Protein AF-0000000078280629 (afdb_homodimer)

Radius of gyration: 34.42 Å; Cα contacts (8 Å, |Δi|>4): 2165; chains: 2; bounding box: 101×92×92 Å

Organism: NCBI:txid1796616

InterPro domains:
  IPR018674 Protein of unknown function DUF2142, membrane [PF09913] (201-588)

Structure (mmCIF, N/CA/C/O backbone):
data_AF-0000000078280629-model_v1
#
loop_
_entity.id
_entity.type
_entity.pdbx_description
1 polymer 'Membrane protein DUF2142'
#
loop_
_atom_site.group_PDB
_atom_site.id
_atom_site.type_symbol
_atom_site.label_atom_id
_atom_site.label_alt_id
_atom_site.label_comp_id
_atom_site.label_asym_id
_atom_site.label_entity_id
_atom_site.label_seq_id
_atom_site.pdbx_PDB_ins_code
_atom_site.Cartn_x
_atom_site.Cartn_y
_atom_site.Cartn_z
_atom_site.occupancy
_atom_site.B_iso_or_equiv
_atom_site.auth_seq_id
_atom_site.auth_comp_id
_atom_site.auth_asym_id
_atom_site.auth_atom_id
_atom_site.pdbx_PDB_model_num
ATOM 1 N N . MET A 1 1 ? -42.312 -8.812 44.875 1 31.69 1 MET A N 1
ATOM 2 C CA . MET A 1 1 ? -41.406 -7.871 45.562 1 31.69 1 MET A CA 1
ATOM 3 C C . MET A 1 1 ? -40.031 -7.844 44.906 1 31.69 1 MET A C 1
ATOM 5 O O . MET A 1 1 ? -39.344 -6.82 44.938 1 31.69 1 MET A O 1
ATOM 9 N N . TYR A 1 2 ? -39.5 -9.055 44.5 1 37.06 2 TYR A N 1
ATOM 10 C CA . TYR A 1 2 ? -38.188 -9.188 43.938 1 37.06 2 TYR A CA 1
ATOM 11 C C . TYR A 1 2 ? -38.094 -8.539 42.562 1 37.06 2 TYR A C 1
ATOM 13 O O . TYR A 1 2 ? -37 -8.328 42.031 1 37.06 2 TYR A O 1
ATOM 21 N N . GLN A 1 3 ? -39.188 -8.539 41.75 1 39.69 3 GLN A N 1
ATOM 22 C CA . GLN A 1 3 ? -39.188 -7.914 40.438 1 39.69 3 GLN A CA 1
ATOM 23 C C . GLN A 1 3 ? -38.875 -6.422 40.531 1 39.69 3 GLN A C 1
ATOM 25 O O . GLN A 1 3 ? -38.375 -5.82 39.594 1 39.69 3 GLN A O 1
ATOM 30 N N . THR A 1 4 ? -39.438 -5.805 41.688 1 42.22 4 THR A N 1
ATOM 31 C CA . THR A 1 4 ? -39.344 -4.359 41.812 1 42.22 4 THR A CA 1
ATOM 32 C C . THR A 1 4 ? -37.875 -3.945 42.062 1 42.22 4 THR A C 1
ATOM 34 O O . THR A 1 4 ? -37.5 -2.791 41.844 1 42.22 4 THR A O 1
ATOM 37 N N . MET A 1 5 ? -37.062 -4.809 42.719 1 36.72 5 MET A N 1
ATOM 38 C CA . MET A 1 5 ? -35.781 -4.32 43.219 1 36.72 5 MET A CA 1
ATOM 39 C C . MET A 1 5 ? -34.781 -4.121 42.094 1 36.72 5 MET A C 1
ATOM 41 O O . MET A 1 5 ? -33.781 -3.414 42.25 1 36.72 5 MET A O 1
ATOM 45 N N . THR A 1 6 ? -34.812 -5.012 41.125 1 34.78 6 THR A N 1
ATOM 46 C CA . THR A 1 6 ? -33.75 -4.863 40.156 1 34.78 6 THR A CA 1
ATOM 47 C C . THR A 1 6 ? -33.969 -3.635 39.281 1 34.78 6 THR A C 1
ATOM 49 O O . THR A 1 6 ? -33.344 -3.469 38.25 1 34.78 6 THR A O 1
ATOM 52 N N . GLU A 1 7 ? -35.062 -2.896 39.438 1 38.34 7 GLU A N 1
ATOM 53 C CA . GLU A 1 7 ? -35 -1.627 38.719 1 38.34 7 GLU A CA 1
ATOM 54 C C . GLU A 1 7 ? -33.781 -0.816 39.156 1 38.34 7 GLU A C 1
ATOM 56 O O . GLU A 1 7 ? -33.812 -0.12 40.156 1 38.34 7 GLU A O 1
ATOM 61 N N . ARG A 1 8 ? -32.5 -1.34 39.281 1 34.78 8 ARG A N 1
ATOM 62 C CA . ARG A 1 8 ? -31.312 -0.553 39.531 1 34.78 8 ARG A CA 1
ATOM 63 C C . ARG A 1 8 ? -31.375 0.785 38.812 1 34.78 8 ARG A C 1
ATOM 65 O O . ARG A 1 8 ? -31.719 0.84 37.625 1 34.78 8 ARG A O 1
ATOM 72 N N . VAL A 1 9 ? -31.578 1.84 39.469 1 34.16 9 VAL A N 1
ATOM 73 C CA . VAL A 1 9 ? -31.297 3.24 39.188 1 34.16 9 VAL A CA 1
ATOM 74 C C . VAL A 1 9 ? -30.016 3.348 38.344 1 34.16 9 VAL A C 1
ATOM 76 O O . VAL A 1 9 ? -28.922 3.115 38.844 1 34.16 9 VAL A O 1
ATOM 79 N N . ARG A 1 10 ? -29.828 2.797 37.25 1 40.38 10 ARG A N 1
ATOM 80 C CA . ARG A 1 10 ? -28.734 3.332 36.438 1 40.38 10 ARG A CA 1
ATOM 81 C C . ARG A 1 10 ? -28.594 4.836 36.656 1 40.38 10 ARG A C 1
ATOM 83 O O . ARG A 1 10 ? -29.391 5.617 36.125 1 40.38 10 ARG A O 1
ATOM 90 N N . ALA A 1 11 ? -28.312 5.352 37.75 1 40.88 11 ALA A N 1
ATOM 91 C CA . ALA A 1 11 ? -27.938 6.734 38.031 1 40.88 11 ALA A CA 1
ATOM 92 C C . ALA A 1 11 ? -27.156 7.336 36.875 1 40.88 11 ALA A C 1
ATOM 94 O O . ALA A 1 11 ? -26.094 6.836 36.531 1 40.88 11 ALA A O 1
ATOM 95 N N . LYS A 1 12 ? -27.703 7.941 35.906 1 58.41 12 LYS A N 1
ATOM 96 C CA . LYS A 1 12 ? -27.109 8.758 34.844 1 58.41 12 LYS A CA 1
ATOM 97 C C . LYS A 1 12 ? -26.016 9.672 35.406 1 58.41 12 LYS A C 1
ATOM 99 O O . LYS A 1 12 ? -26.297 10.57 36.219 1 58.41 12 LYS A O 1
ATOM 104 N N . ILE A 1 13 ? -24.781 9.266 35.5 1 75.12 13 ILE A N 1
ATOM 105 C CA . ILE A 1 13 ? -23.656 10.109 35.906 1 75.12 13 ILE A CA 1
ATOM 106 C C . ILE A 1 13 ? -23.703 11.43 35.156 1 75.12 13 ILE A C 1
ATOM 108 O O . ILE A 1 13 ? -23.844 11.438 33.906 1 75.12 13 ILE A O 1
ATOM 112 N N . CYS A 1 14 ? -23.859 12.562 35.875 1 87 14 CYS A N 1
ATOM 113 C CA . CYS A 1 14 ? -23.828 13.891 35.281 1 87 14 CYS A CA 1
ATOM 114 C C . CYS A 1 14 ? -22.562 14.086 34.438 1 87 14 CYS A C 1
ATOM 116 O O . CYS A 1 14 ? -21.547 13.445 34.688 1 87 14 CYS A O 1
ATOM 118 N N . TRP A 1 15 ? -22.703 14.805 33.406 1 88.19 15 TRP A N 1
ATOM 119 C CA . TRP A 1 15 ? -21.625 14.992 32.438 1 88.19 15 TRP A CA 1
ATOM 120 C C . TRP A 1 15 ? -20.359 15.492 33.125 1 88.19 15 TRP A C 1
ATOM 122 O O . TRP A 1 15 ? -19.25 15.078 32.781 1 88.19 15 TRP A O 1
ATOM 132 N N . TRP A 1 16 ? -20.453 16.328 34.156 1 90.88 16 TRP A N 1
ATOM 133 C CA . TRP A 1 16 ? -19.281 16.891 34.812 1 90.88 16 TRP A CA 1
ATOM 134 C C . TRP A 1 16 ? -18.578 15.859 35.656 1 90.88 16 TRP A C 1
ATOM 136 O O . TRP A 1 16 ? -17.344 15.898 35.812 1 90.88 16 TRP A O 1
ATOM 146 N N . LYS A 1 17 ? -19.234 14.961 36.312 1 92.81 17 LYS A N 1
ATOM 147 C CA . LYS A 1 17 ? -18.609 13.875 37.062 1 92.81 17 LYS A CA 1
ATOM 148 C C . LYS A 1 17 ? -17.828 12.938 36.125 1 92.81 17 LYS A C 1
ATOM 150 O O . LYS A 1 17 ? -16.75 12.461 36.5 1 92.81 17 LYS A O 1
ATOM 155 N N . LYS A 1 18 ? -18.438 12.742 34.969 1 93.88 18 LYS A N 1
ATOM 156 C CA . LYS A 1 18 ? -17.734 11.93 34 1 93.88 18 LYS A CA 1
ATOM 157 C C . LYS A 1 18 ? -16.422 12.578 33.594 1 93.88 18 LYS A C 1
ATOM 159 O O . LYS A 1 18 ? -15.391 11.906 33.5 1 93.88 18 LYS A O 1
ATOM 164 N N . LEU A 1 19 ? -16.516 13.812 33.375 1 93.94 19 LEU A N 1
ATOM 165 C CA . LEU A 1 19 ? -15.336 14.562 32.969 1 93.94 19 LEU A CA 1
ATOM 166 C C . LEU A 1 19 ? -14.266 14.523 34.062 1 93.94 19 LEU A C 1
ATOM 168 O O . LEU A 1 19 ? -13.078 14.391 33.75 1 93.94 19 LEU A O 1
ATOM 172 N N . LEU A 1 20 ? -14.695 14.625 35.281 1 94.44 20 LEU A N 1
ATOM 173 C CA . LEU A 1 20 ? -13.766 14.578 36.406 1 94.44 20 LEU A CA 1
ATOM 174 C C . LEU A 1 20 ? -13.109 13.203 36.531 1 94.44 20 LEU A C 1
ATOM 176 O O . LEU A 1 20 ? -11.914 13.102 36.812 1 94.44 20 LEU A O 1
ATOM 180 N N . ILE A 1 21 ? -13.898 12.219 36.344 1 94.81 21 ILE A N 1
ATOM 181 C CA . ILE A 1 21 ? -13.375 10.859 36.375 1 94.81 21 ILE A CA 1
ATOM 182 C C . ILE A 1 21 ? -12.32 10.68 35.281 1 94.81 21 ILE A C 1
ATOM 184 O O . ILE A 1 21 ? -11.258 10.094 35.531 1 94.81 21 ILE A O 1
ATOM 188 N N . VAL A 1 22 ? -12.625 11.164 34.094 1 96 22 VAL A N 1
ATOM 189 C CA . VAL A 1 22 ? -11.695 11.055 32.969 1 96 22 VAL A CA 1
ATOM 190 C C . VAL A 1 22 ? -10.398 11.797 33.312 1 96 22 VAL A C 1
ATOM 192 O O . VAL A 1 22 ? -9.312 11.242 33.125 1 96 22 VAL A O 1
ATOM 195 N N . LEU A 1 23 ? -10.508 12.977 33.812 1 96.06 23 LEU A N 1
ATOM 196 C CA . LEU A 1 23 ? -9.344 13.812 34.062 1 96.06 23 LEU A CA 1
ATOM 197 C C . LEU A 1 23 ? -8.477 13.211 35.188 1 96.06 23 LEU A C 1
ATOM 199 O O . LEU A 1 23 ? -7.258 13.102 35.031 1 96.06 23 LEU A O 1
ATOM 203 N N . ILE A 1 24 ? -9.078 12.758 36.25 1 96.44 24 ILE A N 1
ATOM 204 C CA . ILE A 1 24 ? -8.344 12.195 37.375 1 96.44 24 ILE A CA 1
ATOM 205 C C . ILE A 1 24 ? -7.691 10.883 36.969 1 96.44 24 ILE A C 1
ATOM 207 O O . ILE A 1 24 ? -6.512 10.648 37.25 1 96.44 24 ILE A O 1
ATOM 211 N N . SER A 1 25 ? -8.438 10.07 36.312 1 96.69 25 SER A N 1
ATOM 212 C CA . SER A 1 25 ? -7.902 8.781 35.906 1 96.69 25 SER A CA 1
ATOM 213 C C . SER A 1 25 ? -6.766 8.961 34.906 1 96.69 25 SER A C 1
ATOM 215 O O . SER A 1 25 ? -5.785 8.211 34.938 1 96.69 25 SER A O 1
ATOM 217 N N . ALA A 1 26 ? -6.918 9.867 34 1 97.12 26 ALA A N 1
ATOM 218 C CA . ALA A 1 26 ? -5.883 10.141 33 1 97.12 26 ALA A CA 1
ATOM 219 C C . ALA A 1 26 ? -4.594 10.617 33.688 1 97.12 26 ALA A C 1
ATOM 221 O O . ALA A 1 26 ? -3.506 10.141 33.344 1 97.12 26 ALA A O 1
ATOM 222 N N . ILE A 1 27 ? -4.75 11.5 34.594 1 96.56 27 ILE A N 1
ATOM 223 C CA . ILE A 1 27 ? -3.59 12.039 35.281 1 96.56 27 ILE A CA 1
ATOM 224 C C . ILE A 1 27 ? -2.934 10.938 36.125 1 96.56 27 ILE A C 1
ATOM 226 O O . ILE A 1 27 ? -1.711 10.781 36.094 1 96.56 27 ILE A O 1
ATOM 230 N N . LEU A 1 28 ? -3.709 10.18 36.812 1 96.69 28 LEU A N 1
ATOM 231 C CA . LEU A 1 28 ? -3.184 9.078 37.594 1 96.69 28 LEU A CA 1
ATOM 232 C C . LEU A 1 28 ? -2.467 8.062 36.719 1 96.69 28 LEU A C 1
ATOM 234 O O . LEU A 1 28 ? -1.401 7.559 37.062 1 96.69 28 LEU A O 1
ATOM 238 N N . ALA A 1 29 ? -3.068 7.785 35.625 1 96.44 29 ALA A N 1
ATOM 239 C CA . ALA A 1 29 ? -2.447 6.836 34.719 1 96.44 29 ALA A CA 1
ATOM 240 C C . ALA A 1 29 ? -1.09 7.344 34.219 1 96.44 29 ALA A C 1
ATOM 242 O O . ALA A 1 29 ? -0.135 6.57 34.125 1 96.44 29 ALA A O 1
ATOM 243 N N . GLY A 1 30 ? -1.034 8.594 33.906 1 95.25 30 GLY A N 1
ATOM 244 C CA . GLY A 1 30 ? 0.226 9.18 33.469 1 95.25 30 GLY A CA 1
ATOM 245 C C . GLY A 1 30 ? 1.339 9.016 34.469 1 95.25 30 GLY A C 1
ATOM 246 O O . GLY A 1 30 ? 2.436 8.562 34.156 1 95.25 30 GLY A O 1
ATOM 247 N N . PHE A 1 31 ? 1.007 9.188 35.656 1 94.62 31 PHE A N 1
ATOM 248 C CA . PHE A 1 31 ? 2.014 9.125 36.719 1 94.62 31 PHE A CA 1
ATOM 249 C C . PHE A 1 31 ? 2.307 7.676 37.094 1 94.62 31 PHE A C 1
ATOM 251 O O . PHE A 1 31 ? 3.455 7.32 37.375 1 94.62 31 PHE A O 1
ATOM 258 N N . ILE A 1 32 ? 1.346 6.875 37.125 1 94.69 32 ILE A N 1
ATOM 259 C CA . ILE A 1 32 ? 1.527 5.477 37.5 1 94.69 32 ILE A CA 1
ATOM 260 C C . ILE A 1 32 ? 2.387 4.77 36.469 1 94.69 32 ILE A C 1
ATOM 262 O O . ILE A 1 32 ? 3.346 4.074 36.812 1 94.69 32 ILE A O 1
ATOM 266 N N . VAL A 1 33 ? 2.049 4.961 35.25 1 93.12 33 VAL A N 1
ATOM 267 C CA . VAL A 1 33 ? 2.787 4.281 34.188 1 93.12 33 VAL A CA 1
ATOM 268 C C . VAL A 1 33 ? 4.227 4.789 34.156 1 93.12 33 VAL A C 1
ATOM 270 O O . VAL A 1 33 ? 5.164 4.008 33.969 1 93.12 33 VAL A O 1
ATOM 273 N N . GLU A 1 34 ? 4.387 6.074 34.25 1 91 34 GLU A N 1
ATOM 274 C CA . GLU A 1 34 ? 5.738 6.625 34.312 1 91 34 GLU A CA 1
ATOM 275 C C . GLU A 1 34 ? 6.496 6.078 35.531 1 91 34 GLU A C 1
ATOM 277 O O . GLU A 1 34 ? 7.684 5.77 35.438 1 91 34 GLU A O 1
ATOM 282 N N . GLY A 1 35 ? 5.809 5.953 36.656 1 89.25 35 GLY A N 1
ATOM 283 C CA . GLY A 1 35 ? 6.41 5.363 37.844 1 89.25 35 GLY A CA 1
ATOM 284 C C . GLY A 1 35 ? 6.852 3.928 37.625 1 89.25 35 GLY A C 1
ATOM 285 O O . GLY A 1 35 ? 7.941 3.539 38.062 1 89.25 35 GLY A O 1
ATOM 286 N N . ILE A 1 36 ? 6.062 3.221 36.938 1 90.12 36 ILE A N 1
ATOM 287 C CA . ILE A 1 36 ? 6.375 1.825 36.656 1 90.12 36 ILE A CA 1
ATOM 288 C C . ILE A 1 36 ? 7.582 1.749 35.719 1 90.12 36 ILE A C 1
ATOM 290 O O . ILE A 1 36 ? 8.477 0.918 35.906 1 90.12 36 ILE A O 1
ATOM 294 N N . LEU A 1 37 ? 7.605 2.555 34.688 1 85.56 37 LEU A N 1
ATOM 295 C CA . LEU A 1 37 ? 8.719 2.57 33.75 1 85.56 37 LEU A CA 1
ATOM 296 C C . LEU A 1 37 ? 10.023 2.934 34.438 1 85.56 37 LEU A C 1
ATOM 298 O O . LEU A 1 37 ? 11.062 2.336 34.156 1 85.56 37 LEU A O 1
ATOM 302 N N . GLN A 1 38 ? 9.953 3.85 35.344 1 83.38 38 GLN A N 1
ATOM 303 C CA . GLN A 1 38 ? 11.133 4.25 36.125 1 83.38 38 GLN A CA 1
ATOM 304 C C . GLN A 1 38 ? 11.602 3.125 37.031 1 83.38 38 GLN A C 1
ATOM 306 O O . GLN A 1 38 ? 12.805 2.93 37.219 1 83.38 38 GLN A O 1
ATOM 311 N N . PHE A 1 39 ? 10.633 2.443 37.531 1 82.31 39 PHE A N 1
ATOM 312 C CA . PHE A 1 39 ? 10.961 1.322 38.406 1 82.31 39 PHE A CA 1
ATOM 313 C C . PHE A 1 39 ? 11.664 0.217 37.625 1 82.31 39 PHE A C 1
ATOM 315 O O . PHE A 1 39 ? 12.617 -0.384 38.125 1 82.31 39 PHE A O 1
ATOM 322 N N . CYS A 1 40 ? 11.234 -0.003 36.406 1 78.19 40 CYS A N 1
ATOM 323 C CA . CYS A 1 40 ? 11.836 -1.037 35.594 1 78.19 40 CYS A CA 1
ATOM 324 C C . CYS A 1 40 ? 13.234 -0.625 35.125 1 78.19 40 CYS A C 1
ATOM 326 O O . CYS A 1 40 ? 14.117 -1.471 34.969 1 78.19 40 CYS A O 1
ATOM 328 N N . GLU A 1 41 ? 13.5 0.586 34.875 1 73.88 41 GLU A N 1
ATOM 329 C CA . GLU A 1 41 ? 14.797 1.094 34.438 1 73.88 41 GLU A CA 1
ATOM 330 C C . GLU A 1 41 ? 15.797 1.158 35.594 1 73.88 41 GLU A C 1
ATOM 332 O O . GLU A 1 41 ? 17 1.098 35.375 1 73.88 41 GLU A O 1
ATOM 337 N N . ALA A 1 42 ? 15.344 1.411 36.812 1 64.69 42 ALA A N 1
ATOM 338 C CA . ALA A 1 42 ? 16.203 1.503 38 1 64.69 42 ALA A CA 1
ATOM 339 C C . ALA A 1 42 ? 17.016 0.231 38.156 1 64.69 42 ALA A C 1
ATOM 341 O O . ALA A 1 42 ? 18.156 0.281 38.656 1 64.69 42 ALA A O 1
ATOM 342 N N . GLY A 1 43 ? 16.484 -0.859 37.781 1 61.69 43 GLY A N 1
ATOM 343 C 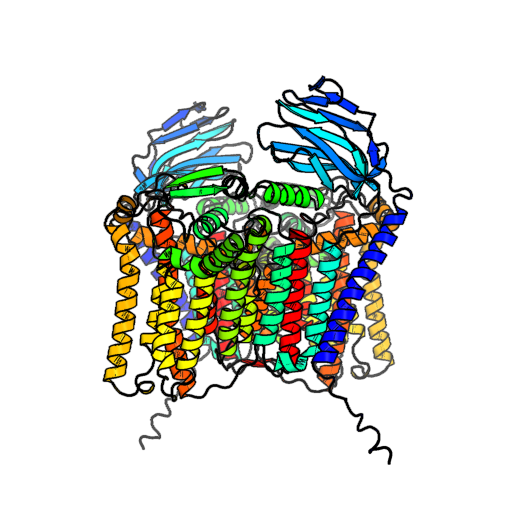CA . GLY A 1 43 ? 17.25 -2.088 37.938 1 61.69 43 GLY A CA 1
ATOM 344 C C . GLY A 1 43 ? 18.484 -2.131 37.062 1 61.69 43 GLY A C 1
ATOM 345 O O . GLY A 1 43 ? 19.359 -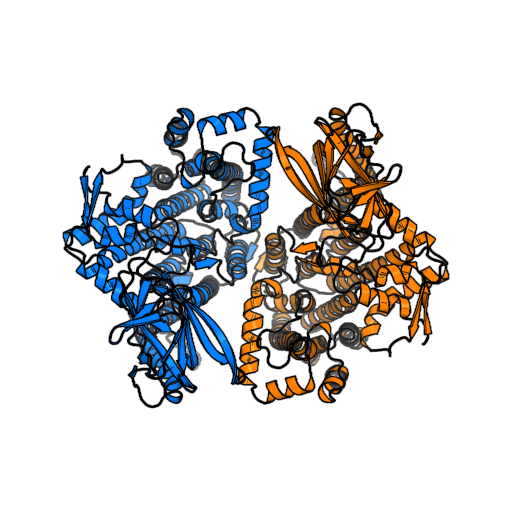2.975 37.281 1 61.69 43 GLY A O 1
ATOM 346 N N . LYS A 1 44 ? 18.578 -1.194 36.125 1 61.84 44 LYS A N 1
ATOM 347 C CA . LYS A 1 44 ? 19.719 -1.275 35.219 1 61.84 44 LYS A CA 1
ATOM 348 C C . LYS A 1 44 ? 20.906 -0.484 35.719 1 61.84 44 LYS A C 1
ATOM 350 O O . LYS A 1 44 ? 22.062 -0.827 35.438 1 61.84 44 LYS A O 1
ATOM 355 N N . SER A 1 45 ? 20.766 0.777 36.312 1 59.72 45 SER A N 1
ATOM 356 C CA . SER A 1 45 ? 21.891 1.47 36.906 1 59.72 45 SER A CA 1
ATOM 357 C C . SER A 1 45 ? 21.516 2.057 38.281 1 59.72 45 SER A C 1
ATOM 359 O O . SER A 1 45 ? 20.406 2.59 38.438 1 59.72 45 SER A O 1
ATOM 361 N N . HIS A 1 46 ? 21.953 1.522 39.344 1 54.38 46 HIS A N 1
ATOM 362 C CA . HIS A 1 46 ? 21.688 1.911 40.719 1 54.38 46 HIS A CA 1
ATOM 363 C C . HIS A 1 46 ? 21.891 3.408 40.938 1 54.38 46 HIS A C 1
ATOM 365 O O . HIS A 1 46 ? 21.266 4.02 41.781 1 54.38 46 HIS A O 1
ATOM 371 N N . VAL A 1 47 ? 23.078 4 40.5 1 54.38 47 VAL A N 1
ATOM 372 C CA . VAL A 1 47 ? 23.453 5.332 40.969 1 54.38 47 VAL A CA 1
ATOM 373 C C . VAL A 1 47 ? 23.344 6.332 39.812 1 54.38 47 VAL A C 1
ATOM 375 O O . VAL A 1 47 ? 23.875 6.098 38.719 1 54.38 47 VAL A O 1
ATOM 378 N N . SER A 1 48 ? 22.406 7.215 39.844 1 57.09 48 SER A N 1
ATOM 379 C CA . SER A 1 48 ? 22.328 8.359 38.938 1 57.09 48 SER A CA 1
ATOM 380 C C . SER A 1 48 ? 23.641 9.133 38.906 1 57.09 48 SER A C 1
ATOM 382 O O . SER A 1 48 ? 24.047 9.711 39.906 1 57.09 48 SER A O 1
ATOM 384 N N . GLN A 1 49 ? 24.578 8.812 37.969 1 69.12 49 GLN A N 1
ATOM 385 C CA . GLN A 1 49 ? 25.844 9.539 38 1 69.12 49 GLN A CA 1
ATOM 386 C C . GLN A 1 49 ? 26.219 10.055 36.625 1 69.12 49 GLN A C 1
ATOM 388 O O . GLN A 1 49 ? 25.922 9.398 35.594 1 69.12 49 GLN A O 1
ATOM 393 N N . VAL A 1 50 ? 26.297 11.398 36.469 1 75.12 50 VAL A N 1
ATOM 394 C CA . VAL A 1 50 ? 27 11.953 35.312 1 75.12 50 VAL A CA 1
ATOM 395 C C . VAL A 1 50 ? 28.5 11.641 35.438 1 75.12 50 VAL A C 1
ATOM 397 O O . VAL A 1 50 ? 29.141 11.992 36.438 1 75.12 50 VAL A O 1
ATOM 400 N N . VAL A 1 51 ? 28.906 10.883 34.406 1 75.06 51 VAL A N 1
ATOM 401 C CA . VAL A 1 51 ? 30.312 10.453 34.438 1 75.06 51 VAL A CA 1
ATOM 402 C C . VAL A 1 51 ? 31.062 11.055 33.281 1 75.06 51 VAL A C 1
ATOM 404 O O . VAL A 1 51 ? 30.594 10.977 32.125 1 75.06 51 VAL A O 1
ATOM 407 N N . SER A 1 52 ? 32.125 11.727 33.625 1 80.75 52 SER A N 1
ATOM 408 C CA . SER A 1 52 ? 33 12.188 32.562 1 80.75 52 SER A CA 1
ATOM 409 C C . SER A 1 52 ? 33.844 11.039 32 1 80.75 52 SER A C 1
ATOM 411 O O . SER A 1 52 ? 34.406 10.25 32.75 1 80.75 52 SER A O 1
ATOM 413 N N . LEU A 1 53 ? 33.812 10.953 30.703 1 80.88 53 LEU A N 1
ATOM 414 C CA . LEU A 1 53 ? 34.562 9.875 30.078 1 80.88 53 LEU A CA 1
ATOM 415 C C . LEU A 1 53 ? 36.031 10.258 29.922 1 80.88 53 LEU A C 1
ATOM 417 O O . LEU A 1 53 ? 36.344 11.359 29.453 1 80.88 53 LEU A O 1
ATOM 421 N N . GLN A 1 54 ? 36.875 9.344 30.375 1 79.38 54 GLN A N 1
ATOM 422 C CA . GLN A 1 54 ? 38.281 9.695 30.438 1 79.38 54 GLN A CA 1
ATOM 423 C C . GLN A 1 54 ? 39.094 8.875 29.438 1 79.38 54 GLN A C 1
ATOM 425 O O . GLN A 1 54 ? 40.188 9.281 29.047 1 79.38 54 GLN A O 1
ATOM 430 N N . ASP A 1 55 ? 38.719 7.727 29.047 1 85 55 ASP A N 1
ATOM 431 C CA . ASP A 1 55 ? 39.469 6.875 28.141 1 85 55 ASP A CA 1
ATOM 432 C C . ASP A 1 55 ? 39.156 7.199 26.688 1 85 55 ASP A C 1
ATOM 434 O O . ASP A 1 55 ? 38.375 6.477 26.047 1 85 55 ASP A O 1
ATOM 438 N N . ILE A 1 56 ? 39.844 8.242 26.219 1 91.75 56 ILE A N 1
ATOM 439 C CA . ILE A 1 56 ? 39.5 8.781 24.906 1 91.75 56 ILE A CA 1
ATOM 440 C C . ILE A 1 56 ? 40.719 8.594 23.969 1 91.75 56 ILE A C 1
ATOM 442 O O . ILE A 1 56 ? 41.844 8.898 24.328 1 91.75 56 ILE A O 1
ATOM 446 N N . GLN A 1 57 ? 40.469 8 22.891 1 92.88 57 GLN A N 1
ATOM 447 C CA . GLN A 1 57 ? 41.438 7.898 21.812 1 92.88 57 GLN A CA 1
ATOM 448 C C . GLN A 1 57 ? 41.031 8.758 20.625 1 92.88 57 GLN A C 1
ATOM 450 O O . GLN A 1 57 ? 39.906 8.656 20.125 1 92.88 57 GLN A O 1
ATOM 455 N N . VAL A 1 58 ? 41.938 9.641 20.172 1 94.38 58 VAL A N 1
ATOM 456 C CA . VAL A 1 58 ? 41.594 10.57 19.094 1 94.38 58 VAL A CA 1
ATOM 457 C C . VAL A 1 58 ? 42.438 10.258 17.859 1 94.38 58 VAL A C 1
ATOM 459 O O . VAL A 1 58 ? 43.656 10.078 17.969 1 94.38 58 VAL A O 1
ATOM 462 N N . LYS A 1 59 ? 41.75 10.078 16.859 1 94.25 59 LYS A N 1
ATOM 463 C CA . LYS A 1 59 ? 42.406 9.938 15.555 1 94.25 59 LYS A CA 1
ATOM 464 C C . LYS A 1 59 ? 42.156 11.164 14.68 1 94.25 59 LYS A C 1
ATOM 466 O O . LYS A 1 59 ? 41.031 11.594 14.516 1 94.25 59 LYS A O 1
ATOM 471 N N . ASN A 1 60 ? 43.188 11.836 14.117 1 94.31 60 ASN A N 1
ATOM 472 C CA . ASN A 1 60 ? 43.125 12.984 13.227 1 94.31 60 ASN A CA 1
ATOM 473 C C . ASN A 1 60 ? 42.469 14.18 13.891 1 94.31 60 ASN A C 1
ATOM 475 O O . ASN A 1 60 ? 41.531 14.766 13.336 1 94.31 60 ASN A O 1
ATOM 479 N N . GLY A 1 61 ? 42.875 14.484 15.117 1 94 61 GLY A N 1
ATOM 480 C CA . GLY A 1 61 ? 42.406 15.641 15.875 1 94 61 GLY A CA 1
ATOM 481 C C . GLY A 1 61 ? 43.469 16.234 16.766 1 94 61 GLY A C 1
ATOM 482 O O . GLY A 1 61 ? 44.281 15.5 17.344 1 94 61 GLY A O 1
ATOM 483 N N . ASP A 1 62 ? 43.5 17.531 16.906 1 93.69 62 ASP A N 1
ATOM 484 C CA . ASP A 1 62 ? 44.469 18.234 17.75 1 93.69 62 ASP A CA 1
ATOM 485 C C . ASP A 1 62 ? 43.875 18.594 19.109 1 93.69 62 ASP A C 1
ATOM 487 O O . ASP A 1 62 ? 42.75 19.094 19.188 1 93.69 62 ASP A O 1
ATOM 491 N N . LYS A 1 63 ? 44.531 18.234 20.031 1 91.19 63 LYS A N 1
ATOM 492 C CA . LYS A 1 63 ? 44.094 18.562 21.375 1 91.19 63 LYS A CA 1
ATOM 493 C C . LYS A 1 63 ? 44.375 20.016 21.719 1 91.19 63 LYS A C 1
ATOM 495 O O . LYS A 1 63 ? 45.469 20.5 21.516 1 91.19 63 LYS A O 1
ATOM 500 N N . MET A 1 64 ? 43.375 20.672 22 1 89.75 64 MET A N 1
ATOM 501 C CA . MET A 1 64 ? 43.469 22.031 22.5 1 89.75 64 MET A CA 1
ATOM 502 C C . MET A 1 64 ? 42.844 22.156 23.891 1 89.75 64 MET A C 1
ATOM 504 O O . MET A 1 64 ? 41.656 22.406 24.031 1 89.75 64 MET A O 1
ATOM 508 N N . GLU A 1 65 ? 43.594 22.125 24.922 1 85.12 65 GLU A N 1
ATOM 509 C CA . GLU A 1 65 ? 43.156 22.125 26.312 1 85.12 65 GLU A CA 1
ATOM 510 C C . GLU A 1 65 ? 42.281 20.906 26.609 1 85.12 65 GLU A C 1
ATOM 512 O O . GLU A 1 65 ? 42.75 19.766 26.438 1 85.12 65 GLU A O 1
ATOM 517 N N . ASN A 1 66 ? 41.031 21.141 26.844 1 85.06 66 ASN A N 1
ATOM 518 C CA . ASN A 1 66 ? 40.156 20.031 27.172 1 85.06 66 ASN A CA 1
ATOM 519 C C . ASN A 1 66 ? 39.25 19.688 26 1 85.06 66 ASN A C 1
ATOM 521 O O . ASN A 1 66 ? 38.312 18.906 26.156 1 85.06 66 ASN A O 1
ATOM 525 N N . LEU A 1 67 ? 39.625 20.297 24.844 1 94.31 67 LEU A N 1
ATOM 526 C CA . LEU A 1 67 ? 38.812 20.062 23.656 1 94.31 67 LEU A CA 1
ATOM 527 C C . LEU A 1 67 ? 39.688 19.547 22.516 1 94.31 67 LEU A C 1
ATOM 529 O O . LEU A 1 67 ? 40.906 19.5 22.625 1 94.31 67 LEU A O 1
ATOM 533 N N . TYR A 1 68 ? 39.062 19.094 21.5 1 95.31 68 TYR A N 1
ATOM 534 C CA . TYR A 1 68 ? 39.75 18.562 20.328 1 95.31 68 TYR A CA 1
ATOM 535 C C . TYR A 1 68 ? 39.219 19.234 19.062 1 95.31 68 TYR A C 1
ATOM 537 O O . TYR A 1 68 ? 38.031 19.312 18.828 1 95.31 68 TYR A O 1
ATOM 545 N N . VAL A 1 69 ? 40.125 19.703 18.25 1 96.25 69 VAL A N 1
ATOM 546 C CA . VAL A 1 69 ? 39.781 20.234 16.922 1 96.25 69 VAL A CA 1
ATOM 547 C C . VAL A 1 69 ? 39.969 19.141 15.875 1 96.25 69 VAL A C 1
ATOM 549 O O . VAL A 1 69 ? 41.094 18.688 15.648 1 96.25 69 VAL A O 1
ATOM 552 N N . MET A 1 70 ? 38.969 18.844 15.234 1 95.56 70 MET A N 1
ATOM 553 C CA . MET A 1 70 ? 38.969 17.672 14.359 1 95.56 70 MET A CA 1
ATOM 554 C C . MET A 1 70 ? 39.5 18.031 12.969 1 95.56 70 MET A C 1
ATOM 556 O O . MET A 1 70 ? 39.219 19.109 12.461 1 95.56 70 MET A O 1
ATOM 560 N N . LYS A 1 71 ? 40.188 17.078 12.32 1 95.44 71 LYS A N 1
ATOM 561 C CA . LYS A 1 71 ? 40.719 17.172 10.953 1 95.44 71 LYS A CA 1
ATOM 562 C C . LYS A 1 71 ? 39.906 16.266 10.008 1 95.44 71 LYS A C 1
ATOM 564 O O . LYS A 1 71 ? 38.875 15.711 10.391 1 95.44 71 LYS A O 1
ATOM 569 N N . GLU A 1 72 ? 40.406 16.172 8.797 1 93.75 72 GLU A N 1
ATOM 570 C CA . GLU A 1 72 ? 39.719 15.312 7.824 1 93.75 72 GLU A CA 1
ATOM 571 C C . GLU A 1 72 ? 39.688 13.867 8.289 1 93.75 72 GLU A C 1
ATOM 573 O O . GLU A 1 72 ? 40.719 13.32 8.719 1 93.75 72 GLU A O 1
ATOM 578 N N . HIS A 1 73 ? 38.562 13.242 8.336 1 91.56 73 HIS A N 1
ATOM 579 C CA . HIS A 1 73 ? 38.312 11.867 8.781 1 91.56 73 HIS A CA 1
ATOM 580 C C . HIS A 1 73 ? 38.656 11.711 10.266 1 91.56 73 HIS A C 1
ATOM 582 O O . HIS A 1 73 ? 39.188 10.688 10.68 1 91.56 73 HIS A O 1
ATOM 588 N N . GLY A 1 74 ? 38.344 12.781 10.969 1 93.56 74 GLY A N 1
ATOM 589 C CA . GLY A 1 74 ? 38.562 12.719 12.398 1 93.56 74 GLY A CA 1
ATOM 590 C C . GLY A 1 74 ? 37.656 11.758 13.109 1 93.56 74 GLY A C 1
ATOM 591 O O . GLY A 1 74 ? 36.469 11.656 12.758 1 93.56 74 GLY A O 1
ATOM 592 N N . GLU A 1 75 ? 38.219 11.008 14.055 1 95.38 75 GLU A N 1
ATOM 593 C CA . GLU A 1 75 ? 37.469 10.008 14.805 1 95.38 75 GLU A CA 1
ATOM 594 C C . GLU A 1 75 ? 37.844 10 16.281 1 95.38 75 GLU A C 1
ATOM 596 O O . GLU A 1 75 ? 39.031 10.141 16.609 1 95.38 75 GLU A O 1
ATOM 601 N N . ILE A 1 76 ? 36.938 9.945 17.109 1 95.25 76 ILE A N 1
ATOM 602 C CA . ILE A 1 76 ? 37.156 9.82 18.531 1 95.25 76 ILE A CA 1
ATOM 603 C C . ILE A 1 76 ? 36.562 8.508 19.047 1 95.25 76 ILE A C 1
ATOM 605 O O . ILE A 1 76 ? 35.375 8.234 18.828 1 95.25 76 ILE A O 1
ATOM 609 N N . LYS A 1 77 ? 37.312 7.762 19.625 1 95.25 77 LYS A N 1
ATOM 610 C CA . LYS A 1 77 ? 36.875 6.5 20.219 1 95.25 77 LYS A CA 1
ATOM 611 C C . LYS A 1 77 ? 36.938 6.555 21.75 1 95.25 77 LYS A C 1
ATOM 613 O O . LYS A 1 77 ? 37.938 6.949 22.312 1 95.25 77 LYS A O 1
ATOM 618 N N . ILE A 1 78 ? 35.875 6.195 22.359 1 94.62 78 ILE A N 1
ATOM 619 C CA . ILE A 1 78 ? 35.75 6.207 23.812 1 94.62 78 ILE A CA 1
ATOM 620 C C . ILE A 1 78 ? 35.406 4.809 24.312 1 94.62 78 ILE A C 1
ATOM 622 O O . ILE A 1 78 ? 34.406 4.227 23.891 1 94.62 78 ILE A O 1
ATOM 626 N N . ASP A 1 79 ? 36.156 4.289 25.156 1 92.5 79 ASP A N 1
ATOM 627 C CA . ASP A 1 79 ? 35.875 3.01 25.781 1 92.5 79 ASP A CA 1
ATOM 628 C C . ASP A 1 79 ? 35.031 3.209 27.047 1 92.5 79 ASP A C 1
ATOM 630 O O . ASP A 1 79 ? 35.438 3.918 27.969 1 92.5 79 ASP A O 1
ATOM 634 N N . VAL A 1 80 ? 33.875 2.615 27.094 1 90.44 80 VAL A N 1
ATOM 635 C CA . VAL A 1 80 ? 32.938 2.84 28.188 1 90.44 80 VAL A CA 1
ATOM 636 C C . VAL A 1 80 ? 32.844 1.586 29.062 1 90.44 80 VAL A C 1
ATOM 638 O O . VAL A 1 80 ? 32.25 1.619 30.141 1 90.44 80 VAL A O 1
ATOM 641 N N . SER A 1 81 ? 33.375 0.466 28.75 1 87.62 81 SER A N 1
ATOM 642 C CA . SER A 1 81 ? 33.562 -0.76 29.516 1 87.62 81 SER A CA 1
ATOM 643 C C . SER A 1 81 ? 32.219 -1.394 29.875 1 87.62 81 SER A C 1
ATOM 645 O O . SER A 1 81 ? 32 -1.804 31.016 1 87.62 81 SER A O 1
ATOM 647 N N . GLY A 1 82 ? 31.203 -1.229 29.062 1 87.81 82 GLY A N 1
ATOM 648 C CA . GLY A 1 82 ? 29.953 -1.966 29.234 1 87.81 82 GLY A CA 1
ATOM 649 C C . GLY A 1 82 ? 28.969 -1.264 30.141 1 87.81 82 GLY A C 1
ATOM 650 O O . GLY A 1 82 ? 27.953 -1.843 30.516 1 87.81 82 GLY A O 1
ATOM 651 N N . MET A 1 83 ? 29.203 -0.033 30.484 1 87.31 83 MET A N 1
ATOM 652 C CA . MET A 1 83 ? 28.312 0.736 31.359 1 87.31 83 MET A CA 1
ATOM 653 C C . MET A 1 83 ? 27 1.062 30.656 1 87.31 83 MET A C 1
ATOM 655 O O . MET A 1 83 ? 26.984 1.241 29.438 1 87.31 83 MET A O 1
ATOM 659 N N . TYR A 1 84 ? 25.938 1.091 31.5 1 88.75 84 TYR A N 1
ATOM 660 C CA . TYR A 1 84 ? 24.656 1.52 30.953 1 88.75 84 TYR A CA 1
ATOM 661 C C . TYR A 1 84 ? 24.641 3.021 30.703 1 88.75 84 TYR A C 1
ATOM 663 O O . TYR A 1 84 ? 25.031 3.807 31.562 1 88.75 84 TYR A O 1
ATOM 671 N N . ILE A 1 85 ? 24.328 3.365 29.5 1 89.88 85 ILE A N 1
ATOM 672 C CA . ILE A 1 85 ? 24.234 4.77 29.125 1 89.88 85 ILE A CA 1
ATOM 673 C C . ILE A 1 85 ? 22.812 5.102 28.703 1 89.88 85 ILE A C 1
ATOM 675 O O . ILE A 1 85 ? 22.297 4.52 27.734 1 89.88 85 ILE A O 1
ATOM 679 N N . ASN A 1 86 ? 22.219 5.996 29.438 1 89.25 86 ASN A N 1
ATOM 680 C CA . ASN A 1 86 ? 20.938 6.523 29.016 1 89.25 86 ASN A CA 1
ATOM 681 C C . ASN A 1 86 ? 21.094 7.602 27.953 1 89.25 86 ASN A C 1
ATOM 683 O O . ASN A 1 86 ? 20.5 7.504 26.875 1 89.25 86 ASN A O 1
ATOM 687 N N . LYS A 1 87 ? 21.969 8.523 28.281 1 91.69 87 LYS A N 1
ATOM 688 C CA . LYS A 1 87 ? 22.219 9.625 27.359 1 91.69 87 LYS A CA 1
ATOM 689 C C . LYS A 1 87 ? 23.719 9.922 27.266 1 91.69 87 LYS A C 1
ATOM 691 O O . LYS A 1 87 ? 24.422 9.898 28.266 1 91.69 87 LYS A O 1
ATOM 696 N N . PHE A 1 88 ? 24.109 10.102 26.062 1 93.69 88 PHE A N 1
ATOM 697 C CA . PHE A 1 88 ? 25.469 10.531 25.781 1 93.69 88 PHE A CA 1
ATOM 698 C C . PHE A 1 88 ? 25.5 12.008 25.391 1 93.69 88 PHE A C 1
ATOM 700 O O . PHE A 1 88 ? 24.766 12.422 24.484 1 93.69 88 PHE A O 1
ATOM 707 N N . GLN A 1 89 ? 26.234 12.805 26.125 1 94.38 89 GLN A N 1
ATOM 708 C CA . GLN A 1 89 ? 26.328 14.242 25.875 1 94.38 89 GLN A CA 1
ATOM 709 C C . GLN A 1 89 ? 27.75 14.656 25.516 1 94.38 89 GLN A C 1
ATOM 711 O O . GLN A 1 89 ? 28.703 14.148 26.094 1 94.38 89 GLN A O 1
ATOM 716 N N . TYR A 1 90 ? 27.875 15.516 24.547 1 95 90 TYR A N 1
ATOM 717 C CA . TYR A 1 90 ? 29.188 16.094 24.234 1 95 90 TYR A CA 1
ATOM 718 C C . TYR A 1 90 ? 29.047 17.547 23.797 1 95 90 TYR A C 1
ATOM 720 O O . TYR A 1 90 ? 28.031 17.938 23.234 1 95 90 TYR A O 1
ATOM 728 N N . TYR A 1 91 ? 30.062 18.25 24.109 1 95.81 91 TYR A N 1
ATOM 729 C CA . TYR A 1 91 ? 30.156 19.656 23.719 1 95.81 91 TYR A CA 1
ATOM 730 C C . TYR A 1 91 ? 30.766 19.797 22.328 1 95.81 91 TYR A C 1
ATOM 732 O O . TYR A 1 91 ? 31.641 19.031 21.953 1 95.81 91 TYR A O 1
ATOM 740 N N . TYR A 1 92 ? 30.219 20.75 21.562 1 96.19 92 TYR A N 1
ATOM 741 C CA . TYR A 1 92 ? 30.828 21.016 20.266 1 96.19 92 TYR A CA 1
ATOM 742 C C . TYR A 1 92 ? 30.688 22.5 19.906 1 96.19 92 TYR A C 1
ATOM 744 O O . TYR A 1 92 ? 29.828 23.188 20.422 1 96.19 92 TYR A O 1
ATOM 752 N N . THR A 1 93 ? 31.547 22.984 19.078 1 95.88 93 THR A N 1
ATOM 753 C CA . THR A 1 93 ? 31.453 24.281 18.406 1 95.88 93 THR A CA 1
ATOM 754 C C . THR A 1 93 ? 31.781 24.156 16.922 1 95.88 93 THR A C 1
ATOM 756 O O . THR A 1 93 ? 32.75 23.484 16.547 1 95.88 93 THR A O 1
ATOM 759 N N . ALA A 1 94 ? 30.891 24.688 16.203 1 94.62 94 ALA A N 1
ATOM 760 C CA . ALA A 1 94 ? 31.062 24.625 14.75 1 94.62 94 ALA A CA 1
ATOM 761 C C . ALA A 1 94 ? 30.5 25.875 14.078 1 94.62 94 ALA A C 1
ATOM 763 O O . ALA A 1 94 ? 29.547 26.484 14.594 1 94.62 94 ALA A O 1
ATOM 764 N N . GLU A 1 95 ? 31.016 26.188 12.922 1 92.88 95 GLU A N 1
ATOM 765 C CA . GLU A 1 95 ? 30.531 27.344 12.172 1 92.88 95 GLU A CA 1
ATOM 766 C C . GLU A 1 95 ? 29.234 27.031 11.43 1 92.88 95 GLU A C 1
ATOM 768 O O . GLU A 1 95 ? 28.359 27.891 11.289 1 92.88 95 GLU A O 1
ATOM 773 N N . LYS A 1 96 ? 29.172 25.812 10.984 1 92.25 96 LYS A N 1
ATOM 774 C CA . LYS A 1 96 ? 28 25.375 10.227 1 92.25 96 LYS A CA 1
ATOM 775 C C . LYS A 1 96 ? 27.359 24.141 10.852 1 92.25 96 LYS A C 1
ATOM 777 O O . LYS A 1 96 ? 28 23.438 11.641 1 92.25 96 LYS A O 1
ATOM 782 N N . ASN A 1 97 ? 26.094 24.016 10.539 1 91.19 97 ASN A N 1
ATOM 783 C CA . ASN A 1 97 ? 25.422 22.781 10.953 1 91.19 97 ASN A CA 1
ATOM 784 C C . ASN A 1 97 ? 26.125 21.547 10.383 1 91.19 97 ASN A C 1
ATOM 786 O O . ASN A 1 97 ? 26.703 21.609 9.289 1 91.19 97 ASN A O 1
ATOM 790 N N . PHE A 1 98 ? 26.172 20.484 11.117 1 91.56 98 PHE A N 1
ATOM 791 C CA . PHE A 1 98 ? 26.812 19.281 10.633 1 91.56 98 PHE A CA 1
ATOM 792 C C . PHE A 1 98 ? 26.125 18.031 11.188 1 91.56 98 PHE A C 1
ATOM 794 O O . PHE A 1 98 ? 25.188 18.141 11.992 1 91.56 98 PHE A O 1
ATOM 801 N N . GLN A 1 99 ? 26.469 16.906 10.656 1 92.38 99 GLN A N 1
ATOM 802 C CA . GLN A 1 99 ? 25.969 15.617 11.109 1 92.38 99 GLN A CA 1
ATOM 803 C C . GLN A 1 99 ? 27.125 14.734 11.594 1 92.38 99 GLN A C 1
ATOM 805 O O . GLN A 1 99 ? 28.078 14.484 10.844 1 92.38 99 GLN A O 1
ATOM 810 N N . ALA A 1 100 ? 27.016 14.359 12.805 1 93.81 100 ALA A N 1
ATOM 811 C CA . ALA A 1 100 ? 28.016 13.438 13.352 1 93.81 100 ALA A CA 1
ATOM 812 C C . ALA A 1 100 ? 27.562 11.984 13.203 1 93.81 100 ALA A C 1
ATOM 814 O O . ALA A 1 100 ? 26.375 11.688 13.328 1 93.81 100 ALA A O 1
ATOM 815 N N . GLU A 1 101 ? 28.453 11.156 12.852 1 96.06 101 GLU A N 1
ATOM 816 C CA . GLU A 1 101 ? 28.188 9.719 12.844 1 96.06 101 GLU A CA 1
ATOM 817 C C . GLU A 1 101 ? 28.688 9.055 14.125 1 96.06 101 GLU A C 1
ATOM 819 O O . GLU A 1 101 ? 29.875 9.086 14.414 1 96.06 101 GLU A O 1
ATOM 824 N N . ILE A 1 102 ? 27.812 8.523 14.836 1 96.19 102 ILE A N 1
ATOM 825 C CA . ILE A 1 102 ? 28.141 7.883 16.094 1 96.19 102 ILE A CA 1
ATOM 826 C C . ILE A 1 102 ? 27.938 6.371 15.984 1 96.19 102 ILE A C 1
ATOM 828 O O . ILE A 1 102 ? 26.844 5.91 15.648 1 96.19 102 ILE A O 1
ATOM 832 N N . ILE A 1 103 ? 28.953 5.684 16.188 1 97 103 ILE A N 1
ATOM 833 C CA . ILE A 1 103 ? 28.891 4.227 16.188 1 97 103 ILE A CA 1
ATOM 834 C C . ILE A 1 103 ? 28.969 3.711 17.625 1 97 103 ILE A C 1
ATOM 836 O O . ILE A 1 103 ? 29.953 3.961 18.328 1 97 103 ILE A O 1
ATOM 840 N N . VAL A 1 104 ? 27.969 3.055 18.047 1 96.5 104 VAL A N 1
ATOM 841 C CA . VAL A 1 104 ? 27.922 2.512 19.406 1 96.5 104 VAL A CA 1
ATOM 842 C C . VAL A 1 104 ? 27.875 0.985 19.344 1 96.5 104 VAL A C 1
ATOM 844 O O . VAL A 1 104 ? 27.188 0.406 18.516 1 96.5 104 VAL A O 1
ATOM 847 N N . GLU A 1 105 ? 28.641 0.402 20.109 1 96.31 105 GLU A N 1
ATOM 848 C CA . GLU A 1 105 ? 28.625 -1.052 20.234 1 96.31 105 GLU A CA 1
ATOM 849 C C . GLU A 1 105 ? 27.75 -1.483 21.406 1 96.31 105 GLU A C 1
ATOM 851 O O . GLU A 1 105 ? 28.125 -1.314 22.578 1 96.31 105 GLU A O 1
ATOM 856 N N . THR A 1 106 ? 26.609 -2.002 21.094 1 94.5 106 THR A N 1
ATOM 857 C CA . THR A 1 106 ? 25.625 -2.402 22.094 1 94.5 106 THR A CA 1
ATOM 858 C C . THR A 1 106 ? 25.234 -3.865 21.922 1 94.5 106 THR A C 1
ATOM 860 O O . THR A 1 106 ? 25.359 -4.418 20.828 1 94.5 106 THR A O 1
ATOM 863 N N . PRO A 1 107 ? 24.875 -4.465 23.047 1 92.25 107 PRO A N 1
ATOM 864 C CA . PRO A 1 107 ? 24.406 -5.844 22.906 1 92.25 107 PRO A CA 1
ATOM 865 C C . PRO A 1 107 ? 23.016 -5.93 22.281 1 92.25 107 PRO A C 1
ATOM 867 O O . PRO A 1 107 ? 22.141 -5.113 22.594 1 92.25 107 PRO A O 1
ATOM 870 N N . ASN A 1 108 ? 22.844 -6.859 21.406 1 89.38 108 ASN A N 1
ATOM 871 C CA . ASN A 1 108 ? 21.516 -7.102 20.859 1 89.38 108 ASN A CA 1
ATOM 872 C C . ASN A 1 108 ? 20.641 -7.891 21.828 1 89.38 108 ASN A C 1
ATOM 874 O O . ASN A 1 108 ? 21 -8.062 23 1 89.38 108 ASN A O 1
ATOM 878 N N . LEU A 1 109 ? 19.516 -8.312 21.453 1 89.56 109 LEU A N 1
ATOM 879 C CA . LEU A 1 109 ? 18.531 -8.945 22.328 1 89.56 109 LEU A CA 1
ATOM 880 C C . LEU A 1 109 ? 19.062 -10.258 22.891 1 89.56 109 LEU A C 1
ATOM 882 O O . LEU A 1 109 ? 18.641 -10.711 23.953 1 89.56 109 LEU A O 1
ATOM 886 N N . TYR A 1 110 ? 20.078 -10.867 22.203 1 90.56 110 TYR A N 1
ATOM 887 C CA . TYR A 1 110 ? 20.656 -12.133 22.656 1 90.56 110 TYR A CA 1
ATOM 888 C C . TYR A 1 110 ? 21.938 -11.898 23.453 1 90.56 110 TYR A C 1
ATOM 890 O O . TYR A 1 110 ? 22.578 -12.852 23.906 1 90.56 110 TYR A O 1
ATOM 898 N N . GLY A 1 111 ? 22.375 -10.625 23.531 1 87.56 111 GLY A N 1
ATOM 899 C CA . GLY A 1 111 ? 23.547 -10.305 24.328 1 87.56 111 GLY A CA 1
ATOM 900 C C . GLY A 1 111 ? 24.812 -10.172 23.5 1 87.56 111 GLY A C 1
ATOM 901 O O . GLY A 1 111 ? 25.891 -9.891 24.047 1 87.56 111 GLY A O 1
ATOM 902 N N . ASN A 1 112 ? 24.641 -10.367 22.156 1 88.62 112 ASN A N 1
ATOM 903 C CA . ASN A 1 112 ? 25.812 -10.203 21.297 1 88.62 112 ASN A CA 1
ATOM 904 C C . ASN A 1 112 ? 26.078 -8.734 21 1 88.62 112 ASN A C 1
ATOM 906 O O . ASN A 1 112 ? 25.156 -7.973 20.719 1 88.62 112 ASN A O 1
ATOM 910 N N . TRP A 1 113 ? 27.359 -8.375 21.109 1 92.44 113 TRP A N 1
ATOM 911 C CA . TRP A 1 113 ? 27.75 -6.996 20.844 1 92.44 113 TRP A CA 1
ATOM 912 C C . TRP A 1 113 ? 27.688 -6.691 19.344 1 92.44 113 TRP A C 1
ATOM 914 O O . TRP A 1 113 ? 28.25 -7.438 18.531 1 92.44 113 TRP A O 1
ATOM 924 N N . GLU A 1 114 ? 26.953 -5.699 19 1 92.81 114 GLU A N 1
ATOM 925 C CA . GLU A 1 114 ? 26.828 -5.27 17.609 1 92.81 114 GLU A CA 1
ATOM 926 C C . GLU A 1 114 ? 27.016 -3.758 17.484 1 92.81 114 GLU A C 1
ATOM 928 O O . GLU A 1 114 ? 26.703 -3.01 18.406 1 92.81 114 GLU A O 1
ATOM 933 N N . LYS A 1 115 ? 27.547 -3.377 16.359 1 94.69 115 LYS A N 1
ATOM 934 C CA . LYS A 1 115 ? 27.734 -1.954 16.094 1 94.69 115 LYS A CA 1
ATOM 935 C C . LYS A 1 115 ? 26.469 -1.332 15.508 1 94.69 115 LYS A C 1
ATOM 937 O O . LYS A 1 115 ? 25.875 -1.892 14.586 1 94.69 115 LYS A O 1
ATOM 942 N N . GLN A 1 116 ? 26.094 -0.333 16.141 1 94.31 116 GLN A N 1
ATOM 943 C CA . GLN A 1 116 ? 24.953 0.438 15.641 1 94.31 116 GLN A CA 1
ATOM 944 C C . GLN A 1 116 ? 25.375 1.854 15.258 1 94.31 116 GLN A C 1
ATOM 946 O O . GLN A 1 116 ? 26.109 2.51 16 1 94.31 116 GLN A O 1
ATOM 951 N N . LYS A 1 117 ? 24.953 2.238 14.125 1 95.19 117 LYS A N 1
ATOM 952 C CA . LYS A 1 117 ? 25.281 3.576 13.641 1 95.19 117 LYS A CA 1
ATOM 953 C C . LYS A 1 117 ? 24.141 4.555 13.93 1 95.19 117 LYS A C 1
ATOM 955 O O . LYS A 1 117 ? 22.984 4.262 13.672 1 95.19 117 LYS A O 1
ATOM 960 N N . ILE A 1 118 ? 24.406 5.699 14.539 1 93.38 118 ILE A N 1
ATOM 961 C CA . ILE A 1 118 ? 23.453 6.773 14.82 1 93.38 118 ILE A CA 1
ATOM 962 C C . ILE A 1 118 ? 23.906 8.047 14.109 1 93.38 118 ILE A C 1
ATOM 964 O O . ILE A 1 118 ? 25.047 8.477 14.242 1 93.38 118 ILE A O 1
ATOM 968 N N . GLN A 1 119 ? 23.047 8.602 13.336 1 92 119 GLN A N 1
ATOM 969 C CA . GLN A 1 119 ? 23.312 9.914 12.742 1 92 119 GLN A CA 1
ATOM 970 C C . GLN A 1 119 ? 22.812 11.031 13.648 1 92 119 GLN A C 1
ATOM 972 O O . GLN A 1 119 ? 21.625 11.117 13.953 1 92 119 GLN A O 1
ATOM 977 N N . ASP A 1 120 ? 23.688 11.805 14.086 1 93 120 ASP A N 1
ATOM 978 C CA . ASP A 1 120 ? 23.359 12.867 15.023 1 93 120 ASP A CA 1
ATOM 979 C C . ASP A 1 120 ? 23.438 14.234 14.359 1 93 120 ASP A C 1
ATOM 981 O O . ASP A 1 120 ? 24.531 14.773 14.148 1 93 120 ASP A O 1
ATOM 985 N N . PRO A 1 121 ? 22.312 14.797 14.07 1 91.75 121 PRO A N 1
ATOM 986 C CA . PRO A 1 121 ? 22.328 16.156 13.531 1 91.75 121 PRO A CA 1
ATOM 987 C C . PRO A 1 121 ? 22.656 17.203 14.586 1 91.75 121 PRO A C 1
ATOM 989 O O . PRO A 1 121 ? 22.078 17.203 15.68 1 91.75 121 PRO A O 1
ATOM 992 N N . CYS A 1 122 ? 23.609 18.109 14.297 1 92.81 122 CYS A N 1
ATOM 993 C CA . CYS A 1 122 ? 24.062 19.156 15.219 1 92.81 122 CYS A CA 1
ATOM 994 C C . CYS A 1 122 ? 23.891 20.531 14.594 1 92.81 122 CYS A C 1
ATOM 996 O O . CYS A 1 122 ? 24.359 20.781 13.484 1 92.81 122 CYS A O 1
ATOM 998 N N . ARG A 1 123 ? 23.219 21.375 15.367 1 92.25 123 ARG A N 1
ATOM 999 C CA . ARG A 1 123 ? 23.047 22.766 14.938 1 92.25 123 ARG A CA 1
ATOM 1000 C C . ARG A 1 123 ? 24.125 23.672 15.547 1 92.25 123 ARG A C 1
ATOM 1002 O O . ARG A 1 123 ? 24.453 23.531 16.719 1 92.25 123 ARG A O 1
ATOM 1009 N N . SER A 1 124 ? 24.578 24.562 14.75 1 92.56 124 SER A N 1
ATOM 1010 C CA . SER A 1 124 ? 25.719 25.391 15.156 1 92.56 124 SER A CA 1
ATOM 1011 C C . SER A 1 124 ? 25.344 26.312 16.312 1 92.56 124 SER A C 1
ATOM 1013 O O . SER A 1 124 ? 26.219 26.75 17.078 1 92.56 124 SER A O 1
ATOM 1015 N N . ASN A 1 125 ? 24.047 26.547 16.328 1 92.31 125 ASN A N 1
ATOM 1016 C CA . ASN A 1 125 ? 23.641 27.484 17.391 1 92.31 125 ASN A CA 1
ATOM 1017 C C . ASN A 1 125 ? 23.578 26.781 18.75 1 92.31 125 ASN A C 1
ATOM 1019 O O . ASN A 1 125 ? 23.5 27.453 19.781 1 92.31 125 ASN A O 1
ATOM 1023 N N . LEU A 1 126 ? 23.609 25.438 18.469 1 91.12 126 LEU A N 1
ATOM 1024 C CA . LEU A 1 126 ? 23.594 24.688 19.719 1 91.12 126 LEU A CA 1
ATOM 1025 C C . LEU A 1 126 ? 25.016 24.297 20.125 1 91.12 126 LEU A C 1
ATOM 1027 O O . LEU A 1 126 ? 25.891 24.188 19.281 1 91.12 126 LEU A O 1
ATOM 1031 N N . ASN A 1 127 ? 25.469 24.25 21.312 1 92.56 127 ASN A N 1
ATOM 1032 C CA . ASN A 1 127 ? 26.797 23.938 21.812 1 92.56 127 ASN A CA 1
ATOM 1033 C C . ASN A 1 127 ? 26.828 22.594 22.531 1 92.56 127 ASN A C 1
ATOM 1035 O O . ASN A 1 127 ? 27.859 22.188 23.078 1 92.56 127 ASN A O 1
ATOM 1039 N N . ASN A 1 128 ? 25.766 21.938 22.438 1 94.25 128 ASN A N 1
ATOM 1040 C CA . ASN A 1 128 ? 25.688 20.641 23.109 1 94.25 128 ASN A CA 1
ATOM 1041 C C . ASN A 1 128 ? 24.812 19.656 22.328 1 94.25 128 ASN A C 1
ATOM 1043 O O . ASN A 1 128 ? 23.781 20.062 21.781 1 94.25 128 ASN A O 1
ATOM 1047 N N . SER A 1 129 ? 25.219 18.422 22.312 1 94.62 129 SER A N 1
ATOM 1048 C CA . SER A 1 129 ? 24.422 17.344 21.734 1 94.62 129 SER A CA 1
ATOM 1049 C C . SER A 1 129 ? 24.062 16.297 22.781 1 94.62 129 SER A C 1
ATOM 1051 O O . SER A 1 129 ? 24.875 16.016 23.688 1 94.62 129 SER A O 1
ATOM 1053 N N . PHE A 1 130 ? 22.891 15.875 22.781 1 94.25 130 PHE A N 1
ATOM 1054 C CA . PHE A 1 130 ? 22.391 14.82 23.656 1 94.25 130 PHE A CA 1
ATOM 1055 C C . PHE A 1 130 ? 21.891 13.625 22.844 1 94.25 130 PHE A C 1
ATOM 1057 O O . PHE A 1 130 ? 20.891 13.734 22.125 1 94.25 130 PHE A O 1
ATOM 1064 N N . VAL A 1 131 ? 22.5 12.523 22.922 1 93.44 131 VAL A N 1
ATOM 1065 C CA . VAL A 1 131 ? 22.156 11.344 22.125 1 93.44 131 VAL A CA 1
ATOM 1066 C C . VAL A 1 131 ? 21.547 10.266 23.031 1 93.44 131 VAL A C 1
ATOM 1068 O O . VAL A 1 131 ? 22.172 9.852 24 1 93.44 131 VAL A O 1
ATOM 1071 N N . ASN A 1 132 ? 20.344 9.852 22.688 1 91.5 132 ASN A N 1
ATOM 1072 C CA . ASN A 1 132 ? 19.688 8.766 23.406 1 91.5 132 ASN A CA 1
ATOM 1073 C C . ASN A 1 132 ? 20.266 7.41 23.016 1 91.5 132 ASN A C 1
ATOM 1075 O O . ASN A 1 132 ? 20.203 7.02 21.859 1 91.5 132 ASN A O 1
ATOM 1079 N N . ILE A 1 133 ? 20.797 6.652 23.891 1 90.06 133 ILE A N 1
ATOM 1080 C CA . ILE A 1 133 ? 21.328 5.32 23.609 1 90.06 133 ILE A CA 1
ATOM 1081 C C . ILE A 1 133 ? 20.5 4.27 24.359 1 90.06 133 ILE A C 1
ATOM 1083 O O . ILE A 1 133 ? 20.047 3.297 23.766 1 90.06 133 ILE A O 1
ATOM 1087 N N . LYS A 1 134 ? 20.234 4.438 25.656 1 87.81 134 LYS A N 1
ATOM 1088 C CA . LYS A 1 134 ? 19.391 3.607 26.516 1 87.81 134 LYS A CA 1
ATOM 1089 C C . LYS A 1 134 ? 19.781 2.137 26.422 1 87.81 134 LYS A C 1
ATOM 1091 O O . LYS A 1 134 ? 18.938 1.271 26.203 1 87.81 134 LYS A O 1
ATOM 1096 N N . ASN A 1 135 ? 21.031 1.841 26.562 1 90.25 135 ASN A N 1
ATOM 1097 C CA . ASN A 1 135 ? 21.578 0.493 26.516 1 90.25 135 ASN A CA 1
ATOM 1098 C C . ASN A 1 135 ? 22.969 0.431 27.141 1 90.25 135 ASN A C 1
ATOM 1100 O O . ASN A 1 13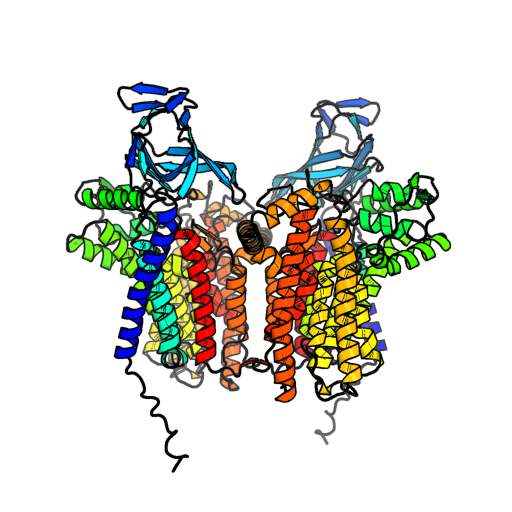5 ? 23.562 1.466 27.469 1 90.25 135 ASN A O 1
ATOM 1104 N N . ASN A 1 136 ? 23.406 -0.778 27.406 1 91.62 136 ASN A N 1
ATOM 1105 C CA . ASN A 1 136 ? 24.812 -0.958 27.75 1 91.62 136 ASN A CA 1
ATOM 1106 C C . ASN A 1 136 ? 25.703 -0.724 26.547 1 91.62 136 ASN A C 1
ATOM 1108 O O . ASN A 1 136 ? 25.359 -1.082 25.422 1 91.62 136 ASN A O 1
ATOM 1112 N N . VAL A 1 137 ? 26.828 -0.09 26.828 1 94 137 VAL A N 1
ATOM 1113 C CA . VAL A 1 137 ? 27.703 0.302 25.719 1 94 137 VAL A CA 1
ATOM 1114 C C . VAL A 1 137 ? 29.125 -0.133 26 1 94 137 VAL A C 1
ATOM 1116 O O . VAL A 1 137 ? 29.656 0.102 27.094 1 94 137 VAL A O 1
ATOM 1119 N N . LYS A 1 138 ? 29.688 -0.759 25.062 1 94 138 LYS A N 1
ATOM 1120 C CA . LYS A 1 138 ? 31.078 -1.151 25.156 1 94 138 LYS A CA 1
ATOM 1121 C C . LYS A 1 138 ? 32 -0.019 24.719 1 94 138 LYS A C 1
ATOM 1123 O O . LYS A 1 138 ? 32.969 0.326 25.422 1 94 138 LYS A O 1
ATOM 1128 N N . SER A 1 139 ? 31.703 0.537 23.641 1 94.75 139 SER A N 1
ATOM 1129 C CA . SER A 1 139 ? 32.5 1.625 23.094 1 94.75 139 SER A CA 1
ATOM 1130 C C . SER A 1 139 ? 31.656 2.584 22.266 1 94.75 139 SER A C 1
ATOM 1132 O O . SER A 1 139 ? 30.594 2.209 21.766 1 94.75 139 SER A O 1
ATOM 1134 N N . ILE A 1 140 ? 32.062 3.824 22.203 1 96 140 ILE A N 1
ATOM 1135 C CA . ILE A 1 140 ? 31.453 4.859 21.391 1 96 140 ILE A CA 1
ATOM 1136 C C . ILE A 1 140 ? 32.5 5.441 20.422 1 96 140 ILE A C 1
ATOM 1138 O O . ILE A 1 140 ? 33.594 5.836 20.859 1 96 140 ILE A O 1
ATOM 1142 N N . THR A 1 141 ? 32.219 5.41 19.203 1 96.56 141 THR A N 1
ATOM 1143 C CA . THR A 1 141 ? 33.062 6.047 18.188 1 96.56 141 THR A CA 1
ATOM 1144 C C . THR A 1 141 ? 32.312 7.188 17.5 1 96.56 141 THR A C 1
ATOM 1146 O O . THR A 1 141 ? 31.203 6.992 16.984 1 96.56 141 THR A O 1
ATOM 1149 N N . ILE A 1 142 ? 32.875 8.352 17.5 1 96.31 142 ILE A N 1
ATOM 1150 C CA . ILE A 1 142 ? 32.25 9.523 16.906 1 96.31 142 ILE A CA 1
ATOM 1151 C C . ILE A 1 142 ? 33.094 10 15.719 1 96.31 142 ILE A C 1
ATOM 1153 O O . ILE A 1 142 ? 34.312 10.195 15.852 1 96.31 142 ILE A O 1
ATOM 1157 N N . ARG A 1 143 ? 32.5 10.109 14.602 1 96.62 143 ARG A N 1
ATOM 1158 C CA . ARG A 1 143 ? 33.156 10.68 13.422 1 96.62 143 ARG A CA 1
ATOM 1159 C C . ARG A 1 143 ? 32.594 12.062 13.109 1 96.62 143 ARG A C 1
ATOM 1161 O O . ARG A 1 143 ? 31.375 12.242 12.992 1 96.62 143 ARG A O 1
ATOM 1168 N N . LEU A 1 144 ? 33.438 13.008 13 1 95.44 144 LEU A N 1
ATOM 1169 C CA . LEU A 1 144 ? 33.031 14.398 12.82 1 95.44 144 LEU A CA 1
ATOM 1170 C C . LEU A 1 144 ? 33.719 15.016 11.609 1 95.44 144 LEU A C 1
ATOM 1172 O O . LEU A 1 144 ? 34.781 14.547 11.188 1 95.44 144 LEU A O 1
ATOM 1176 N N . PRO A 1 145 ? 33.125 16.031 11.055 1 94.69 145 PRO A N 1
ATOM 1177 C CA . PRO A 1 145 ? 33.75 16.719 9.93 1 94.69 145 PRO A CA 1
ATOM 1178 C C . PRO A 1 145 ? 34.938 17.594 10.352 1 94.69 145 PRO A C 1
ATOM 1180 O O . PRO A 1 145 ? 35.125 17.859 11.539 1 94.69 145 PRO A O 1
ATOM 1183 N N . GLU A 1 146 ? 35.656 18.109 9.367 1 95.12 146 GLU A N 1
ATOM 1184 C CA . GLU A 1 146 ? 36.812 18.969 9.594 1 95.12 146 GLU A CA 1
ATOM 1185 C C . GLU A 1 146 ? 36.406 20.328 10.156 1 95.12 146 GLU A C 1
ATOM 1187 O O . GLU A 1 146 ? 35.406 20.906 9.711 1 95.12 146 GLU A O 1
ATOM 1192 N N . GLY A 1 147 ? 37.125 20.734 11.125 1 94.19 147 GLY A N 1
ATOM 1193 C CA . GLY A 1 147 ? 36.938 22.078 11.648 1 94.19 147 GLY A CA 1
ATOM 1194 C C . GLY A 1 147 ? 36.062 22.109 12.891 1 94.19 147 GLY A C 1
ATOM 1195 O O . GLY A 1 147 ? 35.969 23.125 13.578 1 94.19 147 GLY A O 1
ATOM 1196 N N . VAL A 1 148 ? 35.406 21.016 13.266 1 96.19 148 VAL A N 1
ATOM 1197 C CA . VAL A 1 148 ? 34.562 20.953 14.438 1 96.19 148 VAL A CA 1
ATOM 1198 C C . VAL A 1 148 ? 35.406 20.766 15.695 1 96.19 148 VAL A C 1
ATOM 1200 O O . VAL A 1 148 ? 36.344 19.969 15.703 1 96.19 148 VAL A O 1
ATOM 1203 N N . THR A 1 149 ? 35.125 21.562 16.719 1 96.06 149 THR A N 1
ATOM 1204 C CA . THR A 1 149 ? 35.75 21.406 18.031 1 96.06 149 THR A CA 1
ATOM 1205 C C . THR A 1 149 ? 34.812 20.641 18.969 1 96.06 149 THR A C 1
ATOM 1207 O O . THR A 1 149 ? 33.625 21 19.125 1 96.06 149 THR A O 1
ATOM 1210 N N . VAL A 1 150 ? 35.312 19.594 19.547 1 95.62 150 VAL A N 1
ATOM 1211 C CA . VAL A 1 150 ? 34.469 18.75 20.375 1 95.62 150 VAL A CA 1
ATOM 1212 C C . VAL A 1 150 ? 35.156 18.406 21.672 1 95.62 150 VAL A C 1
ATOM 1214 O O . VAL A 1 150 ? 36.406 18.469 21.766 1 95.62 150 VAL A O 1
ATOM 1217 N N . GLY A 1 151 ? 34.375 18.094 22.703 1 94.12 151 GLY A N 1
ATOM 1218 C CA . GLY A 1 151 ? 34.906 17.656 23.984 1 94.12 151 GLY A CA 1
ATOM 1219 C C . GLY A 1 151 ? 33.844 17.578 25.078 1 94.12 151 GLY A C 1
ATOM 1220 O O . GLY A 1 151 ? 32.656 17.484 24.781 1 94.12 151 GLY A O 1
ATOM 1221 N N . ASP A 1 152 ? 34.312 17.328 26.344 1 92.12 152 ASP A N 1
ATOM 1222 C CA . ASP A 1 152 ? 33.438 17.25 27.516 1 92.12 152 ASP A CA 1
ATOM 1223 C C . ASP A 1 152 ? 32.406 16.141 27.359 1 92.12 152 ASP A C 1
ATOM 1225 O O . ASP A 1 152 ? 31.203 16.391 27.484 1 92.12 152 ASP A O 1
ATOM 1229 N N . PHE A 1 153 ? 32.969 15.039 27.062 1 93.62 153 PHE A N 1
ATOM 1230 C CA . PHE A 1 153 ? 32.125 13.867 26.875 1 93.62 153 PHE A CA 1
ATOM 1231 C C . PHE A 1 153 ? 31.578 13.383 28.219 1 93.62 153 PHE A C 1
ATOM 1233 O O . PHE A 1 153 ? 32.344 13.094 29.141 1 93.62 153 PHE A O 1
ATOM 1240 N N . THR A 1 154 ? 30.266 13.391 28.312 1 92.44 154 THR A N 1
ATOM 1241 C CA . THR A 1 154 ? 29.625 12.953 29.547 1 92.44 154 THR A CA 1
ATOM 1242 C C . THR A 1 154 ? 28.516 11.945 29.266 1 92.44 154 THR A C 1
ATOM 1244 O O . THR A 1 154 ? 27.969 11.922 28.172 1 92.44 154 THR A O 1
ATOM 1247 N N . VAL A 1 155 ? 28.328 11.062 30.203 1 91.06 155 VAL A N 1
ATOM 1248 C CA . VAL A 1 155 ? 27.234 10.086 30.094 1 91.06 155 VAL A CA 1
ATOM 1249 C C . VAL A 1 155 ? 26.328 10.188 31.312 1 91.06 155 VAL A C 1
ATOM 1251 O O . VAL A 1 155 ? 26.797 10.453 32.438 1 91.06 155 VAL A O 1
ATOM 1254 N N . ASN A 1 156 ? 25.109 10.172 31.031 1 87.5 156 ASN A N 1
ATOM 1255 C CA . ASN A 1 156 ? 24.094 10.102 32.062 1 87.5 156 ASN A CA 1
ATOM 1256 C C . ASN A 1 156 ? 23.484 8.711 32.188 1 87.5 156 ASN A C 1
ATOM 1258 O O . ASN A 1 156 ? 22.906 8.203 31.203 1 87.5 156 ASN A O 1
ATOM 1262 N N . ASN A 1 157 ? 23.672 8.141 33.375 1 83.38 157 ASN A N 1
ATOM 1263 C CA . ASN A 1 157 ? 23.156 6.793 33.594 1 83.38 157 ASN A CA 1
ATOM 1264 C C . ASN A 1 157 ? 21.891 6.805 34.438 1 83.38 157 ASN A C 1
ATOM 1266 O O . ASN A 1 157 ? 21.453 5.758 34.906 1 83.38 157 ASN A O 1
ATOM 1270 N N . ALA A 1 158 ? 21.359 8.062 34.688 1 74.94 158 ALA A N 1
ATOM 1271 C CA . ALA A 1 158 ? 20.25 8.195 35.625 1 74.94 158 ALA A CA 1
ATOM 1272 C C . ALA A 1 158 ? 18.922 7.82 34.969 1 74.94 158 ALA A C 1
ATOM 1274 O O . ALA A 1 158 ? 18.875 7.637 33.75 1 74.94 158 ALA A O 1
ATOM 1275 N N . LYS A 1 159 ? 17.969 7.676 35.938 1 74.5 159 LYS A N 1
ATOM 1276 C CA . LYS A 1 159 ? 16.578 7.488 35.562 1 74.5 159 LYS A CA 1
ATOM 1277 C C . LYS A 1 159 ? 16.047 8.688 34.781 1 74.5 159 LYS A C 1
ATOM 1279 O O . LYS A 1 159 ? 16.422 9.828 35.062 1 74.5 159 LYS A O 1
ATOM 1284 N N . ASP A 1 160 ? 15.383 8.422 33.656 1 75.81 160 ASP A N 1
ATOM 1285 C CA . ASP A 1 160 ? 14.914 9.477 32.781 1 75.81 160 ASP A CA 1
ATOM 1286 C C . ASP A 1 160 ? 13.43 9.75 32.969 1 75.81 160 ASP A C 1
ATOM 1288 O O . ASP A 1 160 ? 12.578 9.125 32.344 1 75.81 160 ASP A O 1
ATOM 1292 N N . SER A 1 161 ? 13.094 10.617 34.094 1 80.75 161 SER A N 1
ATOM 1293 C CA . SER A 1 161 ? 11.711 11.078 34.188 1 80.75 161 SER A CA 1
ATOM 1294 C C . SER A 1 161 ? 11.359 11.969 33 1 80.75 161 SER A C 1
ATOM 1296 O O . SER A 1 161 ? 12.086 12.914 32.656 1 80.75 161 SER A O 1
ATOM 1298 N N . ASN A 1 162 ? 10.312 11.641 32.312 1 90.44 162 ASN A N 1
ATOM 1299 C CA . ASN A 1 162 ? 9.961 12.305 31.047 1 90.44 162 ASN A CA 1
ATOM 1300 C C . ASN A 1 162 ? 8.547 12.891 31.109 1 90.44 162 ASN A C 1
ATOM 1302 O O . ASN A 1 162 ? 7.562 12.156 31.031 1 90.44 162 ASN A O 1
ATOM 1306 N N . GLY A 1 163 ? 8.445 14.203 31.25 1 93.31 163 GLY A N 1
ATOM 1307 C CA . GLY A 1 163 ? 7.16 14.883 31.297 1 93.31 163 GLY A CA 1
ATOM 1308 C C . GLY A 1 163 ? 6.34 14.703 30.031 1 93.31 163 GLY A C 1
ATOM 1309 O O . GLY A 1 163 ? 5.109 14.672 30.094 1 93.31 163 GLY A O 1
ATOM 1310 N N . TYR A 1 164 ? 6.973 14.602 28.875 1 95.69 164 TYR A N 1
ATOM 1311 C CA . TYR A 1 164 ? 6.266 14.375 27.609 1 95.69 164 TYR A CA 1
ATOM 1312 C C . TYR A 1 164 ? 5.578 13.016 27.609 1 95.69 164 TYR A C 1
ATOM 1314 O O . TYR A 1 164 ? 4.473 12.875 27.078 1 95.69 164 TYR A O 1
ATOM 1322 N N . ARG A 1 165 ? 6.238 12.039 28.156 1 95.12 165 ARG A N 1
ATOM 1323 C CA . ARG A 1 165 ? 5.645 10.711 28.234 1 95.12 165 ARG A CA 1
ATOM 1324 C C . ARG A 1 165 ? 4.418 10.711 29.141 1 95.12 165 ARG A C 1
ATOM 1326 O O . ARG A 1 165 ? 3.416 10.055 28.844 1 95.12 165 ARG A O 1
ATOM 1333 N N . ILE A 1 166 ? 4.52 11.406 30.281 1 96.44 166 ILE A N 1
ATOM 1334 C CA . ILE A 1 166 ? 3.387 11.523 31.188 1 96.44 166 ILE A CA 1
ATOM 1335 C C . ILE A 1 166 ? 2.213 12.188 30.469 1 96.44 166 ILE A C 1
ATOM 1337 O O . ILE A 1 166 ? 1.087 11.688 30.516 1 96.44 166 ILE A O 1
ATOM 1341 N N . LEU A 1 167 ? 2.484 13.289 29.828 1 97.25 167 LEU A N 1
ATOM 1342 C CA . LEU A 1 167 ? 1.45 13.984 29.062 1 97.25 167 LEU A CA 1
ATOM 1343 C C . LEU A 1 167 ? 0.843 13.078 28 1 97.25 167 LEU A C 1
ATOM 1345 O O . LEU A 1 167 ? -0.375 13.062 27.812 1 97.25 167 LEU A O 1
ATOM 1349 N N . TYR A 1 168 ? 1.693 12.367 27.297 1 97.81 168 TYR A N 1
ATOM 1350 C CA . TYR A 1 168 ? 1.271 11.445 26.25 1 97.81 168 TYR A CA 1
ATOM 1351 C C . TYR A 1 168 ? 0.29 10.414 26.781 1 97.81 168 TYR A C 1
ATOM 1353 O O . TYR A 1 168 ? -0.787 10.219 26.219 1 97.81 168 TYR A O 1
ATOM 1361 N N . ILE A 1 169 ? 0.623 9.797 27.938 1 97.44 169 ILE A N 1
ATOM 1362 C CA . ILE A 1 169 ? -0.217 8.766 28.531 1 97.44 169 ILE A CA 1
ATOM 1363 C C . ILE A 1 169 ? -1.511 9.391 29.047 1 97.44 169 ILE A C 1
ATOM 1365 O O . ILE A 1 169 ? -2.594 8.828 28.859 1 97.44 169 ILE A O 1
ATOM 1369 N N . CYS A 1 170 ? -1.382 10.555 29.625 1 97.81 170 CYS A N 1
ATOM 1370 C CA . CYS A 1 170 ? -2.559 11.258 30.125 1 97.81 170 CYS A CA 1
ATOM 1371 C C . CYS A 1 170 ? -3.559 11.516 29.016 1 97.81 170 CYS A C 1
ATOM 1373 O O . CYS A 1 170 ? -4.75 11.234 29.156 1 97.81 170 CYS A O 1
ATOM 1375 N N . VAL A 1 171 ? -3.121 11.969 27.891 1 98.25 171 VAL A N 1
ATOM 1376 C CA . VAL A 1 171 ? -3.998 12.359 26.797 1 98.25 171 VAL A CA 1
ATOM 1377 C C . VAL A 1 171 ? -4.617 11.117 26.156 1 98.25 171 VAL A C 1
ATOM 1379 O O . VAL A 1 171 ? -5.832 11.062 25.953 1 98.25 171 VAL A O 1
ATOM 1382 N N . PHE A 1 172 ? -3.879 10.062 25.891 1 98.19 172 PHE A N 1
ATOM 1383 C CA . PHE A 1 172 ? -4.398 8.867 25.234 1 98.19 172 PHE A CA 1
ATOM 1384 C C . PHE A 1 172 ? -5.367 8.125 26.141 1 98.19 172 PHE A C 1
ATOM 1386 O O . PHE A 1 172 ? -6.422 7.672 25.688 1 98.19 172 PHE A O 1
ATOM 1393 N N . VAL A 1 173 ? -4.98 8.008 27.422 1 97.81 173 VAL A N 1
ATOM 1394 C CA . VAL A 1 173 ? -5.887 7.367 28.375 1 97.81 173 VAL A CA 1
ATOM 1395 C C . VAL A 1 173 ? -7.141 8.219 28.547 1 97.81 173 VAL A C 1
ATOM 1397 O O . VAL A 1 173 ? -8.25 7.691 28.625 1 97.81 173 VAL A O 1
ATOM 1400 N N . GLY A 1 174 ? -6.941 9.539 28.656 1 98 174 GLY A N 1
ATOM 1401 C CA . GLY A 1 174 ? -8.086 10.438 28.75 1 98 174 GLY A CA 1
ATOM 1402 C C . GLY A 1 174 ? -9.047 10.305 27.594 1 98 174 GLY A C 1
ATOM 1403 O O . GLY A 1 174 ? -10.258 10.219 27.781 1 98 174 GLY A O 1
ATOM 1404 N N . VAL A 1 175 ? -8.562 10.32 26.344 1 98.31 175 VAL A N 1
ATOM 1405 C CA . VAL A 1 175 ? -9.391 10.195 25.156 1 98.31 175 VAL A CA 1
ATOM 1406 C C . VAL A 1 175 ? -10.062 8.828 25.141 1 98.31 175 VAL A C 1
ATOM 1408 O O . VAL A 1 175 ? -11.25 8.719 24.828 1 98.31 175 VAL A O 1
ATOM 1411 N N . PHE A 1 176 ? -9.312 7.734 25.453 1 98.06 176 PHE A N 1
ATOM 1412 C CA . PHE A 1 176 ? -9.836 6.379 25.516 1 98.06 176 PHE A CA 1
ATOM 1413 C C . PHE A 1 176 ? -11.023 6.301 26.469 1 98.06 176 PHE A C 1
ATOM 1415 O O . PHE A 1 176 ? -12.094 5.812 26.109 1 98.06 176 PHE A O 1
ATOM 1422 N N . LEU A 1 177 ? -10.82 6.863 27.672 1 97.5 177 LEU A N 1
ATOM 1423 C CA . LEU A 1 177 ? -11.867 6.828 28.703 1 97.5 177 LEU A CA 1
ATOM 1424 C C . LEU A 1 177 ? -13.039 7.719 28.297 1 97.5 177 LEU A C 1
ATOM 1426 O O . LEU A 1 177 ? -14.195 7.406 28.609 1 97.5 177 LEU A O 1
ATOM 1430 N N . SER A 1 178 ? -12.75 8.836 27.641 1 97.62 178 SER A N 1
ATOM 1431 C CA . SER A 1 178 ? -13.82 9.719 27.188 1 97.62 178 SER A CA 1
ATOM 1432 C C . SER A 1 178 ? -14.742 9 26.203 1 97.62 178 SER A C 1
ATOM 1434 O O . SER A 1 178 ? -15.961 9.156 26.266 1 97.62 178 SER A O 1
ATOM 1436 N N . PHE A 1 179 ? -14.203 8.219 25.297 1 97.12 179 PHE A N 1
ATOM 1437 C CA . PHE A 1 179 ? -15.016 7.512 24.328 1 97.12 179 PHE A CA 1
ATOM 1438 C C . PHE A 1 179 ? -15.852 6.426 25 1 97.12 179 PHE A C 1
ATOM 1440 O O . PHE A 1 179 ? -16.969 6.145 24.578 1 97.12 179 PHE A O 1
ATOM 1447 N N . LEU A 1 180 ? -15.352 5.832 26.109 1 96.44 180 LEU A N 1
ATOM 1448 C CA . LEU A 1 180 ? -16.094 4.805 26.828 1 96.44 180 LEU A CA 1
ATOM 1449 C C . LEU A 1 180 ? -17.219 5.422 27.656 1 96.44 180 LEU A C 1
ATOM 1451 O O . LEU A 1 180 ? -18.344 4.934 27.641 1 96.44 180 LEU A O 1
ATOM 1455 N N . LEU A 1 181 ? -16.875 6.555 28.312 1 95.75 181 LEU A N 1
ATOM 1456 C CA . LEU A 1 181 ? -17.828 7.121 29.281 1 95.75 181 LEU A CA 1
ATOM 1457 C C . LEU A 1 181 ? -18.859 7.992 28.562 1 95.75 181 LEU A C 1
ATOM 1459 O O . LEU A 1 181 ? -20 8.109 29.031 1 95.75 181 LEU A O 1
ATOM 1463 N N . PHE A 1 182 ? -18.5 8.625 27.484 1 96.25 182 PHE A N 1
ATOM 1464 C CA . PHE A 1 182 ? -19.422 9.477 26.75 1 96.25 182 PHE A CA 1
ATOM 1465 C C . PHE A 1 182 ? -19.922 8.773 25.5 1 96.25 182 PHE A C 1
ATOM 1467 O O . PHE A 1 182 ? -20.172 9.422 24.484 1 96.25 182 PHE A O 1
ATOM 1474 N N . LYS A 1 183 ? -19.984 7.516 25.469 1 95.12 183 LYS A N 1
ATOM 1475 C CA . LYS A 1 183 ? -20.375 6.676 24.344 1 95.12 183 LYS A CA 1
ATOM 1476 C C . LYS A 1 183 ? -21.766 7.059 23.812 1 95.12 183 LYS A C 1
ATOM 1478 O O . LYS A 1 183 ? -21.969 7.133 22.609 1 95.12 183 LYS A O 1
ATOM 1483 N N . LYS A 1 184 ? -22.719 7.371 24.656 1 93.88 184 LYS A N 1
ATOM 1484 C CA . LYS A 1 184 ? -24.094 7.699 24.266 1 93.88 184 LYS A CA 1
ATOM 1485 C C . LYS A 1 184 ? -24.156 9.078 23.609 1 93.88 184 LYS A C 1
ATOM 1487 O O . LYS A 1 184 ? -24.828 9.258 22.594 1 93.88 184 LYS A O 1
ATOM 1492 N N . GLU A 1 185 ? -23.422 10.039 24.219 1 93.56 185 GLU A N 1
ATOM 1493 C CA . GLU A 1 185 ? -23.406 11.398 23.672 1 93.56 185 GLU A CA 1
ATOM 1494 C C . GLU A 1 185 ? -22.734 11.43 22.297 1 93.56 185 GLU A C 1
ATOM 1496 O O . GLU A 1 185 ? -23.219 12.102 21.391 1 93.56 185 GLU A O 1
ATOM 1501 N N . ILE A 1 186 ? -21.719 10.688 22.125 1 93.81 186 ILE A N 1
ATOM 1502 C CA . ILE A 1 186 ? -20.953 10.648 20.891 1 93.81 186 ILE A CA 1
ATOM 1503 C C . ILE A 1 186 ? -21.703 9.82 19.844 1 93.81 186 ILE A C 1
ATOM 1505 O O . ILE A 1 186 ? -21.625 10.102 18.656 1 93.81 186 ILE A O 1
ATOM 1509 N N . GLY A 1 187 ? -22.375 8.844 20.297 1 91.69 187 GLY A N 1
ATOM 1510 C CA . GLY A 1 187 ? -23.188 8.031 19.391 1 91.69 187 GLY A CA 1
ATOM 1511 C C . GLY A 1 187 ? -24.281 8.812 18.703 1 91.69 187 GLY A C 1
ATOM 1512 O O . GLY A 1 187 ? -24.609 8.547 17.547 1 91.69 187 GLY A O 1
ATOM 1513 N N . LYS A 1 188 ? -24.766 9.82 19.391 1 91.38 188 LYS A N 1
ATOM 1514 C CA . LYS A 1 188 ? -25.828 10.641 18.828 1 91.38 188 LYS A CA 1
ATOM 1515 C C . LYS A 1 188 ? -25.266 11.781 17.984 1 91.38 188 LYS A C 1
ATOM 1517 O O . LYS A 1 188 ? -25.953 12.289 17.094 1 91.38 188 LYS A O 1
ATOM 1522 N N . ARG A 1 189 ? -24.016 12.141 18.359 1 96.25 189 ARG A N 1
ATOM 1523 C CA . ARG A 1 189 ? -23.375 13.273 17.703 1 96.25 189 ARG A CA 1
ATOM 1524 C C . ARG A 1 189 ? -21.922 12.969 17.391 1 96.25 189 ARG A C 1
ATOM 1526 O O . ARG A 1 189 ? -21.016 13.344 18.156 1 96.25 189 ARG A O 1
ATOM 1533 N N . VAL A 1 190 ? -21.719 12.445 16.234 1 96.62 190 VAL A N 1
ATOM 1534 C CA . VAL A 1 190 ? -20.391 12 15.836 1 96.62 190 VAL A CA 1
ATOM 1535 C C . VAL A 1 190 ? -19.438 13.195 15.797 1 96.62 190 VAL A C 1
ATOM 1537 O O . VAL A 1 190 ? -18.25 13.055 16.062 1 96.62 190 VAL A O 1
ATOM 1540 N N . GLU A 1 191 ? -19.938 14.477 15.477 1 98.25 191 GLU A N 1
ATOM 1541 C CA . GLU A 1 191 ? -19.141 15.695 15.398 1 98.25 191 GLU A CA 1
ATOM 1542 C C . GLU A 1 191 ? -18.469 16 16.734 1 98.25 191 GLU A C 1
ATOM 1544 O O . GLU A 1 191 ? -17.406 16.609 16.781 1 98.25 191 GLU A O 1
ATOM 1549 N N . LEU A 1 192 ? -19.078 15.555 17.859 1 97.62 192 LEU A N 1
ATOM 1550 C CA . LEU A 1 192 ? -18.5 15.773 19.188 1 97.62 192 LEU A CA 1
ATOM 1551 C C . LEU A 1 192 ? -17.281 14.891 19.391 1 97.62 192 LEU A C 1
ATOM 1553 O O . LEU A 1 192 ? -16.297 15.312 20.031 1 97.62 192 LEU A O 1
ATOM 1557 N N . GLY A 1 193 ? -17.453 13.633 18.953 1 97.94 193 GLY A N 1
ATOM 1558 C CA . GLY A 1 193 ? -16.297 12.758 19.016 1 97.94 193 GLY A CA 1
ATOM 1559 C C . GLY A 1 193 ? -15.117 13.273 18.219 1 97.94 193 GLY A C 1
ATOM 1560 O O . GLY A 1 193 ? -13.977 13.211 18.672 1 97.94 193 GLY A O 1
ATOM 1561 N N . PHE A 1 194 ? -15.492 13.773 17.031 1 98.38 194 PHE A N 1
ATOM 1562 C CA . PHE A 1 194 ? -14.461 14.383 16.203 1 98.38 194 PHE A CA 1
ATOM 1563 C C . PHE A 1 194 ? -13.789 15.539 16.938 1 98.38 194 PHE A C 1
ATOM 1565 O O . PHE A 1 194 ? -12.555 15.625 16.969 1 98.38 194 PHE A O 1
ATOM 1572 N N . LEU A 1 195 ? -14.539 16.406 17.469 1 98.44 195 LEU A N 1
ATOM 1573 C CA . LEU A 1 195 ? -14.031 17.609 18.125 1 98.44 195 LEU A CA 1
ATOM 1574 C C . LEU A 1 195 ? -13.133 17.219 19.297 1 98.44 195 LEU A C 1
ATOM 1576 O O . LEU A 1 195 ? -12.039 17.766 19.453 1 98.44 195 LEU A O 1
ATOM 1580 N N . LEU A 1 196 ? -13.578 16.328 20.078 1 97.75 196 LEU A N 1
ATOM 1581 C CA . LEU A 1 196 ? -12.812 15.859 21.234 1 97.75 196 LEU A CA 1
ATOM 1582 C C . LEU A 1 196 ? -11.469 15.297 20.797 1 97.75 196 LEU A C 1
ATOM 1584 O O . LEU A 1 196 ? -10.422 15.664 21.344 1 97.75 196 LEU A O 1
ATOM 1588 N N . PHE A 1 197 ? -11.555 14.445 19.828 1 98.56 197 PHE A N 1
ATOM 1589 C CA . PHE A 1 197 ? -10.352 13.766 19.359 1 98.56 197 PHE A CA 1
ATOM 1590 C C . PHE A 1 197 ? -9.375 14.75 18.719 1 98.56 197 PHE A C 1
ATOM 1592 O O . PHE A 1 197 ? -8.203 14.789 19.078 1 98.56 197 PHE A O 1
ATOM 1599 N N . SER A 1 198 ? -9.82 15.57 17.766 1 98.62 198 SER A N 1
ATOM 1600 C CA . SER A 1 198 ? -8.961 16.469 17 1 98.62 198 SER A CA 1
ATOM 1601 C C . SER A 1 198 ? -8.32 17.531 17.891 1 98.62 198 SER A C 1
ATOM 1603 O O . SER A 1 198 ? -7.137 17.828 17.734 1 98.62 198 SER A O 1
ATOM 1605 N N . MET A 1 199 ? -9.047 18.031 18.844 1 98.19 199 MET A N 1
ATOM 1606 C CA . MET A 1 199 ? -8.516 19.078 19.719 1 98.19 199 MET A CA 1
ATOM 1607 C C . MET A 1 199 ? -7.492 18.5 20.688 1 98.19 199 MET A C 1
ATOM 1609 O O . MET A 1 199 ? -6.438 19.109 20.906 1 98.19 199 MET A O 1
ATOM 1613 N N . THR A 1 200 ? -7.746 17.344 21.25 1 98.06 200 THR A N 1
ATOM 1614 C CA . THR A 1 200 ? -6.863 16.766 22.25 1 98.06 200 THR A CA 1
ATOM 1615 C C . THR A 1 200 ? -5.609 16.188 21.609 1 98.06 200 THR A C 1
ATOM 1617 O O . THR A 1 200 ? -4.492 16.609 21.922 1 98.06 200 THR A O 1
ATOM 1620 N N . ILE A 1 201 ? -5.836 15.336 20.672 1 98.5 201 ILE A N 1
ATOM 1621 C CA . ILE A 1 201 ? -4.699 14.703 20.016 1 98.5 201 ILE A CA 1
ATOM 1622 C C . ILE A 1 201 ? -3.953 15.734 19.172 1 98.5 201 ILE A C 1
ATOM 1624 O O . ILE A 1 201 ? -2.727 15.688 19.062 1 98.5 201 ILE A O 1
ATOM 1628 N N . GLY A 1 202 ? -4.684 16.688 18.547 1 98.62 202 GLY A N 1
ATOM 1629 C CA . GLY A 1 202 ? -4.035 17.766 17.812 1 98.62 202 GLY A CA 1
ATOM 1630 C C . GLY A 1 202 ? -3.119 18.609 18.672 1 98.62 202 GLY A C 1
ATOM 1631 O O . GLY A 1 202 ? -1.988 18.906 18.281 1 98.62 202 GLY A O 1
ATOM 1632 N N . MET A 1 203 ? -3.557 18.938 19.844 1 98.5 203 MET A N 1
ATOM 1633 C CA . MET A 1 203 ? -2.744 19.734 20.75 1 98.5 203 MET A CA 1
ATOM 1634 C C . MET A 1 203 ? -1.543 18.938 21.25 1 98.5 203 MET A C 1
ATOM 1636 O O . MET A 1 203 ? -0.448 19.484 21.391 1 98.5 203 MET A O 1
ATOM 1640 N N . LEU A 1 204 ? -1.784 17.703 21.531 1 98.5 204 LEU A N 1
ATOM 1641 C CA . LEU A 1 204 ? -0.669 16.844 21.906 1 98.5 204 LEU A CA 1
ATOM 1642 C C . LEU A 1 204 ? 0.363 16.781 20.781 1 98.5 204 LEU A C 1
ATOM 1644 O O . LEU A 1 204 ? 1.568 16.828 21.031 1 98.5 204 LEU A O 1
ATOM 1648 N N . PHE A 1 205 ? -0.143 16.641 19.594 1 98.12 205 PHE A N 1
ATOM 1649 C CA . PHE A 1 205 ? 0.735 16.562 18.422 1 98.12 205 PHE A CA 1
ATOM 1650 C C . PHE A 1 205 ? 1.595 17.812 18.312 1 98.12 205 PHE A C 1
ATOM 1652 O O . PHE A 1 205 ? 2.799 17.734 18.062 1 98.12 205 PHE A O 1
ATOM 1659 N N . ILE A 1 206 ? 1.056 18.953 18.484 1 98.12 206 ILE A N 1
ATOM 1660 C CA . ILE A 1 206 ? 1.793 20.219 18.453 1 98.12 206 ILE A CA 1
ATOM 1661 C C . ILE A 1 206 ? 2.867 20.219 19.531 1 98.12 206 ILE A C 1
ATOM 1663 O O . ILE A 1 206 ? 4.008 20.609 19.297 1 98.12 206 ILE A O 1
ATOM 1667 N N . ALA A 1 207 ? 2.523 19.688 20.719 1 97.06 207 ALA A N 1
ATOM 1668 C CA . ALA A 1 207 ? 3.445 19.688 21.844 1 97.06 207 ALA A CA 1
ATOM 1669 C C . ALA A 1 207 ? 4.621 18.75 21.594 1 97.06 207 ALA A C 1
ATOM 1671 O O . ALA A 1 207 ? 5.73 18.984 22.078 1 97.06 207 ALA A O 1
ATOM 1672 N N . LEU A 1 208 ? 4.398 17.734 20.844 1 96.56 208 LEU A N 1
ATOM 1673 C CA . LEU A 1 208 ? 5.426 16.719 20.625 1 96.56 208 LEU A CA 1
ATOM 1674 C C . LEU A 1 208 ? 6.355 17.109 19.484 1 96.56 208 LEU A C 1
ATOM 1676 O O . LEU A 1 208 ? 7.441 16.547 19.344 1 96.56 208 LEU A O 1
ATOM 1680 N N . GLN A 1 209 ? 6 17.984 18.641 1 94.88 209 GLN A N 1
ATOM 1681 C CA . GLN A 1 209 ? 6.82 18.406 17.5 1 94.88 209 GLN A CA 1
ATOM 1682 C C . GLN A 1 209 ? 8.102 19.094 17.969 1 94.88 209 GLN A C 1
ATOM 1684 O O . GLN A 1 209 ? 8.109 19.75 19.016 1 94.88 209 GLN A O 1
ATOM 1689 N N . PRO A 1 210 ? 9.211 18.891 17.281 1 93.69 210 PRO A N 1
ATOM 1690 C CA . PRO A 1 210 ? 10.414 19.672 17.578 1 93.69 210 PRO A CA 1
ATOM 1691 C C . PRO A 1 210 ? 10.258 21.156 17.219 1 93.69 210 PRO A C 1
ATOM 1693 O O . PRO A 1 210 ? 9.352 21.531 16.469 1 93.69 210 PRO A O 1
ATOM 1696 N N . PRO A 1 211 ? 11.031 21.938 17.875 1 93.62 211 PRO A N 1
ATOM 1697 C CA . PRO A 1 211 ? 10.977 23.359 17.562 1 93.62 211 PRO A CA 1
ATOM 1698 C C . PRO A 1 211 ? 11.555 23.688 16.188 1 93.62 211 PRO A C 1
ATOM 1700 O O . PRO A 1 211 ? 12.484 24.5 16.078 1 93.62 211 PRO A O 1
ATOM 1703 N N . GLN A 1 212 ? 11.062 23.062 15.219 1 92.81 212 GLN A N 1
ATOM 1704 C CA . GLN A 1 212 ? 11.359 23.188 13.797 1 92.81 212 GLN A CA 1
ATOM 1705 C C . GLN A 1 212 ? 10.148 22.797 12.945 1 92.81 212 GLN A C 1
ATOM 1707 O O . GLN A 1 212 ? 9.234 22.125 13.43 1 92.81 212 GLN A O 1
ATOM 1712 N N . PHE A 1 213 ? 10.156 23.281 11.75 1 93.75 213 PHE A N 1
ATOM 1713 C CA . PHE A 1 213 ? 9.047 22.984 10.852 1 93.75 213 PHE A CA 1
ATOM 1714 C C . PHE A 1 213 ? 9.031 21.516 10.461 1 93.75 213 PHE A C 1
ATOM 1716 O O . PHE A 1 213 ? 10.078 20.938 10.172 1 93.75 213 PHE A O 1
ATOM 1723 N N . THR A 1 214 ? 7.828 20.875 10.516 1 91.25 214 THR A N 1
ATOM 1724 C CA . THR A 1 214 ? 7.723 19.438 10.289 1 91.25 214 THR A CA 1
ATOM 1725 C C . THR A 1 214 ? 6.762 19.141 9.141 1 91.25 214 THR A C 1
ATOM 1727 O O . THR A 1 214 ? 6.543 17.984 8.797 1 91.25 214 THR A O 1
ATOM 1730 N N . SER A 1 215 ? 6.156 20.094 8.531 1 93.75 215 SER A N 1
ATOM 1731 C CA . SER A 1 215 ? 5.164 19.891 7.48 1 93.75 215 SER A CA 1
ATOM 1732 C C . SER A 1 215 ? 5.66 20.453 6.148 1 93.75 215 SER A C 1
ATOM 1734 O O . SER A 1 215 ? 6.777 20.969 6.062 1 93.75 215 SER A O 1
ATOM 1736 N N . TRP A 1 216 ? 4.848 20.391 5.133 1 93.12 216 TRP A N 1
ATOM 1737 C CA . TRP A 1 216 ? 5.223 20.781 3.777 1 93.12 216 TRP A CA 1
ATOM 1738 C C . TRP A 1 216 ? 5.328 22.297 3.656 1 93.12 216 TRP A C 1
ATOM 1740 O O . TRP A 1 216 ? 4.355 23.016 3.908 1 93.12 216 TRP A O 1
ATOM 1750 N N . ASP A 1 217 ? 6.5 22.781 3.273 1 90.38 217 ASP A N 1
ATOM 1751 C CA . ASP A 1 217 ? 6.758 24.188 3.016 1 90.38 217 ASP A CA 1
ATOM 1752 C C . ASP A 1 217 ? 6.32 25.047 4.199 1 90.38 217 ASP A C 1
ATOM 1754 O O . ASP A 1 217 ? 5.777 26.141 4.012 1 90.38 217 ASP A O 1
ATOM 1758 N N . GLU A 1 218 ? 6.477 24.562 5.305 1 94.88 218 GLU A N 1
ATOM 1759 C CA . GLU A 1 218 ? 5.965 25.25 6.484 1 94.88 218 GLU A CA 1
ATOM 1760 C C . GLU A 1 218 ? 6.703 26.562 6.719 1 94.88 218 GLU A C 1
ATOM 1762 O O . GLU A 1 218 ? 6.117 27.531 7.223 1 94.88 218 GLU A O 1
ATOM 1767 N N . HIS A 1 219 ? 8 26.672 6.352 1 93.44 219 HIS A N 1
ATOM 1768 C CA . HIS A 1 219 ? 8.773 27.891 6.547 1 93.44 219 HIS A CA 1
ATOM 1769 C C . HIS A 1 219 ? 8.258 29.031 5.664 1 93.44 219 HIS A C 1
ATOM 1771 O O . HIS A 1 219 ? 8.281 30.188 6.062 1 93.44 219 HIS A O 1
ATOM 1777 N N . ILE A 1 220 ? 7.715 28.609 4.516 1 92.5 220 ILE A N 1
ATOM 1778 C CA . ILE A 1 220 ? 7.156 29.609 3.619 1 92.5 220 ILE A CA 1
ATOM 1779 C C . ILE A 1 220 ? 5.836 30.125 4.184 1 92.5 220 ILE A C 1
ATOM 1781 O O . ILE A 1 220 ? 5.578 31.344 4.176 1 92.5 220 ILE A O 1
ATOM 1785 N N . HIS A 1 221 ? 5.043 29.203 4.652 1 95.69 221 HIS A N 1
ATOM 1786 C CA . HIS A 1 221 ? 3.777 29.594 5.262 1 95.69 221 HIS A CA 1
ATOM 1787 C C . HIS A 1 221 ? 4.004 30.438 6.504 1 95.69 221 HIS A C 1
ATOM 1789 O O . HIS A 1 221 ? 3.297 31.422 6.727 1 95.69 221 HIS A O 1
ATOM 1795 N N . PHE A 1 222 ? 5.012 30.031 7.238 1 96.19 222 PHE A N 1
ATOM 1796 C CA . PHE A 1 222 ? 5.41 30.797 8.422 1 96.19 222 PHE A CA 1
ATOM 1797 C C . PHE A 1 222 ? 5.781 32.219 8.055 1 96.19 222 PHE A C 1
ATOM 1799 O O . PHE A 1 222 ? 5.336 33.188 8.703 1 96.19 222 PHE A O 1
ATOM 1806 N N . TYR A 1 223 ? 6.496 32.344 7.047 1 93.25 223 TYR A N 1
ATOM 1807 C CA . TYR A 1 223 ? 6.93 33.625 6.52 1 93.25 223 TYR A CA 1
ATOM 1808 C C . TYR A 1 223 ? 5.738 34.531 6.219 1 93.25 223 TYR A C 1
ATOM 1810 O O . TYR A 1 223 ? 5.676 35.688 6.688 1 93.25 223 TYR A O 1
ATOM 1818 N N . HIS A 1 224 ? 4.727 34.031 5.613 1 94.62 224 HIS A N 1
ATOM 1819 C CA . HIS A 1 224 ? 3.561 34.781 5.203 1 94.62 224 HIS A CA 1
ATOM 1820 C C . HIS A 1 224 ? 2.666 35.125 6.395 1 94.62 224 HIS A C 1
ATOM 1822 O O . HIS A 1 224 ? 1.997 36.156 6.414 1 94.62 224 HIS A O 1
ATOM 1828 N N . VAL A 1 225 ? 2.682 34.281 7.352 1 96.94 225 VAL A N 1
ATOM 1829 C CA . VAL A 1 225 ? 1.871 34.531 8.539 1 96.94 225 VAL A CA 1
ATOM 1830 C C . VAL A 1 225 ? 2.484 35.656 9.375 1 96.94 225 VAL A C 1
ATOM 1832 O O . VAL A 1 225 ? 1.776 36.531 9.836 1 96.94 225 VAL A O 1
ATOM 1835 N N . PHE A 1 226 ? 3.791 35.688 9.492 1 95.19 226 PHE A N 1
ATOM 1836 C CA . PHE A 1 226 ? 4.477 36.594 10.398 1 95.19 226 PHE A CA 1
ATOM 1837 C C . PHE A 1 226 ? 4.637 37.969 9.758 1 95.19 226 PHE A C 1
ATOM 1839 O O . PHE A 1 226 ? 4.809 38.969 10.453 1 95.19 226 PHE A O 1
ATOM 1846 N N . ASP A 1 227 ? 4.578 38.031 8.469 1 93.62 227 ASP A N 1
ATOM 1847 C CA . ASP A 1 227 ? 4.715 39.344 7.844 1 93.62 227 ASP A CA 1
ATOM 1848 C C . ASP A 1 227 ? 3.365 39.844 7.348 1 93.62 227 ASP A C 1
ATOM 1850 O O . ASP A 1 227 ? 3.301 40.875 6.652 1 93.62 227 ASP A O 1
ATOM 1854 N N . PHE A 1 228 ? 2.291 39.188 7.656 1 94.88 228 PHE A N 1
ATOM 1855 C CA . PHE A 1 228 ? 0.97 39.438 7.094 1 94.88 228 PHE A CA 1
ATOM 1856 C C . PHE A 1 228 ? 0.548 40.875 7.355 1 94.88 228 PHE A C 1
ATOM 1858 O O . PHE A 1 228 ? 0.107 41.594 6.438 1 94.88 228 PHE A O 1
ATOM 1865 N N . PHE A 1 229 ? 0.664 41.438 8.539 1 93.69 229 PHE A N 1
ATOM 1866 C CA . PHE A 1 229 ? 0.176 42.75 8.922 1 93.69 229 PHE A CA 1
ATOM 1867 C C . PHE A 1 229 ? 1.306 43.781 8.898 1 93.69 229 PHE A C 1
ATOM 1869 O O . PHE A 1 229 ? 1.118 44.906 9.305 1 93.69 229 PHE A O 1
ATOM 1876 N N . GLU A 1 230 ? 2.434 43.344 8.406 1 90.94 230 GLU A N 1
ATOM 1877 C CA . GLU A 1 230 ? 3.562 44.281 8.344 1 90.94 230 GLU A CA 1
ATOM 1878 C C . GLU A 1 230 ? 3.465 45.188 7.121 1 90.94 230 GLU A C 1
ATOM 1880 O O . GLU A 1 230 ? 2.744 44.875 6.168 1 90.94 230 GLU A O 1
ATOM 1885 N N . GLY A 1 231 ? 4.125 46.312 7.184 1 88.25 231 GLY A N 1
ATOM 1886 C CA . GLY A 1 231 ? 4.164 47.219 6.059 1 88.25 231 GLY A CA 1
ATOM 1887 C C . GLY A 1 231 ? 5.117 46.781 4.961 1 88.25 231 GLY A C 1
ATOM 1888 O O . GLY A 1 231 ? 5.422 45.594 4.84 1 88.25 231 GLY A O 1
ATOM 1889 N N . LYS A 1 232 ? 5.52 47.625 4.168 1 90.06 232 LYS A N 1
ATOM 1890 C CA . LYS A 1 232 ? 6.402 47.344 3.039 1 90.06 232 LYS A CA 1
ATOM 1891 C C . LYS A 1 232 ? 7.773 46.875 3.52 1 90.06 232 LYS A C 1
ATOM 1893 O O . LYS A 1 232 ? 8.375 45.969 2.916 1 90.06 232 LYS A O 1
ATOM 1898 N N . HIS A 1 233 ? 8.133 47.469 4.594 1 91.44 233 HIS A N 1
ATOM 1899 C CA . HIS A 1 233 ? 9.414 47.062 5.184 1 91.44 233 HIS A CA 1
ATOM 1900 C C . HIS A 1 233 ? 9.211 46.219 6.422 1 91.44 233 HIS A C 1
ATOM 1902 O O . HIS A 1 233 ? 8.633 46.656 7.414 1 91.44 233 HIS A O 1
ATOM 1908 N N . VAL A 1 234 ? 9.695 44.969 6.27 1 92.69 234 VAL A N 1
ATOM 1909 C CA . VAL A 1 234 ? 9.5 44.031 7.352 1 92.69 234 VAL A CA 1
ATOM 1910 C C . VAL A 1 234 ? 10.82 43.812 8.094 1 92.69 234 VAL A C 1
ATOM 1912 O O . VAL A 1 234 ? 11.875 43.688 7.469 1 92.69 234 VAL A O 1
ATOM 1915 N N . GLU A 1 235 ? 10.75 43.875 9.422 1 91.5 235 GLU A N 1
ATOM 1916 C CA . GLU A 1 235 ? 11.906 43.594 10.266 1 91.5 235 GLU A CA 1
ATOM 1917 C C . GLU A 1 235 ? 11.688 42.344 11.102 1 91.5 235 GLU A C 1
ATOM 1919 O O . GLU A 1 235 ? 10.914 42.344 12.062 1 91.5 235 GLU A O 1
ATOM 1924 N N . TRP A 1 236 ? 12.445 41.312 10.844 1 92.19 236 TRP A N 1
ATOM 1925 C CA . TRP A 1 236 ? 12.414 40.094 11.625 1 92.19 236 TRP A CA 1
ATOM 1926 C C . TRP A 1 236 ? 13.367 40.156 12.812 1 92.19 236 TRP A C 1
ATOM 1928 O O . TRP A 1 236 ? 14.461 40.719 12.703 1 92.19 236 TRP A O 1
ATOM 1938 N N . ASN A 1 237 ? 12.883 39.656 13.859 1 93.69 237 ASN A N 1
ATOM 1939 C CA . ASN A 1 237 ? 13.844 39.438 14.938 1 93.69 237 ASN A CA 1
ATOM 1940 C C . ASN A 1 237 ? 14.727 38.219 14.656 1 93.69 237 ASN A C 1
ATOM 1942 O O . ASN A 1 237 ? 14.531 37.531 13.656 1 93.69 237 ASN A O 1
ATOM 1946 N N . GLN A 1 238 ? 15.656 38 15.5 1 95.69 238 GLN A N 1
ATOM 1947 C CA . GLN A 1 238 ? 16.641 36.969 15.266 1 95.69 238 GLN A CA 1
ATOM 1948 C C . GLN A 1 238 ? 16.016 35.594 15.352 1 95.69 238 GLN A C 1
ATOM 1950 O O . GLN A 1 238 ? 16.406 34.656 14.641 1 95.69 238 GLN A O 1
ATOM 1955 N N . ALA A 1 239 ? 15.086 35.406 16.25 1 95.88 239 ALA A N 1
ATOM 1956 C CA . ALA A 1 239 ? 14.406 34.125 16.375 1 95.88 239 ALA A CA 1
ATOM 1957 C C . ALA A 1 239 ? 13.602 33.781 15.125 1 95.88 239 ALA A C 1
ATOM 1959 O O . ALA A 1 239 ? 13.672 32.656 14.617 1 95.88 239 ALA A O 1
ATOM 1960 N N . GLU A 1 240 ? 12.875 34.719 14.625 1 95.12 240 GLU A N 1
ATOM 1961 C CA . GLU A 1 240 ? 12.094 34.531 13.398 1 95.12 240 GLU A CA 1
ATOM 1962 C C . GLU A 1 240 ? 13 34.219 12.211 1 95.12 240 GLU A C 1
ATOM 1964 O O . GLU A 1 240 ? 12.719 33.312 11.438 1 95.12 240 GLU A O 1
ATOM 1969 N N . TYR A 1 241 ? 14.039 34.969 12.156 1 95.25 241 TYR A N 1
ATOM 1970 C CA . TYR A 1 241 ? 14.984 34.812 11.055 1 95.25 241 TYR A CA 1
ATOM 1971 C C . TYR A 1 241 ? 15.625 33.438 11.102 1 95.25 241 TYR A C 1
ATOM 1973 O O . TYR A 1 241 ? 15.711 32.75 10.078 1 95.25 241 TYR A O 1
ATOM 1981 N N . TYR A 1 242 ? 16.031 33.031 12.234 1 94 242 TYR A N 1
ATOM 1982 C CA . TYR A 1 242 ? 16.656 31.734 12.398 1 94 242 TYR A CA 1
ATOM 1983 C C . TYR A 1 242 ? 15.703 30.625 11.961 1 94 242 TYR A C 1
ATOM 1985 O O . TYR A 1 242 ? 16.109 29.703 11.258 1 94 242 TYR A O 1
ATOM 1993 N N . ALA A 1 243 ? 14.484 30.672 12.414 1 93.31 243 ALA A N 1
ATOM 1994 C CA . ALA A 1 243 ? 13.484 29.656 12.07 1 93.31 243 ALA A CA 1
ATOM 1995 C C . ALA A 1 243 ? 13.281 29.578 10.562 1 93.31 243 ALA A C 1
ATOM 1997 O O . ALA A 1 243 ? 13.172 28.484 10 1 93.31 243 ALA A O 1
ATOM 1998 N N . TYR A 1 244 ? 13.289 30.672 9.93 1 93.12 244 TYR A N 1
ATOM 1999 C CA . TYR A 1 244 ? 13.039 30.75 8.5 1 93.12 244 TYR A CA 1
ATOM 2000 C C . TYR A 1 244 ? 14.195 30.141 7.711 1 93.12 244 TYR A C 1
ATOM 2002 O O . TYR A 1 244 ? 13.977 29.406 6.746 1 93.12 244 TYR A O 1
ATOM 2010 N N . ILE A 1 245 ? 15.445 30.391 8.094 1 90.75 245 ILE A N 1
ATOM 2011 C CA . ILE A 1 245 ? 16.609 30.016 7.285 1 90.75 245 ILE A CA 1
ATOM 2012 C C . ILE A 1 245 ? 17.016 28.578 7.605 1 90.75 245 ILE A C 1
ATOM 2014 O O . ILE A 1 245 ? 17.906 28.016 6.965 1 90.75 245 ILE A O 1
ATOM 2018 N N . ASN A 1 246 ? 16.391 27.953 8.617 1 87.38 246 ASN A N 1
ATOM 2019 C CA . ASN A 1 246 ? 16.625 26.562 8.945 1 87.38 246 ASN A CA 1
ATOM 2020 C C . ASN A 1 246 ? 15.359 25.719 8.805 1 87.38 246 ASN A C 1
ATOM 2022 O O . ASN A 1 246 ? 14.852 25.188 9.789 1 87.38 246 ASN A O 1
ATOM 2026 N N . PRO A 1 247 ? 15.008 25.609 7.578 1 81.44 247 PRO A N 1
ATOM 2027 C CA . PRO A 1 247 ? 13.719 24.969 7.324 1 81.44 247 PRO A CA 1
ATOM 2028 C C . PRO A 1 247 ? 13.766 23.453 7.523 1 81.44 247 PRO A C 1
ATOM 2030 O O . PRO A 1 247 ? 14.781 22.922 7.973 1 81.44 247 PRO A O 1
ATOM 2033 N N . GLU A 1 248 ? 12.609 22.891 7.109 1 72.12 248 GLU A N 1
ATOM 2034 C CA . GLU A 1 248 ? 12.391 21.453 7.207 1 72.12 248 GLU A CA 1
ATOM 2035 C C . GLU A 1 248 ? 13.352 20.688 6.309 1 72.12 248 GLU A C 1
ATOM 2037 O O . GLU A 1 248 ? 13.781 21.188 5.27 1 72.12 248 GLU A O 1
ATOM 2042 N N . SER A 1 249 ? 13.961 19.641 6.789 1 66.62 249 SER A N 1
ATOM 2043 C CA . SER A 1 249 ? 14.852 18.828 5.965 1 66.62 249 SER A CA 1
ATOM 2044 C C . SER A 1 249 ? 14.336 17.406 5.832 1 66.62 249 SER A C 1
ATOM 2046 O O . SER A 1 249 ? 13.695 16.891 6.75 1 66.62 249 SER A O 1
ATOM 2048 N N . LYS A 1 250 ? 14.375 17.062 4.473 1 59.47 250 LYS A N 1
ATOM 2049 C CA . LYS A 1 250 ? 14.109 15.648 4.199 1 59.47 250 LYS A CA 1
ATOM 2050 C C . LYS A 1 250 ? 14.992 14.75 5.062 1 59.47 250 LYS A C 1
ATOM 2052 O O . LYS A 1 250 ? 14.617 13.617 5.371 1 59.47 250 LYS A O 1
ATOM 2057 N N . LYS A 1 251 ? 16.062 15.492 5.512 1 64.31 251 LYS A N 1
ATOM 2058 C CA . LYS A 1 251 ? 16.906 14.758 6.445 1 64.31 251 LYS A CA 1
ATOM 2059 C C . LYS A 1 251 ? 16.453 14.977 7.887 1 64.31 251 LYS A C 1
ATOM 2061 O O . LYS A 1 251 ? 15.672 15.883 8.164 1 64.31 251 LYS A O 1
ATOM 2066 N N . LYS A 1 252 ? 16.625 14.016 8.867 1 63.47 252 LYS A N 1
ATOM 2067 C CA . LYS A 1 252 ? 16.094 13.984 10.227 1 63.47 252 LYS A CA 1
ATOM 2068 C C . LYS A 1 252 ? 16.312 15.32 10.93 1 63.47 252 LYS A C 1
ATOM 2070 O O . LYS A 1 252 ? 17.297 16 10.688 1 63.47 252 LYS A O 1
ATOM 2075 N N . VAL A 1 253 ? 15.195 15.859 11.633 1 72.44 253 VAL A N 1
ATOM 2076 C CA . VAL A 1 253 ? 15.172 17.062 12.461 1 72.44 253 VAL A CA 1
ATOM 2077 C C . VAL A 1 253 ? 16.312 17.016 13.477 1 72.44 253 VAL A C 1
ATOM 2079 O O . VAL A 1 253 ? 16.625 15.945 14 1 72.44 253 VAL A O 1
ATOM 2082 N N . ALA A 1 254 ? 17 18 13.664 1 76.19 254 ALA A N 1
ATOM 2083 C CA . ALA A 1 254 ? 18.25 18.125 14.422 1 76.19 254 ALA A CA 1
ATOM 2084 C C . ALA A 1 254 ? 18 18 15.914 1 76.19 254 ALA A C 1
ATOM 2086 O O . ALA A 1 254 ? 18.938 17.891 16.703 1 76.19 254 ALA A O 1
ATOM 2087 N N . PHE A 1 255 ? 16.781 17.969 16.359 1 87.38 255 PHE A N 1
ATOM 2088 C CA . PHE A 1 255 ? 16.5 17.938 17.797 1 87.38 255 PHE A CA 1
ATOM 2089 C C . PHE A 1 255 ? 15.914 16.594 18.219 1 87.38 255 PHE A C 1
ATOM 2091 O O . PHE A 1 255 ? 14.703 16.469 18.422 1 87.38 255 PHE A O 1
ATOM 2098 N N . THR A 1 256 ? 16.844 15.742 18.5 1 87.12 256 THR A N 1
ATOM 2099 C CA . THR A 1 256 ? 16.438 14.352 18.641 1 87.12 256 THR A CA 1
ATOM 2100 C C . THR A 1 256 ? 16.312 13.969 20.109 1 87.12 256 THR A C 1
ATOM 2102 O O . THR A 1 256 ? 16.281 12.789 20.453 1 87.12 256 THR A O 1
ATOM 2105 N N . SER A 1 257 ? 16.359 14.953 21.031 1 91.56 257 SER A N 1
ATOM 2106 C CA . SER A 1 257 ? 16.172 14.711 22.453 1 91.56 257 SER A CA 1
ATOM 2107 C C . SER A 1 257 ? 15.383 15.836 23.109 1 91.56 257 SER A C 1
ATOM 2109 O O . SER A 1 257 ? 15.289 16.938 22.547 1 91.56 257 SER A O 1
ATOM 2111 N N . LYS A 1 258 ? 14.836 15.555 24.25 1 92.88 258 LYS A N 1
ATOM 2112 C CA . LYS A 1 258 ? 14.07 16.578 24.969 1 92.88 258 LYS A CA 1
ATOM 2113 C C . LYS A 1 258 ? 14.977 17.703 25.438 1 92.88 258 LYS A C 1
ATOM 2115 O O . LYS A 1 258 ? 14.547 18.859 25.516 1 92.88 258 LYS A O 1
ATOM 2120 N N . GLU A 1 259 ? 16.266 17.406 25.734 1 93.19 259 GLU A N 1
ATOM 2121 C CA . GLU A 1 259 ? 17.219 18.422 26.156 1 93.19 259 GLU A CA 1
ATOM 2122 C C . GLU A 1 259 ? 17.547 19.391 25.031 1 93.19 259 GLU A C 1
ATOM 2124 O O . GLU A 1 259 ? 17.578 20.609 25.234 1 93.19 259 GLU A O 1
ATOM 2129 N N . GLU A 1 260 ? 17.797 18.797 23.938 1 93.88 260 GLU A N 1
ATOM 2130 C CA . GLU A 1 260 ? 18.094 19.656 22.781 1 93.88 260 GLU A CA 1
ATOM 2131 C C . GLU A 1 260 ? 16.891 20.5 22.406 1 93.88 260 GLU A C 1
ATOM 2133 O O . GLU A 1 260 ? 17.047 21.656 22 1 93.88 260 GLU A O 1
ATOM 2138 N N . LYS A 1 261 ? 15.766 19.938 22.5 1 93.88 261 LYS A N 1
ATOM 2139 C CA . LYS A 1 261 ? 14.531 20.688 22.297 1 93.88 261 LYS A CA 1
ATOM 2140 C C . LYS A 1 261 ? 14.445 21.875 23.25 1 93.88 261 LYS A C 1
ATOM 2142 O O . LYS A 1 261 ? 14.117 22.984 22.828 1 93.88 261 LYS A O 1
ATOM 2147 N N . ALA A 1 262 ? 14.734 21.641 24.484 1 94.62 262 ALA A N 1
ATOM 2148 C CA . ALA A 1 262 ? 14.688 22.688 25.484 1 94.62 262 ALA A CA 1
ATOM 2149 C C . ALA A 1 262 ? 15.703 23.797 25.188 1 94.62 262 ALA A C 1
ATOM 2151 O O . ALA A 1 262 ? 15.422 24.969 25.375 1 94.62 262 ALA A O 1
ATOM 2152 N N . LEU A 1 263 ? 16.844 23.406 24.766 1 95.44 263 LEU A N 1
ATOM 2153 C CA . LEU A 1 263 ? 17.891 24.359 24.438 1 95.44 263 LEU A CA 1
ATOM 2154 C C . LEU A 1 263 ? 17.469 25.25 23.281 1 95.44 263 LEU A C 1
ATOM 2156 O O . LEU A 1 263 ? 17.703 26.469 23.297 1 95.44 263 LEU A O 1
ATOM 2160 N N . GLN A 1 264 ? 16.875 24.625 22.297 1 95.19 264 GLN A N 1
ATOM 2161 C CA . GLN A 1 264 ? 16.422 25.406 21.156 1 95.19 264 GLN A CA 1
ATOM 2162 C C . GLN A 1 264 ? 15.305 26.359 21.531 1 95.19 264 GLN A C 1
ATOM 2164 O O . GLN A 1 264 ? 15.242 27.484 21.031 1 95.19 264 GLN A O 1
ATOM 2169 N N . ILE A 1 265 ? 14.398 25.922 22.328 1 96.56 265 ILE A N 1
ATOM 2170 C CA . ILE A 1 265 ? 13.305 26.766 22.812 1 96.56 265 ILE A CA 1
ATOM 2171 C C . ILE A 1 265 ? 13.883 27.953 23.578 1 96.56 265 ILE A C 1
ATOM 2173 O O . ILE A 1 265 ? 13.438 29.094 23.391 1 96.56 265 ILE A O 1
ATOM 2177 N N . GLN A 1 266 ? 14.859 27.672 24.375 1 96.56 266 GLN A N 1
ATOM 2178 C CA . GLN A 1 266 ? 15.523 28.734 25.109 1 96.56 266 GLN A CA 1
ATOM 2179 C C . GLN A 1 266 ? 16.188 29.734 24.172 1 96.56 266 GLN A C 1
ATOM 2181 O O . GLN A 1 266 ? 16.062 30.953 24.359 1 96.56 266 GLN A O 1
ATOM 2186 N N . TYR A 1 267 ? 16.828 29.219 23.25 1 95.69 267 TYR A N 1
ATOM 2187 C CA . TYR A 1 267 ? 17.453 30.094 22.25 1 95.69 267 TYR A CA 1
ATOM 2188 C C . TYR A 1 267 ? 16.438 31.016 21.609 1 95.69 267 TYR A C 1
ATOM 2190 O O . TYR A 1 267 ? 16.672 32.219 21.469 1 95.69 267 TYR A O 1
ATOM 2198 N N . PHE A 1 268 ? 15.328 30.469 21.188 1 96.56 268 PHE A N 1
ATOM 2199 C CA . PHE A 1 268 ? 14.273 31.234 20.531 1 96.56 268 PHE A CA 1
ATOM 2200 C C . PHE A 1 268 ? 13.766 32.344 21.469 1 96.56 268 PHE A C 1
ATOM 2202 O O . PHE A 1 268 ? 13.648 33.5 21.047 1 96.56 268 PHE A O 1
ATOM 2209 N N . ASN A 1 269 ? 13.523 32.031 22.625 1 96.25 269 ASN A N 1
ATOM 2210 C CA . ASN A 1 269 ? 12.945 33 23.562 1 96.25 269 ASN A CA 1
ATOM 2211 C C . ASN A 1 269 ? 13.938 34.094 23.953 1 96.25 269 ASN A C 1
ATOM 2213 O O . ASN A 1 269 ? 13.555 35.25 24.141 1 96.25 269 ASN A O 1
ATOM 2217 N N . GLU A 1 270 ? 15.172 33.75 24.016 1 95.69 270 GLU A N 1
ATOM 2218 C CA . GLU A 1 270 ? 16.219 34.719 24.375 1 95.69 270 GLU A CA 1
ATOM 2219 C C . GLU A 1 270 ? 16.469 35.688 23.234 1 95.69 270 GLU A C 1
ATOM 2221 O O . GLU A 1 270 ? 16.906 36.844 23.453 1 95.69 270 GLU A O 1
ATOM 2226 N N . HIS A 1 271 ? 16.125 35.281 22.094 1 95 271 HIS A N 1
ATOM 2227 C CA . HIS A 1 271 ? 16.438 36.094 20.938 1 95 271 HIS A CA 1
ATOM 2228 C C . HIS A 1 271 ? 15.172 36.719 20.344 1 95 271 HIS A C 1
ATOM 2230 O O . HIS A 1 271 ? 15.148 37.062 19.156 1 95 271 HIS A O 1
ATOM 2236 N N . THR A 1 272 ? 14.227 36.75 21.125 1 94.06 272 THR A N 1
ATOM 2237 C CA . THR A 1 272 ? 12.945 37.312 20.719 1 94.06 272 THR A CA 1
ATOM 2238 C C . THR A 1 272 ? 13.07 38.812 20.438 1 94.06 272 THR A C 1
ATOM 2240 O O . THR A 1 272 ? 12.383 39.344 19.562 1 94.06 272 THR A O 1
ATOM 2243 N N . GLN A 1 273 ? 13.977 39.531 21.125 1 93 273 GLN A N 1
ATOM 2244 C CA . GLN A 1 273 ? 14.055 41 21.031 1 93 273 GLN A CA 1
ATOM 2245 C C . GLN A 1 273 ? 15.25 41.406 20.188 1 93 273 GLN A C 1
ATOM 2247 O O . GLN A 1 273 ? 15.406 42.594 19.859 1 93 273 GLN A O 1
ATOM 2252 N N . ASP A 1 274 ? 15.969 40.5 19.766 1 93.75 274 ASP A N 1
ATOM 2253 C CA . ASP A 1 274 ? 17.172 40.812 18.984 1 93.75 274 ASP A CA 1
ATOM 2254 C C . ASP A 1 274 ? 16.828 41.062 17.531 1 93.75 274 ASP A C 1
ATOM 2256 O O . ASP A 1 274 ? 15.953 40.406 16.953 1 93.75 274 ASP A O 1
ATOM 2260 N N . SER A 1 275 ? 17.531 42.062 17.016 1 91.88 275 SER A N 1
ATOM 2261 C CA . SER A 1 275 ? 17.328 42.344 15.602 1 91.88 275 SER A CA 1
ATOM 2262 C C . SER A 1 275 ? 17.875 41.219 14.734 1 91.88 275 SER A C 1
ATOM 2264 O O . SER A 1 275 ? 18.938 40.656 15.008 1 91.88 275 SER A O 1
ATOM 2266 N N . GLY A 1 276 ? 17.125 40.969 13.758 1 90.31 276 GLY A N 1
ATOM 2267 C CA . GLY A 1 276 ? 17.5 39.844 12.906 1 90.31 276 GLY A CA 1
ATOM 2268 C C . GLY A 1 276 ? 17.734 40.25 11.461 1 90.31 276 GLY A C 1
ATOM 2269 O O . GLY A 1 276 ? 18.859 40.594 11.078 1 90.31 276 GLY A O 1
ATOM 2270 N N . TYR A 1 277 ? 16.734 40.25 10.633 1 92.44 277 TYR A N 1
ATOM 2271 C CA . TYR A 1 277 ? 16.828 40.438 9.195 1 92.44 277 TYR A CA 1
ATOM 2272 C C . TYR A 1 277 ? 15.711 41.344 8.695 1 92.44 277 TYR A C 1
ATOM 2274 O O . TYR A 1 277 ? 14.562 41.219 9.133 1 92.44 277 TYR A O 1
ATOM 2282 N N . SER A 1 278 ? 16.094 42.312 7.828 1 93.19 278 SER A N 1
ATOM 2283 C CA . SER A 1 278 ? 15.117 43.219 7.227 1 93.19 278 SER A CA 1
ATOM 2284 C C . SER A 1 278 ? 14.977 42.938 5.73 1 93.19 278 SER A C 1
ATOM 2286 O O . SER A 1 278 ? 15.961 42.688 5.043 1 93.19 278 SER A O 1
ATOM 2288 N N . TYR A 1 279 ? 13.734 43.031 5.289 1 91.94 279 TYR A N 1
ATOM 2289 C CA . TYR A 1 279 ? 13.492 42.812 3.869 1 91.94 279 TYR A CA 1
ATOM 2290 C C . TYR A 1 279 ? 12.258 43.562 3.398 1 91.94 279 TYR A C 1
ATOM 2292 O O . TYR A 1 279 ? 11.508 44.125 4.215 1 91.94 279 TYR A O 1
ATOM 2300 N N . GLU A 1 280 ? 12.094 43.656 2.027 1 92.12 280 GLU A N 1
ATOM 2301 C CA . GLU A 1 280 ? 10.906 44.281 1.43 1 92.12 280 GLU A CA 1
ATOM 2302 C C . GLU A 1 280 ? 9.836 43.219 1.144 1 92.12 280 GLU A C 1
ATOM 2304 O O . GLU A 1 280 ? 10.109 42.219 0.487 1 92.12 280 GLU A O 1
ATOM 2309 N N . LYS A 1 281 ? 8.766 43.5 1.624 1 90.25 281 LYS A N 1
ATOM 2310 C CA . LYS A 1 281 ? 7.652 42.562 1.502 1 90.25 281 LYS A CA 1
ATOM 2311 C C . LYS A 1 281 ? 7.172 42.469 0.057 1 90.25 281 LYS A C 1
ATOM 2313 O O . LYS A 1 281 ? 7.117 43.469 -0.654 1 90.25 281 LYS A O 1
ATOM 2318 N N . SER A 1 282 ? 6.797 41.25 -0.346 1 82.44 282 SER A N 1
ATOM 2319 C CA . SER A 1 282 ? 6.246 41.031 -1.677 1 82.44 282 SER A CA 1
ATOM 2320 C C . SER A 1 282 ? 4.801 41.5 -1.765 1 82.44 282 SER A C 1
ATOM 2322 O O . SER A 1 282 ? 4.145 41.719 -0.741 1 82.44 282 SER A O 1
ATOM 2324 N N . SER A 1 283 ? 4.297 41.688 -2.986 1 82.75 283 SER A N 1
ATOM 2325 C CA . SER A 1 283 ? 2.924 42.125 -3.207 1 82.75 283 SER A CA 1
ATOM 2326 C C . SER A 1 283 ? 1.926 41.094 -2.697 1 82.75 283 SER A C 1
ATOM 2328 O O . SER A 1 283 ? 2.197 39.875 -2.732 1 82.75 283 SER A O 1
ATOM 2330 N N . PHE A 1 284 ? 0.874 41.656 -2.193 1 84.81 284 PHE A N 1
ATOM 2331 C CA . PHE A 1 284 ? -0.187 40.812 -1.653 1 84.81 284 PHE A CA 1
ATOM 2332 C C . PHE A 1 284 ? -0.877 40.031 -2.764 1 84.81 284 PHE A C 1
ATOM 2334 O O . PHE A 1 284 ? -1.169 40.562 -3.828 1 84.81 284 PHE A O 1
ATOM 2341 N N . THR A 1 285 ? -1.064 38.75 -2.533 1 81.75 285 THR A N 1
ATOM 2342 C CA . THR A 1 285 ? -1.809 37.906 -3.455 1 81.75 285 THR A CA 1
ATOM 2343 C C . THR A 1 285 ? -3.027 37.281 -2.766 1 81.75 285 THR A C 1
ATOM 2345 O O . THR A 1 285 ? -3.055 37.156 -1.539 1 81.75 285 THR A O 1
ATOM 2348 N N . VAL A 1 286 ? -4.02 36.906 -3.533 1 85 286 VAL A N 1
ATOM 2349 C CA . VAL A 1 286 ? -5.273 36.344 -3.039 1 85 286 VAL A CA 1
ATOM 2350 C C . VAL A 1 286 ? -4.996 35.094 -2.227 1 85 286 VAL A C 1
ATOM 2352 O O . VAL A 1 286 ? -5.723 34.781 -1.277 1 85 286 VAL A O 1
ATOM 2355 N N . SER A 1 287 ? -3.959 34.406 -2.488 1 87.31 287 SER A N 1
ATOM 2356 C CA . SER A 1 287 ? -3.613 33.188 -1.797 1 87.31 287 SER A CA 1
ATOM 2357 C C . SER A 1 287 ? -3.264 33.438 -0.335 1 87.31 287 SER A C 1
ATOM 2359 O O . SER A 1 287 ? -3.42 32.562 0.514 1 87.31 287 SER A O 1
ATOM 2361 N N . GLN A 1 288 ? -2.887 34.656 0.013 1 91.81 288 GLN A N 1
ATOM 2362 C CA . GLN A 1 288 ? -2.438 35 1.358 1 91.81 288 GLN A CA 1
ATOM 2363 C C . GLN A 1 288 ? -3.621 35.125 2.314 1 91.81 288 GLN A C 1
ATOM 2365 O O . GLN A 1 288 ? -3.441 35.125 3.535 1 91.81 288 GLN A O 1
ATOM 2370 N N . LEU A 1 289 ? -4.809 35.156 1.746 1 93.31 289 LEU A N 1
ATOM 2371 C CA . LEU A 1 289 ? -6 35.188 2.59 1 93.31 289 LEU A CA 1
ATOM 2372 C C . LEU A 1 289 ? -6.113 33.938 3.434 1 93.31 289 LEU A C 1
ATOM 2374 O O . LEU A 1 289 ? -6.777 33.938 4.473 1 93.31 289 LEU A O 1
ATOM 2378 N N . GLY A 1 290 ? -5.43 32.938 3.002 1 96.38 290 GLY A N 1
ATOM 2379 C CA . GLY A 1 290 ? -5.465 31.672 3.713 1 96.38 290 GLY A CA 1
ATOM 2380 C C . GLY A 1 290 ? -4.703 31.703 5.023 1 96.38 290 GLY A C 1
ATOM 2381 O O . GLY A 1 290 ? -4.852 30.797 5.852 1 96.38 290 GLY A O 1
ATOM 2382 N N . TYR A 1 291 ? -3.959 32.844 5.293 1 97.69 291 TYR A N 1
ATOM 2383 C CA . TYR A 1 291 ? -3.117 32.906 6.48 1 97.69 291 TYR A CA 1
ATOM 2384 C C . TYR A 1 291 ? -3.754 33.812 7.539 1 97.69 291 TYR A C 1
ATOM 2386 O O . TYR A 1 291 ? -3.217 33.969 8.641 1 97.69 291 TYR A O 1
ATOM 2394 N N . LEU A 1 292 ? -4.902 34.344 7.266 1 97.62 292 LEU A N 1
ATOM 2395 C CA . LEU A 1 292 ? -5.48 35.438 8.047 1 97.62 292 LEU A CA 1
ATOM 2396 C C . LEU A 1 292 ? -5.695 35 9.5 1 97.62 292 LEU A C 1
ATOM 2398 O O . LEU A 1 292 ? -5.324 35.719 10.43 1 97.62 292 LEU A O 1
ATOM 2402 N N . HIS A 1 293 ? -6.293 33.844 9.734 1 98.19 293 HIS A N 1
ATOM 2403 C CA . HIS A 1 293 ? -6.625 33.406 11.078 1 98.19 293 HIS A CA 1
ATOM 2404 C C . HIS A 1 293 ? -5.371 33.188 11.914 1 98.19 293 HIS A C 1
ATOM 2406 O O . HIS A 1 293 ? -5.336 33.531 13.102 1 98.19 293 HIS A O 1
ATOM 2412 N N . MET A 1 294 ? -4.336 32.688 11.328 1 98.69 294 MET A N 1
ATOM 2413 C CA . MET A 1 294 ? -3.068 32.531 12.031 1 98.69 294 MET A CA 1
ATOM 2414 C C . MET A 1 294 ? -2.4 33.875 12.289 1 98.69 294 MET A C 1
ATOM 2416 O O . MET A 1 294 ? -1.886 34.094 13.383 1 98.69 294 MET A O 1
ATOM 2420 N N . ALA A 1 295 ? -2.473 34.719 11.297 1 98.31 295 ALA A N 1
ATOM 2421 C CA . ALA A 1 295 ? -1.836 36.031 11.383 1 98.31 295 ALA A CA 1
ATOM 2422 C C . ALA A 1 295 ? -2.436 36.875 12.516 1 98.31 295 ALA A C 1
ATOM 2424 O O . ALA A 1 295 ? -1.713 37.562 13.227 1 98.31 295 ALA A O 1
ATOM 2425 N N . ILE A 1 296 ? -3.697 36.812 12.672 1 98.38 296 ILE A N 1
ATOM 2426 C CA . ILE A 1 296 ? -4.387 37.562 13.719 1 98.38 296 ILE A CA 1
ATOM 2427 C C . ILE A 1 296 ? -3.877 37.094 15.086 1 98.38 296 ILE A C 1
ATOM 2429 O O . ILE A 1 296 ? -3.553 37.938 15.938 1 98.38 296 ILE A O 1
ATOM 2433 N N . VAL A 1 297 ? -3.787 35.844 15.289 1 98.56 297 VAL A N 1
ATOM 2434 C CA . VAL A 1 297 ? -3.377 35.281 16.578 1 98.56 297 VAL A CA 1
ATOM 2435 C C . VAL A 1 297 ? -1.909 35.625 16.844 1 98.56 297 VAL A C 1
ATOM 2437 O O . VAL A 1 297 ? -1.536 35.969 17.953 1 98.56 297 VAL A O 1
ATOM 2440 N N . VAL A 1 298 ? -1.086 35.5 15.836 1 97.94 298 VAL A N 1
ATOM 2441 C CA . VAL A 1 298 ? 0.337 35.781 15.953 1 97.94 298 VAL A CA 1
ATOM 2442 C C . VAL A 1 298 ? 0.525 37.281 16.266 1 97.94 298 VAL A C 1
ATOM 2444 O O . VAL A 1 298 ? 1.31 37.625 17.141 1 97.94 298 VAL A O 1
ATOM 2447 N N . ALA A 1 299 ? -0.208 38.125 15.57 1 97.25 299 ALA A N 1
ATOM 2448 C CA . ALA A 1 299 ? -0.136 39.562 15.82 1 97.25 299 ALA A CA 1
ATOM 2449 C C . ALA A 1 299 ? -0.546 39.906 17.25 1 97.25 299 ALA A C 1
ATOM 2451 O O . ALA A 1 299 ? 0.079 40.75 17.906 1 97.25 299 ALA A O 1
ATOM 2452 N N . ALA A 1 300 ? -1.547 39.281 17.719 1 97.94 300 ALA A N 1
ATOM 2453 C CA . ALA A 1 300 ? -2.006 39.5 19.094 1 97.94 300 ALA A CA 1
ATOM 2454 C C . ALA A 1 300 ? -0.946 39.062 20.094 1 97.94 300 ALA A C 1
ATOM 2456 O O . ALA A 1 300 ? -0.711 39.719 21.094 1 97.94 300 ALA A O 1
ATOM 2457 N N . GLY A 1 301 ? -0.359 37.906 19.844 1 97.38 301 GLY A N 1
ATOM 2458 C CA . GLY A 1 301 ? 0.705 37.438 20.719 1 97.38 301 GLY A CA 1
ATOM 2459 C C . GLY A 1 301 ? 1.897 38.375 20.766 1 97.38 301 GLY A C 1
ATOM 2460 O O . GLY A 1 301 ? 2.439 38.625 21.828 1 97.38 301 GLY A O 1
ATOM 2461 N N . ASN A 1 302 ? 2.229 38.844 19.641 1 94.38 302 ASN A N 1
ATOM 2462 C CA . ASN A 1 302 ? 3.334 39.812 19.562 1 94.38 302 ASN A CA 1
ATOM 2463 C C . ASN A 1 302 ? 2.996 41.125 20.266 1 94.38 302 ASN A C 1
ATOM 2465 O O . ASN A 1 302 ? 3.848 41.719 20.938 1 94.38 302 ASN A O 1
ATOM 2469 N N . LEU A 1 303 ? 1.837 41.562 20.109 1 95.38 303 LEU A N 1
ATOM 2470 C CA . LEU A 1 303 ? 1.391 42.812 20.719 1 95.38 303 LEU A CA 1
ATOM 2471 C C . LEU A 1 303 ? 1.449 42.719 22.234 1 95.38 303 LEU A C 1
ATOM 2473 O O . LEU A 1 303 ? 1.78 43.688 22.906 1 95.38 303 LEU A O 1
ATOM 2477 N N . ILE A 1 304 ? 1.117 41.531 22.75 1 96.31 304 ILE A N 1
ATOM 2478 C CA . ILE A 1 304 ? 1.112 41.344 24.203 1 96.31 304 ILE A CA 1
ATOM 2479 C C . ILE A 1 304 ? 2.537 41.094 24.688 1 96.31 304 ILE A C 1
ATOM 2481 O O . ILE A 1 304 ? 2.795 41.125 25.906 1 96.31 304 ILE A O 1
ATOM 2485 N N . GLY A 1 305 ? 3.461 40.875 23.891 1 94.56 305 GLY A N 1
ATOM 2486 C CA . GLY A 1 305 ? 4.863 40.75 24.25 1 94.56 305 GLY A CA 1
ATOM 2487 C C . GLY A 1 305 ? 5.227 39.344 24.688 1 94.56 305 GLY A C 1
ATOM 2488 O O . GLY A 1 305 ? 6.047 39.156 25.594 1 94.56 305 GLY A O 1
ATOM 2489 N N . LEU A 1 306 ? 4.621 38.375 24.078 1 96.56 306 LEU A N 1
ATOM 2490 C CA . LEU A 1 306 ? 4.934 36.969 24.422 1 96.56 306 LEU A CA 1
ATOM 2491 C C . LEU A 1 306 ? 6.25 36.562 23.781 1 96.56 306 LEU A C 1
ATOM 2493 O O . LEU A 1 306 ? 6.645 37.062 22.75 1 96.56 306 LEU A O 1
ATOM 2497 N N . PRO A 1 307 ? 6.891 35.562 24.438 1 97.06 307 PRO A N 1
ATOM 2498 C CA . PRO A 1 307 ? 8.102 35.031 23.812 1 97.06 307 PRO A CA 1
ATOM 2499 C C . PRO A 1 307 ? 7.836 34.375 22.469 1 97.06 307 PRO A C 1
ATOM 2501 O O . PRO A 1 307 ? 6.75 33.844 22.234 1 97.06 307 PRO A O 1
ATOM 2504 N N . PHE A 1 308 ? 8.797 34.375 21.656 1 97.31 308 PHE A N 1
ATOM 2505 C CA . PHE A 1 308 ? 8.648 33.938 20.266 1 97.31 308 PHE A CA 1
ATOM 2506 C C . PHE A 1 308 ? 8.062 32.531 20.188 1 97.31 308 PHE A C 1
ATOM 2508 O O . PHE A 1 308 ? 7.129 32.281 19.422 1 97.31 308 PHE A O 1
ATOM 2515 N N . TYR A 1 309 ? 8.617 31.609 20.922 1 97.75 309 TYR A N 1
ATOM 2516 C CA . TYR A 1 309 ? 8.195 30.219 20.766 1 97.75 309 TYR A CA 1
ATOM 2517 C C . TYR A 1 309 ? 6.738 30.047 21.172 1 97.75 309 TYR A C 1
ATOM 2519 O O . TYR A 1 309 ? 6.027 29.203 20.625 1 97.75 309 TYR A O 1
ATOM 2527 N N . VAL A 1 310 ? 6.297 30.797 22.125 1 97.62 310 VAL A N 1
ATOM 2528 C CA . VAL A 1 310 ? 4.895 30.75 22.516 1 97.62 310 VAL A CA 1
ATOM 2529 C C . VAL A 1 310 ? 4.02 31.266 21.375 1 97.62 310 VAL A C 1
ATOM 2531 O O . VAL A 1 310 ? 2.994 30.656 21.047 1 97.62 310 VAL A O 1
ATOM 2534 N N . VAL A 1 311 ? 4.422 32.375 20.766 1 97.88 311 VAL A N 1
ATOM 2535 C CA . VAL A 1 311 ? 3.691 32.906 19.625 1 97.88 311 VAL A CA 1
ATOM 2536 C C . VAL A 1 311 ? 3.693 31.891 18.484 1 97.88 311 VAL A C 1
ATOM 2538 O O . VAL A 1 311 ? 2.676 31.703 17.812 1 97.88 311 VAL A O 1
ATOM 2541 N N . TYR A 1 312 ? 4.914 31.281 18.344 1 97.88 312 TYR A N 1
ATOM 2542 C CA . TYR A 1 312 ? 5.098 30.234 17.344 1 97.88 312 TYR A CA 1
ATOM 2543 C C . TYR A 1 312 ? 4.082 29.125 17.547 1 97.88 312 TYR A C 1
ATOM 2545 O O . TYR A 1 312 ? 3.436 28.688 16.578 1 97.88 312 TYR A O 1
ATOM 2553 N N . LEU A 1 313 ? 3.791 28.656 18.719 1 98.19 313 LEU A N 1
ATOM 2554 C CA . LEU A 1 313 ? 2.844 27.594 19.031 1 98.19 313 LEU A CA 1
ATOM 2555 C C . LEU A 1 313 ? 1.407 28.078 18.891 1 98.19 313 LEU A C 1
ATOM 2557 O O . LEU A 1 313 ? 0.525 27.328 18.469 1 98.19 313 LEU A O 1
ATOM 2561 N N . LEU A 1 314 ? 1.202 29.312 19.219 1 98.19 314 LEU A N 1
ATOM 2562 C CA . LEU A 1 314 ? -0.139 29.875 19.125 1 98.19 314 LEU A CA 1
ATOM 2563 C C . LEU A 1 314 ? -0.605 29.938 17.672 1 98.19 314 LEU A C 1
ATOM 2565 O O . LEU A 1 314 ? -1.789 29.734 17.391 1 98.19 314 LEU A O 1
ATOM 2569 N N . GLY A 1 315 ? 0.293 30.281 16.781 1 98.5 315 GLY A N 1
ATOM 2570 C CA . GLY A 1 315 ? -0.051 30.234 15.375 1 98.5 315 GLY A CA 1
ATOM 2571 C C . GLY A 1 315 ? -0.495 28.875 14.906 1 98.5 315 GLY A C 1
ATOM 2572 O O . GLY A 1 315 ? -1.5 28.75 14.203 1 98.5 315 GLY A O 1
ATOM 2573 N N . LYS A 1 316 ? 0.226 27.828 15.312 1 98.56 316 LYS A N 1
ATOM 2574 C CA . LYS A 1 316 ? -0.141 26.453 14.977 1 98.56 316 LYS A CA 1
ATOM 2575 C C . LYS A 1 316 ? -1.479 26.078 15.602 1 98.56 316 LYS A C 1
ATOM 2577 O O . LYS A 1 316 ? -2.311 25.438 14.961 1 98.56 316 LYS A O 1
ATOM 2582 N N . ALA A 1 317 ? -1.664 26.5 16.812 1 98.69 317 ALA A N 1
ATOM 2583 C CA . ALA A 1 317 ? -2.91 26.219 17.516 1 98.69 317 ALA A CA 1
ATOM 2584 C C . ALA A 1 317 ? -4.098 26.891 16.828 1 98.69 317 ALA A C 1
ATOM 2586 O O . ALA A 1 317 ? -5.203 26.344 16.812 1 98.69 317 ALA A O 1
ATOM 2587 N N . ALA A 1 318 ? -3.857 28.062 16.344 1 98.75 318 ALA A N 1
ATOM 2588 C CA . ALA A 1 318 ? -4.906 28.766 15.609 1 98.75 318 ALA A CA 1
ATOM 2589 C C . ALA A 1 318 ? -5.34 27.984 14.375 1 98.75 318 ALA A C 1
ATOM 2591 O O . ALA A 1 318 ? -6.527 27.906 14.055 1 98.75 318 ALA A O 1
ATOM 2592 N N . ASN A 1 319 ? -4.379 27.453 13.688 1 98.81 319 ASN A N 1
ATOM 2593 C CA . ASN A 1 319 ? -4.688 26.641 12.516 1 98.81 319 ASN A CA 1
ATOM 2594 C C . ASN A 1 319 ? -5.477 25.391 12.883 1 98.81 319 ASN A C 1
ATOM 2596 O O . ASN A 1 319 ? -6.438 25.031 12.203 1 98.81 319 ASN A O 1
ATOM 2600 N N . LEU A 1 320 ? -5.09 24.719 13.961 1 98.81 320 LEU A N 1
ATOM 2601 C CA . LEU A 1 320 ? -5.812 23.562 14.461 1 98.81 320 LEU A CA 1
ATOM 2602 C C . LEU A 1 320 ? -7.242 23.938 14.852 1 98.81 320 LEU A C 1
ATOM 2604 O O . LEU A 1 320 ? -8.188 23.203 14.523 1 98.81 320 LEU A O 1
ATOM 2608 N N . LEU A 1 321 ? -7.355 25.016 15.5 1 98.75 321 LEU A N 1
ATOM 2609 C CA . LEU A 1 321 ? -8.664 25.469 15.961 1 98.75 321 LEU A CA 1
ATOM 2610 C C . LEU A 1 321 ? -9.602 25.703 14.781 1 98.75 321 LEU A C 1
ATOM 2612 O O . LEU A 1 321 ? -10.75 25.266 14.789 1 98.75 321 LEU A O 1
ATOM 2616 N N . LEU A 1 322 ? -9.117 26.422 13.82 1 98.75 322 LEU A N 1
ATOM 2617 C CA . LEU A 1 322 ? -9.945 26.672 12.648 1 98.75 322 LEU A CA 1
ATOM 2618 C C . LEU A 1 322 ? -10.352 25.359 11.977 1 98.75 322 LEU A C 1
ATOM 2620 O O . LEU A 1 322 ? -11.508 25.188 11.586 1 98.75 322 LEU A O 1
ATOM 2624 N N . TYR A 1 323 ? -9.391 24.484 11.812 1 98.75 323 TYR A N 1
ATOM 2625 C CA . TYR A 1 323 ? -9.664 23.172 11.219 1 98.75 323 TYR A CA 1
ATOM 2626 C C . TYR A 1 323 ? -10.781 22.469 11.977 1 98.75 323 TYR A C 1
ATOM 2628 O O . TYR A 1 323 ? -11.719 21.953 11.367 1 98.75 323 TYR A O 1
ATOM 2636 N N . CYS A 1 324 ? -10.711 22.406 13.289 1 98.81 324 CYS A N 1
ATOM 2637 C CA . CYS A 1 324 ? -11.688 21.719 14.133 1 98.81 324 CYS A CA 1
ATOM 2638 C C . CYS A 1 324 ? -13.07 22.344 13.984 1 98.81 324 CYS A C 1
ATOM 2640 O O . CYS A 1 324 ? -14.07 21.641 13.891 1 98.81 324 CYS A O 1
ATOM 2642 N N . ILE A 1 325 ? -13.078 23.641 13.945 1 98.75 325 ILE A N 1
ATOM 2643 C CA . ILE A 1 325 ? -14.352 24.359 13.844 1 98.75 325 ILE A CA 1
ATOM 2644 C C . ILE A 1 325 ? -15.008 24.031 12.5 1 98.75 325 ILE A C 1
ATOM 2646 O O . ILE A 1 325 ? -16.188 23.656 12.453 1 98.75 325 ILE A O 1
ATOM 2650 N N . LEU A 1 326 ? -14.273 24.172 11.461 1 98.75 326 LEU A N 1
ATOM 2651 C CA . LEU A 1 326 ? -14.82 23.969 10.117 1 98.75 326 LEU A CA 1
ATOM 2652 C C . LEU A 1 326 ? -15.273 22.531 9.93 1 98.75 326 LEU A C 1
ATOM 2654 O O . LEU A 1 326 ? -16.391 22.281 9.461 1 98.75 326 LEU A O 1
ATOM 2658 N N . MET A 1 327 ? -14.453 21.562 10.305 1 98.81 327 MET A N 1
ATOM 2659 C CA . MET A 1 327 ? -14.797 20.156 10.125 1 98.81 327 MET A CA 1
ATOM 2660 C C . MET A 1 327 ? -15.945 19.75 11.047 1 98.81 327 MET A C 1
ATOM 2662 O O . MET A 1 327 ? -16.766 18.922 10.688 1 98.81 327 MET A O 1
ATOM 2666 N N . PHE A 1 328 ? -15.93 20.359 12.266 1 98.69 328 PHE A N 1
ATOM 2667 C CA . PHE A 1 328 ? -17.031 20.109 13.18 1 98.69 328 PHE A CA 1
ATOM 2668 C C . PHE A 1 328 ? -18.359 20.484 12.523 1 98.69 328 PHE A C 1
ATOM 2670 O O . PHE A 1 328 ? -19.297 19.672 12.5 1 98.69 328 PHE A O 1
ATOM 2677 N N . PHE A 1 329 ? -18.422 21.594 11.961 1 98.69 329 PHE A N 1
ATOM 2678 C CA . PHE A 1 329 ? -19.672 22.062 11.359 1 98.69 329 PHE A CA 1
ATOM 2679 C C . PHE A 1 329 ? -19.953 21.312 10.062 1 98.69 329 PHE A C 1
ATOM 2681 O O . PHE A 1 329 ? -21.125 21.078 9.719 1 98.69 329 PHE A O 1
ATOM 2688 N N . ALA A 1 330 ? -18.953 20.922 9.328 1 98.75 330 ALA A N 1
ATOM 2689 C CA . ALA A 1 330 ? -19.172 20.094 8.133 1 98.75 330 ALA A CA 1
ATOM 2690 C C . ALA A 1 330 ? -19.797 18.75 8.492 1 98.75 330 ALA A C 1
ATOM 2692 O O . ALA A 1 330 ? -20.781 18.344 7.883 1 98.75 330 ALA A O 1
ATOM 2693 N N . ILE A 1 331 ? -19.281 18.094 9.516 1 98.5 331 ILE A N 1
ATOM 2694 C CA . ILE A 1 331 ? -19.797 16.797 9.961 1 98.5 331 ILE A CA 1
ATOM 2695 C C . ILE A 1 331 ? -21.203 16.953 10.516 1 98.5 331 ILE A C 1
ATOM 2697 O O . ILE A 1 331 ? -22.078 16.109 10.273 1 98.5 331 ILE A O 1
ATOM 2701 N N . LYS A 1 332 ? -21.422 18 11.219 1 97.88 332 LYS A N 1
ATOM 2702 C CA . LYS A 1 332 ? -22.719 18.266 11.828 1 97.88 332 LYS A CA 1
ATOM 2703 C C . LYS A 1 332 ? -23.781 18.516 10.766 1 97.88 332 LYS A C 1
ATOM 2705 O O . LYS A 1 332 ? -24.938 18.094 10.922 1 97.88 332 LYS A O 1
ATOM 2710 N N . SER A 1 333 ? -23.391 19.109 9.703 1 97.19 333 SER A N 1
ATOM 2711 C CA . SER A 1 333 ? -24.359 19.609 8.734 1 97.19 333 SER A CA 1
ATOM 2712 C C . SER A 1 333 ? -24.656 18.562 7.664 1 97.19 333 SER A C 1
ATOM 2714 O O . SER A 1 333 ? -25.766 18.531 7.113 1 97.19 333 SER A O 1
ATOM 2716 N N . ILE A 1 334 ? -23.75 17.703 7.281 1 96.62 334 ILE A N 1
ATOM 2717 C CA . ILE A 1 334 ? -23.953 16.75 6.191 1 96.62 334 ILE A CA 1
ATOM 2718 C C . ILE A 1 334 ? -24.938 15.664 6.629 1 96.62 334 ILE A C 1
ATOM 2720 O O . ILE A 1 334 ? -24.781 15.086 7.707 1 96.62 334 ILE A O 1
ATOM 2724 N N . PRO A 1 335 ? -25.906 15.414 5.887 1 94.56 335 PRO A N 1
ATOM 2725 C CA . PRO A 1 335 ? -26.938 14.484 6.328 1 94.56 335 PRO A CA 1
ATOM 2726 C C . PRO A 1 335 ? -26.516 13.023 6.207 1 94.56 335 PRO A C 1
ATOM 2728 O O . PRO A 1 335 ? -27.031 12.156 6.914 1 94.56 335 PRO A O 1
ATOM 2731 N N . ILE A 1 336 ? -25.656 12.766 5.246 1 92.88 336 ILE A N 1
ATOM 2732 C CA . ILE A 1 336 ? -25.156 11.406 5.02 1 92.88 336 ILE A CA 1
ATOM 2733 C C . ILE A 1 336 ? -23.641 11.414 5.023 1 92.88 336 ILE A C 1
ATOM 2735 O O . ILE A 1 336 ? -23.016 12.461 4.836 1 92.88 336 ILE A O 1
ATOM 2739 N N . ALA A 1 337 ? -23.016 10.289 5.27 1 93.94 337 ALA A N 1
ATOM 2740 C CA . ALA A 1 337 ? -21.562 10.117 5.223 1 93.94 337 ALA A CA 1
ATOM 2741 C C . ALA A 1 337 ? -20.891 10.875 6.359 1 93.94 337 ALA A C 1
ATOM 2743 O O . ALA A 1 337 ? -19.781 11.406 6.191 1 93.94 337 ALA A O 1
ATOM 2744 N N . LYS A 1 338 ? -21.562 11.039 7.504 1 95.56 338 LYS A N 1
ATOM 2745 C CA . LYS A 1 338 ? -21.031 11.734 8.672 1 95.56 338 LYS A CA 1
ATOM 2746 C C . LYS A 1 338 ? -19.797 11.031 9.211 1 95.56 338 LYS A C 1
ATOM 2748 O O . LYS A 1 338 ? -18.781 11.672 9.539 1 95.56 338 LYS A O 1
ATOM 2753 N N . HIS A 1 339 ? -19.953 9.711 9.305 1 96.38 339 HIS A N 1
ATOM 2754 C CA . HIS A 1 339 ? -18.859 8.914 9.844 1 96.38 339 HIS A CA 1
ATOM 2755 C C . HIS A 1 339 ? -17.672 8.914 8.906 1 96.38 339 HIS A C 1
ATOM 2757 O O . HIS A 1 339 ? -16.516 8.984 9.352 1 96.38 339 HIS A O 1
ATOM 2763 N N . LEU A 1 340 ? -17.969 8.867 7.621 1 96.56 340 LEU A N 1
ATOM 2764 C CA . LEU A 1 340 ? -16.906 8.898 6.621 1 96.56 340 LEU A CA 1
ATOM 2765 C C . LEU A 1 340 ? -16.125 10.211 6.699 1 96.56 340 LEU A C 1
ATOM 2767 O O . LEU A 1 340 ? -14.898 10.203 6.699 1 96.56 340 LEU A O 1
ATOM 2771 N N . LEU A 1 341 ? -16.828 11.289 6.777 1 98.12 341 LEU A N 1
ATOM 2772 C CA . LEU A 1 341 ? -16.203 12.602 6.859 1 98.12 341 LEU A CA 1
ATOM 2773 C C . LEU A 1 341 ? -15.359 12.719 8.133 1 98.12 341 LEU A C 1
ATOM 2775 O O . LEU A 1 341 ? -14.25 13.25 8.102 1 98.12 341 LEU A O 1
ATOM 2779 N N . ALA A 1 342 ? -15.891 12.211 9.242 1 98.31 342 ALA A N 1
ATOM 2780 C CA . ALA A 1 342 ? -15.141 12.227 10.492 1 98.31 342 ALA A CA 1
ATOM 2781 C C . ALA A 1 342 ? -13.859 11.406 10.375 1 98.31 342 ALA A C 1
ATOM 2783 O O . ALA A 1 342 ? -12.789 11.859 10.812 1 98.31 342 ALA A O 1
ATOM 2784 N N . ALA A 1 343 ? -14 10.234 9.797 1 97.75 343 ALA A N 1
ATOM 2785 C CA . ALA A 1 343 ? -12.836 9.375 9.617 1 97.75 343 ALA A CA 1
ATOM 2786 C C . ALA A 1 343 ? -11.789 10.055 8.734 1 97.75 343 ALA A C 1
ATOM 2788 O O . ALA A 1 343 ? -10.609 10.094 9.078 1 97.75 343 ALA A O 1
ATOM 2789 N N . LEU A 1 344 ? -12.195 10.633 7.645 1 97.88 344 LEU A N 1
ATOM 2790 C CA . LEU A 1 344 ? -11.289 11.312 6.719 1 97.88 344 LEU A CA 1
ATOM 2791 C C . LEU A 1 344 ? -10.578 12.477 7.406 1 97.88 344 LEU A C 1
ATOM 2793 O O . LEU A 1 344 ? -9.375 12.664 7.23 1 97.88 344 LEU A O 1
ATOM 2797 N N . ALA A 1 345 ? -11.336 13.188 8.188 1 98.44 345 ALA A N 1
ATOM 2798 C CA . ALA A 1 345 ? -10.82 14.398 8.82 1 98.44 345 ALA A CA 1
ATOM 2799 C C . ALA A 1 345 ? -9.766 14.062 9.867 1 98.44 345 ALA A C 1
ATOM 2801 O O . ALA A 1 345 ? -8.906 14.891 10.172 1 98.44 345 ALA A O 1
ATOM 2802 N N . LEU A 1 346 ? -9.805 12.828 10.383 1 98.56 346 LEU A N 1
ATOM 2803 C CA . LEU A 1 346 ? -8.922 12.484 11.492 1 98.56 346 LEU A CA 1
ATOM 2804 C C . LEU A 1 346 ? -7.723 11.688 11.016 1 98.56 346 LEU A C 1
ATOM 2806 O O . LEU A 1 346 ? -6.93 11.195 11.82 1 98.56 346 LEU A O 1
ATOM 2810 N N . MET A 1 347 ? -7.566 11.523 9.734 1 98.19 347 MET A N 1
ATOM 2811 C CA . MET A 1 347 ? -6.43 10.766 9.227 1 98.19 347 MET A CA 1
ATOM 2812 C C . MET A 1 347 ? -5.133 11.547 9.391 1 98.19 347 MET A C 1
ATOM 2814 O O . MET A 1 347 ? -5.16 12.758 9.594 1 98.19 347 MET A O 1
ATOM 2818 N N . PRO A 1 348 ? -3.986 10.984 9.25 1 97.38 348 PRO A N 1
ATOM 2819 C CA . PRO A 1 348 ? -2.699 11.602 9.586 1 97.38 348 PRO A CA 1
ATOM 2820 C C . PRO A 1 348 ? -2.4 12.836 8.742 1 97.38 348 PRO A C 1
ATOM 2822 O O . PRO A 1 348 ? -2.037 13.883 9.281 1 97.38 348 PRO A O 1
ATOM 2825 N N . ALA A 1 349 ? -2.646 12.805 7.496 1 97.75 349 ALA A N 1
ATOM 2826 C CA . ALA A 1 349 ? -2.23 13.891 6.609 1 97.75 349 ALA A CA 1
ATOM 2827 C C . ALA A 1 349 ? -3.018 15.164 6.898 1 97.75 349 ALA A C 1
ATOM 2829 O O . ALA A 1 349 ? -2.432 16.219 7.117 1 97.75 349 ALA A O 1
ATOM 2830 N N . PRO A 1 350 ? -4.34 15.062 6.965 1 97.62 350 PRO A N 1
ATOM 2831 C CA . PRO A 1 350 ? -5.074 16.297 7.281 1 97.62 350 PRO A CA 1
ATOM 2832 C C . PRO A 1 350 ? -4.746 16.828 8.672 1 97.62 350 PRO A C 1
ATOM 2834 O O . PRO A 1 350 ? -4.691 18.047 8.875 1 97.62 350 PRO A O 1
ATOM 2837 N N . MET A 1 351 ? -4.5 16 9.609 1 98.06 351 MET A N 1
ATOM 2838 C CA . MET A 1 351 ? -4.188 16.453 10.961 1 98.06 351 MET A CA 1
ATOM 2839 C C . MET A 1 351 ? -2.801 17.078 11.023 1 98.06 351 MET A C 1
ATOM 2841 O O . MET A 1 351 ? -2.568 18.016 11.797 1 98.06 351 MET A O 1
ATOM 2845 N N . VAL A 1 352 ? -1.867 16.594 10.258 1 97.44 352 VAL A N 1
ATOM 2846 C CA . VAL A 1 352 ? -0.543 17.203 10.172 1 97.44 352 VAL A CA 1
ATOM 2847 C C . VAL A 1 352 ? -0.656 18.625 9.617 1 97.44 352 VAL A C 1
ATOM 2849 O O . VAL A 1 352 ? -0.031 19.547 10.133 1 97.44 352 VAL A O 1
ATOM 2852 N N . LEU A 1 353 ? -1.484 18.75 8.633 1 98.12 353 LEU A N 1
ATOM 2853 C CA . LEU A 1 353 ? -1.707 20.078 8.047 1 98.12 353 LEU A CA 1
ATOM 2854 C C . LEU A 1 353 ? -2.375 21 9.055 1 98.12 353 LEU A C 1
ATOM 2856 O O . LEU A 1 353 ? -2.057 22.188 9.109 1 98.12 353 LEU A O 1
ATOM 2860 N N . ALA A 1 354 ? -3.23 20.453 9.852 1 98.56 354 ALA A N 1
ATOM 2861 C CA . ALA A 1 354 ? -3.986 21.234 10.82 1 98.56 354 ALA A CA 1
ATOM 2862 C C . ALA A 1 354 ? -3.088 21.703 11.961 1 98.56 354 ALA A C 1
ATOM 2864 O O . ALA A 1 354 ? -3.367 22.734 12.594 1 98.56 354 ALA A O 1
ATOM 2865 N N . THR A 1 355 ? -2.002 21 12.195 1 98.44 355 THR A N 1
ATOM 2866 C CA . THR A 1 355 ? -1.166 21.297 13.352 1 98.44 355 THR A CA 1
ATOM 2867 C C . THR A 1 355 ? 0.118 22 12.93 1 98.44 355 THR A C 1
ATOM 2869 O O . THR A 1 355 ? 1.086 22.047 13.695 1 98.44 355 THR A O 1
ATOM 2872 N N . ALA A 1 356 ? 0.165 22.547 11.719 1 97.75 356 ALA A N 1
ATOM 2873 C CA . ALA A 1 356 ? 1.312 23.266 11.156 1 97.75 356 ALA A CA 1
ATOM 2874 C C . ALA A 1 356 ? 0.881 24.562 10.5 1 97.75 356 ALA A C 1
ATOM 2876 O O . ALA A 1 356 ? -0.315 24.828 10.336 1 97.75 356 ALA A O 1
ATOM 2877 N N . TYR A 1 357 ? 1.867 25.391 10.242 1 97.56 357 TYR A N 1
ATOM 2878 C CA . TYR A 1 357 ? 1.571 26.547 9.406 1 97.56 357 TYR A CA 1
ATOM 2879 C C . TYR A 1 357 ? 1.271 26.125 7.973 1 97.56 357 TYR A C 1
ATOM 2881 O O . TYR A 1 357 ? 2.131 25.562 7.289 1 97.56 357 TYR A O 1
ATOM 2889 N N . SER A 1 358 ? 0.042 26.297 7.648 1 97 358 SER A N 1
ATOM 2890 C CA . SER A 1 358 ? -0.393 25.938 6.305 1 97 358 SER A CA 1
ATOM 2891 C C . SER A 1 358 ? -1.715 26.609 5.949 1 97 358 SER A C 1
ATOM 2893 O O . SER A 1 358 ? -2.609 26.703 6.789 1 97 358 SER A O 1
ATOM 2895 N N . TYR A 1 359 ? -1.795 27.094 4.758 1 97.12 359 TYR A N 1
ATOM 2896 C CA . TYR A 1 359 ? -3.078 27.656 4.348 1 97.12 359 TYR A CA 1
ATOM 2897 C C . TYR A 1 359 ? -4 26.578 3.807 1 97.12 359 TYR A C 1
ATOM 2899 O O . TYR A 1 359 ? -5.141 26.859 3.424 1 97.12 359 TYR A O 1
ATOM 2907 N N . ASP A 1 360 ? -3.551 25.266 3.771 1 97.19 360 ASP A N 1
ATOM 2908 C CA . ASP A 1 360 ? -4.344 24.141 3.293 1 97.19 360 ASP A CA 1
ATOM 2909 C C . ASP A 1 360 ? -5.57 23.922 4.176 1 97.19 360 ASP A C 1
ATOM 2911 O O . ASP A 1 360 ? -6.566 23.344 3.73 1 97.19 360 ASP A O 1
ATOM 2915 N N . VAL A 1 361 ? -5.453 24.297 5.387 1 97.94 361 VAL A N 1
ATOM 2916 C CA . VAL A 1 361 ? -6.574 24.125 6.309 1 97.94 361 VAL A CA 1
ATOM 2917 C C . VAL A 1 361 ? -7.766 24.953 5.824 1 97.94 361 VAL A C 1
ATOM 2919 O O . VAL A 1 361 ? -8.914 24.5 5.898 1 97.94 361 VAL A O 1
ATOM 2922 N N . VAL A 1 362 ? -7.465 26.172 5.352 1 98.19 362 VAL A N 1
ATOM 2923 C CA . VAL A 1 362 ? -8.516 27.016 4.797 1 98.19 362 VAL A CA 1
ATOM 2924 C C . VAL A 1 362 ? -9.094 26.375 3.539 1 98.19 362 VAL A C 1
ATOM 2926 O O . VAL A 1 362 ? -10.312 26.312 3.369 1 98.19 362 VAL A O 1
ATOM 2929 N N . LEU A 1 363 ? -8.273 25.875 2.754 1 97.94 363 LEU A N 1
ATOM 2930 C CA . LEU A 1 363 ? -8.68 25.203 1.524 1 97.94 363 LEU A CA 1
ATOM 2931 C C . LEU A 1 363 ? -9.523 23.969 1.83 1 97.94 363 LEU A C 1
ATOM 2933 O O . LEU A 1 363 ? -10.672 23.875 1.398 1 97.94 363 LEU A O 1
ATOM 2937 N N . ILE A 1 364 ? -9.031 23.031 2.621 1 98.19 364 ILE A N 1
ATOM 2938 C CA . ILE A 1 364 ? -9.664 21.75 2.916 1 98.19 364 ILE A CA 1
ATOM 2939 C C . ILE A 1 364 ? -10.922 21.969 3.75 1 98.19 364 ILE A C 1
ATOM 2941 O O . ILE A 1 364 ? -11.984 21.422 3.455 1 98.19 364 ILE A O 1
ATOM 2945 N N . GLY A 1 365 ? -10.797 22.828 4.754 1 98.44 365 GLY A N 1
ATOM 2946 C CA . GLY A 1 365 ? -11.898 23.062 5.676 1 98.44 365 GLY A CA 1
ATOM 2947 C C . GLY A 1 365 ? -13.086 23.734 5.031 1 98.44 365 GLY A C 1
ATOM 2948 O O . GLY A 1 365 ? -14.211 23.219 5.094 1 98.44 365 GLY A O 1
ATOM 2949 N N . PHE A 1 366 ? -12.844 24.844 4.359 1 98.44 366 PHE A N 1
ATOM 2950 C CA . PHE A 1 366 ? -13.945 25.609 3.775 1 98.44 366 PHE A CA 1
ATOM 2951 C C . PHE A 1 366 ? -14.547 24.859 2.594 1 98.44 366 PHE A C 1
ATOM 2953 O O . PHE A 1 366 ? -15.766 24.859 2.406 1 98.44 366 PHE A O 1
ATOM 2960 N N . LEU A 1 367 ? -13.758 24.203 1.788 1 98.25 367 LEU A N 1
ATOM 2961 C CA . LEU A 1 367 ? -14.297 23.422 0.686 1 98.25 367 LEU A CA 1
ATOM 2962 C C . LEU A 1 367 ? -15.125 22.25 1.207 1 98.25 367 LEU A C 1
ATOM 2964 O O . LEU A 1 367 ? -16.188 21.938 0.655 1 98.25 367 LEU A O 1
ATOM 2968 N N . THR A 1 368 ? -14.641 21.594 2.246 1 98.5 368 THR A N 1
ATOM 2969 C CA . THR A 1 368 ? -15.375 20.469 2.822 1 98.5 368 THR A CA 1
ATOM 2970 C C . THR A 1 368 ? -16.703 20.938 3.422 1 98.5 368 THR A C 1
ATOM 2972 O O . THR A 1 368 ? -17.734 20.297 3.244 1 98.5 368 THR A O 1
ATOM 2975 N N . LEU A 1 369 ? -16.641 22.047 4.141 1 98.56 369 LEU A N 1
ATOM 2976 C CA . LEU A 1 369 ? -17.859 22.594 4.711 1 98.56 369 LEU A CA 1
ATOM 2977 C C . LEU A 1 369 ? -18.828 23 3.609 1 98.56 369 LEU A C 1
ATOM 2979 O O . LEU A 1 369 ? -20.031 22.688 3.68 1 98.56 369 LEU A O 1
ATOM 2983 N N . GLY A 1 370 ? -18.344 23.703 2.582 1 98 370 GLY A N 1
ATOM 2984 C CA . GLY A 1 370 ? -19.188 24.031 1.439 1 98 370 GLY A CA 1
ATOM 2985 C C . GLY A 1 370 ? -19.797 22.812 0.78 1 98 370 GLY A C 1
ATOM 2986 O O . GLY A 1 370 ? -20.984 22.797 0.471 1 98 370 GLY A O 1
ATOM 2987 N N . MET A 1 371 ? -19.016 21.781 0.575 1 98 371 MET A N 1
ATOM 2988 C CA . MET A 1 371 ? -19.469 20.531 -0.037 1 98 371 MET A CA 1
ATOM 2989 C C . MET A 1 371 ? -20.516 19.844 0.833 1 98 371 MET A C 1
ATOM 2991 O O . MET A 1 371 ? -21.516 19.344 0.321 1 98 371 MET A O 1
ATOM 2995 N N . ALA A 1 372 ? -20.281 19.844 2.125 1 98 372 ALA A N 1
ATOM 2996 C CA . ALA A 1 372 ? -21.234 19.25 3.053 1 98 372 ALA A CA 1
ATOM 2997 C C . ALA A 1 372 ? -22.594 19.938 2.959 1 98 372 ALA A C 1
ATOM 2999 O O . ALA A 1 372 ? -23.641 19.281 2.91 1 98 372 ALA A O 1
ATOM 3000 N N . LEU A 1 373 ? -22.594 21.266 2.916 1 97.81 373 LEU A N 1
ATOM 3001 C CA . LEU A 1 373 ? -23.828 22.031 2.818 1 97.81 373 LEU A CA 1
ATOM 3002 C C . LEU A 1 373 ? -24.5 21.812 1.463 1 97.81 373 LEU A C 1
ATOM 3004 O O . LEU A 1 373 ? -25.719 21.766 1.372 1 97.81 373 LEU A O 1
ATOM 3008 N N . LEU A 1 374 ? -23.688 21.734 0.478 1 97.19 374 LEU A N 1
ATOM 3009 C CA . LEU A 1 374 ? -24.219 21.484 -0.856 1 97.19 374 LEU A CA 1
ATOM 3010 C C . LEU A 1 374 ? -24.891 20.125 -0.924 1 97.19 374 LEU A C 1
ATOM 3012 O O . LEU A 1 374 ? -26 19.984 -1.458 1 97.19 374 LEU A O 1
ATOM 3016 N N . VAL A 1 375 ? -24.25 19.094 -0.427 1 96.5 375 VAL A N 1
ATOM 3017 C CA . VAL A 1 375 ? -24.828 17.75 -0.379 1 96.5 375 VAL A CA 1
ATOM 3018 C C . VAL A 1 375 ? -26.141 17.781 0.393 1 96.5 375 VAL A C 1
ATOM 3020 O O . VAL A 1 375 ? -27.109 17.109 0.014 1 96.5 375 VAL A O 1
ATOM 3023 N N . ARG A 1 376 ? -26.156 18.531 1.472 1 96.69 376 ARG A N 1
ATOM 3024 C CA . ARG A 1 376 ? -27.375 18.688 2.256 1 96.69 376 ARG A CA 1
ATOM 3025 C C . ARG A 1 376 ? -28.516 19.219 1.396 1 96.69 376 ARG A C 1
ATOM 3027 O O . ARG A 1 376 ? -29.656 18.734 1.482 1 96.69 376 ARG A O 1
ATOM 3034 N N . GLU A 1 377 ? -28.266 20.172 0.535 1 97 377 GLU A N 1
ATOM 3035 C CA . GLU A 1 377 ? -29.281 20.75 -0.339 1 97 377 GLU A CA 1
ATOM 3036 C C . GLU A 1 377 ? -29.734 19.75 -1.387 1 97 377 GLU A C 1
ATOM 3038 O O . GLU A 1 377 ? -30.906 19.719 -1.764 1 97 377 GLU A O 1
ATOM 3043 N N . PHE A 1 378 ? -28.859 18.922 -1.88 1 96.25 378 PHE A N 1
ATOM 3044 C CA . PHE A 1 378 ? -29.25 17.875 -2.812 1 96.25 378 PHE A CA 1
ATOM 3045 C C . PHE A 1 378 ? -30.062 16.797 -2.109 1 96.25 378 PHE A C 1
ATOM 3047 O O . PHE A 1 378 ? -30.984 16.234 -2.703 1 96.25 378 PHE A O 1
ATOM 3054 N N . TYR A 1 379 ? -29.75 16.562 -0.865 1 95 379 TYR A N 1
ATOM 3055 C CA . TYR A 1 379 ? -30.391 15.5 -0.108 1 95 379 TYR A CA 1
ATOM 3056 C C . TYR A 1 379 ? -31.828 15.859 0.24 1 95 379 TYR A C 1
ATOM 3058 O O . TYR A 1 379 ? -32.688 14.984 0.316 1 95 379 TYR A O 1
ATOM 3066 N N . TYR A 1 380 ? -32.062 17.156 0.484 1 94.94 380 TYR A N 1
ATOM 3067 C CA . TYR A 1 380 ? -33.438 17.641 0.764 1 94.94 380 TYR A CA 1
ATOM 3068 C C . TYR A 1 380 ? -33.938 18.484 -0.384 1 94.94 380 TYR A C 1
ATOM 3070 O O . TYR A 1 380 ? -34.125 19.703 -0.227 1 94.94 380 TYR A O 1
ATOM 3078 N N . PRO A 1 381 ? -34.344 17.859 -1.432 1 94.12 381 PRO A N 1
ATOM 3079 C CA . PRO A 1 381 ? -34.719 18.625 -2.629 1 94.12 381 PRO A CA 1
ATOM 3080 C C . PRO A 1 381 ? -36.031 19.359 -2.465 1 94.12 381 PRO A C 1
ATOM 3082 O O . PRO A 1 381 ? -36.281 20.344 -3.172 1 94.12 381 PRO A O 1
ATOM 3085 N N . ASP A 1 382 ? -36.844 18.969 -1.558 1 92.88 382 ASP A N 1
ATOM 3086 C CA . ASP A 1 382 ? -38.188 19.547 -1.42 1 92.88 382 ASP A CA 1
ATOM 3087 C C . ASP A 1 382 ? -38.156 20.766 -0.484 1 92.88 382 ASP A C 1
ATOM 3089 O O . ASP A 1 382 ? -39.125 21.531 -0.435 1 92.88 382 ASP A O 1
ATOM 3093 N N . LYS A 1 383 ? -37.125 20.922 0.183 1 94.25 383 LYS A N 1
ATOM 3094 C CA . LYS A 1 383 ? -36.969 22.078 1.071 1 94.25 383 LYS A CA 1
ATOM 3095 C C . LYS A 1 383 ? -36.312 23.25 0.353 1 94.25 383 LYS A C 1
ATOM 3097 O O . LYS A 1 383 ? -35.219 23.109 -0.222 1 94.25 383 LYS A O 1
ATOM 3102 N N . LYS A 1 384 ? -36.938 24.391 0.426 1 95.88 384 LYS A N 1
ATOM 3103 C CA . LYS A 1 384 ? -36.375 25.578 -0.22 1 95.88 384 LYS A CA 1
ATOM 3104 C C . LYS A 1 384 ? -35.062 25.969 0.419 1 95.88 384 LYS A C 1
ATOM 3106 O O . LYS A 1 384 ? -34.875 25.828 1.629 1 95.88 384 LYS A O 1
ATOM 3111 N N . ILE A 1 385 ? -34.219 26.469 -0.361 1 96.31 385 ILE A N 1
ATOM 3112 C CA . ILE A 1 385 ? -32.906 26.906 0.115 1 96.31 385 ILE A CA 1
ATOM 3113 C C . ILE A 1 385 ? -33.062 28.203 0.9 1 96.31 385 ILE A C 1
ATOM 3115 O O . ILE A 1 385 ? -33.781 29.109 0.484 1 96.31 385 ILE A O 1
ATOM 3119 N N . SER A 1 386 ? -32.531 28.281 2.043 1 95.5 386 SER A N 1
ATOM 3120 C CA . SER A 1 386 ? -32.594 29.469 2.887 1 95.5 386 SER A CA 1
ATOM 3121 C C . SER A 1 386 ? -31.719 30.594 2.348 1 95.5 386 SER A C 1
ATOM 3123 O O . SER A 1 386 ? -30.781 30.344 1.594 1 95.5 386 SER A O 1
ATOM 3125 N N . ARG A 1 387 ? -31.969 31.844 2.771 1 94.06 387 ARG A N 1
ATOM 3126 C CA . ARG A 1 387 ? -31.188 33 2.354 1 94.06 387 ARG A CA 1
ATOM 3127 C C . ARG A 1 387 ? -29.734 32.875 2.812 1 94.06 387 ARG A C 1
ATOM 3129 O O . ARG A 1 387 ? -28.812 33.219 2.08 1 94.06 387 ARG A O 1
ATOM 3136 N N . GLY A 1 388 ? -29.562 32.344 3.947 1 94.81 388 GLY A N 1
ATOM 3137 C CA . GLY A 1 388 ? -28.219 32.125 4.461 1 94.81 388 GLY A CA 1
ATOM 3138 C C . GLY A 1 388 ? -27.406 31.141 3.623 1 94.81 388 GLY A C 1
ATOM 3139 O O . GLY A 1 388 ? -26.234 31.391 3.34 1 94.81 388 GLY A O 1
ATOM 3140 N N . MET A 1 389 ? -28.062 30.141 3.178 1 95.38 389 MET A N 1
ATOM 3141 C CA . MET A 1 389 ? -27.391 29.094 2.406 1 95.38 389 MET A CA 1
ATOM 3142 C C . MET A 1 389 ? -27.047 29.594 1.002 1 95.38 389 MET A C 1
ATOM 3144 O O . MET A 1 389 ? -26.047 29.188 0.418 1 95.38 389 MET A O 1
ATOM 3148 N N . LEU A 1 390 ? -27.859 30.5 0.501 1 95.62 390 LEU A N 1
ATOM 3149 C CA . LEU A 1 390 ? -27.609 31.094 -0.807 1 95.62 390 LEU A CA 1
ATOM 3150 C C . LEU A 1 390 ? -26.281 31.844 -0.813 1 95.62 390 LEU A C 1
ATOM 3152 O O . LEU A 1 390 ? -25.594 31.906 -1.839 1 95.62 390 LEU A O 1
ATOM 3156 N N . VAL A 1 391 ? -25.938 32.281 0.28 1 94.88 391 VAL A N 1
ATOM 3157 C CA . VAL A 1 391 ? -24.719 33.094 0.382 1 94.88 391 VAL A CA 1
ATOM 3158 C C . VAL A 1 391 ? -23.578 32.219 0.902 1 94.88 391 VAL A C 1
ATOM 3160 O O . VAL A 1 391 ? -22.453 32.281 0.384 1 94.88 391 VAL A O 1
ATOM 3163 N N . CYS A 1 392 ? -23.797 31.359 1.862 1 95.56 392 CYS A N 1
ATOM 3164 C CA . CYS A 1 392 ? -22.766 30.594 2.559 1 95.56 392 CYS A CA 1
ATOM 3165 C C . CYS A 1 392 ? -22.109 29.594 1.621 1 95.56 392 CYS A C 1
ATOM 3167 O O . CYS A 1 392 ? -20.891 29.453 1.609 1 95.56 392 CYS A O 1
ATOM 3169 N N . ILE A 1 393 ? -22.875 28.906 0.835 1 95.5 393 ILE A N 1
ATOM 3170 C CA . ILE A 1 393 ? -22.328 27.844 0.006 1 95.5 393 ILE A CA 1
ATOM 3171 C C . ILE A 1 393 ? -21.328 28.422 -0.987 1 95.5 393 ILE A C 1
ATOM 3173 O O . ILE A 1 393 ? -20.156 28.031 -0.995 1 95.5 393 ILE A O 1
ATOM 3177 N N . PRO A 1 394 ? -21.719 29.438 -1.774 1 95.25 394 PRO A N 1
ATOM 3178 C CA . PRO A 1 394 ? -20.719 29.984 -2.689 1 95.25 394 PRO A CA 1
ATOM 3179 C C . PRO A 1 394 ? -19.562 30.641 -1.959 1 95.25 394 PRO A C 1
ATOM 3181 O O . PRO A 1 394 ? -18.422 30.578 -2.422 1 95.25 394 PRO A O 1
ATOM 3184 N N . PHE A 1 395 ? -19.828 31.266 -0.875 1 95.5 395 PHE A N 1
ATOM 3185 C CA . PHE A 1 395 ? -18.766 31.938 -0.11 1 95.5 395 PHE A CA 1
ATOM 3186 C C . PHE A 1 395 ? -17.719 30.938 0.358 1 95.5 395 PHE A C 1
ATOM 3188 O O . PHE A 1 395 ? -16.531 31.188 0.262 1 95.5 395 PHE A O 1
ATOM 3195 N N . PHE A 1 396 ? -18.141 29.797 0.896 1 97.44 396 PHE A N 1
ATOM 3196 C CA . PHE A 1 396 ? -17.203 28.797 1.41 1 97.44 396 PHE A CA 1
ATOM 3197 C C . PHE A 1 396 ? -16.359 28.219 0.286 1 97.44 396 PHE A C 1
ATOM 3199 O O . PHE A 1 396 ? -15.156 28.016 0.458 1 97.44 396 PHE A O 1
ATOM 3206 N N . PHE A 1 397 ? -16.969 28.016 -0.868 1 96.75 397 PHE A N 1
ATOM 3207 C CA . PHE A 1 397 ? -16.203 27.516 -2.002 1 96.75 397 PHE A CA 1
ATOM 3208 C C . PHE A 1 397 ? -15.219 28.578 -2.488 1 96.75 397 PHE A C 1
ATOM 3210 O O . PHE A 1 397 ? -14.07 28.266 -2.812 1 96.75 397 PHE A O 1
ATOM 3217 N N . LEU A 1 398 ? -15.664 29.797 -2.49 1 94.81 398 LEU A N 1
ATOM 3218 C CA . LEU A 1 398 ? -14.828 30.906 -2.965 1 94.81 398 LEU A CA 1
ATOM 3219 C C . LEU A 1 398 ? -13.648 31.141 -2.02 1 94.81 398 LEU A C 1
ATOM 3221 O O . LEU A 1 398 ? -12.492 31.109 -2.445 1 94.81 398 LEU A O 1
ATOM 3225 N N . TYR A 1 399 ? -13.938 31.281 -0.74 1 95.44 399 TYR A N 1
ATOM 3226 C CA . TYR A 1 399 ? -12.891 31.531 0.24 1 95.44 399 TYR A CA 1
ATOM 3227 C C . TYR A 1 399 ? -11.945 30.344 0.339 1 95.44 399 TYR A C 1
ATOM 3229 O O . TYR A 1 399 ? -10.727 30.531 0.457 1 95.44 399 TYR A O 1
ATOM 3237 N N . GLY A 1 400 ? -12.523 29.172 0.263 1 96.44 400 GLY A N 1
ATOM 3238 C CA . GLY A 1 400 ? -11.711 27.969 0.318 1 96.44 400 GLY A CA 1
ATOM 3239 C C . GLY A 1 400 ? -10.781 27.812 -0.87 1 96.44 400 GLY A C 1
ATOM 3240 O O . GLY A 1 400 ? -9.703 27.234 -0.752 1 96.44 400 GLY A O 1
ATOM 3241 N N . SER A 1 401 ? -11.125 28.391 -1.998 1 95.38 401 SER A N 1
ATOM 3242 C CA . SER A 1 401 ? -10.344 28.219 -3.217 1 95.38 401 SER A CA 1
ATOM 3243 C C . SER A 1 401 ? -9.359 29.375 -3.398 1 95.38 401 SER A C 1
ATOM 3245 O O . SER A 1 401 ? -8.562 29.375 -4.344 1 95.38 401 SER A O 1
ATOM 3247 N N . CYS A 1 402 ? -9.32 30.312 -2.527 1 92.44 402 CYS A N 1
ATOM 3248 C CA . CYS A 1 402 ? -8.422 31.453 -2.643 1 92.44 402 CYS A CA 1
ATOM 3249 C C . CYS A 1 402 ? -6.965 31 -2.588 1 92.44 402 CYS A C 1
ATOM 3251 O O . CYS A 1 402 ? -6.145 31.453 -3.391 1 92.44 402 CYS A O 1
ATOM 3253 N N . PRO A 1 403 ? -6.621 30.078 -1.645 1 92.06 403 PRO A N 1
ATOM 3254 C CA . PRO A 1 403 ? -5.227 29.641 -1.625 1 92.06 403 PRO A CA 1
ATOM 3255 C C . PRO A 1 403 ? -4.805 28.969 -2.928 1 92.06 403 PRO A C 1
ATOM 3257 O O . PRO A 1 403 ? -3.672 29.141 -3.383 1 92.06 403 PRO A O 1
ATOM 3260 N N . LYS A 1 404 ? -5.688 28.125 -3.471 1 91.31 404 LYS A N 1
ATOM 3261 C CA . LYS A 1 404 ? -5.477 27.453 -4.746 1 91.31 404 LYS A CA 1
ATOM 3262 C C . LYS A 1 404 ? -6.738 27.5 -5.605 1 91.31 404 LYS A C 1
ATOM 3264 O O . LYS A 1 404 ? -7.633 26.672 -5.449 1 91.31 404 LYS A O 1
ATOM 3269 N N . ALA A 1 405 ? -6.684 28.281 -6.613 1 91.56 405 ALA A N 1
ATOM 3270 C CA . ALA A 1 405 ? -7.871 28.578 -7.41 1 91.56 405 ALA A CA 1
ATOM 3271 C C . ALA A 1 405 ? -8.312 27.375 -8.227 1 91.56 405 ALA A C 1
ATOM 3273 O O . ALA A 1 405 ? -9.461 27.297 -8.672 1 91.56 405 ALA A O 1
ATOM 3274 N N . ILE A 1 406 ? -7.523 26.422 -8.375 1 91.12 406 ILE A N 1
ATOM 3275 C CA . ILE A 1 406 ? -7.785 25.297 -9.266 1 91.12 406 ILE A CA 1
ATOM 3276 C C . ILE A 1 406 ? -8.938 24.453 -8.711 1 91.12 406 ILE A C 1
ATOM 3278 O O . ILE A 1 406 ? -9.516 23.641 -9.422 1 91.12 406 ILE A O 1
ATOM 3282 N N . TYR A 1 407 ? -9.406 24.672 -7.473 1 95.62 407 TYR A N 1
ATOM 3283 C CA . TYR A 1 407 ? -10.438 23.844 -6.855 1 95.62 407 TYR A CA 1
ATOM 3284 C C . TYR A 1 407 ? -11.82 24.453 -7.039 1 95.62 407 TYR A C 1
ATOM 3286 O O . TYR A 1 407 ? -12.836 23.812 -6.754 1 95.62 407 TYR A O 1
ATOM 3294 N N . ILE A 1 408 ? -11.922 25.641 -7.57 1 95.69 408 ILE A N 1
ATOM 3295 C CA . ILE A 1 408 ? -13.156 26.406 -7.59 1 95.69 408 ILE A CA 1
ATOM 3296 C C . ILE A 1 408 ? -14.172 25.719 -8.5 1 95.69 408 ILE A C 1
ATOM 3298 O O . ILE A 1 408 ? -15.383 25.828 -8.281 1 95.69 408 ILE A O 1
ATOM 3302 N N . PRO A 1 409 ? -13.766 24.906 -9.531 1 95.12 409 PRO A N 1
ATOM 3303 C CA . PRO A 1 409 ? -14.758 24.266 -10.391 1 95.12 409 PRO A CA 1
ATOM 3304 C C . PRO A 1 409 ? -15.664 23.312 -9.625 1 95.12 409 PRO A C 1
ATOM 3306 O O . PRO A 1 409 ? -16.75 22.969 -10.102 1 95.12 409 PRO A O 1
ATOM 3309 N N . LEU A 1 410 ? -15.312 22.891 -8.469 1 96.31 410 LEU A N 1
ATOM 3310 C CA . LEU A 1 410 ? -16.156 22.016 -7.672 1 96.31 410 LEU A CA 1
ATOM 3311 C C . LEU A 1 410 ? -17.484 22.688 -7.344 1 96.31 410 LEU A C 1
ATOM 3313 O O . LEU A 1 410 ? -18.516 22.016 -7.184 1 96.31 410 LEU A O 1
ATOM 3317 N N . VAL A 1 411 ? -17.5 24.062 -7.27 1 95.81 411 VAL A N 1
ATOM 3318 C CA . VAL A 1 411 ? -18.703 24.797 -6.895 1 95.81 411 VAL A CA 1
ATOM 3319 C C . VAL A 1 411 ? -19.734 24.688 -8.016 1 95.81 411 VAL A C 1
ATOM 3321 O O . VAL A 1 411 ? -20.938 24.875 -7.777 1 95.81 411 VAL A O 1
ATOM 3324 N N . LEU A 1 412 ? -19.297 24.328 -9.25 1 96.5 412 LEU A N 1
ATOM 3325 C CA . LEU A 1 412 ? -20.203 24.234 -10.398 1 96.5 412 LEU A CA 1
ATOM 3326 C C . LEU A 1 412 ? -21.188 23.094 -10.219 1 96.5 412 LEU A C 1
ATOM 3328 O O . LEU A 1 412 ? -22.203 23.047 -10.914 1 96.5 412 LEU A O 1
ATOM 3332 N N . SER A 1 413 ? -20.922 22.188 -9.297 1 95.75 413 SER A N 1
ATOM 3333 C CA . SER A 1 413 ? -21.906 21.156 -8.992 1 95.75 413 SER A CA 1
ATOM 3334 C C . SER A 1 413 ? -23.188 21.781 -8.445 1 95.75 413 SER A C 1
ATOM 3336 O O . SER A 1 413 ? -24.266 21.203 -8.586 1 95.75 413 SER A O 1
ATOM 3338 N N . ALA A 1 414 ? -23.094 22.938 -7.859 1 96.25 414 ALA A N 1
ATOM 3339 C CA . ALA A 1 414 ? -24.234 23.641 -7.277 1 96.25 414 ALA A CA 1
ATOM 3340 C C . ALA A 1 414 ? -25.203 24.109 -8.359 1 96.25 414 ALA A C 1
ATOM 3342 O O . ALA A 1 414 ? -26.391 24.297 -8.102 1 96.25 414 ALA A O 1
ATOM 3343 N N . VAL A 1 415 ? -24.719 24.266 -9.586 1 96.44 415 VAL A N 1
ATOM 3344 C CA . VAL A 1 415 ? -25.547 24.734 -10.688 1 96.44 415 VAL A CA 1
ATOM 3345 C C . VAL A 1 415 ? -26.594 23.672 -11.039 1 96.44 415 VAL A C 1
ATOM 3347 O O . VAL A 1 415 ? -27.625 23.984 -11.648 1 96.44 415 VAL A O 1
ATOM 3350 N N . PHE A 1 416 ? -26.422 22.484 -10.617 1 96.25 416 PHE A N 1
ATOM 3351 C CA . PHE A 1 416 ? -27.328 21.406 -10.992 1 96.25 416 PHE A CA 1
ATOM 3352 C C . PHE A 1 416 ? -28.391 21.188 -9.922 1 96.25 416 PHE A C 1
ATOM 3354 O O . PHE A 1 416 ? -29.172 20.25 -10 1 96.25 416 PHE A O 1
ATOM 3361 N N . LEU A 1 417 ? -28.438 22.047 -8.945 1 96.19 417 LEU A N 1
ATOM 3362 C CA . LEU A 1 417 ? -29.531 22.016 -7.977 1 96.19 417 LEU A CA 1
ATOM 3363 C C . LEU A 1 417 ? -30.875 22.188 -8.672 1 96.19 417 LEU A C 1
ATOM 3365 O O . LEU A 1 417 ? -31 23 -9.594 1 96.19 417 LEU A O 1
ATOM 3369 N N . PRO A 1 418 ? -31.844 21.453 -8.242 1 92.56 418 PRO A N 1
ATOM 3370 C CA . PRO A 1 418 ? -33.156 21.562 -8.883 1 92.56 418 PRO A CA 1
ATOM 3371 C C . PRO A 1 418 ? -33.781 22.953 -8.734 1 92.56 418 PRO A C 1
ATOM 3373 O O . PRO A 1 418 ? -33.594 23.609 -7.695 1 92.56 418 PRO A O 1
ATOM 3376 N N . GLN A 1 419 ? -34.562 23.328 -9.688 1 91.81 419 GLN A N 1
ATOM 3377 C CA . GLN A 1 419 ? -35.188 24.656 -9.727 1 91.81 419 GLN A CA 1
ATOM 3378 C C . GLN A 1 419 ? -36.188 24.812 -8.594 1 91.81 419 GLN A C 1
ATOM 3380 O O . GLN A 1 419 ? -36.375 25.922 -8.086 1 91.81 419 GLN A O 1
ATOM 3385 N N . LYS A 1 420 ? -36.781 23.719 -8.211 1 92.12 420 LYS A N 1
ATOM 3386 C CA . LYS A 1 420 ? -37.812 23.75 -7.18 1 92.12 420 LYS A CA 1
ATOM 3387 C C . LYS A 1 420 ? -37.25 24.203 -5.84 1 92.12 420 LYS A C 1
ATOM 3389 O O . LYS A 1 420 ? -38 24.609 -4.949 1 92.12 420 LYS A O 1
ATOM 3394 N N . LYS A 1 421 ? -35.938 24.172 -5.652 1 94.44 421 LYS A N 1
ATOM 3395 C CA . LYS A 1 421 ? -35.281 24.594 -4.418 1 94.44 421 LYS A CA 1
ATOM 3396 C C . LYS A 1 421 ? -35.344 26.109 -4.242 1 94.44 421 LYS A C 1
ATOM 3398 O O . LYS A 1 421 ? -35.219 26.609 -3.125 1 94.44 421 LYS A O 1
ATOM 3403 N N . PHE A 1 422 ? -35.594 26.812 -5.32 1 95.88 422 PHE A N 1
ATOM 3404 C CA . PHE A 1 422 ? -35.531 28.266 -5.309 1 95.88 422 PHE A CA 1
ATOM 3405 C C . PHE A 1 422 ? -36.938 28.875 -5.223 1 95.88 422 PHE A C 1
ATOM 3407 O O . PHE A 1 422 ? -37.906 28.172 -5.48 1 95.88 422 PHE A O 1
ATOM 3414 N N . LYS A 1 423 ? -37 30.125 -4.832 1 93.94 423 LYS A N 1
ATOM 3415 C CA . LYS A 1 423 ? -38.25 30.812 -4.699 1 93.94 423 LYS A CA 1
ATOM 3416 C C . LYS A 1 423 ? -38.938 30.984 -6.055 1 93.94 423 LYS A C 1
ATOM 3418 O O . LYS A 1 423 ? -40.156 30.812 -6.168 1 93.94 423 LYS A O 1
ATOM 3423 N N . ASN A 1 424 ? -38.188 31.422 -7.008 1 94.38 424 ASN A N 1
ATOM 3424 C CA . ASN A 1 424 ? -38.656 31.578 -8.375 1 94.38 424 ASN A CA 1
ATOM 3425 C C . ASN A 1 424 ? -37.531 31.344 -9.391 1 94.38 424 ASN A C 1
ATOM 3427 O O . ASN A 1 424 ? -36.375 31.141 -9.016 1 94.38 424 ASN A O 1
ATOM 3431 N N . LYS A 1 425 ? -37.906 31.281 -10.578 1 95.12 425 LYS A N 1
ATOM 3432 C CA . LYS A 1 425 ? -37 31.016 -11.672 1 95.12 425 LYS A CA 1
ATOM 3433 C C . LYS A 1 425 ? -35.906 32.094 -11.766 1 95.12 425 LYS A C 1
ATOM 3435 O O . LYS A 1 425 ? -34.75 31.812 -12.078 1 95.12 425 LYS A O 1
ATOM 3440 N N . ARG A 1 426 ? -36.312 33.281 -11.469 1 95.81 426 ARG A N 1
ATOM 3441 C CA . ARG A 1 426 ? -35.375 34.406 -11.539 1 95.81 426 ARG A CA 1
ATOM 3442 C C . ARG A 1 426 ? -34.25 34.25 -10.508 1 95.81 426 ARG A C 1
ATOM 3444 O O . ARG A 1 426 ? -33.062 34.406 -10.836 1 95.81 426 ARG A O 1
ATOM 3451 N N . GLN A 1 427 ? -34.594 33.969 -9.336 1 95.44 427 GLN A N 1
ATOM 3452 C CA . GLN A 1 427 ? -33.625 33.75 -8.281 1 95.44 427 GLN A CA 1
ATOM 3453 C C . GLN A 1 427 ? -32.688 32.594 -8.648 1 95.44 427 GLN A C 1
ATOM 3455 O O . GLN A 1 427 ? -31.469 32.656 -8.406 1 95.44 427 GLN A O 1
ATOM 3460 N N . CYS A 1 428 ? -33.25 31.609 -9.18 1 95.94 428 CYS A N 1
ATOM 3461 C CA . CYS A 1 428 ? -32.5 30.438 -9.594 1 95.94 428 CYS A CA 1
ATOM 3462 C C . CYS A 1 428 ? -31.438 30.812 -10.625 1 95.94 428 CYS A C 1
ATOM 3464 O O . CYS A 1 428 ? -30.25 30.531 -10.438 1 95.94 428 CYS A O 1
ATOM 3466 N N . TRP A 1 429 ? -31.766 31.531 -11.648 1 96.31 429 TRP A N 1
ATOM 3467 C CA . TRP A 1 429 ? -30.859 31.844 -12.75 1 96.31 429 TRP A CA 1
ATOM 3468 C C . TRP A 1 429 ? -29.844 32.906 -12.328 1 96.31 429 TRP A C 1
ATOM 3470 O O . TRP A 1 429 ? -28.688 32.844 -12.773 1 96.31 429 TRP A O 1
ATOM 3480 N N . ILE A 1 430 ? -30.234 33.781 -11.484 1 95.62 430 ILE A N 1
ATOM 3481 C CA . ILE A 1 430 ? -29.297 34.781 -10.984 1 95.62 430 ILE A CA 1
ATOM 3482 C C . ILE A 1 430 ? -28.234 34.094 -10.133 1 95.62 430 ILE A C 1
ATOM 3484 O O . ILE A 1 430 ? -27.031 34.375 -10.289 1 95.62 430 ILE A O 1
ATOM 3488 N N . TRP A 1 431 ? -28.703 33.25 -9.266 1 96.5 431 TRP A N 1
ATOM 3489 C CA . TRP A 1 431 ? -27.781 32.531 -8.375 1 96.5 431 TRP A CA 1
ATOM 3490 C C . TRP A 1 431 ? -26.828 31.656 -9.172 1 96.5 431 TRP A C 1
ATOM 3492 O O . TRP A 1 431 ? -25.609 31.672 -8.938 1 96.5 431 TRP A O 1
ATOM 3502 N N . LYS A 1 432 ? -27.312 30.938 -10.148 1 96.81 432 LYS A N 1
ATOM 3503 C CA . LYS A 1 432 ? -26.484 30.047 -10.977 1 96.81 432 LYS A CA 1
ATOM 3504 C C . LYS A 1 432 ? -25.5 30.859 -11.828 1 96.81 432 LYS A C 1
ATOM 3506 O O . LYS A 1 432 ? -24.344 30.469 -11.977 1 96.81 432 LYS A O 1
ATOM 3511 N N . SER A 1 433 ? -25.953 31.938 -12.305 1 96.12 433 SER A N 1
ATOM 3512 C CA . SER A 1 433 ? -25.078 32.781 -13.094 1 96.12 433 SER A CA 1
ATOM 3513 C C . SER A 1 433 ? -23.969 33.406 -12.234 1 96.12 433 SER A C 1
ATOM 3515 O O . SER A 1 433 ? -22.828 33.562 -12.68 1 96.12 433 SER A O 1
ATOM 3517 N N . ALA A 1 434 ? -24.344 33.781 -11.078 1 94 434 ALA A N 1
ATOM 3518 C CA . ALA A 1 434 ? -23.359 34.312 -10.156 1 94 434 ALA A CA 1
ATOM 3519 C C . ALA A 1 434 ? -22.281 33.281 -9.828 1 94 434 ALA A C 1
ATOM 3521 O O . ALA A 1 434 ? -21.094 33.625 -9.727 1 94 434 ALA A O 1
ATOM 3522 N N . ILE A 1 435 ? -22.672 32.094 -9.656 1 95.5 435 ILE A N 1
ATOM 3523 C CA . ILE A 1 435 ? -21.734 31 -9.367 1 95.5 435 ILE A CA 1
ATOM 3524 C C . ILE A 1 435 ? -20.781 30.812 -10.555 1 95.5 435 ILE A C 1
ATOM 3526 O O . ILE A 1 435 ? -19.562 30.734 -10.375 1 95.5 435 ILE A O 1
ATOM 3530 N N . ILE A 1 436 ? -21.297 30.75 -11.695 1 95.19 436 ILE A N 1
ATOM 3531 C CA . ILE A 1 436 ? -20.5 30.562 -12.906 1 95.19 436 ILE A CA 1
ATOM 3532 C C . ILE A 1 436 ? -19.547 31.734 -13.078 1 95.19 436 ILE A C 1
ATOM 3534 O O . ILE A 1 436 ? -18.359 31.547 -13.359 1 95.19 436 ILE A O 1
ATOM 3538 N N . LEU A 1 437 ? -20.031 32.875 -12.828 1 91.94 437 LEU A N 1
ATOM 3539 C CA . LEU A 1 437 ? -19.219 34.094 -12.977 1 91.94 437 LEU A CA 1
ATOM 3540 C C . LEU A 1 437 ? -18.078 34.125 -11.961 1 91.94 437 LEU A C 1
ATOM 3542 O O . LEU A 1 437 ? -16.953 34.469 -12.289 1 91.94 437 LEU A O 1
ATOM 3546 N N . THR A 1 438 ? -18.422 33.812 -10.773 1 89.19 438 THR A N 1
ATOM 3547 C CA . THR A 1 438 ? -17.406 33.75 -9.727 1 89.19 438 THR A CA 1
ATOM 3548 C C . THR A 1 438 ? -16.328 32.719 -10.078 1 89.19 438 THR A C 1
ATOM 3550 O O . THR A 1 438 ? -15.148 32.969 -9.844 1 89.19 438 THR A O 1
ATOM 3553 N N . CYS A 1 439 ? -16.734 31.594 -10.547 1 90.44 439 CYS A N 1
ATOM 3554 C CA . CYS A 1 439 ? -15.797 30.562 -10.977 1 90.44 439 CYS A CA 1
ATOM 3555 C C . CYS A 1 439 ? -14.867 31.094 -12.07 1 90.44 439 CYS A C 1
ATOM 3557 O O . CYS A 1 439 ? -13.648 30.938 -11.984 1 90.44 439 CYS A O 1
ATOM 3559 N N . ILE A 1 440 ? -15.398 31.766 -13 1 88.81 440 ILE A N 1
ATOM 3560 C CA . ILE A 1 440 ? -14.633 32.312 -14.125 1 88.81 440 ILE A CA 1
ATOM 3561 C C . ILE A 1 440 ? -13.672 33.375 -13.625 1 88.81 440 ILE A C 1
ATOM 3563 O O . ILE A 1 440 ? -12.492 33.375 -13.984 1 88.81 440 ILE A O 1
ATOM 3567 N N . LEU A 1 441 ? -14.102 34.219 -12.766 1 86.25 441 LEU A N 1
ATOM 3568 C CA . LEU A 1 441 ? -13.289 35.344 -12.258 1 86.25 441 LEU A CA 1
ATOM 3569 C C . LEU A 1 441 ? -12.102 34.812 -11.453 1 86.25 441 LEU A C 1
ATOM 3571 O O . LEU A 1 441 ? -10.977 35.281 -11.609 1 86.25 441 LEU A O 1
ATOM 3575 N N . LEU A 1 442 ? -12.406 33.875 -10.625 1 85.5 442 LEU A N 1
ATOM 3576 C CA . LEU A 1 442 ? -11.32 33.312 -9.836 1 85.5 442 LEU A CA 1
ATOM 3577 C C . LEU A 1 442 ? -10.328 32.562 -10.719 1 85.5 442 LEU A C 1
ATOM 3579 O O . LEU A 1 442 ? -9.117 32.656 -10.523 1 85.5 442 LEU A O 1
ATOM 3583 N N . MET A 1 443 ? -10.812 31.844 -11.703 1 83.69 443 MET A N 1
ATOM 3584 C CA . MET A 1 443 ? -9.945 31.109 -12.617 1 83.69 443 MET A CA 1
ATOM 3585 C C . MET A 1 443 ? -9.07 32.062 -13.422 1 83.69 443 MET A C 1
ATOM 3587 O O . MET A 1 443 ? -7.93 31.734 -13.75 1 83.69 443 MET A O 1
ATOM 3591 N N . LEU A 1 444 ? -9.547 33.219 -13.688 1 80.62 444 LEU A N 1
ATOM 3592 C CA . LEU A 1 444 ? -8.805 34.188 -14.453 1 80.62 444 LEU A CA 1
ATOM 3593 C C . LEU A 1 444 ? -7.621 34.75 -13.648 1 80.62 444 LEU A C 1
ATOM 3595 O O . LEU A 1 444 ? -6.605 35.156 -14.227 1 80.62 444 LEU A O 1
ATOM 3599 N N . THR A 1 445 ? -7.762 34.75 -12.391 1 75.75 445 THR A N 1
ATOM 3600 C CA . THR A 1 445 ? -6.645 35.219 -11.57 1 75.75 445 THR A CA 1
ATOM 3601 C C . THR A 1 445 ? -5.434 34.312 -11.75 1 75.75 445 THR A C 1
ATOM 3603 O O . THR A 1 445 ? -4.297 34.719 -11.531 1 75.75 445 THR A O 1
ATOM 3606 N N . PHE A 1 446 ? -5.641 33.156 -12.164 1 71.19 446 PHE A N 1
ATOM 3607 C CA . PHE A 1 446 ? -4.559 32.219 -12.391 1 71.19 446 PHE A CA 1
ATOM 3608 C C . PHE A 1 446 ? -4.223 32.125 -13.875 1 71.19 446 PHE A C 1
ATOM 3610 O O . PHE A 1 446 ? -3.049 32.031 -14.25 1 71.19 446 PHE A O 1
ATOM 3617 N N . LEU A 1 447 ? -5.172 32.156 -14.688 1 67.31 447 LEU A N 1
ATOM 3618 C CA . LEU A 1 447 ? -5.004 31.922 -16.125 1 67.31 447 LEU A CA 1
ATOM 3619 C C . LEU A 1 447 ? -4.359 33.125 -16.797 1 67.31 447 LEU A C 1
ATOM 3621 O O . LEU A 1 447 ? -3.535 32.969 -17.703 1 67.31 447 LEU A O 1
ATOM 3625 N N . VAL A 1 448 ? -4.719 34.312 -16.281 1 57.94 448 VAL A N 1
ATOM 3626 C CA . VAL A 1 448 ? -4.242 35.5 -16.953 1 57.94 448 VAL A CA 1
ATOM 3627 C C . VAL A 1 448 ? -2.732 35.656 -16.75 1 57.94 448 VAL A C 1
ATOM 3629 O O . VAL A 1 448 ? -1.986 35.812 -17.719 1 57.94 448 VAL A O 1
ATOM 3632 N N . PRO A 1 449 ? -2.314 35.5 -15.523 1 62.88 449 PRO A N 1
ATOM 3633 C CA . PRO A 1 449 ? -0.857 35.531 -15.383 1 62.88 449 PRO A CA 1
ATOM 3634 C C . PRO A 1 449 ? -0.149 34.406 -16.125 1 62.88 449 PRO A C 1
ATOM 3636 O O . PRO A 1 449 ? 0.969 34.594 -16.609 1 62.88 449 PRO A O 1
ATOM 3639 N N . THR A 1 450 ? -0.761 33.312 -16.25 1 60.44 450 THR A N 1
ATOM 3640 C CA . THR A 1 450 ? -0.195 32.188 -16.969 1 60.44 450 THR A CA 1
ATOM 3641 C C . THR A 1 450 ? -0.128 32.469 -18.469 1 60.44 450 THR A C 1
ATOM 3643 O O . THR A 1 450 ? 0.885 32.188 -19.109 1 60.44 450 THR A O 1
ATOM 3646 N N . ALA A 1 451 ? -1.216 33.062 -18.984 1 54.5 451 ALA A N 1
ATOM 3647 C CA . ALA A 1 451 ? -1.296 33.375 -20.406 1 54.5 451 ALA A CA 1
ATOM 3648 C C . ALA A 1 451 ? -0.364 34.531 -20.766 1 54.5 451 ALA A C 1
ATOM 3650 O O . ALA A 1 451 ? 0.199 34.594 -21.859 1 54.5 451 ALA A O 1
ATOM 3651 N N . GLY A 1 452 ? -0.256 35.438 -19.828 1 51.75 452 GLY A N 1
ATOM 3652 C CA . GLY A 1 452 ? 0.568 36.625 -20.078 1 51.75 452 GLY A CA 1
ATOM 3653 C C . GLY A 1 452 ? 2.031 36.406 -19.734 1 51.75 452 GLY A C 1
ATOM 3654 O O . GLY A 1 452 ? 2.816 37.344 -19.719 1 51.75 452 GLY A O 1
ATOM 3655 N N . ASN A 1 453 ? 2.398 35.156 -19.562 1 49.41 453 ASN A N 1
ATOM 3656 C CA . ASN A 1 453 ? 3.771 34.781 -19.266 1 49.41 453 ASN A CA 1
ATOM 3657 C C . ASN A 1 453 ? 4.289 35.5 -18.016 1 49.41 453 ASN A C 1
ATOM 3659 O O . ASN A 1 453 ? 5.469 35.844 -17.938 1 49.41 453 ASN A O 1
ATOM 3663 N N . THR A 1 454 ? 3.338 35.969 -17.188 1 46.03 454 THR A N 1
ATOM 3664 C CA . THR A 1 454 ? 3.791 36.656 -15.992 1 46.03 454 THR A CA 1
ATOM 3665 C C . THR A 1 454 ? 3.783 35.75 -14.773 1 46.03 454 THR A C 1
ATOM 3667 O O . THR A 1 454 ? 4.184 36.156 -13.68 1 46.03 454 THR A O 1
ATOM 3670 N N . MET A 1 455 ? 3.324 34.625 -15.047 1 51.19 455 MET A N 1
ATOM 3671 C CA . MET A 1 455 ? 3.367 33.688 -13.93 1 51.19 455 MET A CA 1
ATOM 3672 C C . MET A 1 455 ? 4.805 33.281 -13.602 1 51.19 455 MET A C 1
ATOM 3674 O O . MET A 1 455 ? 5.57 32.938 -14.5 1 51.19 455 MET A O 1
ATOM 3678 N N . ALA A 1 456 ? 5.156 33.625 -12.375 1 51.75 456 ALA A N 1
ATOM 3679 C CA . ALA A 1 456 ? 6.516 33.344 -11.922 1 51.75 456 ALA A CA 1
ATOM 3680 C C . ALA A 1 456 ? 6.805 31.844 -11.938 1 51.75 456 ALA A C 1
ATOM 3682 O O . ALA A 1 456 ? 5.961 31.031 -11.539 1 51.75 456 ALA A O 1
ATOM 3683 N N . SER A 1 457 ? 7.801 31.359 -12.688 1 56.94 457 SER A N 1
ATOM 3684 C CA . SER A 1 457 ? 8.352 30.016 -12.672 1 56.94 457 SER A CA 1
ATOM 3685 C C . SER A 1 457 ? 8.891 29.656 -11.289 1 56.94 457 SER A C 1
ATOM 3687 O O . SER A 1 457 ? 9.359 30.531 -10.555 1 56.94 457 SER A O 1
ATOM 3689 N N . ASP A 1 458 ? 8.422 28.453 -10.781 1 62.03 458 ASP A N 1
ATOM 3690 C CA . ASP A 1 458 ? 8.984 27.953 -9.523 1 62.03 458 ASP A CA 1
ATOM 3691 C C . ASP A 1 458 ? 10.406 27.453 -9.719 1 62.03 458 ASP A C 1
ATOM 3693 O O . ASP A 1 458 ? 10.633 26.422 -10.359 1 62.03 458 ASP A O 1
ATOM 3697 N N . VAL A 1 459 ? 11.344 28.188 -9.273 1 59.28 459 VAL A N 1
ATOM 3698 C CA . VAL A 1 459 ? 12.773 27.938 -9.469 1 59.28 459 VAL A CA 1
ATOM 3699 C C . VAL A 1 459 ? 13.125 26.547 -8.945 1 59.28 459 VAL A C 1
ATOM 3701 O O . VAL A 1 459 ? 14.148 25.984 -9.32 1 59.28 459 VAL A O 1
ATOM 3704 N N . ARG A 1 460 ? 12.453 26.016 -8.242 1 63.66 460 ARG A N 1
ATOM 3705 C CA . ARG A 1 460 ? 12.719 24.719 -7.637 1 63.66 460 ARG A CA 1
ATOM 3706 C C . ARG A 1 460 ? 12.594 23.594 -8.664 1 63.66 460 ARG A C 1
ATOM 3708 O O . ARG A 1 460 ? 13.164 22.516 -8.492 1 63.66 460 ARG A O 1
ATOM 3715 N N . GLY A 1 461 ? 11.797 23.906 -9.648 1 64.25 461 GLY A N 1
ATOM 3716 C CA . GLY A 1 461 ? 11.547 22.891 -10.664 1 64.25 461 GLY A CA 1
ATOM 3717 C C . GLY A 1 461 ? 12.609 22.859 -11.75 1 64.25 461 GLY A C 1
ATOM 3718 O O . GLY A 1 461 ? 12.523 22.062 -12.68 1 64.25 461 GLY A O 1
ATOM 3719 N N . GLY A 1 462 ? 13.516 23.672 -11.75 1 71.06 462 GLY A N 1
ATOM 3720 C CA . GLY A 1 462 ? 14.539 23.734 -12.789 1 71.06 462 GLY A CA 1
ATOM 3721 C C . GLY A 1 462 ? 14.258 24.781 -13.836 1 71.06 462 GLY A C 1
ATOM 3722 O O . GLY A 1 462 ? 13.898 25.922 -13.508 1 71.06 462 GLY A O 1
ATOM 3723 N N . ASP A 1 463 ? 14.523 24.375 -15.078 1 77.19 463 ASP A N 1
ATOM 3724 C CA . ASP A 1 463 ? 14.289 25.297 -16.188 1 77.19 463 ASP A CA 1
ATOM 3725 C C . ASP A 1 463 ? 12.812 25.344 -16.562 1 77.19 463 ASP A C 1
ATOM 3727 O O . ASP A 1 463 ? 12.422 24.859 -17.641 1 77.19 463 ASP A O 1
ATOM 3731 N N . THR A 1 464 ? 12.078 25.969 -15.812 1 81.38 464 THR A N 1
ATOM 3732 C CA . THR A 1 464 ? 10.633 26.047 -16 1 81.38 464 THR A CA 1
ATOM 3733 C C . THR A 1 464 ? 10.25 27.328 -16.75 1 81.38 464 THR A C 1
ATOM 3735 O O . THR A 1 464 ? 10.898 28.359 -16.578 1 81.38 464 THR A O 1
ATOM 3738 N N . ASP A 1 465 ? 9.438 27.172 -17.75 1 83.75 465 ASP A N 1
ATOM 3739 C CA . ASP A 1 465 ? 8.875 28.281 -18.516 1 83.75 465 ASP A CA 1
ATOM 3740 C C . ASP A 1 465 ? 7.41 28.016 -18.875 1 83.75 465 ASP A C 1
ATOM 3742 O O . ASP A 1 465 ? 7.117 27.172 -19.719 1 83.75 465 ASP A O 1
ATOM 3746 N N . VAL A 1 466 ? 6.57 28.828 -18.312 1 85.19 466 VAL A N 1
ATOM 3747 C CA . VAL A 1 466 ? 5.141 28.594 -18.453 1 85.19 466 VAL A CA 1
ATOM 3748 C C . VAL A 1 466 ? 4.719 28.812 -19.891 1 85.19 466 VAL A C 1
ATOM 3750 O O . VAL A 1 466 ? 3.99 28 -20.469 1 85.19 466 VAL A O 1
ATOM 3753 N N . GLY A 1 467 ? 5.152 29.891 -20.484 1 84.25 467 GLY A N 1
ATOM 3754 C CA . GLY A 1 467 ? 4.797 30.219 -21.844 1 84.25 467 GLY A CA 1
ATOM 3755 C C . GLY A 1 467 ? 5.234 29.156 -22.844 1 84.25 467 GLY A C 1
ATOM 3756 O O . GLY A 1 467 ? 4.438 28.703 -23.672 1 84.25 467 GLY A O 1
ATOM 3757 N N . ARG A 1 468 ? 6.395 28.75 -22.781 1 87.88 468 ARG A N 1
ATOM 3758 C CA . ARG A 1 468 ? 6.926 27.719 -23.672 1 87.88 468 ARG A CA 1
ATOM 3759 C C . ARG A 1 468 ? 6.219 26.391 -23.453 1 87.88 468 ARG A C 1
ATOM 3761 O O . ARG A 1 468 ? 5.961 25.656 -24.406 1 87.88 468 ARG A O 1
ATOM 3768 N N . GLN A 1 469 ? 5.922 26.078 -22.188 1 90.62 469 GLN A N 1
ATOM 3769 C CA . GLN A 1 469 ? 5.242 24.828 -21.859 1 90.62 469 GLN A CA 1
ATOM 3770 C C . GLN A 1 469 ? 3.824 24.812 -22.422 1 90.62 469 GLN A C 1
ATOM 3772 O O . GLN A 1 469 ? 3.35 23.781 -22.891 1 90.62 469 GLN A O 1
ATOM 3777 N N . ILE A 1 470 ? 3.207 25.953 -22.422 1 89.94 470 ILE A N 1
ATOM 3778 C CA . ILE A 1 470 ? 1.873 26.047 -23 1 89.94 470 ILE A CA 1
ATOM 3779 C C . ILE A 1 470 ? 1.947 25.812 -24.516 1 89.94 470 ILE A C 1
ATOM 3781 O O . ILE A 1 470 ? 1.088 25.141 -25.094 1 89.94 470 ILE A O 1
ATOM 3785 N N . GLN A 1 471 ? 2.908 26.312 -25.125 1 90.06 471 GLN A N 1
ATOM 3786 C CA . GLN A 1 471 ? 3.084 26.109 -26.547 1 90.06 471 GLN A CA 1
ATOM 3787 C C . GLN A 1 471 ? 3.312 24.641 -26.891 1 90.06 471 GLN A C 1
ATOM 3789 O O . GLN A 1 471 ? 2.805 24.141 -27.891 1 90.06 471 GLN A O 1
ATOM 3794 N N . VAL A 1 472 ? 4.016 24.047 -26.078 1 90.69 472 VAL A N 1
ATOM 3795 C CA . VAL A 1 472 ? 4.281 22.625 -26.281 1 90.69 472 VAL A CA 1
ATOM 3796 C C . VAL A 1 472 ? 2.98 21.844 -26.156 1 90.69 472 VAL A C 1
ATOM 3798 O O . VAL A 1 472 ? 2.703 20.953 -26.969 1 90.69 472 VAL A O 1
ATOM 3801 N N . ILE A 1 473 ? 2.18 22.141 -25.219 1 92.75 473 ILE A N 1
ATOM 3802 C CA . ILE A 1 473 ? 0.913 21.453 -24.984 1 92.75 473 ILE A CA 1
ATOM 3803 C C . ILE A 1 473 ? -0.024 21.672 -26.172 1 92.75 473 ILE A C 1
ATOM 3805 O O . ILE A 1 473 ? -0.607 20.719 -26.703 1 92.75 473 ILE A O 1
ATOM 3809 N N . LEU A 1 474 ? -0.105 22.922 -26.578 1 92.5 474 LEU A N 1
ATOM 3810 C CA . LEU A 1 474 ? -1.008 23.266 -27.672 1 92.5 474 LEU A CA 1
ATOM 3811 C C . LEU A 1 474 ? -0.515 22.688 -29 1 92.5 474 LEU A C 1
ATOM 3813 O O . LEU A 1 474 ? -1.317 22.359 -29.859 1 92.5 474 LEU A O 1
ATOM 3817 N N . GLY A 1 475 ? 0.72 22.609 -29.062 1 93.06 475 GLY A N 1
ATOM 3818 C CA . GLY A 1 475 ? 1.299 22.031 -30.266 1 93.06 475 GLY A CA 1
ATOM 3819 C C . GLY A 1 475 ? 1.145 20.516 -30.328 1 93.06 475 GLY A C 1
ATOM 3820 O O . GLY A 1 475 ? 1.174 19.938 -31.422 1 93.06 475 GLY A O 1
ATOM 3821 N N . HIS A 1 476 ? 1.017 19.859 -29.156 1 95.06 476 HIS A N 1
ATOM 3822 C CA . HIS A 1 476 ? 0.909 18.406 -29.094 1 95.06 476 HIS A CA 1
ATOM 3823 C C . HIS A 1 476 ? -0.152 17.984 -28.078 1 95.06 476 HIS A C 1
ATOM 3825 O O . HIS A 1 476 ? 0.155 17.297 -27.094 1 95.06 476 HIS A O 1
ATOM 3831 N N . PRO A 1 477 ? -1.366 18.219 -28.297 1 94.88 477 PRO A N 1
ATOM 3832 C CA . PRO A 1 477 ? -2.412 17.969 -27.297 1 94.88 477 PRO A CA 1
ATOM 3833 C C . PRO A 1 477 ? -2.576 16.484 -26.969 1 94.88 477 PRO A C 1
ATOM 3835 O O . PRO A 1 477 ? -2.814 16.109 -25.828 1 94.88 477 PRO A O 1
ATOM 3838 N N . TRP A 1 478 ? -2.443 15.656 -27.938 1 94.75 478 TRP A N 1
ATOM 3839 C CA . TRP A 1 478 ? -2.598 14.227 -27.703 1 94.75 478 TRP A CA 1
ATOM 3840 C C . TRP A 1 478 ? -1.456 13.68 -26.859 1 94.75 478 TRP A C 1
ATOM 3842 O O . TRP A 1 478 ? -1.668 12.82 -26 1 94.75 478 TRP A O 1
ATOM 3852 N N . ALA A 1 479 ? -0.27 14.148 -27.125 1 94.88 479 ALA A N 1
ATOM 3853 C CA . ALA A 1 479 ? 0.88 13.758 -26.312 1 94.88 479 ALA A CA 1
ATOM 3854 C C . ALA A 1 479 ? 0.679 14.141 -24.859 1 94.88 479 ALA A C 1
ATOM 3856 O O . ALA A 1 479 ? 0.974 13.352 -23.953 1 94.88 479 ALA A O 1
ATOM 3857 N N . TYR A 1 480 ? 0.145 15.305 -24.688 1 96.25 480 TYR A N 1
ATOM 3858 C CA . TYR A 1 480 ? -0.043 15.766 -23.328 1 96.25 480 TYR A CA 1
ATOM 3859 C C . TYR A 1 480 ? -1.081 14.922 -22.594 1 96.25 480 TYR A C 1
ATOM 3861 O O . TYR A 1 480 ? -0.914 14.594 -21.422 1 96.25 480 TYR A O 1
ATOM 3869 N N . ILE A 1 481 ? -2.129 14.586 -23.297 1 96.5 481 ILE A N 1
ATOM 3870 C CA . ILE A 1 481 ? -3.154 13.734 -22.703 1 96.5 481 ILE A CA 1
ATOM 3871 C C . ILE A 1 481 ? -2.537 12.414 -22.266 1 96.5 481 ILE A C 1
ATOM 3873 O O . ILE A 1 481 ? -2.818 11.922 -21.172 1 96.5 481 ILE A O 1
ATOM 3877 N N . GLN A 1 482 ? -1.68 11.891 -23 1 96 482 GLN A N 1
ATOM 3878 C CA . GLN A 1 482 ? -1.009 10.641 -22.656 1 96 482 GLN A CA 1
ATOM 3879 C C . GLN A 1 482 ? -0.095 10.828 -21.438 1 96 482 GLN A C 1
ATOM 3881 O O . GLN A 1 482 ? -0.042 9.961 -20.562 1 96 482 GLN A O 1
ATOM 3886 N N . ILE A 1 483 ? 0.596 11.898 -21.469 1 96.19 483 ILE A N 1
ATOM 3887 C CA . ILE A 1 483 ? 1.489 12.203 -20.359 1 96.19 483 ILE A CA 1
ATOM 3888 C C . ILE A 1 483 ? 0.686 12.305 -19.062 1 96.19 483 ILE A C 1
ATOM 3890 O O . ILE A 1 483 ? 1.07 11.734 -18.047 1 96.19 483 ILE A O 1
ATOM 3894 N N . LEU A 1 484 ? -0.397 13.008 -19.172 1 96.94 484 LEU A N 1
ATOM 3895 C CA . LEU A 1 484 ? -1.271 13.18 -18.031 1 96.94 484 LEU A CA 1
ATOM 3896 C C . LEU A 1 484 ? -1.759 11.836 -17.5 1 96.94 484 LEU A C 1
ATOM 3898 O O . LEU A 1 484 ? -1.658 11.555 -16.297 1 96.94 484 LEU A O 1
ATOM 3902 N N . PHE A 1 485 ? -2.207 11.047 -18.328 1 96 485 PHE A N 1
ATOM 3903 C CA . PHE A 1 485 ? -2.771 9.758 -17.953 1 96 485 PHE A CA 1
ATOM 3904 C C . PHE A 1 485 ? -1.701 8.852 -17.359 1 96 485 PHE A C 1
ATOM 3906 O O . PHE A 1 485 ? -1.947 8.156 -16.375 1 96 485 PHE A O 1
ATOM 3913 N N . GLU A 1 486 ? -0.575 8.883 -17.906 1 95.31 486 GLU A N 1
ATOM 3914 C CA . GLU A 1 486 ? 0.507 8.023 -17.422 1 95.31 486 GLU A CA 1
ATOM 3915 C C . GLU A 1 486 ? 0.96 8.438 -16.031 1 95.31 486 GLU A C 1
ATOM 3917 O O . GLU A 1 486 ? 1.201 7.582 -15.18 1 95.31 486 GLU A O 1
ATOM 3922 N N . ASN A 1 487 ? 1.064 9.719 -15.844 1 96.38 487 ASN A N 1
ATOM 3923 C CA . ASN A 1 487 ? 1.488 10.188 -14.531 1 96.38 487 ASN A CA 1
ATOM 3924 C C . ASN A 1 487 ? 0.429 9.906 -13.461 1 96.38 487 ASN A C 1
ATOM 3926 O O . ASN A 1 487 ? 0.757 9.508 -12.344 1 96.38 487 ASN A O 1
ATOM 3930 N N . ILE A 1 488 ? -0.807 10.047 -13.828 1 96.19 488 ILE A N 1
ATOM 3931 C CA . ILE A 1 488 ? -1.898 9.766 -12.898 1 96.19 488 ILE A CA 1
ATOM 3932 C C . ILE A 1 488 ? -1.956 8.273 -12.602 1 96.19 488 ILE A C 1
ATOM 3934 O O . ILE A 1 488 ? -2.098 7.871 -11.445 1 96.19 488 ILE A O 1
ATOM 3938 N N . LYS A 1 489 ? -1.781 7.5 -13.586 1 94 489 LYS A N 1
ATOM 3939 C CA . LYS A 1 489 ? -1.792 6.047 -13.438 1 94 489 LYS A CA 1
ATOM 3940 C C . LYS A 1 489 ? -0.659 5.582 -12.523 1 94 489 LYS A C 1
ATOM 3942 O O . LYS A 1 489 ? -0.875 4.77 -11.617 1 94 489 LYS A O 1
ATOM 3947 N N . ASN A 1 490 ? 0.467 6.152 -12.664 1 94.31 490 ASN A N 1
ATOM 3948 C CA . ASN A 1 490 ? 1.656 5.727 -11.938 1 94.31 490 ASN A CA 1
ATOM 3949 C C . ASN A 1 490 ? 1.569 6.105 -10.461 1 94.31 490 ASN A C 1
ATOM 3951 O O . ASN A 1 490 ? 2.246 5.508 -9.617 1 94.31 490 ASN A O 1
ATOM 3955 N N . THR A 1 491 ? 0.708 7.035 -10.141 1 95.62 491 THR A N 1
ATOM 3956 C CA . THR A 1 491 ? 0.597 7.488 -8.758 1 95.62 491 THR A CA 1
ATOM 3957 C C . THR A 1 491 ? -0.767 7.125 -8.18 1 95.62 491 THR A C 1
ATOM 3959 O O . THR A 1 491 ? -1.207 7.723 -7.195 1 95.62 491 THR A O 1
ATOM 3962 N N . PHE A 1 492 ? -1.384 6.227 -8.789 1 93.88 492 PHE A N 1
ATOM 3963 C CA . PHE A 1 492 ? -2.754 5.875 -8.43 1 93.88 492 PHE A CA 1
ATOM 3964 C C . PHE A 1 492 ? -2.836 5.41 -6.98 1 93.88 492 PHE A C 1
ATOM 3966 O O . PHE A 1 492 ? -3.645 5.926 -6.207 1 93.88 492 PHE A O 1
ATOM 3973 N N . ASN A 1 493 ? -1.988 4.488 -6.492 1 92.69 493 ASN A N 1
ATOM 3974 C CA . ASN A 1 493 ? -1.988 3.975 -5.125 1 92.69 493 ASN A CA 1
ATOM 3975 C C . ASN A 1 493 ? -1.621 5.062 -4.121 1 92.69 493 ASN A C 1
ATOM 3977 O O . ASN A 1 493 ? -2.246 5.172 -3.064 1 92.69 493 ASN A O 1
ATOM 3981 N N . SER A 1 494 ? -0.692 5.887 -4.496 1 93.38 494 SER A N 1
ATOM 3982 C CA . SER A 1 494 ? -0.135 6.891 -3.6 1 93.38 494 SER A CA 1
ATOM 3983 C C . SER A 1 494 ? -1.141 8 -3.32 1 93.38 494 SER A C 1
ATOM 3985 O O . SER A 1 494 ? -1.305 8.43 -2.174 1 93.38 494 SER A O 1
ATOM 3987 N N . TYR A 1 495 ? -1.825 8.391 -4.414 1 94.25 495 TYR A N 1
ATOM 3988 C CA . TYR A 1 495 ? -2.635 9.594 -4.254 1 94.25 495 TYR A CA 1
ATOM 3989 C C . TYR A 1 495 ? -4.117 9.25 -4.18 1 94.25 495 TYR A C 1
ATOM 3991 O O . TYR A 1 495 ? -4.781 9.531 -3.18 1 94.25 495 TYR A O 1
ATOM 3999 N N . MET A 1 496 ? -4.551 8.484 -5.082 1 90.88 496 MET A N 1
ATOM 4000 C CA . MET A 1 496 ? -5.98 8.195 -5.16 1 90.88 496 MET A CA 1
ATOM 4001 C C . MET A 1 496 ? -6.402 7.227 -4.062 1 90.88 496 MET A C 1
ATOM 4003 O O . MET A 1 496 ? -7.461 7.395 -3.453 1 90.88 496 MET A O 1
ATOM 4007 N N . MET A 1 497 ? -5.523 6.277 -3.713 1 90.81 497 MET A N 1
ATOM 4008 C CA . MET A 1 497 ? -5.902 5.246 -2.754 1 90.81 497 MET A CA 1
ATOM 4009 C C . MET A 1 497 ? -5.445 5.617 -1.346 1 90.81 497 MET A C 1
ATOM 4011 O O . MET A 1 497 ? -5.703 4.883 -0.391 1 90.81 497 MET A O 1
ATOM 4015 N N . GLY A 1 498 ? -4.707 6.668 -1.193 1 90.56 498 GLY A N 1
ATOM 4016 C CA . GLY A 1 498 ? -4.641 7.266 0.13 1 90.56 498 GLY A CA 1
ATOM 4017 C C . GLY A 1 498 ? -3.289 7.086 0.797 1 90.56 498 GLY A C 1
ATOM 4018 O O . GLY A 1 498 ? -3.088 7.523 1.933 1 90.56 498 GLY A O 1
ATOM 4019 N N . ILE A 1 499 ? -2.258 6.453 0.154 1 92.81 499 ILE A N 1
ATOM 4020 C CA . ILE A 1 499 ? -0.977 6.215 0.812 1 92.81 499 ILE A CA 1
ATOM 4021 C C . ILE A 1 499 ? -0.332 7.547 1.186 1 92.81 499 ILE A C 1
ATOM 4023 O O . ILE A 1 499 ? -0.006 7.781 2.352 1 92.81 499 ILE A O 1
ATOM 4027 N N . GLU A 1 500 ? -0.312 8.461 0.165 1 95.25 500 GLU A N 1
ATOM 4028 C CA . GLU A 1 500 ? 0.342 9.742 0.41 1 95.25 500 GLU A CA 1
ATOM 4029 C C . GLU A 1 500 ? -0.684 10.844 0.649 1 95.25 500 GLU A C 1
ATOM 4031 O O . GLU A 1 500 ? -0.342 11.922 1.151 1 95.25 500 GLU A O 1
ATOM 4036 N N . SER A 1 501 ? -1.908 10.562 0.37 1 95.69 501 SER A N 1
ATOM 4037 C CA . SER A 1 501 ? -2.904 11.625 0.496 1 95.69 501 SER A CA 1
ATOM 4038 C C . SER A 1 501 ? -3.461 11.688 1.914 1 95.69 501 SER A C 1
ATOM 4040 O O . SER A 1 501 ? -3.713 12.781 2.436 1 95.69 501 SER A O 1
ATOM 4042 N N . ILE A 1 502 ? -3.576 10.516 2.535 1 96.88 502 ILE A N 1
ATOM 4043 C CA . ILE A 1 502 ? -4.23 10.609 3.836 1 96.88 502 ILE A CA 1
ATOM 4044 C C . ILE A 1 502 ? -3.381 9.898 4.891 1 96.88 502 ILE A C 1
ATOM 4046 O O . ILE A 1 502 ? -3.605 10.062 6.09 1 96.88 502 ILE A O 1
ATOM 4050 N N . SER A 1 503 ? -2.33 9.188 4.512 1 96.75 503 SER A N 1
ATOM 4051 C CA . SER A 1 503 ? -1.597 8.383 5.48 1 96.75 503 SER A CA 1
ATOM 4052 C C . SER A 1 503 ? -0.188 8.922 5.703 1 96.75 503 SER A C 1
ATOM 4054 O O . SER A 1 503 ? 0.611 8.312 6.418 1 96.75 503 SER A O 1
ATOM 4056 N N . THR A 1 504 ? 0.167 10.039 5.195 1 95.81 504 THR A N 1
ATOM 4057 C CA . THR A 1 504 ? 1.53 10.555 5.273 1 95.81 504 THR A CA 1
ATOM 4058 C C . THR A 1 504 ? 1.633 11.664 6.316 1 95.81 504 THR A C 1
ATOM 4060 O O . THR A 1 504 ? 0.66 12.375 6.57 1 95.81 504 THR A O 1
ATOM 4063 N N . MET A 1 505 ? 2.781 11.758 6.953 1 94.25 505 MET A N 1
ATOM 4064 C CA . MET A 1 505 ? 3.059 12.797 7.949 1 94.25 505 MET A CA 1
ATOM 4065 C C . MET A 1 505 ? 4.188 13.703 7.484 1 94.25 505 MET A C 1
ATOM 4067 O O . MET A 1 505 ? 5.125 13.977 8.242 1 94.25 505 MET A O 1
ATOM 4071 N N . ALA A 1 506 ? 4.098 14.07 6.207 1 92.62 506 ALA A N 1
ATOM 4072 C CA . ALA A 1 506 ? 5.027 15.016 5.598 1 92.62 506 ALA A CA 1
ATOM 4073 C C . ALA A 1 506 ? 6.465 14.508 5.684 1 92.62 506 ALA A C 1
ATOM 4075 O O . ALA A 1 506 ? 6.77 13.414 5.207 1 92.62 506 ALA A O 1
ATOM 4076 N N . TYR A 1 507 ? 7.348 15.172 6.367 1 89.69 507 TYR A N 1
ATOM 4077 C CA . TYR A 1 507 ? 8.773 14.859 6.344 1 89.69 507 TYR A CA 1
ATOM 4078 C C . TYR A 1 507 ? 9.078 13.648 7.215 1 89.69 507 TYR A C 1
ATOM 4080 O O . TYR A 1 507 ? 10.156 13.055 7.105 1 89.69 507 TYR A O 1
ATOM 4088 N N . GLU A 1 508 ? 8.078 13.305 8.102 1 90.56 508 GLU A N 1
ATOM 4089 C CA . GLU A 1 508 ? 8.258 12.102 8.906 1 90.56 508 GLU A CA 1
ATOM 4090 C C . GLU A 1 508 ? 7.895 10.844 8.109 1 90.56 508 GLU A C 1
ATOM 4092 O O . GLU A 1 508 ? 8.078 9.727 8.586 1 90.56 508 GLU A O 1
ATOM 4097 N N . GLY A 1 509 ? 7.375 11.055 6.949 1 91 509 GLY A N 1
ATOM 4098 C CA . GLY A 1 509 ? 7.195 9.961 6.016 1 91 509 GLY A CA 1
ATOM 4099 C C . GLY A 1 509 ? 5.812 9.336 6.086 1 91 509 GLY A C 1
ATOM 4100 O O . GLY A 1 509 ? 4.902 9.898 6.699 1 91 509 GLY A O 1
ATOM 4101 N N . ILE A 1 510 ? 5.605 8.234 5.395 1 94 510 ILE A N 1
ATOM 4102 C CA . ILE A 1 510 ? 4.344 7.5 5.301 1 94 510 ILE A CA 1
ATOM 4103 C C . ILE A 1 510 ? 4.133 6.676 6.57 1 94 510 ILE A C 1
ATOM 4105 O O . ILE A 1 510 ? 5.066 6.047 7.07 1 94 510 ILE A O 1
ATOM 4109 N N . PHE A 1 511 ? 2.922 6.711 7.102 1 93.75 511 PHE A N 1
ATOM 4110 C CA . PHE A 1 511 ? 2.541 5.891 8.25 1 93.75 511 PHE A CA 1
ATOM 4111 C C . PHE A 1 511 ? 2.789 4.414 7.965 1 93.75 511 PHE A C 1
ATOM 4113 O O . PHE A 1 511 ? 2.404 3.906 6.91 1 93.75 511 PHE A O 1
ATOM 4120 N N . GLU A 1 512 ? 3.375 3.719 8.93 1 93.69 512 GLU A N 1
ATOM 4121 C CA . GLU A 1 512 ? 3.826 2.344 8.742 1 93.69 512 GLU A CA 1
ATOM 4122 C C . GLU A 1 512 ? 2.652 1.411 8.453 1 93.69 512 GLU A C 1
ATOM 4124 O O . GLU A 1 512 ? 2.805 0.409 7.754 1 93.69 512 GLU A O 1
ATOM 4129 N N . PHE A 1 513 ? 1.48 1.708 8.969 1 95.12 513 PHE A N 1
ATOM 4130 C CA . PHE A 1 513 ? 0.308 0.859 8.797 1 95.12 513 PHE A CA 1
ATOM 4131 C C . PHE A 1 513 ? -0.723 1.539 7.902 1 95.12 513 PHE A C 1
ATOM 4133 O O . PHE A 1 513 ? -1.911 1.566 8.227 1 95.12 513 PHE A O 1
ATOM 4140 N N . TYR A 1 514 ? -0.262 2.057 6.754 1 95.44 514 TYR A N 1
ATOM 4141 C CA . TYR A 1 514 ? -1.098 2.869 5.875 1 95.44 514 TYR A CA 1
ATOM 4142 C C . TYR A 1 514 ? -2.26 2.057 5.32 1 95.44 514 TYR A C 1
ATOM 4144 O O . TYR A 1 514 ? -3.309 2.611 4.98 1 95.44 514 TYR A O 1
ATOM 4152 N N . MET A 1 515 ? -2.145 0.729 5.293 1 94.56 515 MET A N 1
ATOM 4153 C CA . MET A 1 515 ? -3.232 -0.104 4.785 1 94.56 515 MET A CA 1
ATOM 4154 C C . MET A 1 515 ? -4.406 -0.116 5.758 1 94.56 515 MET A C 1
ATOM 4156 O O . MET A 1 515 ? -5.559 -0.276 5.348 1 94.56 515 MET A O 1
ATOM 4160 N N . VAL A 1 516 ? -4.125 0.037 7.02 1 94.75 516 VAL A N 1
ATOM 4161 C CA . VAL A 1 516 ? -5.18 0.105 8.023 1 94.75 516 VAL A CA 1
ATOM 4162 C C . VAL A 1 516 ? -5.996 1.381 7.832 1 94.75 516 VAL A C 1
ATOM 4164 O O . VAL A 1 516 ? -7.219 1.375 8 1 94.75 516 VAL A O 1
ATOM 4167 N N . VAL A 1 517 ? -5.309 2.457 7.457 1 95.94 517 VAL A N 1
ATOM 4168 C CA . VAL A 1 517 ? -5.973 3.73 7.191 1 95.94 517 VAL A CA 1
ATOM 4169 C C . VAL A 1 517 ? -6.934 3.578 6.016 1 95.94 517 VAL A C 1
ATOM 4171 O O . VAL A 1 517 ? -8.109 3.941 6.117 1 95.94 517 VAL A O 1
ATOM 4174 N N . THR A 1 518 ? -6.445 2.988 5.023 1 92 518 THR A N 1
ATOM 4175 C CA . THR A 1 518 ? -7.27 2.779 3.84 1 92 518 THR A CA 1
ATOM 4176 C C . THR A 1 518 ? -8.43 1.838 4.152 1 92 518 THR A C 1
ATOM 4178 O O . THR A 1 518 ? -9.562 2.08 3.729 1 92 518 THR A O 1
ATOM 4181 N N . ALA A 1 519 ? -8.133 0.793 4.895 1 92.5 519 ALA A N 1
ATOM 4182 C CA . ALA A 1 519 ? -9.164 -0.162 5.281 1 92.5 519 ALA A CA 1
ATOM 4183 C C . ALA A 1 519 ? -10.25 0.514 6.117 1 92.5 519 ALA A C 1
ATOM 4185 O O . ALA A 1 519 ? -11.445 0.237 5.941 1 92.5 519 ALA A O 1
ATOM 4186 N N . LEU A 1 520 ? -9.859 1.38 6.973 1 95.5 520 LEU A N 1
ATOM 4187 C CA . LEU A 1 520 ? -10.828 2.082 7.812 1 95.5 520 LEU A CA 1
ATOM 4188 C C . LEU A 1 520 ? -11.719 2.996 6.973 1 95.5 520 LEU A C 1
ATOM 4190 O O . LEU A 1 520 ? -12.945 2.941 7.078 1 95.5 520 LEU A O 1
ATOM 4194 N N . VAL A 1 521 ? -11.109 3.775 6.098 1 95.25 521 VAL A N 1
ATOM 4195 C CA . VAL A 1 521 ? -11.852 4.75 5.301 1 95.25 521 VAL A CA 1
ATOM 4196 C C . VAL A 1 521 ? -12.812 4.023 4.363 1 95.25 521 VAL A C 1
ATOM 4198 O O . VAL A 1 521 ? -14 4.363 4.293 1 95.25 521 VAL A O 1
ATOM 4201 N N . LEU A 1 522 ? -12.367 3 3.758 1 92.25 522 LEU A N 1
ATOM 4202 C CA . LEU A 1 522 ? -13.219 2.24 2.852 1 92.25 522 LEU A CA 1
ATOM 4203 C C . LEU A 1 522 ? -14.273 1.457 3.625 1 92.25 522 LEU A C 1
ATOM 4205 O O . LEU A 1 522 ? -15.414 1.342 3.18 1 92.25 522 LEU A O 1
ATOM 4209 N N . GLY A 1 523 ? -13.812 0.864 4.738 1 92.12 523 GLY A N 1
ATOM 4210 C CA . GLY A 1 523 ? -14.766 0.161 5.578 1 92.12 523 GLY A CA 1
ATOM 4211 C C . GLY A 1 523 ? -15.906 1.042 6.051 1 92.12 523 GLY A C 1
ATOM 4212 O O . GLY A 1 523 ? -17.078 0.637 6.012 1 92.12 523 GLY A O 1
ATOM 4213 N N . VAL A 1 524 ? -15.562 2.279 6.457 1 94.69 524 VAL A N 1
ATOM 4214 C CA . VAL A 1 524 ? -16.578 3.217 6.922 1 94.69 524 VAL A CA 1
ATOM 4215 C C . VAL A 1 524 ? -17.453 3.65 5.746 1 94.69 524 VAL A C 1
ATOM 4217 O O . VAL A 1 524 ? -18.672 3.715 5.871 1 94.69 524 VAL A O 1
ATOM 4220 N N . ALA A 1 525 ? -16.828 3.891 4.629 1 92.56 525 ALA A N 1
ATOM 4221 C CA . ALA A 1 525 ? -17.578 4.277 3.436 1 92.56 525 ALA A CA 1
ATOM 4222 C C . ALA A 1 525 ? -18.594 3.213 3.059 1 92.56 525 ALA A C 1
ATOM 4224 O O . ALA A 1 525 ? -19.703 3.533 2.611 1 92.56 525 ALA A O 1
ATOM 4225 N N . CYS A 1 526 ? -18.297 1.962 3.369 1 89.88 526 CYS A N 1
ATOM 4226 C CA . CYS A 1 526 ? -19.141 0.852 2.938 1 89.88 526 CYS A CA 1
ATOM 4227 C C . CYS A 1 526 ? -20.156 0.489 4.012 1 89.88 526 CYS A C 1
ATOM 4229 O O . CYS A 1 526 ? -21.219 -0.038 3.707 1 89.88 526 CYS A O 1
ATOM 4231 N N . THR A 1 527 ? -19.828 0.802 5.27 1 90.81 527 THR A N 1
ATOM 4232 C CA . THR A 1 527 ? -20.625 0.138 6.293 1 90.81 527 THR A CA 1
ATOM 4233 C C . THR A 1 527 ? -21.297 1.162 7.203 1 90.81 527 THR A C 1
ATOM 4235 O O . THR A 1 527 ? -22.094 0.8 8.07 1 90.81 527 THR A O 1
ATOM 4238 N N . GLU A 1 528 ? -20.969 2.416 7.062 1 91.56 528 GLU A N 1
ATOM 4239 C CA . GLU A 1 528 ? -21.594 3.363 7.988 1 91.56 528 GLU A CA 1
ATOM 4240 C C . GLU A 1 528 ? -23.109 3.262 7.953 1 91.56 528 GLU A C 1
ATOM 4242 O O . GLU A 1 528 ? -23.688 2.879 6.934 1 91.56 528 GLU A O 1
ATOM 4247 N N . PRO A 1 529 ? -23.734 3.455 9.078 1 85.06 529 PRO A N 1
ATOM 4248 C CA . PRO A 1 529 ? -25.203 3.412 9.109 1 85.06 529 PRO A CA 1
ATOM 4249 C C . PRO A 1 529 ? -25.828 4.398 8.133 1 85.06 529 PRO A C 1
ATOM 4251 O O . PRO A 1 529 ? -25.422 5.559 8.062 1 85.06 529 PRO A O 1
ATOM 4254 N N . ARG A 1 530 ? -26.766 3.893 7.332 1 81.19 530 ARG A N 1
ATOM 4255 C CA . ARG A 1 530 ? -27.375 4.711 6.281 1 81.19 530 ARG A CA 1
ATOM 4256 C C . ARG A 1 530 ? -28.891 4.77 6.438 1 81.19 530 ARG A C 1
ATOM 4258 O O . ARG A 1 530 ? -29.5 3.865 7.016 1 81.19 530 ARG A O 1
ATOM 4265 N N . LYS A 1 531 ? -29.328 5.922 6.031 1 77.12 531 LYS A N 1
ATOM 4266 C CA . LYS A 1 531 ? -30.766 6.117 5.996 1 77.12 531 LYS A CA 1
ATOM 4267 C C . LYS A 1 531 ? -31.344 5.746 4.633 1 77.12 531 LYS A C 1
ATOM 4269 O O . LYS A 1 531 ? -30.656 5.859 3.613 1 77.12 531 LYS A O 1
ATOM 4274 N N . VAL A 1 532 ? -32.562 5.242 4.66 1 82.06 532 VAL A N 1
ATOM 4275 C CA . VAL A 1 532 ? -33.25 4.949 3.41 1 82.06 532 VAL A CA 1
ATOM 4276 C C . VAL A 1 532 ? -33.656 6.25 2.721 1 82.06 532 VAL A C 1
ATOM 4278 O O . VAL A 1 532 ? -34.156 7.172 3.365 1 82.06 532 VAL A O 1
ATOM 4281 N N . MET A 1 533 ? -33.281 6.324 1.465 1 87.31 533 MET A N 1
ATOM 4282 C CA . MET A 1 533 ? -33.594 7.531 0.701 1 87.31 533 MET A CA 1
ATOM 4283 C C . MET A 1 533 ? -34.875 7.355 -0.083 1 87.31 533 MET A C 1
ATOM 4285 O O . MET A 1 533 ? -35.125 6.301 -0.678 1 87.31 533 MET A O 1
ATOM 4289 N N . ASN A 1 534 ? -35.75 8.398 -0.084 1 89.56 534 ASN A N 1
ATOM 4290 C CA . ASN A 1 534 ? -36.938 8.367 -0.91 1 89.56 534 ASN A CA 1
ATOM 4291 C C . ASN A 1 534 ? -36.625 8.602 -2.383 1 89.56 534 ASN A C 1
ATOM 4293 O O . ASN A 1 534 ? -35.469 8.906 -2.73 1 89.56 534 ASN A O 1
ATOM 4297 N N . GLY A 1 535 ? -37.562 8.438 -3.234 1 90.88 535 GLY A N 1
ATOM 4298 C CA . GLY A 1 535 ? -37.375 8.508 -4.672 1 90.88 535 GLY A CA 1
ATOM 4299 C C . GLY A 1 535 ? -36.844 9.852 -5.137 1 90.88 535 GLY A C 1
ATOM 4300 O O . GLY A 1 535 ? -35.906 9.922 -5.945 1 90.88 535 GLY A O 1
ATOM 4301 N N . THR A 1 536 ? -37.406 10.898 -4.629 1 92.5 536 THR A N 1
ATOM 4302 C CA . THR A 1 536 ? -37 12.25 -5.02 1 92.5 536 THR A CA 1
ATOM 4303 C C . THR A 1 536 ? -35.594 12.539 -4.566 1 92.5 536 THR A C 1
ATOM 4305 O O . THR A 1 536 ? -34.812 13.133 -5.309 1 92.5 536 THR A O 1
ATOM 4308 N N . THR A 1 537 ? -35.312 12.195 -3.365 1 93.44 537 THR A N 1
ATOM 4309 C CA . THR A 1 537 ? -33.969 12.359 -2.828 1 93.44 537 THR A CA 1
ATOM 4310 C C . THR A 1 537 ? -32.938 11.562 -3.65 1 93.44 537 THR A C 1
ATOM 4312 O O . THR A 1 537 ? -31.859 12.055 -3.963 1 93.44 537 THR A O 1
ATOM 4315 N N . LYS A 1 538 ? -33.344 10.352 -4.008 1 93.25 538 LYS A N 1
ATOM 4316 C CA . LYS A 1 538 ? -32.469 9.492 -4.789 1 93.25 538 LYS A CA 1
ATOM 4317 C C . LYS A 1 538 ? -32.156 10.125 -6.145 1 93.25 538 LYS A C 1
ATOM 4319 O O . LYS A 1 538 ? -31 10.102 -6.59 1 93.25 538 LYS A O 1
ATOM 4324 N N . ARG A 1 539 ? -33.094 10.617 -6.816 1 94.81 539 ARG A N 1
ATOM 4325 C CA . ARG A 1 539 ? -32.906 11.266 -8.109 1 94.81 539 ARG A CA 1
ATOM 4326 C C . ARG A 1 539 ? -32 12.477 -7.992 1 94.81 539 ARG A C 1
ATOM 4328 O O . ARG A 1 539 ? -31.094 12.656 -8.805 1 94.81 539 ARG A O 1
ATOM 4335 N N . SER A 1 540 ? -32.344 13.297 -6.984 1 95.19 540 SER A N 1
ATOM 4336 C CA . SER A 1 540 ? -31.531 14.492 -6.746 1 95.19 540 SER A CA 1
ATOM 4337 C C . SER A 1 540 ? -30.078 14.125 -6.449 1 95.19 540 SER A C 1
ATOM 4339 O O . SER A 1 540 ? -29.156 14.727 -6.996 1 95.19 540 SER A O 1
ATOM 4341 N N . MET A 1 541 ? -29.859 13.109 -5.645 1 94.31 541 MET A N 1
ATOM 4342 C CA . MET A 1 541 ? -28.516 12.664 -5.289 1 94.31 541 MET A CA 1
ATOM 4343 C C . MET A 1 541 ? -27.781 12.102 -6.504 1 94.31 541 MET A C 1
ATOM 4345 O O . MET A 1 541 ? -26.562 12.25 -6.629 1 94.31 541 MET A O 1
ATOM 4349 N N . ASN A 1 542 ? -28.5 11.445 -7.375 1 94.75 542 ASN A N 1
ATOM 4350 C CA . ASN A 1 542 ? -27.891 10.93 -8.594 1 94.75 542 ASN A CA 1
ATOM 4351 C C . ASN A 1 542 ? -27.406 12.055 -9.5 1 94.75 542 ASN A C 1
ATOM 4353 O O . ASN A 1 542 ? -26.375 11.922 -10.164 1 94.75 542 ASN A O 1
ATOM 4357 N N . ILE A 1 543 ? -28.125 13.109 -9.5 1 96.19 543 ILE A N 1
ATOM 4358 C CA . ILE A 1 543 ? -27.688 14.281 -10.25 1 96.19 543 ILE A CA 1
ATOM 4359 C C . ILE A 1 543 ? -26.375 14.805 -9.672 1 96.19 543 ILE A C 1
ATOM 4361 O O . ILE A 1 543 ? -25.453 15.133 -10.422 1 96.19 543 ILE A O 1
ATOM 4365 N N . PHE A 1 544 ? -26.328 14.844 -8.391 1 96 544 PHE A N 1
ATOM 4366 C CA . PHE A 1 544 ? -25.094 15.258 -7.73 1 96 544 PHE A CA 1
ATOM 4367 C C . PHE A 1 544 ? -23.938 14.352 -8.133 1 96 544 PHE A C 1
ATOM 4369 O O . PHE A 1 544 ? -22.859 14.836 -8.508 1 96 544 PHE A O 1
ATOM 4376 N N . LYS A 1 545 ? -24.172 13.055 -8.109 1 95.31 545 LYS A N 1
ATOM 4377 C CA . LYS A 1 545 ? -23.141 12.078 -8.406 1 95.31 545 LYS A CA 1
ATOM 4378 C C . LYS A 1 545 ? -22.656 12.211 -9.844 1 95.31 545 LYS A C 1
ATOM 4380 O O . LYS A 1 545 ? -21.438 12.195 -10.102 1 95.31 545 LYS A O 1
ATOM 4385 N N . ILE A 1 546 ? -23.5 12.43 -10.742 1 96.06 546 ILE A N 1
ATOM 4386 C CA . ILE A 1 546 ? -23.172 12.523 -12.156 1 96.06 546 ILE A CA 1
ATOM 4387 C C . ILE A 1 546 ? -22.438 13.828 -12.438 1 96.06 546 ILE A C 1
ATOM 4389 O O . ILE A 1 546 ? -21.531 13.875 -13.273 1 96.06 546 ILE A O 1
ATOM 4393 N N . SER A 1 547 ? -22.797 14.82 -11.703 1 96.12 547 SER A N 1
ATOM 4394 C CA . SER A 1 547 ? -22.203 16.125 -11.953 1 96.12 547 SER A CA 1
ATOM 4395 C C . SER A 1 547 ? -20.828 16.266 -11.289 1 96.12 547 SER A C 1
ATOM 4397 O O . SER A 1 547 ? -19.922 16.859 -11.852 1 96.12 547 SER A O 1
ATOM 4399 N N . ILE A 1 548 ? -20.703 15.656 -10.109 1 97 548 ILE A N 1
ATOM 4400 C CA . ILE A 1 548 ? -19.484 15.875 -9.328 1 97 548 ILE A CA 1
ATOM 4401 C C . ILE A 1 548 ? -18.328 15.094 -9.945 1 97 548 ILE A C 1
ATOM 4403 O O . ILE A 1 548 ? -17.172 15.5 -9.844 1 97 548 ILE A O 1
ATOM 4407 N N . LEU A 1 549 ? -18.578 14.016 -10.641 1 95.94 549 LEU A N 1
ATOM 4408 C CA . LEU A 1 549 ? -17.547 13.133 -11.172 1 95.94 549 LEU A CA 1
ATOM 4409 C C . LEU A 1 549 ? -16.703 13.859 -12.219 1 95.94 549 LEU A C 1
ATOM 4411 O O . LEU A 1 549 ? -15.477 13.953 -12.078 1 95.94 549 LEU A O 1
ATOM 4415 N N . PRO A 1 550 ? -17.328 14.414 -13.258 1 96.06 550 PRO A N 1
ATOM 4416 C CA . PRO A 1 550 ? -16.516 15.133 -14.234 1 96.06 550 PRO A CA 1
ATOM 4417 C C . PRO A 1 550 ? -15.836 16.375 -13.648 1 96.06 550 PRO A C 1
ATOM 4419 O O . PRO A 1 550 ? -14.734 16.734 -14.07 1 96.06 550 PRO A O 1
ATOM 4422 N N . LEU A 1 551 ? -16.469 17.016 -12.695 1 97.12 551 LEU A N 1
ATOM 4423 C CA . LEU A 1 551 ? -15.883 18.188 -12.078 1 97.12 551 LEU A CA 1
ATOM 4424 C C . LEU A 1 551 ? -14.656 17.828 -11.258 1 97.12 551 LEU A C 1
ATOM 4426 O O . LEU A 1 551 ? -13.625 18.5 -11.328 1 97.12 551 LEU A O 1
ATOM 4430 N N . ALA A 1 552 ? -14.797 16.766 -10.477 1 96.56 552 ALA A N 1
ATOM 4431 C CA . ALA A 1 552 ? -13.648 16.281 -9.719 1 96.56 552 ALA A CA 1
ATOM 4432 C C . ALA A 1 552 ? -12.523 15.852 -10.648 1 96.56 552 ALA A C 1
ATOM 4434 O O . ALA A 1 552 ? -11.344 16.109 -10.383 1 96.56 552 ALA A O 1
ATOM 4435 N N . ALA A 1 553 ? -12.867 15.188 -11.75 1 95.81 553 ALA A N 1
ATOM 4436 C CA . ALA A 1 553 ? -11.875 14.805 -12.758 1 95.81 553 ALA A CA 1
ATOM 4437 C C . ALA A 1 553 ? -11.211 16.047 -13.359 1 95.81 553 ALA A C 1
ATOM 4439 O O . ALA A 1 553 ? -10 16.047 -13.594 1 95.81 553 ALA A O 1
ATOM 4440 N N . GLY A 1 554 ? -12.047 17.016 -13.617 1 95.75 554 GLY A N 1
ATOM 4441 C CA . GLY A 1 554 ? -11.516 18.266 -14.125 1 95.75 554 GLY A CA 1
ATOM 4442 C C . GLY A 1 554 ? -10.523 18.922 -13.18 1 95.75 554 GLY A C 1
ATOM 4443 O O . GLY A 1 554 ? -9.477 19.406 -13.609 1 95.75 554 GLY A O 1
ATOM 4444 N N . VAL A 1 555 ? -10.867 18.922 -11.93 1 96.25 555 VAL A N 1
ATOM 4445 C CA . VAL A 1 555 ? -9.977 19.5 -10.93 1 96.25 555 VAL A CA 1
ATOM 4446 C C . VAL A 1 555 ? -8.688 18.688 -10.859 1 96.25 555 VAL A C 1
ATOM 4448 O O . VAL A 1 555 ? -7.594 19.25 -10.727 1 96.25 555 VAL A O 1
ATOM 4451 N N . LEU A 1 556 ? -8.805 17.406 -10.945 1 96.44 556 LEU A N 1
ATOM 4452 C CA . LEU A 1 556 ? -7.629 16.547 -10.969 1 96.44 556 LEU A CA 1
ATOM 4453 C C . LEU A 1 556 ? -6.711 16.906 -12.133 1 96.44 556 LEU A C 1
ATOM 4455 O O . LEU A 1 556 ? -5.496 17.016 -11.961 1 96.44 556 LEU A O 1
ATOM 4459 N N . VAL A 1 557 ? -7.27 17.125 -13.242 1 95.94 557 VAL A N 1
ATOM 4460 C CA . VAL A 1 557 ? -6.52 17.5 -14.43 1 95.94 557 VAL A CA 1
ATOM 4461 C C . VAL A 1 557 ? -5.859 18.859 -14.203 1 95.94 557 VAL A C 1
ATOM 4463 O O . VAL A 1 557 ? -4.695 19.062 -14.562 1 95.94 557 VAL A O 1
ATOM 4466 N N . LEU A 1 558 ? -6.547 19.734 -13.57 1 94.5 558 LEU A N 1
ATOM 4467 C CA . LEU A 1 558 ? -6.016 21.062 -13.305 1 94.5 558 LEU A CA 1
ATOM 4468 C C . LEU A 1 558 ? -4.844 21 -12.328 1 94.5 558 LEU A C 1
ATOM 4470 O O . LEU A 1 558 ? -3.875 21.75 -12.469 1 94.5 558 LEU A O 1
ATOM 4474 N N . ILE A 1 559 ? -4.922 20.156 -11.336 1 95.56 559 ILE A N 1
ATOM 4475 C CA . ILE A 1 559 ? -3.834 19.969 -10.375 1 95.56 559 ILE A CA 1
ATOM 4476 C C . ILE A 1 559 ? -2.561 19.562 -11.109 1 95.56 559 ILE A C 1
ATOM 4478 O O . ILE A 1 559 ? -1.51 20.188 -10.938 1 95.56 559 ILE A O 1
ATOM 4482 N N . TRP A 1 560 ? -2.682 18.625 -11.953 1 96.56 560 TRP A N 1
ATOM 4483 C CA . TRP A 1 560 ? -1.531 18.078 -12.664 1 96.56 560 TRP A CA 1
ATOM 4484 C C . TRP A 1 560 ? -1.031 19.062 -13.719 1 96.56 560 TRP A C 1
ATOM 4486 O O . TRP A 1 560 ? 0.178 19.219 -13.906 1 96.56 560 TRP A O 1
ATOM 4496 N N . THR A 1 561 ? -1.897 19.719 -14.336 1 93.75 561 THR A N 1
ATOM 4497 C CA . THR A 1 561 ? -1.517 20.688 -15.352 1 93.75 561 THR A CA 1
ATOM 4498 C C . THR A 1 561 ? -0.818 21.891 -14.719 1 93.75 561 THR A C 1
ATOM 4500 O O . THR A 1 561 ? 0.158 22.406 -15.266 1 93.75 561 THR A O 1
ATOM 4503 N N . ALA A 1 562 ? -1.288 22.312 -13.609 1 91.06 562 ALA A N 1
ATOM 4504 C CA . ALA A 1 562 ? -0.67 23.438 -12.914 1 91.06 562 ALA A CA 1
ATOM 4505 C C . ALA A 1 562 ? 0.785 23.125 -12.562 1 91.06 562 ALA A C 1
ATOM 4507 O O . ALA A 1 562 ? 1.661 23.984 -12.742 1 91.06 562 ALA A O 1
ATOM 4508 N N . MET A 1 563 ? 1.018 21.922 -12.133 1 93.12 563 MET A N 1
ATOM 4509 C CA . MET A 1 563 ? 2.383 21.547 -11.773 1 93.12 563 MET A CA 1
ATOM 4510 C C . MET A 1 563 ? 3.23 21.312 -13.023 1 93.12 563 MET A C 1
ATOM 4512 O O . MET A 1 563 ? 4.434 21.562 -13.016 1 93.12 563 MET A O 1
ATOM 4516 N N . TYR A 1 564 ? 2.549 20.844 -14.078 1 93.31 564 TYR A N 1
ATOM 4517 C CA . TYR A 1 564 ? 3.262 20.688 -15.344 1 93.31 564 TYR A CA 1
ATOM 4518 C C . TYR A 1 564 ? 3.754 22.031 -15.867 1 93.31 564 TYR A C 1
ATOM 4520 O O . TYR A 1 564 ? 4.863 22.125 -16.391 1 93.31 564 TYR A O 1
ATOM 4528 N N . LEU A 1 565 ? 3.041 23.078 -15.609 1 89.5 565 LEU A N 1
ATOM 4529 C CA . LEU A 1 565 ? 3.354 24.406 -16.109 1 89.5 565 LEU A CA 1
ATOM 4530 C C . LEU A 1 565 ? 4.344 25.125 -15.203 1 89.5 565 LEU A C 1
ATOM 4532 O O . LEU A 1 565 ? 5.316 25.719 -15.672 1 89.5 565 LEU A O 1
ATOM 4536 N N . ALA A 1 566 ? 4.148 24.938 -13.953 1 85.81 566 ALA A N 1
ATOM 4537 C CA . ALA A 1 566 ? 4.852 25.812 -13.016 1 85.81 566 ALA A CA 1
ATOM 4538 C C . ALA A 1 566 ? 6.105 25.125 -12.469 1 85.81 566 ALA A C 1
ATOM 4540 O O . ALA A 1 566 ? 7.07 25.797 -12.094 1 85.81 566 ALA A O 1
ATOM 4541 N N . PHE A 1 567 ? 6.066 23.797 -12.453 1 88.44 567 PHE A N 1
ATOM 4542 C CA . PHE A 1 567 ? 7.098 23.125 -11.664 1 88.44 567 PHE A CA 1
ATOM 4543 C C . PHE A 1 567 ? 7.848 22.094 -12.508 1 88.44 567 PHE A C 1
ATOM 4545 O O . PHE A 1 567 ? 8.711 21.375 -12 1 88.44 567 PHE A O 1
ATOM 4552 N N . THR A 1 568 ? 7.516 21.906 -13.727 1 91.25 568 THR A N 1
ATOM 4553 C CA . THR A 1 568 ? 8.141 20.906 -14.586 1 91.25 568 THR A CA 1
ATOM 4554 C C . THR A 1 568 ? 8.898 21.578 -15.727 1 91.25 568 THR A C 1
ATOM 4556 O O . THR A 1 568 ? 8.422 22.547 -16.312 1 91.25 568 THR A O 1
ATOM 4559 N N . GLU A 1 569 ? 10.102 21.078 -15.984 1 90.81 569 GLU A N 1
ATOM 4560 C CA . GLU A 1 569 ? 10.875 21.625 -17.094 1 90.81 569 GLU A CA 1
ATOM 4561 C C . GLU A 1 569 ? 10.141 21.453 -18.422 1 90.81 569 GLU A C 1
ATOM 4563 O O . GLU A 1 569 ? 9.391 20.484 -18.594 1 90.81 569 GLU A O 1
ATOM 4568 N N . VAL A 1 570 ? 10.453 22.359 -19.266 1 90.56 570 VAL A N 1
ATOM 4569 C CA . VAL A 1 570 ? 9.734 22.406 -20.547 1 90.56 570 VAL A CA 1
ATOM 4570 C C . VAL A 1 570 ? 10.016 21.125 -21.328 1 90.56 570 VAL A C 1
ATOM 4572 O O . VAL A 1 570 ? 11.172 20.719 -21.469 1 90.56 570 VAL A O 1
ATOM 4575 N N . GLY A 1 571 ? 8.953 20.484 -21.719 1 89.81 571 GLY A N 1
ATOM 4576 C CA . GLY A 1 571 ? 9.078 19.344 -22.625 1 89.81 571 GLY A CA 1
ATOM 4577 C C . GLY A 1 571 ? 9.305 18.031 -21.906 1 89.81 571 GLY A C 1
ATOM 4578 O O . GLY A 1 571 ? 9.398 16.969 -22.531 1 89.81 571 GLY A O 1
ATOM 4579 N N . GLU A 1 572 ? 9.32 18.031 -20.594 1 90.5 572 GLU A N 1
ATOM 4580 C CA . GLU A 1 572 ? 9.492 16.812 -19.828 1 90.5 572 GLU A CA 1
ATOM 4581 C C . GLU A 1 572 ? 8.203 15.984 -19.812 1 90.5 572 GLU A C 1
ATOM 4583 O O . GLU A 1 572 ? 7.105 16.531 -19.797 1 90.5 572 GLU A O 1
ATOM 4588 N N . VAL A 1 573 ? 8.383 14.656 -19.766 1 92.31 573 VAL A N 1
ATOM 4589 C CA . VAL A 1 573 ? 7.215 13.789 -19.844 1 92.31 573 VAL A CA 1
ATOM 4590 C C . VAL A 1 573 ? 6.789 13.367 -18.438 1 92.31 573 VAL A C 1
ATOM 4592 O O . VAL A 1 573 ? 5.676 12.875 -18.234 1 92.31 573 VAL A O 1
ATOM 4595 N N . VAL A 1 574 ? 7.641 13.477 -17.5 1 93.06 574 VAL A N 1
ATOM 4596 C CA . VAL A 1 574 ? 7.312 13.203 -16.109 1 93.06 574 VAL A CA 1
ATOM 4597 C C . VAL A 1 574 ? 6.945 14.5 -15.398 1 93.06 574 VAL A C 1
ATOM 4599 O O . VAL A 1 574 ? 7.746 15.438 -15.344 1 93.06 574 VAL A O 1
ATOM 4602 N N . ILE A 1 575 ? 5.777 14.516 -14.891 1 95.69 575 ILE A N 1
ATOM 4603 C CA . ILE A 1 575 ? 5.297 15.711 -14.211 1 95.69 575 ILE A CA 1
ATOM 4604 C C . ILE A 1 575 ? 5.793 15.719 -12.766 1 95.69 575 ILE A C 1
ATOM 4606 O O . ILE A 1 575 ? 5.562 14.766 -12.023 1 95.69 575 ILE A O 1
ATOM 4610 N N . LYS A 1 576 ? 6.422 16.75 -12.375 1 94.19 576 LYS A N 1
ATOM 4611 C CA . LYS A 1 576 ? 6.992 16.859 -11.039 1 94.19 576 LYS A CA 1
ATOM 4612 C C . LYS A 1 576 ? 6.16 17.797 -10.164 1 94.19 576 LYS A C 1
ATOM 4614 O O . LYS A 1 576 ? 5.348 18.562 -10.672 1 94.19 576 LYS A O 1
ATOM 4619 N N . GLY A 1 577 ? 6.266 17.656 -8.852 1 93.06 577 GLY A N 1
ATOM 4620 C CA . GLY A 1 577 ? 5.742 18.641 -7.918 1 93.06 577 GLY A CA 1
ATOM 4621 C C . GLY A 1 577 ? 4.383 18.266 -7.359 1 93.06 577 GLY A C 1
ATOM 4622 O O . GLY A 1 577 ? 3.939 18.828 -6.359 1 93.06 577 GLY A O 1
ATOM 4623 N N . VAL A 1 578 ? 3.68 17.328 -8.016 1 95.44 578 VAL A N 1
ATOM 4624 C CA . VAL A 1 578 ? 2.367 16.938 -7.508 1 95.44 578 VAL A CA 1
ATOM 4625 C C . VAL A 1 578 ? 2.523 16.188 -6.191 1 95.44 578 VAL A C 1
ATOM 4627 O O . VAL A 1 578 ? 3.377 15.305 -6.07 1 95.44 578 VAL A O 1
ATOM 4630 N N . GLN A 1 579 ? 1.679 16.547 -5.23 1 94.62 579 GLN A N 1
ATOM 4631 C CA . GLN A 1 579 ? 1.729 15.93 -3.91 1 94.62 579 GLN A CA 1
ATOM 4632 C C . GLN A 1 579 ? 0.388 15.289 -3.551 1 94.62 579 GLN A C 1
ATOM 4634 O O . GLN A 1 579 ? -0.658 15.711 -4.051 1 94.62 579 GLN A O 1
ATOM 4639 N N . GLY A 1 580 ? 0.449 14.375 -2.668 1 95.31 580 GLY A N 1
ATOM 4640 C CA . GLY A 1 580 ? -0.738 13.641 -2.268 1 95.31 580 GLY A CA 1
ATOM 4641 C C . GLY A 1 580 ? -1.782 14.508 -1.593 1 95.31 580 GLY A C 1
ATOM 4642 O O . GLY A 1 580 ? -2.982 14.297 -1.772 1 95.31 580 GLY A O 1
ATOM 4643 N N . ARG A 1 581 ? -1.37 15.469 -0.888 1 95.62 581 ARG A N 1
ATOM 4644 C CA . ARG A 1 581 ? -2.299 16.297 -0.116 1 95.62 581 ARG A CA 1
ATOM 4645 C C . ARG A 1 581 ? -3.234 17.078 -1.034 1 95.62 581 ARG A C 1
ATOM 4647 O O . ARG A 1 581 ? -4.285 17.547 -0.6 1 95.62 581 ARG A O 1
ATOM 4654 N N . TYR A 1 582 ? -2.869 17.188 -2.318 1 96.69 582 TYR A N 1
ATOM 4655 C CA . TYR A 1 582 ? -3.711 17.922 -3.26 1 96.69 582 TYR A CA 1
ATOM 4656 C C . TYR A 1 582 ? -5.004 17.156 -3.539 1 96.69 582 TYR A C 1
ATOM 4658 O O . TYR A 1 582 ? -5.969 17.719 -4.051 1 96.69 582 TYR A O 1
ATOM 4666 N N . TYR A 1 583 ? -5.043 15.922 -3.193 1 97.06 583 TYR A N 1
ATOM 4667 C CA . TYR A 1 583 ? -6.203 15.086 -3.479 1 97.06 583 TYR A CA 1
ATOM 4668 C C . TYR A 1 583 ? -7.207 15.141 -2.33 1 97.06 583 TYR A C 1
ATOM 4670 O O . TYR A 1 583 ? -8.352 14.695 -2.477 1 97.06 583 TYR A O 1
ATOM 4678 N N . ILE A 1 584 ? -6.883 15.672 -1.207 1 97.25 584 ILE A N 1
ATOM 4679 C CA . ILE A 1 584 ? -7.668 15.578 0.019 1 97.25 584 ILE A CA 1
ATOM 4680 C C . ILE A 1 584 ? -9.047 16.188 -0.2 1 97.25 584 ILE A C 1
ATOM 4682 O O . ILE A 1 584 ? -10.062 15.578 0.123 1 97.25 584 ILE A O 1
ATOM 4686 N N . PRO A 1 585 ? -9.156 17.344 -0.875 1 96.81 585 PRO A N 1
ATOM 4687 C CA . PRO A 1 585 ? -10.477 17.953 -1.053 1 96.81 585 PRO A CA 1
ATOM 4688 C C . PRO A 1 585 ? -11.375 17.141 -1.981 1 96.81 585 PRO A C 1
ATOM 4690 O O . PRO A 1 585 ? -12.594 17.328 -1.985 1 96.81 585 PRO A O 1
ATOM 4693 N N . LEU A 1 586 ? -10.797 16.266 -2.754 1 96.88 586 LEU A N 1
ATOM 4694 C CA . LEU A 1 586 ? -11.555 15.508 -3.744 1 96.88 586 LEU A CA 1
ATOM 4695 C C . LEU A 1 586 ? -12.055 14.195 -3.154 1 96.88 586 LEU A C 1
ATOM 4697 O O . LEU A 1 586 ? -12.922 13.539 -3.738 1 96.88 586 LEU A O 1
ATOM 4701 N N . LEU A 1 587 ? -11.602 13.828 -1.996 1 95.38 587 LEU A N 1
ATOM 4702 C CA . LEU A 1 587 ? -11.859 12.484 -1.479 1 95.38 587 LEU A CA 1
ATOM 4703 C C . LEU A 1 587 ? -13.32 12.336 -1.073 1 95.38 587 LEU A C 1
ATOM 4705 O O . LEU A 1 587 ? -13.969 11.344 -1.428 1 95.38 587 LEU A O 1
ATOM 4709 N N . LEU A 1 588 ? -13.867 13.32 -0.373 1 95.44 588 LEU A N 1
ATOM 4710 C CA . LEU A 1 588 ? -15.242 13.211 0.084 1 95.44 588 LEU A CA 1
ATOM 4711 C C . LEU A 1 588 ? -16.203 13.133 -1.099 1 95.44 588 LEU A C 1
ATOM 4713 O O . LEU A 1 588 ? -16.984 12.18 -1.214 1 95.44 588 LEU A O 1
ATOM 4717 N N . PRO A 1 589 ? -16.141 14.094 -2.033 1 95.75 589 PRO A N 1
ATOM 4718 C CA . PRO A 1 589 ? -17.078 14.008 -3.156 1 95.75 589 PRO A CA 1
ATOM 4719 C C . PRO A 1 589 ? -16.875 12.742 -3.99 1 95.75 589 PRO A C 1
ATOM 4721 O O . PRO A 1 589 ? -17.844 12.164 -4.477 1 95.75 589 PRO A O 1
ATOM 4724 N N . LEU A 1 590 ? -15.711 12.266 -4.129 1 94 590 LEU A N 1
ATOM 4725 C CA . LEU A 1 590 ? -15.453 11.07 -4.922 1 94 590 LEU A CA 1
ATOM 4726 C C . LEU A 1 590 ? -16.016 9.828 -4.227 1 94 590 LEU A C 1
ATOM 4728 O O . LEU A 1 590 ? -16.625 8.977 -4.867 1 94 590 LEU A O 1
ATOM 4732 N N . LEU A 1 591 ? -15.805 9.727 -2.934 1 92.81 591 LEU A N 1
ATOM 4733 C CA . LEU A 1 591 ? -16.297 8.57 -2.197 1 92.81 591 LEU A CA 1
ATOM 4734 C C . LEU A 1 591 ? -17.828 8.609 -2.082 1 92.81 591 LEU A C 1
ATOM 4736 O O . LEU A 1 591 ? -18.469 7.559 -2 1 92.81 591 LEU A O 1
ATOM 4740 N N . MET A 1 592 ? -18.375 9.781 -2.162 1 92.44 592 MET A N 1
ATOM 4741 C CA . MET A 1 592 ? -19.828 9.938 -2.064 1 92.44 592 MET A CA 1
ATOM 4742 C C . MET A 1 592 ? -20.516 9.422 -3.322 1 92.44 592 MET A C 1
ATOM 4744 O O . MET A 1 592 ? -21.703 9.109 -3.297 1 92.44 592 MET A O 1
ATOM 4748 N N . VAL A 1 593 ? -19.797 9.367 -4.391 1 91.12 593 VAL A N 1
ATOM 4749 C CA . VAL A 1 593 ? -20.359 8.844 -5.633 1 91.12 593 VAL A CA 1
ATOM 4750 C C . VAL A 1 593 ? -20.781 7.391 -5.445 1 91.12 593 VAL A C 1
ATOM 4752 O O . VAL A 1 593 ? -21.766 6.938 -6.051 1 91.12 593 VAL A O 1
ATOM 4755 N N . PHE A 1 594 ? -20.141 6.719 -4.5 1 84.62 594 PHE A N 1
ATOM 4756 C CA . PHE A 1 594 ? -20.422 5.305 -4.293 1 84.62 594 PHE A CA 1
ATOM 4757 C C . PHE A 1 594 ? -21.375 5.102 -3.121 1 84.62 594 PHE A C 1
ATOM 4759 O O . PHE A 1 594 ? -21.688 3.967 -2.758 1 84.62 594 PHE A O 1
ATOM 4766 N N . TYR A 1 595 ? -21.797 6.156 -2.592 1 87.44 595 TYR A N 1
ATOM 4767 C CA . TYR A 1 595 ? -22.719 6.051 -1.476 1 87.44 595 TYR A CA 1
ATOM 4768 C C . TYR A 1 595 ? -24.078 5.52 -1.939 1 87.44 595 TYR A C 1
ATOM 4770 O O . TYR A 1 595 ? -24.656 6.035 -2.896 1 87.44 595 TYR A O 1
ATOM 4778 N N . THR A 1 596 ? -24.531 4.414 -1.339 1 85.69 596 THR A N 1
ATOM 4779 C CA . THR A 1 596 ? -25.781 3.777 -1.753 1 85.69 596 THR A CA 1
ATOM 4780 C C . THR A 1 596 ? -26.625 3.393 -0.539 1 85.69 596 THR A C 1
ATOM 4782 O O . THR A 1 596 ? -26.094 3.201 0.557 1 85.69 596 THR A O 1
ATOM 4785 N N . ASP A 1 597 ? -27.906 3.346 -0.702 1 86.06 597 ASP A N 1
ATOM 4786 C CA . ASP A 1 597 ? -28.812 2.926 0.368 1 86.06 597 ASP A CA 1
ATOM 4787 C C . ASP A 1 597 ? -29.031 1.416 0.332 1 86.06 597 ASP A C 1
ATOM 4789 O O . ASP A 1 597 ? -29.906 0.896 1.037 1 86.06 597 ASP A O 1
ATOM 4793 N N . LYS A 1 598 ? -28.266 0.75 -0.5 1 86.81 598 LYS A N 1
ATOM 4794 C CA . LYS A 1 598 ? -28.438 -0.693 -0.645 1 86.81 598 LYS A CA 1
ATOM 4795 C C . LYS A 1 598 ? -27.656 -1.449 0.433 1 86.81 598 LYS A C 1
ATOM 4797 O O . LYS A 1 598 ? -27.812 -2.662 0.582 1 86.81 598 LYS A O 1
ATOM 4802 N N . ILE A 1 599 ? -26.859 -0.793 1.152 1 87.81 599 ILE A N 1
ATOM 4803 C CA . ILE A 1 599 ? -26.141 -1.386 2.27 1 87.81 599 ILE A CA 1
ATOM 4804 C C . ILE A 1 599 ? -26.734 -0.887 3.59 1 87.81 599 ILE A C 1
ATOM 4806 O O . ILE A 1 599 ? -26.797 0.32 3.832 1 87.81 599 ILE A O 1
ATOM 4810 N N . HIS A 1 600 ? -27.172 -1.82 4.359 1 86.62 600 HIS A N 1
ATOM 4811 C CA . HIS A 1 600 ? -27.766 -1.483 5.652 1 86.62 600 HIS A CA 1
ATOM 4812 C C . HIS A 1 600 ? -27 -2.154 6.793 1 86.62 600 HIS A C 1
ATOM 4814 O O . HIS A 1 600 ? -26.594 -3.312 6.676 1 86.62 600 HIS A O 1
ATOM 4820 N N . THR A 1 601 ? -26.75 -1.39 7.801 1 87.81 601 THR A N 1
ATOM 4821 C CA . THR A 1 601 ? -26.062 -1.925 8.977 1 87.81 601 THR A CA 1
ATOM 4822 C C . THR A 1 601 ? -26.969 -1.842 10.203 1 87.81 601 THR A C 1
ATOM 4824 O O . THR A 1 601 ? -27.719 -0.875 10.367 1 87.81 601 THR A O 1
ATOM 4827 N N . LYS A 1 602 ? -26.953 -2.857 11.008 1 86.44 602 LYS A N 1
ATOM 4828 C CA . LYS A 1 602 ? -27.844 -2.951 12.156 1 86.44 602 LYS A CA 1
ATOM 4829 C C . LYS A 1 602 ? -27.109 -2.6 13.445 1 86.44 602 LYS A C 1
ATOM 4831 O O . LYS A 1 602 ? -27.672 -2.707 14.539 1 86.44 602 LYS A O 1
ATOM 4836 N N . TRP A 1 603 ? -25.984 -2.109 13.398 1 88.69 603 TRP A N 1
ATOM 4837 C CA . TRP A 1 603 ? -25.25 -1.723 14.602 1 88.69 603 TRP A CA 1
ATOM 4838 C C . TRP A 1 603 ? -25.844 -0.464 15.219 1 88.69 603 TRP A C 1
ATOM 4840 O O . TRP A 1 603 ? -26.266 0.448 14.508 1 88.69 603 TRP A O 1
ATOM 4850 N N . LYS A 1 604 ? -25.797 -0.544 16.562 1 91.62 604 LYS A N 1
ATOM 4851 C CA . LYS A 1 604 ? -26.094 0.724 17.219 1 91.62 604 LYS A CA 1
ATOM 4852 C C . LYS A 1 604 ? -25.016 1.769 16.906 1 91.62 604 LYS A C 1
ATOM 4854 O O . LYS A 1 604 ? -23.828 1.461 16.891 1 91.62 604 LYS A O 1
ATOM 4859 N N . GLU A 1 605 ? -25.438 2.936 16.609 1 92.38 605 GLU A N 1
ATOM 4860 C CA . GLU A 1 605 ? -24.516 4.004 16.234 1 92.38 605 GLU A CA 1
ATOM 4861 C C . GLU A 1 605 ? -23.453 4.234 17.312 1 92.38 605 GLU A C 1
ATOM 4863 O O . GLU A 1 605 ? -22.297 4.539 17 1 92.38 605 GLU A O 1
ATOM 4868 N N . GLU A 1 606 ? -23.875 4.031 18.562 1 94.75 606 GLU A N 1
ATOM 4869 C CA . GLU A 1 606 ? -22.953 4.23 19.672 1 94.75 606 GLU A CA 1
ATOM 4870 C C . GLU A 1 606 ? -21.781 3.254 19.609 1 94.75 606 GLU A C 1
ATOM 4872 O O . GLU A 1 606 ? -20.625 3.641 19.828 1 94.75 606 GLU A O 1
ATOM 4877 N N . ASN A 1 607 ? -22.125 2.043 19.297 1 94.44 607 ASN A N 1
ATOM 4878 C CA . ASN A 1 607 ? -21.078 1.026 19.203 1 94.44 607 ASN A CA 1
ATOM 4879 C C . ASN A 1 607 ? -20.219 1.219 17.969 1 94.44 607 ASN A C 1
ATOM 4881 O O . ASN A 1 607 ? -19 1.028 18.016 1 94.44 607 ASN A O 1
ATOM 4885 N N . TYR A 1 608 ? -20.891 1.524 16.891 1 94.81 608 TYR A N 1
ATOM 4886 C CA . TYR A 1 608 ? -20.172 1.77 15.641 1 94.81 608 TYR A CA 1
ATOM 4887 C C . TYR A 1 608 ? -19.156 2.896 15.812 1 94.81 608 TYR A C 1
ATOM 4889 O O . TYR A 1 608 ? -17.984 2.752 15.445 1 94.81 608 TYR A O 1
ATOM 4897 N N . ASN A 1 609 ? -19.594 4.012 16.406 1 96.19 609 ASN A N 1
ATOM 4898 C CA . ASN A 1 609 ? -18.719 5.168 16.625 1 96.19 609 ASN A CA 1
ATOM 4899 C C . ASN A 1 609 ? -17.578 4.832 17.578 1 96.19 609 ASN A C 1
ATOM 4901 O O . ASN A 1 609 ? -16.438 5.262 17.344 1 96.19 609 ASN A O 1
ATOM 4905 N N . LEU A 1 610 ? -17.938 4.113 18.594 1 96.81 610 LEU A N 1
ATOM 4906 C CA . LEU A 1 610 ? -16.891 3.727 19.531 1 96.81 610 LEU A CA 1
ATOM 4907 C C . LEU A 1 610 ? -15.781 2.953 18.844 1 96.81 610 LEU A C 1
ATOM 4909 O O . LEU A 1 610 ? -14.602 3.277 19 1 96.81 610 LEU A O 1
ATOM 4913 N N . VAL A 1 611 ? -16.172 1.96 18.047 1 95.5 611 VAL A N 1
ATOM 4914 C CA . VAL A 1 611 ? -15.188 1.125 17.375 1 95.5 611 VAL A CA 1
ATOM 4915 C C . VAL A 1 611 ? -14.391 1.97 16.375 1 95.5 611 VAL A C 1
ATOM 4917 O O . VAL A 1 611 ? -13.164 1.856 16.297 1 95.5 611 VAL A O 1
ATOM 4920 N N . MET A 1 612 ? -15.07 2.768 15.609 1 97.12 612 MET A N 1
ATOM 4921 C CA . MET A 1 612 ? -14.406 3.627 14.625 1 97.12 612 MET A CA 1
ATOM 4922 C C . MET A 1 612 ? -13.375 4.52 15.305 1 97.12 612 MET A C 1
ATOM 4924 O O . MET A 1 612 ? -12.219 4.566 14.883 1 97.12 612 MET A O 1
ATOM 4928 N N . PHE A 1 613 ? -13.719 5.203 16.406 1 98.25 613 PHE A N 1
ATOM 4929 C CA . PHE A 1 613 ? -12.82 6.133 17.094 1 98.25 613 PHE A CA 1
ATOM 4930 C C . PHE A 1 613 ? -11.703 5.379 17.797 1 98.25 613 PHE A C 1
ATOM 4932 O O . PHE A 1 613 ? -10.586 5.891 17.906 1 98.25 613 PHE A O 1
ATOM 4939 N N . MET A 1 614 ? -11.992 4.141 18.25 1 98.12 614 MET A N 1
ATOM 4940 C CA . MET A 1 614 ? -10.93 3.338 18.859 1 98.12 614 MET A CA 1
ATOM 4941 C C . MET A 1 614 ? -9.867 2.973 17.828 1 98.12 614 MET A C 1
ATOM 4943 O O . MET A 1 614 ? -8.672 2.967 18.141 1 98.12 614 MET A O 1
ATOM 4947 N N . ILE A 1 615 ? -10.305 2.674 16.641 1 97.81 615 ILE A N 1
ATOM 4948 C CA . ILE A 1 615 ? -9.352 2.363 15.578 1 97.81 615 ILE A CA 1
ATOM 4949 C C . ILE A 1 615 ? -8.531 3.607 15.242 1 97.81 615 ILE A C 1
ATOM 4951 O O . ILE A 1 615 ? -7.312 3.527 15.055 1 97.81 615 ILE A O 1
ATOM 4955 N N . VAL A 1 616 ? -9.203 4.754 15.18 1 98.5 616 VAL A N 1
ATOM 4956 C CA . VAL A 1 616 ? -8.508 6.008 14.914 1 98.5 616 VAL A CA 1
ATOM 4957 C C . VAL A 1 616 ? -7.496 6.281 16.031 1 98.5 616 VAL A C 1
ATOM 4959 O O . VAL A 1 616 ? -6.367 6.703 15.758 1 98.5 616 VAL A O 1
ATOM 4962 N N . LEU A 1 617 ? -7.922 6.043 17.25 1 98.56 617 LEU A N 1
ATOM 4963 C CA . LEU A 1 617 ? -7.039 6.238 18.391 1 98.56 617 LEU A CA 1
ATOM 4964 C C . LEU A 1 617 ? -5.809 5.344 18.297 1 98.56 617 LEU A C 1
ATOM 4966 O O . LEU A 1 617 ? -4.688 5.781 18.578 1 98.56 617 LEU A O 1
ATOM 4970 N N . LEU A 1 618 ? -6 4.137 17.891 1 97.88 618 LEU A N 1
ATOM 4971 C CA . LEU A 1 618 ? -4.891 3.209 17.703 1 97.88 618 LEU A CA 1
ATOM 4972 C C . LEU A 1 618 ? -3.941 3.699 16.609 1 97.88 618 LEU A C 1
ATOM 4974 O O . LEU A 1 618 ? -2.721 3.631 16.766 1 97.88 618 LEU A O 1
ATOM 4978 N N . ILE A 1 619 ? -4.473 4.16 15.531 1 97.69 619 ILE A N 1
ATOM 4979 C CA . ILE A 1 619 ? -3.68 4.688 14.43 1 97.69 619 ILE A CA 1
ATOM 4980 C C . ILE A 1 619 ? -2.791 5.824 14.93 1 97.69 619 ILE A C 1
ATOM 4982 O O . ILE A 1 619 ? -1.584 5.836 14.672 1 97.69 619 ILE A O 1
ATOM 4986 N N . TRP A 1 620 ? -3.328 6.691 15.688 1 98.25 620 TRP A N 1
ATOM 4987 C CA . TRP A 1 620 ? -2.582 7.855 16.156 1 98.25 620 TRP A CA 1
ATOM 4988 C C . TRP A 1 620 ? -1.575 7.469 17.234 1 98.25 620 TRP A C 1
ATOM 4990 O O . TRP A 1 620 ? -0.5 8.062 17.328 1 98.25 620 TRP A O 1
ATOM 5000 N N . HIS A 1 621 ? -1.918 6.508 18.047 1 97.81 621 HIS A N 1
ATOM 5001 C CA . HIS A 1 621 ? -0.941 6.02 19.016 1 97.81 621 HIS A CA 1
ATOM 5002 C C . HIS A 1 621 ? 0.287 5.445 18.312 1 97.81 621 HIS A C 1
ATOM 5004 O O . HIS A 1 621 ? 1.421 5.766 18.688 1 97.81 621 HIS A O 1
ATOM 5010 N N . LEU A 1 622 ? 0.04 4.691 17.312 1 95.94 622 LEU A N 1
ATOM 5011 C CA . LEU A 1 622 ? 1.145 4.078 16.578 1 95.94 622 LEU A CA 1
ATOM 5012 C C . LEU A 1 622 ? 1.95 5.133 15.828 1 95.94 622 LEU A C 1
ATOM 5014 O O . LEU A 1 622 ? 3.178 5.043 15.75 1 95.94 622 LEU A O 1
ATOM 5018 N N . ALA A 1 623 ? 1.318 6.117 15.344 1 95.19 623 ALA A N 1
ATOM 5019 C CA . ALA A 1 623 ? 1.984 7.152 14.555 1 95.19 623 ALA A CA 1
ATOM 5020 C C . ALA A 1 623 ? 2.777 8.094 15.453 1 95.19 623 ALA A C 1
ATOM 5022 O O . ALA A 1 623 ? 3.967 8.328 15.227 1 95.19 623 ALA A O 1
ATOM 5023 N N . LEU A 1 624 ? 2.148 8.602 16.516 1 96.69 624 LEU A N 1
ATOM 5024 C CA . LEU A 1 624 ? 2.768 9.625 17.344 1 96.69 624 LEU A CA 1
ATOM 5025 C C . LEU A 1 624 ? 3.857 9.023 18.234 1 96.69 624 LEU A C 1
ATOM 5027 O O . LEU A 1 624 ? 4.875 9.664 18.5 1 96.69 624 LEU A O 1
ATOM 5031 N N . TYR A 1 625 ? 3.604 7.816 18.672 1 95.31 625 TYR A N 1
ATOM 5032 C CA . TYR A 1 625 ? 4.566 7.188 19.578 1 95.31 625 TYR A CA 1
ATOM 5033 C C . TYR A 1 625 ? 5.895 6.949 18.859 1 95.31 625 TYR A C 1
ATOM 5035 O O . TYR A 1 625 ? 6.949 7.363 19.344 1 95.31 625 TYR A O 1
ATOM 5043 N N . SER A 1 626 ? 5.863 6.438 17.703 1 91.12 626 SER A N 1
ATOM 5044 C CA . SER A 1 626 ? 7.07 6.008 17 1 91.12 626 SER A CA 1
ATOM 5045 C C . SER A 1 626 ? 7.711 7.168 16.25 1 91.12 626 SER A C 1
ATOM 5047 O O . SER A 1 626 ? 8.938 7.238 16.141 1 91.12 626 SER A O 1
ATOM 5049 N N . ARG A 1 627 ? 6.953 8.125 15.828 1 92.06 627 ARG A N 1
ATOM 5050 C CA . ARG A 1 627 ? 7.504 9.117 14.906 1 92.06 627 ARG A CA 1
ATOM 5051 C C . ARG A 1 627 ? 7.77 10.438 15.625 1 92.06 627 ARG A C 1
ATOM 5053 O O . ARG A 1 627 ? 8.547 11.266 15.141 1 92.06 627 ARG A O 1
ATOM 5060 N N . PHE A 1 628 ? 7.164 10.578 16.766 1 93.88 628 PHE A N 1
ATOM 5061 C CA . PHE A 1 628 ? 7.344 11.891 17.359 1 93.88 628 PHE A CA 1
ATOM 5062 C C . PHE A 1 628 ? 7.77 11.766 18.828 1 93.88 628 PHE A C 1
ATOM 5064 O O . PHE A 1 628 ? 8.773 12.352 19.234 1 93.88 628 PHE A O 1
ATOM 5071 N N . LEU A 1 629 ? 7.078 10.977 19.609 1 95.44 629 LEU A N 1
ATOM 5072 C CA . LEU A 1 629 ? 7.395 10.898 21.031 1 95.44 629 LEU A CA 1
ATOM 5073 C C . LEU A 1 629 ? 8.797 10.344 21.25 1 95.44 629 LEU A C 1
ATOM 5075 O O . LEU A 1 629 ? 9.617 10.969 21.938 1 95.44 629 LEU A O 1
ATOM 5079 N N . ILE A 1 630 ? 9.148 9.312 20.594 1 91.75 630 ILE A N 1
ATOM 5080 C CA . ILE A 1 630 ? 10.43 8.641 20.812 1 91.75 630 ILE A CA 1
ATOM 5081 C C . ILE A 1 630 ? 11.555 9.445 20.172 1 91.75 630 ILE A C 1
ATOM 5083 O O . ILE A 1 630 ? 12.562 9.75 20.828 1 91.75 630 ILE A O 1
ATOM 5087 N N . PRO A 1 631 ? 11.359 9.906 19.062 1 88.56 631 PRO A N 1
ATOM 5088 C CA . PRO A 1 631 ? 12.492 10.555 18.391 1 88.56 631 PRO A CA 1
ATOM 5089 C C . PRO A 1 631 ? 12.758 11.961 18.922 1 88.56 631 PRO A C 1
ATOM 5091 O O . PRO A 1 631 ? 13.906 12.406 18.969 1 88.56 631 PRO A O 1
ATOM 5094 N N . TYR A 1 632 ? 11.695 12.609 19.375 1 91.62 632 TYR A N 1
ATOM 5095 C CA . TYR A 1 632 ? 11.906 14.031 19.641 1 91.62 632 TYR A CA 1
ATOM 5096 C C . TYR A 1 632 ? 11.719 14.344 21.125 1 91.62 632 TYR A C 1
ATOM 5098 O O . TYR A 1 632 ? 12.102 15.422 21.578 1 91.62 632 TYR A O 1
ATOM 5106 N N . CYS A 1 633 ? 11.203 13.391 21.844 1 93.06 633 CYS A N 1
ATOM 5107 C CA . CYS A 1 633 ? 10.844 13.742 23.203 1 93.06 633 CYS A CA 1
ATOM 5108 C C . CYS A 1 633 ? 11.398 12.727 24.203 1 93.06 633 CYS A C 1
ATOM 5110 O O . CYS A 1 633 ? 10.914 12.633 25.328 1 93.06 633 CYS A O 1
ATOM 5112 N N . SER A 1 634 ? 12.312 11.984 23.75 1 88.75 634 SER A N 1
ATOM 5113 C CA . SER A 1 634 ? 12.914 11.008 24.641 1 88.75 634 SER A CA 1
ATOM 5114 C C . SER A 1 634 ? 14.172 11.57 25.312 1 88.75 634 SER A C 1
ATOM 5116 O O . SER A 1 634 ? 14.805 12.484 24.766 1 88.75 634 SER A O 1
ATOM 5118 N N . MET B 1 1 ? -57.188 -5.793 -25.031 1 32.31 1 MET B N 1
ATOM 5119 C CA . MET B 1 1 ? -56.438 -6.492 -26.078 1 32.31 1 MET B CA 1
ATOM 5120 C C . MET B 1 1 ? -54.969 -6.09 -26.062 1 32.31 1 MET B C 1
ATOM 5122 O O . MET B 1 1 ? -54.094 -6.887 -26.422 1 32.31 1 MET B O 1
ATOM 5126 N N . TYR B 1 2 ? -54.656 -4.734 -25.859 1 37.22 2 TYR B N 1
ATOM 5127 C CA . TYR B 1 2 ? -53.312 -4.199 -25.922 1 37.22 2 TYR B CA 1
ATOM 5128 C C . TYR B 1 2 ? -52.5 -4.684 -24.719 1 37.22 2 TYR B C 1
ATOM 5130 O O . TYR B 1 2 ? -51.25 -4.52 -24.703 1 37.22 2 TYR B O 1
ATOM 5138 N N . GLN B 1 3 ? -53.094 -4.914 -23.516 1 39.59 3 GLN B N 1
ATOM 5139 C CA . GLN B 1 3 ? -52.375 -5.41 -22.359 1 39.59 3 GLN B CA 1
ATOM 5140 C C . GLN B 1 3 ? -51.719 -6.758 -22.641 1 39.59 3 GLN B C 1
ATOM 5142 O O . GLN B 1 3 ? -50.75 -7.141 -21.984 1 39.59 3 GLN B O 1
ATOM 5147 N N . THR B 1 4 ? -52.469 -7.625 -23.469 1 41.72 4 THR B N 1
ATOM 5148 C CA . THR B 1 4 ? -52 -8.992 -23.734 1 41.72 4 THR B CA 1
ATOM 5149 C C . THR B 1 4 ? -50.719 -8.992 -24.531 1 41.72 4 THR B C 1
ATOM 5151 O O . THR B 1 4 ? -49.969 -9.961 -24.5 1 41.72 4 THR B O 1
ATOM 5154 N N . MET B 1 5 ? -50.5 -7.996 -25.453 1 36.72 5 MET B N 1
ATOM 5155 C CA . MET B 1 5 ? -49.469 -8.156 -26.453 1 36.72 5 MET B CA 1
ATOM 5156 C C . MET B 1 5 ? -48.062 -7.98 -25.828 1 36.72 5 MET B C 1
ATOM 5158 O O . MET B 1 5 ? -47.062 -8.406 -26.406 1 36.72 5 MET B O 1
ATOM 5162 N N . THR B 1 6 ? -47.969 -7.043 -24.922 1 34.75 6 THR B N 1
ATOM 5163 C CA . THR B 1 6 ? -46.594 -6.801 -24.516 1 34.75 6 THR B CA 1
ATOM 5164 C C . THR B 1 6 ? -46.062 -7.949 -23.641 1 34.75 6 THR B C 1
ATOM 5166 O O . THR B 1 6 ? -45.031 -7.82 -22.984 1 34.75 6 THR B O 1
ATOM 5169 N N . GLU B 1 7 ? -46.844 -8.969 -23.359 1 38.31 7 GLU B N 1
ATOM 5170 C CA . GLU B 1 7 ? -46.125 -10.086 -22.75 1 38.31 7 GLU B CA 1
ATOM 5171 C C . GLU B 1 7 ? -45 -10.562 -23.656 1 38.31 7 GLU B C 1
ATOM 5173 O O . GLU B 1 7 ? -45.219 -11.344 -24.578 1 38.31 7 GLU B O 1
ATOM 5178 N N . ARG B 1 8 ? -44.125 -9.727 -24.297 1 34.72 8 ARG B N 1
ATOM 5179 C CA . ARG B 1 8 ? -42.938 -10.156 -25.062 1 34.72 8 ARG B CA 1
ATOM 5180 C C . ARG B 1 8 ? -42.312 -11.383 -24.422 1 34.72 8 ARG B C 1
ATOM 5182 O O . ARG B 1 8 ? -42.094 -11.422 -23.203 1 34.72 8 ARG B O 1
ATOM 5189 N N . VAL B 1 9 ? -42.438 -12.523 -24.969 1 34.47 9 VAL B N 1
ATOM 5190 C CA . VAL B 1 9 ? -41.656 -13.758 -24.875 1 34.47 9 VAL B CA 1
ATOM 5191 C C . VAL B 1 9 ? -40.188 -13.422 -24.672 1 34.47 9 VAL B C 1
ATOM 5193 O O . VAL B 1 9 ? -39.5 -12.945 -25.594 1 34.47 9 VAL B O 1
ATOM 5196 N N . ARG B 1 10 ? -39.688 -12.75 -23.75 1 40.53 10 ARG B N 1
ATOM 5197 C CA . ARG B 1 10 ? -38.25 -12.875 -23.516 1 40.53 10 ARG B CA 1
ATOM 5198 C C . ARG B 1 10 ? -37.781 -14.289 -23.797 1 40.53 10 ARG B C 1
ATOM 5200 O O . ARG B 1 10 ? -38.031 -15.203 -23.016 1 40.53 10 ARG B O 1
ATOM 5207 N N . ALA B 1 11 ? -37.844 -14.82 -24.953 1 40.06 11 ALA B N 1
ATOM 5208 C CA . ALA B 1 11 ? -37.25 -16.062 -25.438 1 40.06 11 ALA B CA 1
ATOM 5209 C C . ALA B 1 11 ? -35.906 -16.328 -24.719 1 40.06 11 ALA B C 1
ATOM 5211 O O . ALA B 1 11 ? -34.969 -15.547 -24.812 1 40.06 11 ALA B O 1
ATOM 5212 N N . LYS B 1 12 ? -35.844 -16.984 -23.656 1 58.75 12 LYS B N 1
ATOM 5213 C CA . LYS B 1 12 ? -34.688 -17.516 -22.953 1 58.75 12 LYS B CA 1
ATOM 5214 C C . LYS B 1 12 ? -33.688 -18.141 -23.922 1 58.75 12 LYS B C 1
ATOM 5216 O O . LYS B 1 12 ? -34 -19.125 -24.594 1 58.75 12 LYS B O 1
ATOM 5221 N N . ILE B 1 13 ? -32.719 -17.438 -24.469 1 75.31 13 ILE B N 1
ATOM 5222 C CA . ILE B 1 13 ? -31.641 -17.969 -25.297 1 75.31 13 ILE B CA 1
ATOM 5223 C C . ILE B 1 13 ? -31.062 -19.219 -24.641 1 75.31 13 ILE B C 1
ATOM 5225 O O . ILE B 1 13 ? -30.719 -19.219 -23.453 1 75.31 13 ILE B O 1
ATOM 5229 N N . CYS B 1 14 ? -31.156 -20.391 -25.312 1 86.94 14 CYS B N 1
ATOM 5230 C CA . CYS B 1 14 ? -30.562 -21.641 -24.859 1 86.94 14 CYS B CA 1
ATOM 5231 C C . CYS B 1 14 ? -29.078 -21.453 -24.547 1 86.94 14 CYS B C 1
ATOM 5233 O O . CYS B 1 14 ? -28.438 -20.578 -25.125 1 86.94 14 CYS B O 1
ATOM 5235 N N . TRP B 1 15 ? -28.641 -22.141 -23.562 1 88.06 15 TRP B N 1
ATOM 5236 C CA . TRP B 1 15 ? -27.281 -21.984 -23.062 1 88.06 15 TRP B CA 1
ATOM 5237 C C . TRP B 1 15 ? -26.266 -22.172 -24.188 1 88.06 15 TRP B C 1
ATOM 5239 O O . TRP B 1 15 ? -25.266 -21.453 -24.25 1 88.06 15 TRP B O 1
ATOM 5249 N N . TRP B 1 16 ? -26.516 -23.047 -25.172 1 90.88 16 TRP B N 1
ATOM 5250 C CA . TRP B 1 16 ? -25.547 -23.328 -26.234 1 90.88 16 TRP B CA 1
ATOM 5251 C C . TRP B 1 16 ? -25.5 -22.188 -27.234 1 90.88 16 TRP B C 1
ATOM 5253 O O . TRP B 1 16 ? -24.438 -21.906 -27.812 1 90.88 16 TRP B O 1
ATOM 5263 N N . LYS B 1 17 ? -26.562 -21.516 -27.547 1 92.81 17 LYS B N 1
ATOM 5264 C CA . LYS B 1 17 ? -26.562 -20.344 -28.406 1 92.81 17 LYS B CA 1
ATOM 5265 C C . LYS B 1 17 ? -25.781 -19.188 -27.797 1 92.81 17 LYS B C 1
ATOM 5267 O O . LYS B 1 17 ? -25.062 -18.469 -28.484 1 92.81 17 LYS B O 1
ATOM 5272 N N . LYS B 1 18 ? -25.953 -19.109 -26.484 1 94.06 18 LYS B N 1
ATOM 5273 C CA . LYS B 1 18 ? -25.172 -18.078 -25.781 1 94.06 18 LYS B CA 1
ATOM 5274 C C . LYS B 1 18 ? -23.672 -18.344 -25.906 1 94.06 18 LYS B C 1
ATOM 5276 O O . LYS B 1 18 ? -22.891 -17.422 -26.156 1 94.06 18 LYS B O 1
ATOM 5281 N N . LEU B 1 19 ? -23.359 -19.547 -25.734 1 94 19 LEU B N 1
ATOM 5282 C CA . LEU B 1 19 ? -21.953 -19.938 -25.828 1 94 19 LEU B CA 1
ATOM 5283 C C . LEU B 1 19 ? -21.422 -19.672 -27.219 1 94 19 LEU B C 1
ATOM 5285 O O . LEU B 1 19 ? -20.281 -19.219 -27.375 1 94 19 LEU B O 1
ATOM 5289 N N . LEU B 1 20 ? -22.219 -19.953 -28.234 1 94.5 20 LEU B N 1
ATOM 5290 C CA . LEU B 1 20 ? -21.797 -19.719 -29.609 1 94.5 20 LEU B CA 1
ATOM 5291 C C . LEU B 1 20 ? -21.625 -18.234 -29.875 1 94.5 20 LEU B C 1
ATOM 5293 O O . LEU B 1 20 ? -20.672 -17.844 -30.578 1 94.5 20 LEU B O 1
ATOM 5297 N N . ILE B 1 21 ? -22.516 -17.484 -29.375 1 94.75 21 ILE B N 1
ATOM 5298 C CA . ILE B 1 21 ? -22.406 -16.031 -29.531 1 94.75 21 ILE B CA 1
ATOM 5299 C C . ILE B 1 21 ? -21.125 -15.531 -28.891 1 94.75 21 ILE B C 1
ATOM 5301 O O . ILE B 1 21 ? -20.406 -14.703 -29.484 1 94.75 21 ILE B O 1
ATOM 5305 N N . VAL B 1 22 ? -20.844 -16.016 -27.719 1 96.12 22 VAL B N 1
ATOM 5306 C CA . VAL B 1 22 ? -19.625 -15.609 -27.016 1 96.12 22 VAL B CA 1
ATOM 5307 C C . VAL B 1 22 ? -18.391 -16 -27.828 1 96.12 22 VAL B C 1
ATOM 5309 O O . VAL B 1 22 ? -17.5 -15.18 -28.047 1 96.12 22 VAL B O 1
ATOM 5312 N N . LEU B 1 23 ? -18.359 -17.188 -28.312 1 96.12 23 LEU B N 1
ATOM 5313 C CA . LEU B 1 23 ? -17.203 -17.703 -29.016 1 96.12 23 LEU B CA 1
ATOM 5314 C C . LEU B 1 23 ? -16.984 -16.953 -30.328 1 96.12 23 LEU B C 1
ATOM 5316 O O . LEU B 1 23 ? -15.867 -16.516 -30.625 1 96.12 23 LEU B O 1
ATOM 5320 N N . ILE B 1 24 ? -18.031 -16.734 -31.078 1 96.44 24 ILE B N 1
ATOM 5321 C CA . ILE B 1 24 ? -17.938 -16.047 -32.375 1 96.44 24 ILE B CA 1
ATOM 5322 C C . ILE B 1 24 ? -17.531 -14.594 -32.156 1 96.44 24 ILE B C 1
ATOM 5324 O O . ILE B 1 24 ? -16.641 -14.078 -32.844 1 96.44 24 ILE B O 1
ATOM 5328 N N . SER B 1 25 ? -18.188 -13.977 -31.25 1 96.81 25 SER B N 1
ATOM 5329 C CA . SER B 1 25 ? -17.891 -12.57 -30.984 1 96.81 25 SER B CA 1
ATOM 5330 C C . SER B 1 25 ? -16.469 -12.391 -30.484 1 96.81 25 SER B C 1
ATOM 5332 O O . SER B 1 25 ? -15.797 -11.414 -30.828 1 96.81 25 SER B O 1
ATOM 5334 N N . ALA B 1 26 ? -16.047 -13.273 -29.641 1 97.12 26 ALA B N 1
ATOM 5335 C CA . ALA B 1 26 ? -14.688 -13.211 -29.109 1 97.12 26 ALA B CA 1
ATOM 5336 C C . ALA B 1 26 ? -13.648 -13.359 -30.219 1 97.12 26 ALA B C 1
ATOM 5338 O O . ALA B 1 26 ? -12.688 -12.602 -30.281 1 97.12 26 ALA B O 1
ATOM 5339 N N . ILE B 1 27 ? -13.883 -14.305 -31.047 1 96.62 27 ILE B N 1
ATOM 5340 C CA . ILE B 1 27 ? -12.961 -14.555 -32.156 1 96.62 27 ILE B CA 1
ATOM 5341 C C . ILE B 1 27 ? -12.961 -13.367 -33.125 1 96.62 27 ILE B C 1
ATOM 5343 O O . ILE B 1 27 ? -11.898 -12.891 -33.531 1 96.62 27 ILE B O 1
ATOM 5347 N N . LEU B 1 28 ? -14.102 -12.867 -33.438 1 96.69 28 LEU B N 1
ATOM 5348 C CA . LEU B 1 28 ? -14.211 -11.711 -34.312 1 96.69 28 LEU B CA 1
ATOM 5349 C C . LEU B 1 28 ? -13.516 -10.5 -33.688 1 96.69 28 LEU B C 1
ATOM 5351 O O . LEU B 1 28 ? -12.828 -9.75 -34.375 1 96.69 28 LEU B O 1
ATOM 5355 N N . ALA B 1 29 ? -13.734 -10.336 -32.438 1 96.44 29 ALA B N 1
ATOM 5356 C CA . ALA B 1 29 ? -13.094 -9.211 -31.75 1 96.44 29 ALA B CA 1
ATOM 5357 C C . ALA B 1 29 ? -11.578 -9.32 -31.828 1 96.44 29 ALA B C 1
ATOM 5359 O O . ALA B 1 29 ? -10.891 -8.312 -32.031 1 96.44 29 ALA B O 1
ATOM 5360 N N . GLY B 1 30 ? -11.07 -10.484 -31.609 1 95.12 30 GLY B N 1
ATOM 5361 C CA . GLY B 1 30 ? -9.633 -10.695 -31.703 1 95.12 30 GLY B CA 1
ATOM 5362 C C . GLY B 1 30 ? -9.055 -10.289 -33.031 1 95.12 30 GLY B C 1
ATOM 5363 O O . GLY B 1 30 ? -8.07 -9.547 -33.094 1 95.12 30 GLY B O 1
ATOM 5364 N N . PHE B 1 31 ? -9.734 -10.609 -34.031 1 94.56 31 PHE B N 1
ATOM 5365 C CA . PHE B 1 31 ? -9.234 -10.336 -35.375 1 94.56 31 PHE B CA 1
ATOM 5366 C C . PHE B 1 31 ? -9.492 -8.883 -35.75 1 94.56 31 PHE B C 1
ATOM 5368 O O . PHE B 1 31 ? -8.664 -8.25 -36.406 1 94.56 31 PHE B O 1
ATOM 5375 N N . ILE B 1 32 ? -10.57 -8.367 -35.375 1 94.69 32 ILE B N 1
ATOM 5376 C CA . ILE B 1 32 ? -10.914 -6.992 -35.719 1 94.69 32 ILE B CA 1
ATOM 5377 C C . ILE B 1 32 ? -9.953 -6.031 -35.031 1 94.69 32 ILE B C 1
ATOM 5379 O O . ILE B 1 32 ? -9.406 -5.121 -35.656 1 94.69 32 ILE B O 1
ATOM 5383 N N . VAL B 1 33 ? -9.773 -6.246 -33.781 1 93.12 33 VAL B N 1
ATOM 5384 C CA . VAL B 1 33 ? -8.906 -5.348 -33 1 93.12 33 VAL B CA 1
ATOM 5385 C C . VAL B 1 33 ? -7.477 -5.453 -33.531 1 93.12 33 VAL B C 1
ATOM 5387 O O . VAL B 1 33 ? -6.789 -4.441 -33.688 1 93.12 33 VAL B O 1
ATOM 5390 N N . GLU B 1 34 ? -7.027 -6.648 -33.75 1 91 34 GLU B N 1
ATOM 5391 C CA . GLU B 1 34 ? -5.699 -6.824 -34.344 1 91 34 GLU B CA 1
ATOM 5392 C C . GLU B 1 34 ? -5.605 -6.152 -35.688 1 91 34 GLU B C 1
ATOM 5394 O O . GLU B 1 34 ? -4.59 -5.539 -36.031 1 91 34 GLU B O 1
ATOM 5399 N N . GLY B 1 35 ? -6.656 -6.277 -36.5 1 89.25 35 GLY B N 1
ATOM 5400 C CA . GLY B 1 35 ? -6.699 -5.605 -37.781 1 89.25 35 GLY B CA 1
ATOM 5401 C C . GLY B 1 35 ? -6.613 -4.094 -37.656 1 89.25 35 GLY B C 1
ATOM 5402 O O . GLY B 1 35 ? -5.895 -3.453 -38.438 1 89.25 35 GLY B O 1
ATOM 5403 N N . ILE B 1 36 ? -7.258 -3.592 -36.719 1 90.12 36 ILE B N 1
ATOM 5404 C CA . ILE B 1 36 ? -7.242 -2.152 -36.469 1 90.12 36 ILE B CA 1
ATOM 5405 C C . ILE B 1 36 ? -5.848 -1.713 -36.031 1 90.12 36 ILE B C 1
ATOM 5407 O O . ILE B 1 36 ? -5.344 -0.685 -36.5 1 90.12 36 ILE B O 1
ATOM 5411 N N . LEU B 1 37 ? -5.242 -2.43 -35.125 1 85.56 37 LEU B N 1
ATOM 5412 C CA . LEU B 1 37 ? -3.902 -2.105 -34.656 1 85.56 37 LEU B CA 1
ATOM 5413 C C . LEU B 1 37 ? -2.895 -2.141 -35.781 1 85.56 37 LEU B C 1
ATOM 5415 O O . LEU B 1 37 ? -2.023 -1.272 -35.875 1 85.56 37 LEU B O 1
ATOM 5419 N N . GLN B 1 38 ? -3.049 -3.08 -36.656 1 83.31 38 GLN B N 1
ATOM 5420 C CA . GLN B 1 38 ? -2.164 -3.188 -37.812 1 83.31 38 GLN B CA 1
ATOM 5421 C C . GLN B 1 38 ? -2.379 -2.027 -38.781 1 83.31 38 GLN B C 1
ATOM 5423 O O . GLN B 1 38 ? -1.423 -1.526 -39.406 1 83.31 38 GLN B O 1
ATOM 5428 N N . PHE B 1 39 ? -3.609 -1.663 -38.875 1 82.25 39 PHE B N 1
ATOM 5429 C CA . PHE B 1 39 ? -3.934 -0.543 -39.75 1 82.25 39 PHE B CA 1
ATOM 5430 C C . PHE B 1 39 ? -3.318 0.749 -39.219 1 82.25 39 PHE B C 1
ATOM 5432 O O . PHE B 1 39 ? -2.805 1.558 -40 1 82.25 39 PHE B O 1
ATOM 5439 N N . CYS B 1 40 ? -3.314 0.911 -37.938 1 78 40 CYS B N 1
ATOM 5440 C CA . CYS B 1 40 ? -2.75 2.109 -37.312 1 78 40 CYS B CA 1
ATOM 5441 C C . CYS B 1 40 ? -1.229 2.107 -37.406 1 78 40 CYS B C 1
ATOM 5443 O O . CYS B 1 40 ? -0.61 3.166 -37.531 1 78 40 CYS B O 1
ATOM 5445 N N . GLU B 1 41 ? -0.582 1.024 -37.375 1 73.62 41 GLU B N 1
ATOM 5446 C CA . GLU B 1 41 ? 0.871 0.906 -37.469 1 73.62 41 GLU B CA 1
ATOM 5447 C C . GLU B 1 41 ? 1.356 1.046 -38.906 1 73.62 41 GLU B C 1
ATOM 5449 O O . GLU B 1 41 ? 2.504 1.427 -39.125 1 73.62 41 GLU B O 1
ATOM 5454 N N . ALA B 1 42 ? 0.586 0.621 -39.875 1 64.38 42 ALA B N 1
ATOM 5455 C CA . ALA B 1 42 ? 0.943 0.686 -41.281 1 64.38 42 ALA B CA 1
ATOM 5456 C C . ALA B 1 42 ? 1.291 2.113 -41.719 1 64.38 42 ALA B C 1
ATOM 5458 O O . ALA B 1 42 ? 2.127 2.324 -42.594 1 64.38 42 ALA B O 1
ATOM 5459 N N . GLY B 1 43 ? 0.662 3.029 -41.094 1 61.62 43 GLY B N 1
ATOM 5460 C CA . GLY B 1 43 ? 0.981 4.398 -41.469 1 61.62 43 GLY B CA 1
ATOM 5461 C C . GLY B 1 43 ? 2.402 4.797 -41.125 1 61.62 43 GLY B C 1
ATOM 5462 O O . GLY B 1 43 ? 2.898 5.82 -41.594 1 61.62 43 GLY B O 1
ATOM 5463 N N . LYS B 1 44 ? 3.072 3.953 -40.344 1 62.03 44 LYS B N 1
ATOM 5464 C CA . LYS B 1 44 ? 4.402 4.359 -39.906 1 62.03 44 LYS B CA 1
ATOM 5465 C C . LYS B 1 44 ? 5.477 3.863 -40.844 1 62.03 44 LYS B C 1
ATOM 5467 O O . LYS B 1 44 ? 6.535 4.484 -41 1 62.03 44 LYS B O 1
ATOM 5472 N N . SER B 1 45 ? 5.414 2.57 -41.406 1 59.44 45 SER B N 1
ATOM 5473 C CA . SER B 1 45 ? 6.359 2.141 -42.438 1 59.44 45 SER B CA 1
ATOM 5474 C C . SER B 1 45 ? 5.645 1.445 -43.594 1 59.44 45 SER B C 1
ATOM 5476 O 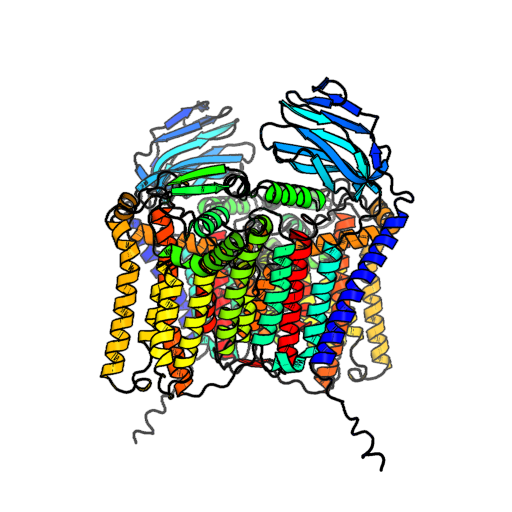O . SER B 1 45 ? 4.707 0.677 -43.375 1 59.44 45 SER B O 1
ATOM 5478 N N . HIS B 1 46 ? 5.57 2.006 -44.719 1 55.12 46 HIS B N 1
ATOM 5479 C CA . HIS B 1 46 ? 4.914 1.521 -45.938 1 55.12 46 HIS B CA 1
ATOM 5480 C C . HIS B 1 46 ? 5.367 0.104 -46.25 1 55.12 46 HIS B C 1
ATOM 5482 O O . HIS B 1 46 ? 4.59 -0.688 -46.812 1 55.12 46 HIS B O 1
ATOM 5488 N N . VAL B 1 47 ? 6.738 -0.165 -46.312 1 55.28 47 VAL B N 1
ATOM 5489 C CA . VAL B 1 47 ? 7.219 -1.402 -46.938 1 55.28 47 VAL B CA 1
ATOM 5490 C C . VAL B 1 47 ? 7.836 -2.297 -45.875 1 55.28 47 VAL B C 1
ATOM 5492 O O . VAL B 1 47 ? 8.68 -1.849 -45.094 1 55.28 47 VAL B O 1
ATOM 5495 N N . SER B 1 48 ? 7.246 -3.416 -45.531 1 58.94 48 SER B N 1
ATOM 5496 C CA . SER B 1 48 ? 7.844 -4.461 -44.719 1 58.94 48 SER B CA 1
ATOM 5497 C C . SER B 1 48 ? 9.211 -4.875 -45.25 1 58.94 48 SER B C 1
ATOM 5499 O O . SER B 1 48 ? 9.32 -5.363 -46.375 1 58.94 48 SER B O 1
ATOM 5501 N N . GLN B 1 49 ? 10.289 -4.297 -44.656 1 71.25 49 GLN B N 1
ATOM 5502 C CA . GLN B 1 49 ? 11.594 -4.664 -45.219 1 71.25 49 GLN B CA 1
ATOM 5503 C C . GLN B 1 49 ? 12.586 -4.996 -44.094 1 71.25 49 GLN B C 1
ATOM 5505 O O . GLN B 1 49 ? 12.531 -4.41 -43.031 1 71.25 49 GLN B O 1
ATOM 5510 N N . VAL B 1 50 ? 13.094 -6.223 -44.125 1 75.94 50 VAL B N 1
ATOM 5511 C CA . VAL B 1 50 ? 14.289 -6.516 -43.344 1 75.94 50 VAL B CA 1
ATOM 5512 C C . VAL B 1 50 ? 15.5 -5.828 -44 1 75.94 50 VAL B C 1
ATOM 5514 O O . VAL B 1 50 ? 15.797 -6.039 -45.156 1 75.94 50 VAL B O 1
ATOM 5517 N N . VAL B 1 51 ? 16.062 -4.953 -43.156 1 78.69 51 VAL B N 1
ATOM 5518 C CA . VAL B 1 51 ? 17.172 -4.172 -43.656 1 78.69 51 VAL B CA 1
ATOM 5519 C C . VAL B 1 51 ? 18.438 -4.5 -42.875 1 78.69 51 VAL B C 1
ATOM 5521 O O . VAL B 1 51 ? 18.422 -4.496 -41.656 1 78.69 51 VAL B O 1
ATOM 5524 N N . SER B 1 52 ? 19.422 -4.859 -43.625 1 82.88 52 SER B N 1
ATOM 5525 C CA . SER B 1 52 ? 20.719 -5.023 -42.969 1 82.88 52 SER B CA 1
ATOM 5526 C C . SER B 1 52 ? 21.375 -3.672 -42.688 1 82.88 52 SER B C 1
ATOM 5528 O O . SER B 1 52 ? 21.406 -2.797 -43.562 1 82.88 52 SER B O 1
ATOM 5530 N N . LEU B 1 53 ? 21.828 -3.539 -41.5 1 83.44 53 LEU B N 1
ATOM 5531 C CA . LEU B 1 53 ? 22.453 -2.277 -41.125 1 83.44 53 LEU B CA 1
ATOM 5532 C C . LEU B 1 53 ? 23.922 -2.26 -41.531 1 83.44 53 LEU B C 1
ATOM 5534 O O . LEU B 1 53 ? 24.656 -3.225 -41.281 1 83.44 53 LEU B O 1
ATOM 5538 N N . GLN B 1 54 ? 24.266 -1.164 -42.188 1 80.88 54 GLN B N 1
ATOM 5539 C CA . GLN B 1 54 ? 25.594 -1.138 -42.75 1 80.88 54 GLN B CA 1
ATOM 5540 C C . GLN B 1 54 ? 26.469 -0.086 -42.094 1 80.88 54 GLN B C 1
ATOM 5542 O O . GLN B 1 54 ? 27.703 -0.176 -42.125 1 80.88 54 GLN B O 1
ATOM 5547 N N . ASP B 1 55 ? 26 0.94 -41.531 1 86.12 55 ASP B N 1
ATOM 5548 C CA . ASP B 1 55 ? 26.797 2.002 -40.938 1 86.12 55 ASP B CA 1
ATOM 5549 C C . ASP B 1 55 ? 27.109 1.67 -39.469 1 86.12 55 ASP B C 1
ATOM 5551 O O . ASP B 1 55 ? 26.484 2.207 -38.562 1 86.12 55 ASP B O 1
ATOM 5555 N N . ILE B 1 56 ? 28.156 0.866 -39.344 1 92.06 56 ILE B N 1
ATOM 5556 C CA . ILE B 1 56 ? 28.5 0.321 -38.031 1 92.06 56 ILE B CA 1
ATOM 5557 C C . ILE B 1 56 ? 29.859 0.856 -37.562 1 92.06 56 ILE B C 1
ATOM 5559 O O . ILE B 1 56 ? 30.812 0.837 -38.344 1 92.06 56 ILE B O 1
ATOM 5563 N N . GLN B 1 57 ? 29.891 1.416 -36.438 1 93.19 57 GLN B N 1
ATOM 5564 C CA . GLN B 1 57 ? 31.125 1.822 -35.781 1 93.19 57 GLN B CA 1
ATOM 5565 C C . GLN B 1 57 ? 31.422 0.942 -34.594 1 93.19 57 GLN B C 1
ATOM 5567 O O . GLN B 1 57 ? 30.578 0.788 -33.688 1 93.19 57 GLN B O 1
ATOM 5572 N N . VAL B 1 58 ? 32.625 0.349 -34.531 1 94.62 58 VAL B N 1
ATOM 5573 C CA . VAL B 1 58 ? 32.938 -0.583 -33.469 1 94.62 58 VAL B CA 1
ATOM 5574 C C . VAL B 1 58 ? 34.062 -0.001 -32.625 1 94.62 58 VAL B C 1
ATOM 5576 O O . VAL B 1 58 ? 35.094 0.478 -33.125 1 94.62 58 VAL B O 1
ATOM 5579 N N . LYS B 1 59 ? 33.781 0.041 -31.422 1 94.31 59 LYS B N 1
ATOM 5580 C CA . LYS B 1 59 ? 34.812 0.411 -30.438 1 94.31 59 LYS B CA 1
ATOM 5581 C C . LYS B 1 59 ? 35.219 -0.793 -29.594 1 94.31 59 LYS B C 1
ATOM 5583 O O . LYS B 1 59 ? 34.375 -1.5 -29.047 1 94.31 59 LYS B O 1
ATOM 5588 N N . ASN B 1 60 ? 36.5 -1.152 -29.484 1 94.38 60 ASN B N 1
ATOM 5589 C CA . ASN B 1 60 ? 37.094 -2.232 -28.688 1 94.38 60 ASN B CA 1
ATOM 5590 C C . ASN B 1 60 ? 36.562 -3.596 -29.125 1 94.38 60 ASN B C 1
ATOM 5592 O O . ASN B 1 60 ? 36.094 -4.375 -28.312 1 94.38 60 ASN B O 1
ATOM 5596 N N . GLY B 1 61 ? 36.562 -3.842 -30.438 1 94.06 61 GLY B N 1
ATOM 5597 C CA . GLY B 1 61 ? 36.188 -5.109 -31.031 1 94.06 61 GLY B CA 1
ATOM 5598 C C . GLY B 1 61 ? 36.969 -5.434 -32.281 1 94.06 61 GLY B C 1
ATOM 5599 O O . GLY B 1 61 ? 37.281 -4.539 -33.094 1 94.06 61 GLY B O 1
ATOM 5600 N N . ASP B 1 62 ? 37.281 -6.688 -32.5 1 93.75 62 ASP B N 1
ATOM 5601 C CA . ASP B 1 62 ? 38 -7.148 -33.688 1 93.75 62 ASP B CA 1
ATOM 5602 C C . ASP B 1 62 ? 37.062 -7.707 -34.75 1 93.75 62 ASP B C 1
ATOM 5604 O O . ASP B 1 62 ? 36.188 -8.492 -34.438 1 93.75 62 ASP B O 1
ATOM 5608 N N . LYS B 1 63 ? 37.25 -7.234 -35.812 1 91.25 63 LYS B N 1
ATOM 5609 C CA . LYS B 1 63 ? 36.438 -7.734 -36.906 1 91.25 63 LYS B CA 1
ATOM 5610 C C . LYS B 1 63 ? 36.938 -9.086 -37.406 1 91.25 63 LYS B C 1
ATOM 5612 O O . LYS B 1 63 ? 38.156 -9.25 -37.656 1 91.25 63 LYS B O 1
ATOM 5617 N N . MET B 1 64 ? 36.125 -9.984 -37.344 1 89.88 64 MET B N 1
ATOM 5618 C CA . MET B 1 64 ? 36.375 -11.305 -37.906 1 89.88 64 MET B CA 1
ATOM 5619 C C . MET B 1 64 ? 35.344 -11.633 -39 1 89.88 64 MET B C 1
ATOM 5621 O O . MET B 1 64 ? 34.312 -12.203 -38.719 1 89.88 64 MET B O 1
ATOM 5625 N N . GLU B 1 65 ? 35.625 -11.469 -40.219 1 85.31 65 GLU B N 1
ATOM 5626 C CA . GLU B 1 65 ? 34.719 -11.648 -41.344 1 85.31 65 GLU B CA 1
ATOM 5627 C C . GLU B 1 65 ? 33.531 -10.703 -41.25 1 85.31 65 GLU B C 1
ATOM 5629 O O . GLU B 1 65 ? 33.688 -9.484 -41.188 1 85.31 65 GLU B O 1
ATOM 5634 N N . ASN B 1 66 ? 32.375 -11.273 -41.031 1 85.38 66 ASN B N 1
ATOM 5635 C CA . ASN B 1 66 ? 31.188 -10.438 -40.969 1 85.38 66 ASN B CA 1
ATOM 5636 C C . ASN B 1 66 ? 30.703 -10.289 -39.531 1 85.38 66 ASN B C 1
ATOM 5638 O O . ASN B 1 66 ? 29.594 -9.805 -39.281 1 85.38 66 ASN B O 1
ATOM 5642 N N . LEU B 1 67 ? 31.625 -10.727 -38.625 1 94.56 67 LEU B N 1
ATOM 5643 C CA . LEU B 1 67 ? 31.281 -10.656 -37.219 1 94.56 67 LEU B CA 1
ATOM 5644 C C . LEU B 1 67 ? 32.344 -9.875 -36.438 1 94.56 67 LEU B C 1
ATOM 5646 O O . LEU B 1 67 ? 33.375 -9.523 -37 1 94.56 67 LEU B O 1
ATOM 5650 N N . TYR B 1 68 ? 32.031 -9.562 -35.25 1 95.5 68 TYR B N 1
ATOM 5651 C CA . TYR B 1 68 ? 32.938 -8.82 -34.375 1 95.5 68 TYR B CA 1
ATOM 5652 C C . TYR B 1 68 ? 33.125 -9.531 -33.062 1 95.5 68 TYR B C 1
ATOM 5654 O O . TYR B 1 68 ? 32.125 -9.906 -32.406 1 95.5 68 TYR B O 1
ATOM 5662 N N . VAL B 1 69 ? 34.312 -9.734 -32.625 1 96.31 69 VAL B N 1
ATOM 5663 C CA . VAL B 1 69 ? 34.625 -10.266 -31.312 1 96.31 69 VAL B CA 1
ATOM 5664 C C . VAL B 1 69 ? 34.906 -9.117 -30.344 1 96.31 69 VAL B C 1
ATOM 5666 O O . VAL B 1 69 ? 35.875 -8.367 -30.516 1 96.31 69 VAL B O 1
ATOM 5669 N N . MET B 1 70 ? 34.156 -9.055 -29.375 1 95.69 70 MET B N 1
ATOM 5670 C CA . MET B 1 70 ? 34.188 -7.879 -28.5 1 95.69 70 MET B CA 1
ATOM 5671 C C . MET B 1 70 ? 35.25 -8.023 -27.422 1 95.69 70 MET B C 1
ATOM 5673 O O . MET B 1 70 ? 35.469 -9.125 -26.891 1 95.69 70 MET B O 1
ATOM 5677 N N . LYS B 1 71 ? 35.875 -6.891 -27.016 1 95.5 71 LYS B N 1
ATOM 5678 C CA . LYS B 1 71 ? 36.844 -6.793 -25.938 1 95.5 71 LYS B CA 1
ATOM 5679 C C . LYS B 1 71 ? 36.25 -6.082 -24.719 1 95.5 71 LYS B C 1
ATOM 5681 O O . LYS B 1 71 ? 35.062 -5.836 -24.656 1 95.5 71 LYS B O 1
ATOM 5686 N N . GLU B 1 72 ? 37.125 -5.812 -23.766 1 93.94 72 GLU B N 1
ATOM 5687 C CA . GLU B 1 72 ? 36.656 -5.121 -22.562 1 93.94 72 GLU B CA 1
ATOM 5688 C C . GLU B 1 72 ? 36.062 -3.75 -22.906 1 93.94 72 GLU B C 1
ATOM 5690 O O . GLU B 1 72 ? 36.688 -2.979 -23.641 1 93.94 72 GLU B O 1
ATOM 5695 N N . HIS B 1 73 ? 34.875 -3.449 -22.484 1 91.69 73 HIS B N 1
ATOM 5696 C CA . HIS B 1 73 ? 34.125 -2.211 -22.734 1 91.69 73 HIS B CA 1
ATOM 5697 C C . HIS B 1 73 ? 33.844 -2.043 -24.234 1 91.69 73 HIS B C 1
ATOM 5699 O O . HIS B 1 73 ? 33.906 -0.931 -24.75 1 91.69 73 HIS B O 1
ATOM 5705 N N . GLY B 1 74 ? 33.594 -3.178 -24.844 1 93.62 74 GLY B N 1
ATOM 5706 C CA . GLY B 1 74 ? 33.25 -3.127 -26.25 1 93.62 74 GLY B CA 1
ATOM 5707 C C . GLY B 1 74 ? 31.922 -2.475 -26.516 1 93.62 74 GLY B C 1
ATOM 5708 O O . GLY B 1 74 ? 30.969 -2.674 -25.766 1 93.62 74 GLY B O 1
ATOM 5709 N N . GLU B 1 75 ? 31.875 -1.648 -27.562 1 95.5 75 GLU B N 1
ATOM 5710 C CA . GLU B 1 75 ? 30.672 -0.914 -27.938 1 95.5 75 GLU B CA 1
ATOM 5711 C C . GLU B 1 75 ? 30.484 -0.869 -29.453 1 95.5 75 GLU B C 1
ATOM 5713 O O . GLU B 1 75 ? 31.469 -0.71 -30.188 1 95.5 75 GLU B O 1
ATOM 5718 N N . ILE B 1 76 ? 29.344 -1.103 -29.875 1 95.44 76 ILE B N 1
ATOM 5719 C CA . ILE B 1 76 ? 28.984 -0.995 -31.281 1 95.44 76 ILE B CA 1
ATOM 5720 C C . ILE B 1 76 ? 27.922 0.093 -31.469 1 95.44 76 ILE B C 1
ATOM 5722 O O . ILE B 1 76 ? 26.875 0.056 -30.828 1 95.44 76 ILE B O 1
ATOM 5726 N N . LYS B 1 77 ? 28.203 0.979 -32.219 1 95.56 77 LYS B N 1
ATOM 5727 C CA . LYS B 1 77 ? 27.266 2.047 -32.562 1 95.56 77 LYS B CA 1
ATOM 5728 C C . LYS B 1 77 ? 26.781 1.942 -34 1 95.56 77 LYS B C 1
ATOM 5730 O O . LYS B 1 77 ? 27.594 1.808 -34.906 1 95.56 77 LYS B O 1
ATOM 5735 N N . ILE B 1 78 ? 25.5 1.987 -34.188 1 95 78 ILE B N 1
ATOM 5736 C CA . ILE B 1 78 ? 24.891 1.879 -35.5 1 95 78 ILE B CA 1
ATOM 5737 C C . ILE B 1 78 ? 24.016 3.107 -35.75 1 95 78 ILE B C 1
ATOM 5739 O O . ILE B 1 78 ? 23.125 3.428 -34.969 1 95 78 ILE B O 1
ATOM 5743 N N . ASP B 1 79 ? 24.266 3.764 -36.812 1 93.06 79 ASP B N 1
ATOM 5744 C CA . ASP B 1 79 ? 23.422 4.883 -37.219 1 93.06 79 ASP B CA 1
ATOM 5745 C C . ASP B 1 79 ? 22.266 4.406 -38.094 1 93.06 79 ASP B C 1
ATOM 5747 O O . ASP B 1 79 ? 22.469 3.781 -39.125 1 93.06 79 ASP B O 1
ATOM 5751 N N . VAL B 1 80 ? 21.062 4.691 -37.688 1 90.88 80 VAL B N 1
ATOM 5752 C CA . VAL B 1 80 ? 19.875 4.176 -38.375 1 90.88 80 VAL B CA 1
ATOM 5753 C C . VAL B 1 80 ? 19.156 5.316 -39.094 1 90.88 80 VAL B C 1
ATOM 5755 O O . VAL B 1 80 ? 18.25 5.078 -39.875 1 90.88 80 VAL B O 1
ATOM 5758 N N . SER B 1 81 ? 19.453 6.543 -38.938 1 88.06 81 SER B N 1
ATOM 5759 C CA . SER B 1 81 ? 19.016 7.734 -39.656 1 88.06 81 SER B CA 1
ATOM 5760 C C . SER B 1 81 ? 17.516 7.977 -39.469 1 88.06 81 SER B C 1
ATOM 5762 O O . SER B 1 81 ? 16.797 8.266 -40.438 1 88.06 81 SER B O 1
ATOM 5764 N N . GLY B 1 82 ? 16.953 7.586 -38.344 1 88.12 82 GLY B N 1
ATOM 5765 C CA . GLY B 1 82 ? 15.586 7.961 -38 1 88.12 82 GLY B CA 1
ATOM 5766 C C . GLY B 1 82 ? 14.555 6.977 -38.531 1 88.12 82 GLY B C 1
ATOM 5767 O O . GLY B 1 82 ? 13.352 7.25 -38.5 1 88.12 82 GLY B O 1
ATOM 5768 N N . MET B 1 83 ? 14.953 5.84 -39 1 87.56 83 MET B N 1
ATOM 5769 C CA . MET B 1 83 ? 14.055 4.82 -39.531 1 87.56 83 MET B CA 1
ATOM 5770 C C . MET B 1 83 ? 13.219 4.195 -38.438 1 87.56 83 MET B C 1
ATOM 5772 O O . MET B 1 83 ? 13.68 4.07 -37.281 1 87.56 83 MET B O 1
ATOM 5776 N N . TYR B 1 84 ? 11.961 3.855 -38.844 1 88.94 84 TYR B N 1
ATOM 5777 C CA . TYR B 1 84 ? 11.125 3.131 -37.906 1 88.94 84 TYR B CA 1
ATOM 5778 C C . TYR B 1 84 ? 11.594 1.692 -37.719 1 88.94 84 TYR B C 1
ATOM 5780 O O . TYR B 1 84 ? 11.836 0.996 -38.719 1 88.94 84 TYR B O 1
ATOM 5788 N N . ILE B 1 85 ? 11.844 1.342 -36.531 1 90.12 85 ILE B N 1
ATOM 5789 C CA . ILE B 1 85 ? 12.266 -0.02 -36.219 1 90.12 85 ILE B CA 1
ATOM 5790 C C . ILE B 1 85 ? 11.227 -0.688 -35.312 1 90.12 85 ILE B C 1
ATOM 5792 O O . ILE B 1 85 ? 10.961 -0.217 -34.188 1 90.12 85 ILE B O 1
ATOM 5796 N N . ASN B 1 86 ? 10.664 -1.738 -35.844 1 89.56 86 ASN B N 1
ATOM 5797 C CA . ASN B 1 86 ? 9.797 -2.566 -35 1 89.56 86 ASN B CA 1
ATOM 5798 C C . ASN B 1 86 ? 10.609 -3.512 -34.125 1 89.56 86 ASN B C 1
ATOM 5800 O O . ASN B 1 86 ? 10.445 -3.52 -32.906 1 89.56 86 ASN B O 1
ATOM 5804 N N . LYS B 1 87 ? 11.523 -4.18 -34.781 1 91.81 87 LYS B N 1
ATOM 5805 C CA . LYS B 1 87 ? 12.375 -5.137 -34.094 1 91.81 87 LYS B CA 1
ATOM 5806 C C . LYS B 1 87 ? 13.82 -5.027 -34.562 1 91.81 87 LYS B C 1
ATOM 5808 O O . LYS B 1 87 ? 14.086 -4.867 -35.75 1 91.81 87 LYS B O 1
ATOM 5813 N N . PHE B 1 88 ? 14.641 -5.035 -33.594 1 94 88 PHE B N 1
ATOM 5814 C CA . PHE B 1 88 ? 16.078 -5.082 -33.844 1 94 88 PHE B CA 1
ATOM 5815 C C . PHE B 1 88 ? 16.625 -6.473 -33.562 1 94 88 PHE B C 1
ATOM 5817 O O . PHE B 1 88 ? 16.422 -7.023 -32.469 1 94 88 PHE B O 1
ATOM 5824 N N . GLN B 1 89 ? 17.25 -7.086 -34.562 1 94.75 89 GLN B N 1
ATOM 5825 C CA . GLN B 1 89 ? 17.781 -8.438 -34.438 1 94.75 89 GLN B CA 1
ATOM 5826 C C . GLN B 1 89 ? 19.297 -8.445 -34.625 1 94.75 89 GLN B C 1
ATOM 5828 O O . GLN B 1 89 ? 19.828 -7.727 -35.5 1 94.75 89 GLN B O 1
ATOM 5833 N N . TYR B 1 90 ? 20 -9.18 -33.844 1 95.31 90 TYR B N 1
ATOM 5834 C CA . TYR B 1 90 ? 21.422 -9.375 -34.062 1 95.31 90 TYR B CA 1
ATOM 5835 C C . TYR B 1 90 ? 21.844 -10.789 -33.656 1 95.31 90 TYR B C 1
ATOM 5837 O O . TYR B 1 90 ? 21.234 -11.414 -32.781 1 95.31 90 TYR B O 1
ATOM 5845 N N . TYR B 1 91 ? 22.812 -11.234 -34.344 1 96.06 91 TYR B N 1
ATOM 5846 C CA . TYR B 1 91 ? 23.406 -12.547 -34.094 1 96.06 91 TYR B CA 1
ATOM 5847 C C . TYR B 1 91 ? 24.5 -12.461 -33.031 1 96.06 91 TYR B C 1
ATOM 5849 O O . TYR B 1 91 ? 25.219 -11.461 -32.969 1 96.06 91 TYR B O 1
ATOM 5857 N N . TYR B 1 92 ? 24.547 -13.469 -32.188 1 96.38 92 TYR B N 1
ATOM 5858 C CA . TYR B 1 92 ? 25.641 -13.516 -31.203 1 96.38 92 TYR B CA 1
ATOM 5859 C C . TYR B 1 92 ? 26.031 -14.953 -30.906 1 96.38 92 TYR B C 1
ATOM 5861 O O . TYR B 1 92 ? 25.25 -15.883 -31.125 1 96.38 92 TYR B O 1
ATOM 5869 N N . THR B 1 93 ? 27.219 -15.156 -30.469 1 96.06 93 THR B N 1
ATOM 5870 C CA . THR B 1 93 ? 27.719 -16.391 -29.891 1 96.06 93 THR B CA 1
ATOM 5871 C C . THR B 1 93 ? 28.516 -16.125 -28.625 1 96.06 93 THR B C 1
ATOM 5873 O O . THR B 1 93 ? 29.359 -15.219 -28.594 1 96.06 93 THR B O 1
ATOM 5876 N N . ALA B 1 94 ? 28.141 -16.828 -27.656 1 94.75 94 ALA B N 1
ATOM 5877 C CA . ALA B 1 94 ? 28.797 -16.656 -26.359 1 94.75 94 ALA B CA 1
ATOM 5878 C C . ALA B 1 94 ? 28.859 -17.984 -25.594 1 94.75 94 ALA B C 1
ATOM 5880 O O . ALA B 1 94 ? 27.984 -18.828 -25.75 1 94.75 94 ALA B O 1
ATOM 5881 N N . GLU B 1 95 ? 29.828 -18.109 -24.719 1 93 95 GLU B N 1
ATOM 5882 C CA . GLU B 1 95 ? 29.969 -19.312 -23.922 1 93 95 GLU B CA 1
ATOM 5883 C C . GLU B 1 95 ? 29 -19.312 -22.734 1 93 95 GLU B C 1
ATOM 5885 O O . GLU B 1 95 ? 28.5 -20.359 -22.344 1 93 95 GLU B O 1
ATOM 5890 N N . LYS B 1 96 ? 28.781 -18.141 -22.234 1 92.38 96 LYS B N 1
ATOM 5891 C CA . LYS B 1 96 ? 27.891 -18 -21.078 1 92.38 96 LYS B CA 1
ATOM 5892 C C . LYS B 1 96 ? 26.781 -17 -21.359 1 92.38 96 LYS B C 1
ATOM 5894 O O . LYS B 1 96 ? 26.875 -16.188 -22.281 1 92.38 96 LYS B O 1
ATOM 5899 N N . ASN B 1 97 ? 25.719 -17.203 -20.594 1 91.38 97 ASN B N 1
ATOM 5900 C CA . ASN B 1 97 ? 24.656 -16.203 -20.656 1 91.38 97 ASN B CA 1
ATOM 5901 C C . ASN B 1 97 ? 25.172 -14.805 -20.328 1 91.38 97 ASN B C 1
ATOM 5903 O O . ASN B 1 97 ? 26.094 -14.656 -19.516 1 91.38 97 ASN B O 1
ATOM 5907 N N . PHE B 1 98 ? 24.656 -13.805 -20.969 1 91.69 98 PHE B N 1
ATOM 5908 C CA . PHE B 1 98 ? 25.094 -12.445 -20.688 1 91.69 98 PHE B CA 1
ATOM 5909 C C . PHE B 1 98 ? 23.953 -11.453 -20.891 1 91.69 98 PHE B C 1
ATOM 5911 O O . PHE B 1 98 ? 22.859 -11.844 -21.297 1 91.69 98 PHE B O 1
ATOM 5918 N N . GLN B 1 99 ? 24.141 -10.273 -20.469 1 92.5 99 GLN B N 1
ATOM 5919 C CA . GLN B 1 99 ? 23.203 -9.172 -20.641 1 92.5 99 GLN B CA 1
ATOM 5920 C C . GLN B 1 99 ? 23.828 -8.039 -21.453 1 92.5 99 GLN B C 1
ATOM 5922 O O . GLN B 1 99 ? 24.875 -7.52 -21.094 1 92.5 99 GLN B O 1
ATOM 5927 N N . ALA B 1 100 ? 23.203 -7.75 -22.531 1 93.94 100 ALA B N 1
ATOM 5928 C CA . ALA B 1 100 ? 23.656 -6.625 -23.344 1 93.94 100 ALA B CA 1
ATOM 5929 C C . ALA B 1 100 ? 22.922 -5.34 -22.969 1 93.94 100 ALA B C 1
ATOM 5931 O O . ALA B 1 100 ? 21.734 -5.371 -22.641 1 93.94 100 ALA B O 1
ATOM 5932 N N . GLU B 1 101 ? 23.625 -4.301 -22.922 1 96.12 101 GLU B N 1
ATOM 5933 C CA . GLU B 1 101 ? 23.016 -2.986 -22.734 1 96.12 101 GLU B CA 1
ATOM 5934 C C . GLU B 1 101 ? 22.812 -2.275 -24.062 1 96.12 101 GLU B C 1
ATOM 5936 O O . GLU B 1 101 ? 23.797 -2.002 -24.781 1 96.12 101 GLU B O 1
ATOM 5941 N N . ILE B 1 102 ? 21.641 -2.018 -24.375 1 96.38 102 ILE B N 1
ATOM 5942 C CA . ILE B 1 102 ? 21.312 -1.371 -25.641 1 96.38 102 ILE B CA 1
ATOM 5943 C C . ILE B 1 102 ? 20.781 0.034 -25.391 1 96.38 102 ILE B C 1
ATOM 5945 O O . ILE B 1 102 ? 19.797 0.207 -24.641 1 96.38 102 ILE B O 1
ATOM 5949 N N . ILE B 1 103 ? 21.422 0.953 -25.891 1 97.12 103 ILE B N 1
ATOM 5950 C CA . ILE B 1 103 ? 20.984 2.342 -25.797 1 97.12 103 ILE B CA 1
ATOM 5951 C C . ILE B 1 103 ? 20.391 2.791 -27.141 1 97.12 103 ILE B C 1
ATOM 5953 O O . ILE B 1 103 ? 21.078 2.777 -28.156 1 97.12 103 ILE B O 1
ATOM 5957 N N . VAL B 1 104 ? 19.172 3.139 -27.125 1 96.69 104 VAL B N 1
ATOM 5958 C CA . VAL B 1 104 ? 18.5 3.584 -28.344 1 96.69 104 VAL B CA 1
ATOM 5959 C C . VAL B 1 104 ? 18.078 5.047 -28.203 1 96.69 104 VAL B C 1
ATOM 5961 O O . VAL B 1 104 ? 17.609 5.465 -27.141 1 96.69 104 VAL B O 1
ATOM 5964 N N . GLU B 1 105 ? 18.344 5.762 -29.156 1 96.5 105 GLU B N 1
ATOM 5965 C CA . GLU B 1 105 ? 17.891 7.148 -29.203 1 96.5 105 GLU B CA 1
ATOM 5966 C C . GLU B 1 105 ? 16.578 7.281 -29.953 1 96.5 105 GLU B C 1
ATOM 5968 O O . GLU B 1 105 ? 16.531 7.168 -31.172 1 96.5 105 GLU B O 1
ATOM 5973 N N . THR B 1 106 ? 15.531 7.504 -29.219 1 94.56 106 THR B N 1
ATOM 5974 C CA . THR B 1 106 ? 14.188 7.59 -29.781 1 94.56 106 THR B CA 1
ATOM 5975 C C . THR B 1 106 ? 13.523 8.906 -29.391 1 94.56 106 THR B C 1
ATOM 5977 O O . THR B 1 106 ? 13.891 9.523 -28.391 1 94.56 106 THR B O 1
ATOM 5980 N N . PRO B 1 107 ? 12.648 9.336 -30.266 1 92.44 107 PRO B N 1
ATOM 5981 C CA . PRO B 1 107 ? 11.914 10.555 -29.906 1 92.44 107 PRO B CA 1
ATOM 5982 C C . PRO B 1 107 ? 10.867 10.305 -28.812 1 92.44 107 PRO B C 1
ATOM 5984 O O . PRO B 1 107 ? 10.188 9.273 -28.828 1 92.44 107 PRO B O 1
ATOM 5987 N N . ASN B 1 108 ? 10.781 11.195 -27.906 1 89.81 108 ASN B N 1
ATOM 5988 C CA . ASN B 1 108 ? 9.727 11.109 -26.906 1 89.81 108 ASN B CA 1
ATOM 5989 C C . ASN B 1 108 ? 8.391 11.594 -27.453 1 89.81 108 ASN B C 1
ATOM 5991 O O . ASN B 1 108 ? 8.25 11.797 -28.672 1 89.81 108 ASN B O 1
ATOM 5995 N N . LEU B 1 109 ? 7.41 11.734 -26.672 1 89.94 109 LEU B N 1
ATOM 5996 C CA . LEU B 1 109 ? 6.051 12.047 -27.109 1 89.94 109 LEU B CA 1
ATOM 5997 C C . LEU B 1 109 ? 5.992 13.43 -27.75 1 89.94 109 LEU B C 1
ATOM 5999 O O . LEU B 1 109 ? 5.102 13.711 -28.562 1 89.94 109 LEU B O 1
ATOM 6003 N N . TYR B 1 110 ? 6.992 14.32 -27.453 1 90.75 110 TYR B N 1
ATOM 6004 C CA . TYR B 1 110 ? 7.023 15.672 -28.016 1 90.75 110 TYR B CA 1
ATOM 6005 C C . TYR B 1 110 ? 7.941 15.734 -29.234 1 90.75 110 TYR B C 1
ATOM 6007 O O . TYR B 1 110 ? 8.109 16.797 -29.828 1 90.75 110 TYR B O 1
ATOM 6015 N N . GLY B 1 111 ? 8.633 14.609 -29.516 1 87.75 111 GLY B N 1
ATOM 6016 C CA . GLY B 1 111 ? 9.477 14.555 -30.703 1 87.75 111 GLY B CA 1
ATOM 6017 C C . GLY B 1 111 ? 10.938 14.797 -30.391 1 87.75 111 GLY B C 1
ATOM 6018 O O . GLY B 1 111 ? 11.773 14.781 -31.297 1 87.75 111 GLY B O 1
ATOM 6019 N N . ASN B 1 112 ? 11.219 15.008 -29.078 1 88.75 112 ASN B N 1
ATOM 6020 C CA . ASN B 1 112 ? 12.617 15.188 -28.688 1 88.75 112 ASN B CA 1
ATOM 6021 C C . ASN B 1 112 ? 13.352 13.852 -28.578 1 88.75 112 ASN B C 1
ATOM 6023 O O . ASN B 1 112 ? 12.82 12.891 -28.031 1 88.75 112 ASN B O 1
ATOM 6027 N N . TRP B 1 113 ? 14.562 13.844 -29.172 1 92.69 113 TRP B N 1
ATOM 6028 C CA . TRP B 1 113 ? 15.359 12.617 -29.125 1 92.69 113 TRP B CA 1
ATOM 6029 C C . TRP B 1 113 ? 15.922 12.383 -27.734 1 92.69 113 TRP B C 1
ATOM 6031 O O . TRP B 1 113 ? 16.531 13.281 -27.141 1 92.69 113 TRP B O 1
ATOM 6041 N N . GLU B 1 114 ? 15.648 11.25 -27.203 1 92.94 114 GLU B N 1
ATOM 6042 C CA . GLU B 1 114 ? 16.156 10.867 -25.875 1 92.94 114 GLU B CA 1
ATOM 6043 C C . GLU B 1 114 ? 16.75 9.461 -25.906 1 92.94 114 GLU B C 1
ATOM 6045 O O . GLU B 1 114 ? 16.328 8.609 -26.688 1 92.94 114 GLU B O 1
ATOM 6050 N N . LYS B 1 115 ? 17.734 9.297 -25.062 1 94.75 115 LYS B N 1
ATOM 6051 C CA . LYS B 1 115 ? 18.375 7.984 -24.969 1 94.75 115 LYS B CA 1
ATOM 6052 C C . LYS B 1 115 ? 17.625 7.082 -24 1 94.75 115 LYS B C 1
ATOM 6054 O O . LYS B 1 115 ? 17.266 7.504 -22.891 1 94.75 115 LYS B O 1
ATOM 6059 N N . GLN B 1 116 ? 17.312 5.984 -24.5 1 94.44 116 GLN B N 1
ATOM 6060 C CA . GLN B 1 116 ? 16.672 4.965 -23.688 1 94.44 116 GLN B CA 1
ATOM 6061 C C . GLN B 1 116 ? 17.562 3.73 -23.547 1 94.44 116 GLN B C 1
ATOM 6063 O O . GLN B 1 116 ? 18.125 3.258 -24.531 1 94.44 116 GLN B O 1
ATOM 6068 N N . LYS B 1 117 ? 17.688 3.316 -22.359 1 95.31 117 LYS B N 1
ATOM 6069 C CA . LYS B 1 117 ? 18.516 2.139 -22.094 1 95.31 117 LYS B CA 1
ATOM 6070 C C . LYS B 1 117 ? 17.656 0.88 -22 1 95.31 117 LYS B C 1
ATOM 6072 O O . LYS B 1 117 ? 16.625 0.869 -21.312 1 95.31 117 LYS B O 1
ATOM 6077 N N . ILE B 1 118 ? 17.969 -0.187 -22.719 1 93.69 118 ILE B N 1
ATOM 6078 C CA . ILE B 1 118 ? 17.297 -1.485 -22.703 1 93.69 118 ILE B CA 1
ATOM 6079 C C . ILE B 1 118 ? 18.281 -2.566 -22.266 1 93.69 118 ILE B C 1
ATOM 6081 O O . ILE B 1 118 ? 19.375 -2.682 -22.828 1 93.69 118 ILE B O 1
ATOM 6085 N N . GLN B 1 119 ? 17.953 -3.279 -21.266 1 92.19 119 GLN B N 1
ATOM 6086 C CA . GLN B 1 119 ? 18.734 -4.445 -20.875 1 92.19 119 GLN B CA 1
ATOM 6087 C C . GLN B 1 119 ? 18.266 -5.699 -21.609 1 92.19 119 GLN B C 1
ATOM 6089 O O . GLN B 1 119 ? 17.109 -6.105 -21.453 1 92.19 119 GLN B O 1
ATOM 6094 N N . ASP B 1 120 ? 19.094 -6.223 -22.375 1 93.25 120 ASP B N 1
ATOM 6095 C CA . ASP B 1 120 ? 18.734 -7.379 -23.188 1 93.25 120 ASP B CA 1
ATOM 6096 C C . ASP B 1 120 ? 19.406 -8.648 -22.672 1 93.25 120 ASP B C 1
ATOM 6098 O O . ASP B 1 120 ? 20.594 -8.875 -22.906 1 93.25 120 ASP B O 1
ATOM 6102 N N . PRO B 1 121 ? 18.641 -9.477 -22.031 1 91.94 121 PRO B N 1
ATOM 6103 C CA . PRO B 1 121 ? 19.219 -10.758 -21.609 1 91.94 121 PRO B CA 1
ATOM 6104 C C . PRO B 1 121 ? 19.406 -11.727 -22.781 1 91.94 121 PRO B C 1
ATOM 6106 O O . PRO B 1 121 ? 18.5 -11.914 -23.594 1 91.94 121 PRO B O 1
ATOM 6109 N N . CYS B 1 122 ? 20.609 -12.328 -22.906 1 93 122 CYS B N 1
ATOM 6110 C CA . CYS B 1 122 ? 20.938 -13.266 -23.969 1 93 122 CYS B CA 1
ATOM 6111 C C . CYS B 1 122 ? 21.375 -14.609 -23.406 1 93 122 CYS B C 1
ATOM 6113 O O . CYS B 1 122 ? 22.281 -14.672 -22.562 1 93 122 CYS B O 1
ATOM 6115 N N . ARG B 1 123 ? 20.703 -15.633 -23.922 1 92.62 123 ARG B N 1
ATOM 6116 C CA . ARG B 1 123 ? 21.078 -17 -23.531 1 92.62 123 ARG B CA 1
ATOM 6117 C C . ARG B 1 123 ? 22.031 -17.609 -24.531 1 92.62 123 ARG B C 1
ATOM 6119 O O . ARG B 1 123 ? 21.859 -17.453 -25.734 1 92.62 123 ARG B O 1
ATOM 6126 N N . SER B 1 124 ? 22.984 -18.312 -24 1 92.81 124 SER B N 1
ATOM 6127 C CA . SER B 1 124 ? 24.062 -18.828 -24.844 1 92.81 124 SER B CA 1
ATOM 6128 C C . SER B 1 124 ? 23.547 -19.875 -25.828 1 92.81 124 SER B C 1
ATOM 6130 O O . SER B 1 124 ? 24.156 -20.094 -26.875 1 92.81 124 SER B O 1
ATOM 6132 N N . ASN B 1 125 ? 22.438 -20.422 -25.391 1 92.56 125 ASN B N 1
ATOM 6133 C CA . ASN B 1 125 ? 21.938 -21.469 -26.266 1 92.56 125 ASN B CA 1
ATOM 6134 C C . ASN B 1 125 ? 21.203 -20.891 -27.469 1 92.56 125 ASN B C 1
ATOM 6136 O O . ASN B 1 125 ? 20.938 -21.609 -28.438 1 92.56 125 ASN B O 1
ATOM 6140 N N . LEU B 1 126 ? 20.984 -19.562 -27.156 1 91.31 126 LEU B N 1
ATOM 6141 C CA . LEU B 1 126 ? 20.312 -18.906 -28.281 1 91.31 126 LEU B CA 1
ATOM 6142 C C . LEU B 1 126 ? 21.328 -18.172 -29.141 1 91.31 126 LEU B C 1
ATOM 6144 O O . LEU B 1 126 ? 22.406 -17.781 -28.672 1 91.31 126 LEU B O 1
ATOM 6148 N N . ASN B 1 127 ? 21.344 -18.094 -30.391 1 92.88 127 ASN B N 1
ATOM 6149 C CA . ASN B 1 127 ? 22.266 -17.469 -31.344 1 92.88 127 ASN B CA 1
ATOM 6150 C C . ASN B 1 127 ? 21.672 -16.188 -31.938 1 92.88 127 ASN B C 1
ATOM 6152 O O . ASN B 1 127 ? 22.297 -15.562 -32.812 1 92.88 127 ASN B O 1
ATOM 6156 N N . ASN B 1 128 ? 20.578 -15.828 -31.438 1 94.62 128 ASN B N 1
ATOM 6157 C CA . ASN B 1 128 ? 19.938 -14.625 -31.953 1 94.62 128 ASN B CA 1
ATOM 6158 C C . ASN B 1 128 ? 19.172 -13.883 -30.859 1 94.62 128 ASN B C 1
ATOM 6160 O O . ASN B 1 128 ? 18.562 -14.508 -30 1 94.62 128 ASN B O 1
ATOM 6164 N N . SER B 1 129 ? 19.203 -12.586 -30.938 1 94.94 129 SER B N 1
ATOM 6165 C CA . SER B 1 129 ? 18.422 -11.734 -30.047 1 94.94 129 SER B CA 1
ATOM 6166 C C . SER B 1 129 ? 17.453 -10.867 -30.844 1 94.94 129 SER B C 1
ATOM 6168 O O . SER B 1 129 ? 17.766 -10.43 -31.953 1 94.94 129 SER B O 1
ATOM 6170 N N . PHE B 1 130 ? 16.281 -10.75 -30.375 1 94.56 130 PHE B N 1
ATOM 6171 C CA . PHE B 1 130 ? 15.242 -9.906 -30.969 1 94.56 130 PHE B CA 1
ATOM 6172 C C . PHE B 1 130 ? 14.781 -8.852 -29.969 1 94.56 130 PHE B C 1
ATOM 6174 O O . PHE B 1 130 ? 14.164 -9.18 -28.953 1 94.56 130 PHE B O 1
ATOM 6181 N N . VAL B 1 131 ? 15 -7.637 -30.188 1 93.69 131 VAL B N 1
ATOM 6182 C CA . VAL B 1 131 ? 14.68 -6.555 -29.266 1 93.69 131 VAL B CA 1
ATOM 6183 C C . VAL B 1 131 ? 13.531 -5.719 -29.828 1 93.69 131 VAL B C 1
ATOM 6185 O O . VAL B 1 131 ? 13.617 -5.203 -30.953 1 93.69 131 VAL B O 1
ATOM 6188 N N . ASN B 1 132 ? 12.461 -5.617 -29.047 1 91.69 132 ASN B N 1
ATOM 6189 C CA . ASN B 1 132 ? 11.328 -4.781 -29.438 1 91.69 132 ASN B CA 1
ATOM 6190 C C . ASN B 1 132 ? 11.617 -3.301 -29.203 1 91.69 132 ASN B C 1
ATOM 6192 O O . ASN B 1 132 ? 11.883 -2.885 -28.078 1 91.69 132 ASN B O 1
ATOM 6196 N N . ILE B 1 133 ? 11.586 -2.469 -30.172 1 90.31 133 ILE B N 1
ATOM 6197 C CA . ILE B 1 133 ? 11.805 -1.034 -30.047 1 90.31 133 ILE B CA 1
ATOM 6198 C C . ILE B 1 133 ? 10.523 -0.278 -30.375 1 90.31 133 ILE B C 1
ATOM 6200 O O . ILE B 1 133 ? 10.07 0.566 -29.609 1 90.31 133 ILE B O 1
ATOM 6204 N N . LYS B 1 134 ? 9.844 -0.575 -31.469 1 87.94 134 LYS B N 1
ATOM 6205 C CA . LYS B 1 134 ? 8.57 -0.037 -31.938 1 87.94 134 LYS B CA 1
ATOM 6206 C C . LYS B 1 134 ? 8.578 1.488 -31.922 1 87.94 134 LYS B C 1
ATOM 6208 O O . LYS B 1 134 ? 7.672 2.113 -31.359 1 87.94 134 LYS B O 1
ATOM 6213 N N . ASN B 1 135 ? 9.555 2.088 -32.5 1 90.31 135 ASN B N 1
ATOM 6214 C CA . ASN B 1 135 ? 9.719 3.535 -32.594 1 90.31 135 ASN B CA 1
ATOM 6215 C C . ASN B 1 135 ? 10.719 3.928 -33.656 1 90.31 135 ASN B C 1
ATOM 6217 O O . ASN B 1 135 ? 11.383 3.064 -34.25 1 90.31 135 ASN B O 1
ATOM 6221 N N . ASN B 1 136 ? 10.688 5.195 -34.031 1 91.75 136 ASN B N 1
ATOM 6222 C CA . ASN B 1 136 ? 11.773 5.715 -34.844 1 91.75 136 ASN B CA 1
ATOM 6223 C C . ASN B 1 136 ? 13.086 5.785 -34.031 1 91.75 136 ASN B C 1
ATOM 6225 O O . ASN B 1 136 ? 13.078 6.098 -32.844 1 91.75 136 ASN B O 1
ATOM 6229 N N . VAL B 1 137 ? 14.148 5.445 -34.75 1 94.25 137 VAL B N 1
ATOM 6230 C CA . VAL B 1 137 ? 15.422 5.348 -34.031 1 94.25 137 VAL B CA 1
ATOM 6231 C C . VAL B 1 137 ? 16.484 6.125 -34.812 1 94.25 137 VAL B C 1
ATOM 6233 O O . VAL B 1 137 ? 16.625 5.984 -36.031 1 94.25 137 VAL B O 1
ATOM 6236 N N . LYS B 1 138 ? 17.172 6.926 -34.094 1 94.25 138 LYS B N 1
ATOM 6237 C CA . LYS B 1 138 ? 18.281 7.668 -34.688 1 94.25 138 LYS B CA 1
ATOM 6238 C C . LYS B 1 138 ? 19.562 6.84 -34.656 1 94.25 138 LYS B C 1
ATOM 6240 O O . LYS B 1 138 ? 20.25 6.719 -35.688 1 94.25 138 LYS B O 1
ATOM 6245 N N . SER B 1 139 ? 19.828 6.273 -33.562 1 95.06 139 SER B N 1
ATOM 6246 C CA . SER B 1 139 ? 21.031 5.465 -33.406 1 95.06 139 SER B CA 1
ATOM 6247 C C . SER B 1 139 ? 20.828 4.355 -32.406 1 95.06 139 SER B C 1
ATOM 6249 O O . SER B 1 139 ? 19.953 4.465 -31.516 1 95.06 139 SER B O 1
ATOM 6251 N N . ILE B 1 140 ? 21.547 3.271 -32.531 1 96.25 140 ILE B N 1
ATOM 6252 C CA . ILE B 1 140 ? 21.562 2.15 -31.609 1 96.25 140 ILE B CA 1
ATOM 6253 C C . ILE B 1 140 ? 23 1.908 -31.125 1 96.25 140 ILE B C 1
ATOM 6255 O O . ILE B 1 140 ? 23.922 1.795 -31.938 1 96.25 140 ILE B O 1
ATOM 6259 N N . THR B 1 141 ? 23.188 1.933 -29.875 1 96.81 141 THR B N 1
ATOM 6260 C CA . THR B 1 141 ? 24.469 1.586 -29.281 1 96.81 141 THR B CA 1
ATOM 6261 C C . THR B 1 141 ? 24.359 0.324 -28.438 1 96.81 141 THR B C 1
ATOM 6263 O O . THR B 1 141 ? 23.5 0.248 -27.547 1 96.81 141 THR B O 1
ATOM 6266 N N . ILE B 1 142 ? 25.156 -0.648 -28.703 1 96.5 142 ILE B N 1
ATOM 6267 C CA . ILE B 1 142 ? 25.141 -1.912 -27.969 1 96.5 142 ILE B CA 1
ATOM 6268 C C . ILE B 1 142 ? 26.438 -2.092 -27.203 1 96.5 142 ILE B C 1
ATOM 6270 O O . ILE B 1 142 ? 27.531 -1.982 -27.781 1 96.5 142 ILE B O 1
ATOM 6274 N N . ARG B 1 143 ? 26.344 -2.307 -25.969 1 96.75 143 ARG B N 1
ATOM 6275 C CA . ARG B 1 143 ? 27.5 -2.635 -25.125 1 96.75 143 ARG B CA 1
ATOM 6276 C C . ARG B 1 143 ? 27.469 -4.102 -24.703 1 96.75 143 ARG B C 1
ATOM 6278 O O . ARG B 1 143 ? 26.469 -4.582 -24.172 1 96.75 143 ARG B O 1
ATOM 6285 N N . LEU B 1 144 ? 28.516 -4.781 -24.969 1 95.5 144 LEU B N 1
ATOM 6286 C CA . LEU B 1 144 ? 28.578 -6.219 -24.734 1 95.5 144 LEU B CA 1
ATOM 6287 C C . LEU B 1 144 ? 29.797 -6.578 -23.891 1 95.5 144 LEU B C 1
ATOM 6289 O O . LEU B 1 144 ? 30.781 -5.832 -23.859 1 95.5 144 LEU B O 1
ATOM 6293 N N . PRO B 1 145 ? 29.734 -7.688 -23.219 1 94.75 145 PRO B N 1
ATOM 6294 C CA . PRO B 1 145 ? 30.875 -8.133 -22.422 1 94.75 145 PRO B CA 1
ATOM 6295 C C . PRO B 1 145 ? 32 -8.68 -23.297 1 94.75 145 PRO B C 1
ATOM 6297 O O . PRO B 1 145 ? 31.797 -8.953 -24.484 1 94.75 145 PRO B O 1
ATOM 6300 N N . GLU B 1 146 ? 33.156 -8.969 -22.656 1 95.19 146 GLU B N 1
ATOM 6301 C CA . GLU B 1 146 ? 34.312 -9.484 -23.344 1 95.19 146 GLU B CA 1
ATOM 6302 C C . GLU B 1 146 ? 34.125 -10.93 -23.797 1 95.19 146 GLU B C 1
ATOM 6304 O O . GLU B 1 146 ? 33.531 -11.734 -23.062 1 95.19 146 GLU B O 1
ATOM 6309 N N . GLY B 1 147 ? 34.531 -11.172 -24.984 1 94.25 147 GLY B N 1
ATOM 6310 C CA . GLY B 1 147 ? 34.5 -12.547 -25.469 1 94.25 147 GLY B CA 1
ATOM 6311 C C . GLY B 1 147 ? 33.281 -12.859 -26.312 1 94.25 147 GLY B C 1
ATOM 6312 O O . GLY B 1 147 ? 33.219 -13.898 -26.969 1 94.25 147 GLY B O 1
ATOM 6313 N N . VAL B 1 148 ? 32.281 -11.992 -26.359 1 96.25 148 VAL B N 1
ATOM 6314 C CA . VAL B 1 148 ? 31.062 -12.211 -27.125 1 96.25 148 VAL B CA 1
ATOM 6315 C C . VAL B 1 148 ? 31.312 -11.859 -28.594 1 96.25 148 VAL B C 1
ATOM 6317 O O . VAL B 1 148 ? 31.938 -10.844 -28.906 1 96.25 148 VAL B O 1
ATOM 6320 N N . THR B 1 149 ? 30.906 -12.75 -29.5 1 96.19 149 THR B N 1
ATOM 6321 C CA . THR B 1 149 ? 30.922 -12.484 -30.938 1 96.19 149 THR B CA 1
ATOM 6322 C C . THR B 1 149 ? 29.547 -12.039 -31.422 1 96.19 149 THR B C 1
ATOM 6324 O O . THR B 1 149 ? 28.547 -12.703 -31.156 1 96.19 149 THR B O 1
ATOM 6327 N N . VAL B 1 150 ? 29.531 -10.93 -32.094 1 95.88 150 VAL B N 1
ATOM 6328 C CA . VAL B 1 150 ? 28.25 -10.375 -32.5 1 95.88 150 VAL B CA 1
ATOM 6329 C C . VAL B 1 150 ? 28.312 -9.922 -33.969 1 95.88 150 VAL B C 1
ATOM 6331 O O . VAL B 1 150 ? 29.406 -9.672 -34.5 1 95.88 150 VAL B O 1
ATOM 6334 N N . GLY B 1 151 ? 27.156 -9.867 -34.594 1 94.38 151 GLY B N 1
ATOM 6335 C CA . GLY B 1 151 ? 27.047 -9.375 -35.969 1 94.38 151 GLY B CA 1
ATOM 6336 C C . GLY B 1 151 ? 25.688 -9.633 -36.594 1 94.38 151 GLY B C 1
ATOM 6337 O O . GLY B 1 151 ? 24.703 -9.836 -35.875 1 94.38 151 GLY B O 1
ATOM 6338 N N . ASP B 1 152 ? 25.578 -9.32 -37.938 1 92.56 152 ASP B N 1
ATOM 6339 C CA . ASP B 1 152 ? 24.344 -9.531 -38.688 1 92.56 152 ASP B CA 1
ATOM 6340 C C . ASP B 1 152 ? 23.188 -8.727 -38.125 1 92.56 152 ASP B C 1
ATOM 6342 O O . ASP B 1 152 ? 22.125 -9.289 -37.812 1 92.56 152 ASP B O 1
ATOM 6346 N N . PHE B 1 153 ? 23.516 -7.5 -37.969 1 94.12 153 PHE B N 1
ATOM 6347 C CA . PHE B 1 153 ? 22.516 -6.594 -37.438 1 94.12 153 PHE B CA 1
ATOM 6348 C C . PHE B 1 153 ? 21.422 -6.332 -38.469 1 94.12 153 PHE B C 1
ATOM 6350 O O . PHE B 1 153 ? 21.703 -5.887 -39.594 1 94.12 153 PHE B O 1
ATOM 6357 N N . THR B 1 154 ? 20.203 -6.691 -38.094 1 92.75 154 THR B N 1
ATOM 6358 C CA . THR B 1 154 ? 19.078 -6.488 -38.969 1 92.75 154 THR B CA 1
ATOM 6359 C C . THR B 1 154 ? 17.922 -5.797 -38.25 1 92.75 154 THR B C 1
ATOM 6361 O O . THR B 1 154 ? 17.812 -5.875 -37.031 1 92.75 154 THR B O 1
ATOM 6364 N N . VAL B 1 155 ? 17.156 -5.059 -39 1 91.5 155 VAL B N 1
ATOM 6365 C CA . VAL B 1 155 ? 15.969 -4.402 -38.469 1 91.5 155 VAL B CA 1
ATOM 6366 C C . VAL B 1 155 ? 14.742 -4.797 -39.281 1 91.5 155 VAL B C 1
ATOM 6368 O O . VAL B 1 155 ? 14.828 -4.988 -40.5 1 91.5 155 VAL B O 1
ATOM 6371 N N . ASN B 1 156 ? 13.75 -5.074 -38.562 1 88.06 156 ASN B N 1
ATOM 6372 C CA . ASN B 1 156 ? 12.445 -5.324 -39.188 1 88.06 156 ASN B CA 1
ATOM 6373 C C . ASN B 1 156 ? 11.5 -4.145 -38.969 1 88.06 156 ASN B C 1
ATOM 6375 O O . ASN B 1 156 ? 11.195 -3.775 -37.844 1 88.06 156 ASN B O 1
ATOM 6379 N N . ASN B 1 157 ? 11.078 -3.607 -40.125 1 83.94 157 ASN B N 1
ATOM 6380 C CA . ASN B 1 157 ? 10.188 -2.453 -40.062 1 83.94 157 ASN B CA 1
ATOM 6381 C C . ASN B 1 157 ? 8.75 -2.838 -40.406 1 83.94 157 ASN B C 1
ATOM 6383 O O . ASN B 1 157 ? 7.906 -1.968 -40.625 1 83.94 157 ASN B O 1
ATOM 6387 N N . ALA B 1 158 ? 8.508 -4.188 -40.5 1 75.62 158 ALA B N 1
ATOM 6388 C CA . ALA B 1 158 ? 7.199 -4.648 -40.969 1 75.62 158 ALA B CA 1
ATOM 6389 C C . ALA B 1 158 ? 6.164 -4.59 -39.844 1 75.62 158 ALA B C 1
ATOM 6391 O O . ALA B 1 158 ? 6.516 -4.398 -38.688 1 75.62 158 ALA B O 1
ATOM 6392 N N . LYS B 1 159 ? 4.906 -4.711 -40.406 1 74.88 159 LYS B N 1
ATOM 6393 C CA . LYS B 1 159 ? 3.758 -4.859 -39.531 1 74.88 159 LYS B CA 1
ATOM 6394 C C . LYS B 1 159 ? 3.881 -6.121 -38.656 1 74.88 159 LYS B C 1
ATOM 6396 O O . LYS B 1 159 ? 4.375 -7.148 -39.125 1 74.88 159 LYS B O 1
ATOM 6401 N N . ASP B 1 160 ? 3.643 -5.992 -37.375 1 76.12 160 ASP B N 1
ATOM 6402 C CA . ASP B 1 160 ? 3.822 -7.102 -36.438 1 76.12 160 ASP B CA 1
ATOM 6403 C C . ASP B 1 160 ? 2.484 -7.758 -36.094 1 76.12 160 ASP B C 1
ATOM 6405 O O . ASP B 1 160 ? 1.805 -7.344 -35.156 1 76.12 160 ASP B O 1
ATOM 6409 N N . SER B 1 161 ? 1.989 -8.727 -37.062 1 81 161 SER B N 1
ATOM 6410 C CA . SER B 1 161 ? 0.844 -9.531 -36.656 1 81 161 SER B CA 1
ATOM 6411 C C . SER B 1 161 ? 1.195 -10.422 -35.469 1 81 161 SER B C 1
ATOM 6413 O O . SER B 1 161 ? 2.209 -11.125 -35.5 1 81 161 SER B O 1
ATOM 6415 N N . ASN B 1 162 ? 0.427 -10.367 -34.438 1 90.5 162 ASN B N 1
ATOM 6416 C CA . ASN B 1 162 ? 0.748 -11.047 -33.188 1 90.5 162 ASN B CA 1
ATOM 6417 C C . ASN B 1 162 ? -0.374 -11.984 -32.75 1 90.5 162 ASN B C 1
ATOM 6419 O O . ASN B 1 162 ? -1.422 -11.531 -32.281 1 90.5 162 ASN B O 1
ATOM 6423 N N . GLY B 1 163 ? -0.175 -13.273 -32.906 1 93.38 163 GLY B N 1
ATOM 6424 C CA . GLY B 1 163 ? -1.161 -14.273 -32.531 1 93.38 163 GLY B CA 1
ATOM 6425 C C . GLY B 1 163 ? -1.477 -14.25 -31.047 1 93.38 163 GLY B C 1
ATOM 6426 O O . GLY B 1 163 ? -2.604 -14.547 -30.641 1 93.38 163 GLY B O 1
ATOM 6427 N N . TYR B 1 164 ? -0.514 -13.93 -30.188 1 95.81 164 TYR B N 1
ATOM 6428 C CA . TYR B 1 164 ? -0.743 -13.836 -28.75 1 95.81 164 TYR B CA 1
ATOM 6429 C C . TYR B 1 164 ? -1.715 -12.711 -28.422 1 95.81 164 TYR B C 1
ATOM 6431 O O . TYR B 1 164 ? -2.547 -12.844 -27.516 1 95.81 164 TYR B O 1
ATOM 6439 N N . ARG B 1 165 ? -1.577 -11.625 -29.125 1 95.19 165 ARG B N 1
ATOM 6440 C CA . ARG B 1 165 ? -2.484 -10.5 -28.906 1 95.19 165 ARG B CA 1
ATOM 6441 C C . ARG B 1 165 ? -3.91 -10.867 -29.297 1 95.19 165 ARG B C 1
ATOM 6443 O O . ARG B 1 165 ? -4.867 -10.492 -28.625 1 95.19 165 ARG B O 1
ATOM 6450 N N . ILE B 1 166 ? -4.051 -11.562 -30.422 1 96.44 166 ILE B N 1
ATOM 6451 C CA . ILE B 1 166 ? -5.363 -12.023 -30.859 1 96.44 166 ILE B CA 1
ATOM 6452 C C . ILE B 1 166 ? -5.973 -12.938 -29.797 1 96.44 166 ILE B C 1
ATOM 6454 O O . ILE B 1 166 ? -7.125 -12.758 -29.406 1 96.44 166 ILE B O 1
ATOM 6458 N N . LEU B 1 167 ? -5.207 -13.891 -29.359 1 97.25 167 LEU B N 1
ATOM 6459 C CA . LEU B 1 167 ? -5.672 -14.805 -28.312 1 97.25 167 LEU B CA 1
ATOM 6460 C C . LEU B 1 167 ? -6.062 -14.039 -27.062 1 97.25 167 LEU B C 1
ATOM 6462 O O . LEU B 1 167 ? -7.09 -14.336 -26.438 1 97.25 167 LEU B O 1
ATOM 6466 N N . TYR B 1 168 ? -5.223 -13.102 -26.656 1 97.88 168 TYR B N 1
ATOM 6467 C CA . TYR B 1 168 ? -5.457 -12.273 -25.484 1 97.88 168 TYR B CA 1
ATOM 6468 C C . TYR B 1 168 ? -6.805 -11.562 -25.578 1 97.88 168 TYR B C 1
ATOM 6470 O O . TYR B 1 168 ? -7.613 -11.625 -24.656 1 97.88 168 TYR B O 1
ATOM 6478 N N . ILE B 1 169 ? -7.09 -10.93 -26.734 1 97.44 169 ILE B N 1
ATOM 6479 C CA . ILE B 1 169 ? -8.328 -10.188 -26.938 1 97.44 169 ILE B CA 1
ATOM 6480 C C . ILE B 1 169 ? -9.508 -11.148 -26.969 1 97.44 169 ILE B C 1
ATOM 6482 O O . ILE B 1 169 ? -10.555 -10.891 -26.375 1 97.44 169 ILE B O 1
ATOM 6486 N N . CYS B 1 170 ? -9.305 -12.273 -27.625 1 97.81 170 CYS B N 1
ATOM 6487 C CA . CYS B 1 170 ? -10.352 -13.281 -27.703 1 97.81 170 CYS B CA 1
ATOM 6488 C C . CYS B 1 170 ? -10.773 -13.742 -26.312 1 97.81 170 CYS B C 1
ATOM 6490 O O . CYS B 1 170 ? -11.969 -13.789 -26 1 97.81 170 CYS B O 1
ATOM 6492 N N . VAL B 1 171 ? -9.859 -14.016 -25.453 1 98.25 171 VAL B N 1
ATOM 6493 C CA . VAL B 1 171 ? -10.141 -14.57 -24.141 1 98.25 171 VAL B CA 1
ATOM 6494 C C . VAL B 1 171 ? -10.789 -13.5 -23.25 1 98.25 171 VAL B C 1
ATOM 6496 O O . VAL B 1 171 ? -11.805 -13.758 -22.609 1 98.25 171 VAL B O 1
ATOM 6499 N N . PHE B 1 172 ? -10.297 -12.281 -23.219 1 98.19 172 PHE B N 1
ATOM 6500 C CA . PHE B 1 172 ? -10.828 -11.234 -22.344 1 98.19 172 PHE B CA 1
ATOM 6501 C C . PHE B 1 172 ? -12.219 -10.82 -22.797 1 98.19 172 PHE B C 1
ATOM 6503 O O . PHE B 1 172 ? -13.117 -10.633 -21.969 1 98.19 172 PHE B O 1
ATOM 6510 N N . VAL B 1 173 ? -12.375 -10.664 -24.141 1 97.81 173 VAL B N 1
ATOM 6511 C CA . VAL B 1 173 ? -13.695 -10.32 -24.641 1 97.81 173 VAL B CA 1
ATOM 6512 C C . VAL B 1 173 ? -14.664 -11.484 -24.391 1 97.81 173 VAL B C 1
ATOM 6514 O O . VAL B 1 173 ? -15.82 -11.266 -24.031 1 97.81 173 VAL B O 1
ATOM 6517 N N . GLY B 1 174 ? -14.18 -12.719 -24.641 1 98 174 GLY B N 1
ATOM 6518 C CA . GLY B 1 174 ? -15.008 -13.883 -24.359 1 98 174 GLY B CA 1
ATOM 6519 C C . GLY B 1 174 ? -15.469 -13.953 -22.922 1 98 174 GLY B C 1
ATOM 6520 O O . GLY B 1 174 ? -16.656 -14.195 -22.656 1 98 174 GLY B O 1
ATOM 6521 N N . VAL B 1 175 ? -14.586 -13.773 -21.938 1 98.31 175 VAL B N 1
ATOM 6522 C CA . VAL B 1 175 ? -14.922 -13.812 -20.531 1 98.31 175 VAL B CA 1
ATOM 6523 C C . VAL B 1 175 ? -15.875 -12.664 -20.188 1 98.31 175 VAL B C 1
ATOM 6525 O O . VAL B 1 175 ? -16.844 -12.859 -19.453 1 98.31 175 VAL B O 1
ATOM 6528 N N . PHE B 1 176 ? -15.594 -11.43 -20.703 1 98.06 176 PHE B N 1
ATOM 6529 C CA . PHE B 1 176 ? -16.438 -10.266 -20.5 1 98.06 176 PHE B CA 1
ATOM 6530 C C . PHE B 1 176 ? -17.875 -10.555 -20.953 1 98.06 176 PHE B C 1
ATOM 6532 O O . PHE B 1 176 ? -18.828 -10.344 -20.203 1 98.06 176 PHE B O 1
ATOM 6539 N N . LEU B 1 177 ? -17.984 -11.094 -22.188 1 97.56 177 LEU B N 1
ATOM 6540 C CA . LEU B 1 177 ? -19.297 -11.383 -22.75 1 97.56 177 LEU B CA 1
ATOM 6541 C C . LEU B 1 177 ? -19.969 -12.531 -22 1 97.56 177 LEU B C 1
ATOM 6543 O O . LEU B 1 177 ? -21.203 -12.547 -21.844 1 97.56 177 LEU B O 1
ATOM 6547 N N . SER B 1 178 ? -19.188 -13.5 -21.531 1 97.62 178 SER B N 1
ATOM 6548 C CA . SER B 1 178 ? -19.75 -14.609 -20.766 1 97.62 178 SER B CA 1
ATOM 6549 C C . SER B 1 178 ? -20.391 -14.109 -19.484 1 97.62 178 SER B C 1
ATOM 6551 O O . SER B 1 178 ? -21.469 -14.578 -19.094 1 97.62 178 SER B O 1
ATOM 6553 N N . PHE B 1 179 ? -19.781 -13.172 -18.797 1 97.12 179 PHE B N 1
ATOM 6554 C CA . PHE B 1 179 ? -20.344 -12.656 -17.547 1 97.12 179 PHE B CA 1
ATOM 6555 C C . PHE B 1 179 ? -21.609 -11.859 -17.812 1 97.12 179 PHE B C 1
ATOM 6557 O O . PHE B 1 179 ? -22.531 -11.867 -17 1 97.12 179 PHE B O 1
ATOM 6564 N N . LEU B 1 180 ? -21.719 -11.219 -19 1 96.5 180 LEU B N 1
ATOM 6565 C CA . LEU B 1 180 ? -22.922 -10.453 -19.344 1 96.5 180 LEU B CA 1
ATOM 6566 C C . LEU B 1 180 ? -24.062 -11.375 -19.734 1 96.5 180 LEU B C 1
ATOM 6568 O O . LEU B 1 180 ? -25.188 -11.203 -19.281 1 96.5 180 LEU B O 1
ATOM 6572 N N . LEU B 1 181 ? -23.703 -12.422 -20.547 1 95.75 181 LEU B N 1
ATOM 6573 C CA . LEU B 1 181 ? -24.75 -13.266 -21.109 1 95.75 181 LEU B CA 1
ATOM 6574 C C . LEU B 1 181 ? -25.188 -14.336 -20.125 1 95.75 181 LEU B C 1
ATOM 6576 O O . LEU B 1 181 ? -26.344 -14.773 -20.141 1 95.75 181 LEU B O 1
ATOM 6580 N N . PHE B 1 182 ? -24.312 -14.797 -19.281 1 96.25 182 PHE B N 1
ATOM 6581 C CA . PHE B 1 182 ? -24.656 -15.82 -18.297 1 96.25 182 PHE B CA 1
ATOM 6582 C C . PHE B 1 182 ? -24.812 -15.219 -16.922 1 96.25 182 PHE B C 1
ATOM 6584 O O . PHE B 1 182 ? -24.5 -15.859 -15.914 1 96.25 182 PHE B O 1
ATOM 6591 N N . LYS B 1 183 ? -25.188 -14.016 -16.797 1 95.12 183 LYS B N 1
ATOM 6592 C CA . LYS B 1 183 ? -25.344 -13.258 -15.555 1 95.12 183 LYS B CA 1
ATOM 6593 C C . LYS B 1 183 ? -26.281 -13.961 -14.594 1 95.12 183 LYS B C 1
ATOM 6595 O O . LYS B 1 183 ? -26.016 -14.031 -13.391 1 95.12 183 LYS B O 1
ATOM 6600 N N . LYS B 1 184 ? -27.375 -14.547 -15.047 1 93.88 184 LYS B N 1
ATOM 6601 C CA . LYS B 1 184 ? -28.359 -15.203 -14.195 1 93.88 184 LYS B CA 1
ATOM 6602 C C . LYS B 1 184 ? -27.828 -16.516 -13.641 1 93.88 184 LYS B C 1
ATOM 6604 O O . LYS B 1 184 ? -28 -16.812 -12.453 1 93.88 184 LYS B O 1
ATOM 6609 N N . GLU B 1 185 ? -27.141 -17.297 -14.523 1 93.56 185 GLU B N 1
ATOM 6610 C CA . GLU B 1 185 ? -26.578 -18.562 -14.086 1 93.56 185 GLU B CA 1
ATOM 6611 C C . GLU B 1 185 ? -25.469 -18.359 -13.055 1 93.56 185 GLU B C 1
ATOM 6613 O O . GLU B 1 185 ? -25.406 -19.094 -12.062 1 93.56 185 GLU B O 1
ATOM 6618 N N . ILE B 1 186 ? -24.688 -17.375 -13.227 1 93.75 186 ILE B N 1
ATOM 6619 C CA . ILE B 1 186 ? -23.562 -17.078 -12.352 1 93.75 186 ILE B CA 1
ATOM 6620 C C . ILE B 1 186 ? -24.078 -16.422 -11.07 1 93.75 186 ILE B C 1
ATOM 6622 O O . ILE B 1 186 ? -23.5 -16.625 -9.992 1 93.75 186 ILE B O 1
ATOM 6626 N N . GLY B 1 187 ? -25.078 -15.664 -11.18 1 91.56 187 GLY B N 1
ATOM 6627 C CA . GLY B 1 187 ? -25.688 -15.039 -10.008 1 91.56 187 GLY B CA 1
ATOM 6628 C C . GLY B 1 187 ? -26.219 -16.047 -9.008 1 91.56 187 GLY B C 1
ATOM 6629 O O . GLY B 1 187 ? -26.141 -15.82 -7.793 1 91.56 187 GLY B O 1
ATOM 6630 N N . LYS B 1 188 ? -26.641 -17.172 -9.523 1 91.38 188 LYS B N 1
ATOM 6631 C CA . LYS B 1 188 ? -27.172 -18.219 -8.656 1 91.38 188 LYS B CA 1
ATOM 6632 C C . LYS B 1 188 ? -26.062 -19.125 -8.133 1 91.38 188 LYS B C 1
ATOM 6634 O O . LYS B 1 188 ? -26.203 -19.75 -7.078 1 91.38 188 LYS B O 1
ATOM 6639 N N . ARG B 1 189 ? -24.984 -19.172 -8.953 1 96.19 189 ARG B N 1
ATOM 6640 C CA . ARG B 1 189 ? -23.875 -20.062 -8.641 1 96.19 189 ARG B CA 1
ATOM 6641 C C . ARG B 1 189 ? -22.547 -19.375 -8.859 1 96.19 189 ARG B C 1
ATOM 6643 O O . ARG B 1 189 ? -21.922 -19.531 -9.914 1 96.19 189 ARG B O 1
ATOM 6650 N N . VAL B 1 190 ? -22.078 -18.781 -7.828 1 96.62 190 VAL B N 1
ATOM 6651 C CA . VAL B 1 190 ? -20.859 -17.984 -7.922 1 96.62 190 VAL B CA 1
ATOM 6652 C C . VAL B 1 190 ? -19.688 -18.875 -8.297 1 96.62 190 VAL B C 1
ATOM 6654 O O . VAL B 1 190 ? -18.75 -18.438 -8.969 1 96.62 190 VAL B O 1
ATOM 6657 N N . GLU B 1 191 ? -19.672 -20.219 -7.887 1 98.25 191 GLU B N 1
ATOM 6658 C CA . GLU B 1 191 ? -18.625 -21.188 -8.172 1 98.25 191 GLU B CA 1
ATOM 6659 C C . GLU B 1 191 ? -18.438 -21.375 -9.672 1 98.25 191 GLU B C 1
ATOM 6661 O O . GLU B 1 191 ? -17.328 -21.672 -10.141 1 98.25 191 GLU B O 1
ATOM 6666 N N . LEU B 1 192 ? -19.516 -21.156 -10.477 1 97.62 192 LEU B N 1
ATOM 6667 C CA . LEU B 1 192 ? -19.422 -21.281 -11.93 1 97.62 192 LEU B CA 1
ATOM 6668 C C . LEU B 1 192 ? -18.641 -20.125 -12.523 1 97.62 192 LEU B C 1
ATOM 6670 O O . LEU B 1 192 ? -17.891 -20.297 -13.484 1 97.62 192 LEU B O 1
ATOM 6674 N N . GLY B 1 193 ? -18.953 -18.938 -11.969 1 97.94 193 GLY B N 1
ATOM 6675 C CA . GLY B 1 193 ? -18.172 -17.781 -12.414 1 97.94 193 GLY B CA 1
ATOM 6676 C C . GLY B 1 193 ? -16.688 -17.938 -12.125 1 97.94 193 GLY B C 1
ATOM 6677 O O . GLY B 1 193 ? -15.859 -17.609 -12.969 1 97.94 193 GLY B O 1
ATOM 6678 N N . PHE B 1 194 ? -16.469 -18.453 -10.93 1 98.38 194 PHE B N 1
ATOM 6679 C CA . PHE B 1 194 ? -15.078 -18.719 -10.562 1 98.38 194 PHE B CA 1
ATOM 6680 C C . PHE B 1 194 ? -14.438 -19.703 -11.547 1 98.38 194 PHE B C 1
ATOM 6682 O O . PHE B 1 194 ? -13.328 -19.469 -12.031 1 98.38 194 PHE B O 1
ATOM 6689 N N . LEU B 1 195 ? -15.078 -20.766 -11.797 1 98.44 195 LEU B N 1
ATOM 6690 C CA . LEU B 1 195 ? -14.555 -21.812 -12.664 1 98.44 195 LEU B CA 1
ATOM 6691 C C . LEU B 1 195 ? -14.281 -21.281 -14.07 1 98.44 195 LEU B C 1
ATOM 6693 O O . LEU B 1 195 ? -13.219 -21.516 -14.633 1 98.44 195 LEU B O 1
ATOM 6697 N N . LEU B 1 196 ? -15.219 -20.578 -14.586 1 97.69 196 LEU B N 1
ATOM 6698 C CA . LEU B 1 196 ? -15.07 -19.984 -15.914 1 97.69 196 LEU B CA 1
ATOM 6699 C C . LEU B 1 196 ? -13.852 -19.062 -15.969 1 97.69 196 LEU B C 1
ATOM 6701 O O . LEU B 1 196 ? -13.031 -19.172 -16.875 1 97.69 196 LEU B O 1
ATOM 6705 N N . PHE B 1 197 ? -13.797 -18.219 -14.992 1 98.56 197 PHE B N 1
ATOM 6706 C CA . PHE B 1 197 ? -12.727 -17.219 -14.961 1 98.56 197 PHE B CA 1
ATOM 6707 C C . PHE B 1 197 ? -11.367 -17.891 -14.781 1 98.56 197 PHE B C 1
ATOM 6709 O O . PHE B 1 197 ? -10.438 -17.641 -15.547 1 98.56 197 PHE B O 1
ATOM 6716 N N . SER B 1 198 ? -11.195 -18.75 -13.773 1 98.62 198 SER B N 1
ATOM 6717 C CA . SER B 1 198 ? -9.914 -19.328 -13.414 1 98.62 198 SER B CA 1
ATOM 6718 C C . SER B 1 198 ? -9.391 -20.234 -14.523 1 98.62 198 SER B C 1
ATOM 6720 O O . SER B 1 198 ? -8.195 -20.219 -14.844 1 98.62 198 SER B O 1
ATOM 6722 N N . MET B 1 199 ? -10.258 -20.953 -15.18 1 98.19 199 MET B N 1
ATOM 6723 C CA . MET B 1 199 ? -9.828 -21.875 -16.234 1 98.19 199 MET B CA 1
ATOM 6724 C C . MET B 1 199 ? -9.422 -21.109 -17.484 1 98.19 199 MET B C 1
ATOM 6726 O O . MET B 1 199 ? -8.398 -21.422 -18.109 1 98.19 199 MET B O 1
ATOM 6730 N N . THR B 1 200 ? -10.164 -20.078 -17.859 1 98.06 200 THR B N 1
ATOM 6731 C CA . THR B 1 200 ? -9.891 -19.344 -19.078 1 98.06 200 THR B CA 1
ATOM 6732 C C . THR B 1 200 ? -8.688 -18.422 -18.906 1 98.06 200 THR B C 1
ATOM 6734 O O . THR B 1 200 ? -7.695 -18.547 -19.641 1 98.06 200 THR B O 1
ATOM 6737 N N . ILE B 1 201 ? -8.766 -17.609 -17.922 1 98.5 201 ILE B N 1
ATOM 6738 C CA . ILE B 1 201 ? -7.676 -16.672 -17.688 1 98.5 201 ILE B CA 1
ATOM 6739 C C . ILE B 1 201 ? -6.43 -17.438 -17.234 1 98.5 201 ILE B C 1
ATOM 6741 O O . ILE B 1 201 ? -5.309 -17.062 -17.578 1 98.5 201 ILE B O 1
ATOM 6745 N N . GLY B 1 202 ? -6.605 -18.516 -16.438 1 98.62 202 GLY B N 1
ATOM 6746 C CA . GLY B 1 202 ? -5.477 -19.328 -16.031 1 98.62 202 GLY B CA 1
ATOM 6747 C C . GLY B 1 202 ? -4.75 -19.969 -17.203 1 98.62 202 GLY B C 1
ATOM 6748 O O . GLY B 1 202 ? -3.518 -19.922 -17.281 1 98.62 202 GLY B O 1
ATOM 6749 N N . MET B 1 203 ? -5.484 -20.453 -18.156 1 98.5 203 MET B N 1
ATOM 6750 C CA . MET B 1 203 ? -4.887 -21.047 -19.344 1 98.5 203 MET B CA 1
ATOM 6751 C C . MET B 1 203 ? -4.199 -20 -20.203 1 98.5 203 MET B C 1
ATOM 6753 O O . MET B 1 203 ? -3.135 -20.25 -20.766 1 98.5 203 MET B O 1
ATOM 6757 N N . LEU B 1 204 ? -4.848 -18.891 -20.312 1 98.5 204 LEU B N 1
ATOM 6758 C CA . LEU B 1 204 ? -4.211 -17.781 -21.016 1 98.5 204 LEU B CA 1
ATOM 6759 C C . LEU B 1 204 ? -2.895 -17.391 -20.344 1 98.5 204 LEU B C 1
ATOM 6761 O O . LEU B 1 204 ? -1.899 -17.141 -21.031 1 98.5 204 LEU B O 1
ATOM 6765 N N . PHE B 1 205 ? -2.941 -17.328 -19.047 1 98.19 205 PHE B N 1
ATOM 6766 C CA . PHE B 1 205 ? -1.754 -16.969 -18.297 1 98.19 205 PHE B CA 1
ATOM 6767 C C . PHE B 1 205 ? -0.616 -17.938 -18.562 1 98.19 205 PHE B C 1
ATOM 6769 O O . PHE B 1 205 ? 0.527 -17.531 -18.766 1 98.19 205 PHE B O 1
ATOM 6776 N N . ILE B 1 206 ? -0.866 -19.188 -18.578 1 98.12 206 ILE B N 1
ATOM 6777 C CA . ILE B 1 206 ? 0.133 -20.203 -18.891 1 98.12 206 ILE B CA 1
ATOM 6778 C C . ILE B 1 206 ? 0.693 -19.984 -20.297 1 98.12 206 ILE B C 1
ATOM 6780 O O . ILE B 1 206 ? 1.906 -20.047 -20.5 1 98.12 206 ILE B O 1
ATOM 6784 N N . ALA B 1 207 ? -0.187 -19.625 -21.234 1 97.19 207 ALA B N 1
ATOM 6785 C CA . ALA B 1 207 ? 0.217 -19.438 -22.625 1 97.19 207 ALA B CA 1
ATOM 6786 C C . ALA B 1 207 ? 1.122 -18.219 -22.781 1 97.19 207 ALA B C 1
ATOM 6788 O O . ALA B 1 207 ? 1.991 -18.172 -23.656 1 97.19 207 ALA B O 1
ATOM 6789 N N . LEU B 1 208 ? 0.94 -17.266 -21.938 1 96.69 208 LEU B N 1
ATOM 6790 C CA . LEU B 1 208 ? 1.669 -16 -22.062 1 96.69 208 LEU B CA 1
ATOM 6791 C C . LEU B 1 208 ? 3.021 -16.094 -21.375 1 96.69 208 LEU B C 1
ATOM 6793 O O . LEU B 1 208 ? 3.896 -15.25 -21.594 1 96.69 208 LEU B O 1
ATOM 6797 N N . GLN B 1 209 ? 3.242 -16.984 -20.5 1 95 209 GLN B N 1
ATOM 6798 C CA . GLN B 1 209 ? 4.496 -17.109 -19.766 1 95 209 GLN B CA 1
ATOM 6799 C C . GLN B 1 209 ? 5.648 -17.469 -20.703 1 95 209 GLN B C 1
ATOM 6801 O O . GLN B 1 209 ? 5.449 -18.156 -21.703 1 95 209 GLN B O 1
ATOM 6806 N N . PRO B 1 210 ? 6.832 -16.938 -20.453 1 93.88 210 PRO B N 1
ATOM 6807 C CA . PRO B 1 210 ? 8 -17.391 -21.219 1 93.88 210 PRO B CA 1
ATOM 6808 C C . PRO B 1 210 ? 8.383 -18.828 -20.906 1 93.88 210 PRO B C 1
ATOM 6810 O O . PRO B 1 210 ? 7.949 -19.391 -19.891 1 93.88 210 PRO B O 1
ATOM 6813 N N . PRO B 1 211 ? 9.047 -19.422 -21.828 1 93.81 211 PRO B N 1
ATOM 6814 C CA . PRO B 1 211 ? 9.492 -20.797 -21.578 1 93.81 211 PRO B CA 1
ATOM 6815 C C . PRO B 1 211 ? 10.594 -20.891 -20.531 1 93.81 211 PRO B C 1
ATOM 6817 O O . PRO B 1 211 ? 11.68 -21.406 -20.812 1 93.81 211 PRO B O 1
ATOM 6820 N N . GLN B 1 212 ? 10.352 -20.359 -19.422 1 92.94 212 GLN B N 1
ATOM 6821 C CA . GLN B 1 212 ? 11.164 -20.328 -18.203 1 92.94 212 GLN B CA 1
ATOM 6822 C C . GLN B 1 212 ? 10.297 -20.234 -16.953 1 92.94 212 GLN B C 1
ATOM 6824 O O . GLN B 1 212 ? 9.125 -19.859 -17.047 1 92.94 212 GLN B O 1
ATOM 6829 N N . PHE B 1 213 ? 10.867 -20.641 -15.875 1 93.81 213 PHE B N 1
ATOM 6830 C CA . PHE B 1 213 ? 10.133 -20.609 -14.617 1 93.81 213 PHE B CA 1
ATOM 6831 C C . PHE B 1 213 ? 9.875 -19.188 -14.172 1 93.81 213 PHE B C 1
ATOM 6833 O O . PHE B 1 213 ? 10.766 -18.344 -14.234 1 93.81 213 PHE B O 1
ATOM 6840 N N . THR B 1 214 ? 8.602 -18.875 -13.773 1 91.5 214 THR B N 1
ATOM 6841 C CA . THR B 1 214 ? 8.219 -17.5 -13.445 1 91.5 214 THR B CA 1
ATOM 6842 C C . THR B 1 214 ? 7.688 -17.406 -12.016 1 91.5 214 THR B C 1
ATOM 6844 O O . THR B 1 214 ? 7.301 -16.328 -11.562 1 91.5 214 THR B O 1
ATOM 6847 N N . SER B 1 215 ? 7.629 -18.453 -11.281 1 93.94 215 SER B N 1
ATOM 6848 C CA . SER B 1 215 ? 7.074 -18.484 -9.938 1 93.94 215 SER B CA 1
ATOM 6849 C C . SER B 1 215 ? 8.141 -18.828 -8.906 1 93.94 215 SER B C 1
ATOM 6851 O O . SER B 1 215 ? 9.305 -19.031 -9.25 1 93.94 215 SER B O 1
ATOM 6853 N N . TRP B 1 216 ? 7.773 -18.906 -7.656 1 93.12 216 TRP B N 1
ATOM 6854 C CA . TRP B 1 216 ? 8.703 -19.109 -6.551 1 93.12 216 TRP B CA 1
ATOM 6855 C C . TRP B 1 216 ? 9.25 -20.531 -6.551 1 93.12 216 TRP B C 1
ATOM 6857 O O . TRP B 1 216 ? 8.477 -21.5 -6.465 1 93.12 216 TRP B O 1
ATOM 6867 N N . ASP B 1 217 ? 10.555 -20.672 -6.641 1 90.31 217 ASP B N 1
ATOM 6868 C CA . ASP B 1 217 ? 11.25 -21.953 -6.57 1 90.31 217 ASP B CA 1
ATOM 6869 C C . ASP B 1 217 ? 10.656 -22.953 -7.551 1 90.31 217 ASP B C 1
ATOM 6871 O O . ASP B 1 217 ? 10.531 -24.141 -7.23 1 90.31 217 ASP B O 1
ATOM 6875 N N . GLU B 1 218 ? 10.266 -22.5 -8.609 1 94.88 218 GLU B N 1
ATOM 6876 C CA . GLU B 1 218 ? 9.555 -23.359 -9.555 1 94.88 218 GLU B CA 1
ATOM 6877 C C . GLU B 1 218 ? 10.477 -24.453 -10.109 1 94.88 218 GLU B C 1
ATOM 6879 O O . GLU B 1 218 ? 10.023 -25.547 -10.406 1 94.88 218 GLU B O 1
ATOM 6884 N N . HIS B 1 219 ? 11.812 -24.188 -10.242 1 93.5 219 HIS B N 1
ATOM 6885 C CA . HIS B 1 219 ? 12.75 -25.172 -10.773 1 93.5 219 HIS B CA 1
ATOM 6886 C C . HIS B 1 219 ? 12.906 -26.344 -9.82 1 93.5 219 HIS B C 1
ATOM 6888 O O . HIS B 1 219 ? 13.094 -27.484 -10.258 1 93.5 219 HIS B O 1
ATOM 6894 N N . ILE B 1 220 ? 12.719 -26.047 -8.531 1 92.44 220 ILE B N 1
ATOM 6895 C CA . ILE B 1 220 ? 12.812 -27.109 -7.547 1 92.44 220 ILE B CA 1
ATOM 6896 C C . ILE B 1 220 ? 11.555 -27.984 -7.621 1 92.44 220 ILE B C 1
ATOM 6898 O O . ILE B 1 220 ? 11.648 -29.219 -7.582 1 92.44 220 ILE B O 1
ATOM 6902 N N . HIS B 1 221 ? 10.445 -27.312 -7.719 1 95.69 221 HIS B N 1
ATOM 6903 C CA . HIS B 1 221 ? 9.195 -28.047 -7.844 1 95.69 221 HIS B CA 1
ATOM 6904 C C . HIS B 1 221 ? 9.164 -28.875 -9.125 1 95.69 221 HIS B C 1
ATOM 6906 O O . HIS B 1 221 ? 8.719 -30.031 -9.125 1 95.69 221 HIS B O 1
ATOM 6912 N N . PHE B 1 222 ? 9.688 -28.266 -10.172 1 96.19 222 PHE B N 1
ATOM 6913 C CA . PHE B 1 222 ? 9.805 -28.938 -11.453 1 96.19 222 PHE B CA 1
ATOM 6914 C C . PHE B 1 222 ? 10.648 -30.203 -11.32 1 96.19 222 PHE B C 1
ATOM 6916 O O . PHE B 1 222 ? 10.258 -31.266 -11.805 1 96.19 222 PHE B O 1
ATOM 6923 N N . TYR B 1 223 ? 11.688 -30.094 -10.641 1 93.25 223 TYR B N 1
ATOM 6924 C CA . TYR B 1 223 ? 12.609 -31.188 -10.375 1 93.25 223 TYR B CA 1
ATOM 6925 C C . TYR B 1 223 ? 11.898 -32.344 -9.695 1 93.25 223 TYR B C 1
ATOM 6927 O O . TYR B 1 223 ? 11.969 -33.5 -10.164 1 93.25 223 TYR B O 1
ATOM 6935 N N . HIS B 1 224 ? 11.078 -32.094 -8.742 1 94.56 224 HIS B N 1
ATOM 6936 C CA . HIS B 1 224 ? 10.391 -33.125 -7.973 1 94.56 224 HIS B CA 1
ATOM 6937 C C . HIS B 1 224 ? 9.242 -33.75 -8.766 1 94.56 224 HIS B C 1
ATOM 6939 O O . HIS B 1 224 ? 8.906 -34.906 -8.578 1 94.56 224 HIS B O 1
ATOM 6945 N N . VAL B 1 225 ? 8.68 -32.969 -9.609 1 96.94 225 VAL B N 1
ATOM 6946 C CA . VAL B 1 225 ? 7.582 -33.469 -10.438 1 96.94 225 VAL B CA 1
ATOM 6947 C C . VAL B 1 225 ? 8.117 -34.438 -11.492 1 96.94 225 VAL B C 1
ATOM 6949 O O . VAL B 1 225 ? 7.562 -35.531 -11.695 1 96.94 225 VAL B O 1
ATOM 6952 N N . PHE B 1 226 ? 9.25 -34.125 -12.094 1 95.06 226 PHE B N 1
ATOM 6953 C CA . PHE B 1 226 ? 9.773 -34.875 -13.227 1 95.06 226 PHE B CA 1
ATOM 6954 C C . PHE B 1 226 ? 10.508 -36.125 -12.758 1 95.06 226 PHE B C 1
ATOM 6956 O O . PHE B 1 226 ? 10.664 -37.094 -13.523 1 95.06 226 PHE B O 1
ATOM 6963 N N . ASP B 1 227 ? 10.953 -36.125 -11.539 1 93.62 227 ASP B N 1
ATOM 6964 C CA . ASP B 1 227 ? 11.648 -37.312 -11.062 1 93.62 227 ASP B CA 1
ATOM 6965 C C . ASP B 1 227 ? 10.758 -38.156 -10.148 1 93.62 227 ASP B C 1
ATOM 6967 O O . ASP B 1 227 ? 11.211 -39.125 -9.539 1 93.62 227 ASP B O 1
ATOM 6971 N N . PHE B 1 228 ? 9.508 -37.812 -10.008 1 94.88 228 PHE B N 1
ATOM 6972 C CA . PHE B 1 228 ? 8.609 -38.375 -9.023 1 94.88 228 PHE B CA 1
ATOM 6973 C C . PHE B 1 228 ? 8.516 -39.875 -9.18 1 94.88 228 PHE B C 1
ATOM 6975 O O . PHE B 1 228 ? 8.648 -40.625 -8.203 1 94.88 228 PHE B O 1
ATOM 6982 N N . PHE B 1 229 ? 8.32 -40.438 -10.352 1 93.56 229 PHE B N 1
ATOM 6983 C CA . PHE B 1 229 ? 8.094 -41.875 -10.594 1 93.56 229 PHE B CA 1
ATOM 6984 C C . PHE B 1 229 ? 9.375 -42.531 -11.047 1 93.56 229 PHE B C 1
ATOM 6986 O O . PHE B 1 229 ? 9.359 -43.719 -11.422 1 93.56 229 PHE B O 1
ATOM 6993 N N . GLU B 1 230 ? 10.453 -41.812 -10.977 1 90.75 230 GLU B N 1
ATOM 6994 C CA . GLU B 1 230 ? 11.727 -42.406 -11.383 1 90.75 230 GLU B CA 1
ATOM 6995 C C . GLU B 1 230 ? 12.32 -43.25 -10.266 1 90.75 230 GLU B C 1
ATOM 6997 O O . GLU B 1 230 ? 11.945 -43.125 -9.102 1 90.75 230 GLU B O 1
ATOM 7002 N N . GLY B 1 231 ? 13.188 -44.156 -10.625 1 88 231 GLY B N 1
ATOM 7003 C CA . GLY B 1 231 ? 13.875 -44.969 -9.641 1 88 231 GLY B CA 1
ATOM 7004 C C . GLY B 1 231 ? 15.008 -44.25 -8.945 1 88 231 GLY B C 1
ATOM 7005 O O . GLY B 1 231 ? 15.016 -43.031 -8.875 1 88 231 GLY B O 1
ATOM 7006 N N . LYS B 1 232 ? 15.867 -44.906 -8.391 1 89.81 232 LYS B N 1
ATOM 7007 C CA . LYS B 1 232 ? 17 -44.375 -7.648 1 89.81 232 LYS B CA 1
ATOM 7008 C C . LYS B 1 232 ? 17.922 -43.594 -8.562 1 89.81 232 LYS B C 1
ATOM 7010 O O . LYS B 1 232 ? 18.453 -42.531 -8.172 1 89.81 232 LYS B O 1
ATOM 7015 N N . HIS B 1 233 ? 18.016 -44.094 -9.734 1 91.25 233 HIS B N 1
ATOM 7016 C CA . HIS B 1 233 ? 18.828 -43.406 -10.719 1 91.25 233 HIS B CA 1
ATOM 7017 C C . HIS B 1 233 ? 17.969 -42.688 -11.75 1 91.25 233 HIS B C 1
ATOM 7019 O O . HIS B 1 233 ? 17.219 -43.312 -12.484 1 91.25 233 HIS B O 1
ATOM 7025 N N . VAL B 1 234 ? 18.141 -41.375 -11.727 1 92.5 234 VAL B N 1
ATOM 7026 C CA . VAL B 1 234 ? 17.312 -40.562 -12.609 1 92.5 234 VAL B CA 1
ATOM 7027 C C . VAL B 1 234 ? 18.172 -40.062 -13.773 1 92.5 234 VAL B C 1
ATOM 7029 O O . VAL B 1 234 ? 19.312 -39.625 -13.57 1 92.5 234 VAL B O 1
ATOM 7032 N N . GLU B 1 235 ? 17.641 -40.188 -14.992 1 91.5 235 GLU B N 1
ATOM 7033 C CA . GLU B 1 235 ? 18.281 -39.656 -16.188 1 91.5 235 GLU B CA 1
ATOM 7034 C C . GLU B 1 235 ? 17.469 -38.562 -16.828 1 91.5 235 GLU B C 1
ATOM 7036 O O . GLU B 1 235 ? 16.422 -38.812 -17.438 1 91.5 235 GLU B O 1
ATOM 7041 N N . TRP B 1 236 ? 17.984 -37.375 -16.812 1 92.12 236 TRP B N 1
ATOM 7042 C CA . TRP B 1 236 ? 17.328 -36.25 -17.453 1 92.12 236 TRP B CA 1
ATOM 7043 C C . TRP B 1 236 ? 17.781 -36.125 -18.922 1 92.12 236 TRP B C 1
ATOM 7045 O O . TRP B 1 236 ? 18.938 -36.344 -19.234 1 92.12 236 TRP B O 1
ATOM 7055 N N . ASN B 1 237 ? 16.828 -35.812 -19.688 1 93.69 237 ASN B N 1
ATOM 7056 C CA . ASN B 1 237 ? 17.234 -35.406 -21.031 1 93.69 237 ASN B CA 1
ATOM 7057 C C . ASN B 1 237 ? 17.797 -33.969 -21.031 1 93.69 237 ASN B C 1
ATOM 7059 O O . ASN B 1 237 ? 17.812 -33.312 -19.984 1 93.69 237 ASN B O 1
ATOM 7063 N N . GLN B 1 238 ? 18.266 -33.562 -22.141 1 95.69 238 GLN B N 1
ATOM 7064 C CA . GLN B 1 238 ? 18.969 -32.281 -22.234 1 95.69 238 GLN B CA 1
ATOM 7065 C C . GLN B 1 238 ? 18 -31.125 -22.016 1 95.69 238 GLN B C 1
ATOM 7067 O O . GLN B 1 238 ? 18.391 -30.109 -21.438 1 95.69 238 GLN B O 1
ATOM 7072 N N . ALA B 1 239 ? 16.797 -31.25 -22.484 1 95.88 239 ALA B N 1
ATOM 7073 C CA . ALA B 1 239 ? 15.805 -30.203 -22.297 1 95.88 239 ALA B CA 1
ATOM 7074 C C . ALA B 1 239 ? 15.469 -30.016 -20.812 1 95.88 239 ALA B C 1
ATOM 7076 O O . ALA B 1 239 ? 15.414 -28.891 -20.312 1 95.88 239 ALA B O 1
ATOM 7077 N N . GLU B 1 240 ? 15.242 -31.078 -20.125 1 95.12 240 GLU B N 1
ATOM 7078 C CA . GLU B 1 240 ? 14.953 -31.062 -18.703 1 95.12 240 GLU B CA 1
ATOM 7079 C C . GLU B 1 240 ? 16.109 -30.453 -17.906 1 95.12 240 GLU B C 1
ATOM 7081 O O . GLU B 1 240 ? 15.906 -29.625 -17.031 1 95.12 240 GLU B O 1
ATOM 7086 N N . TYR B 1 241 ? 17.25 -30.906 -18.281 1 95.25 241 TYR B N 1
ATOM 7087 C CA . TYR B 1 241 ? 18.453 -30.438 -17.594 1 95.25 241 TYR B CA 1
ATOM 7088 C C . TYR B 1 241 ? 18.656 -28.938 -17.797 1 95.25 241 TYR B C 1
ATOM 7090 O O . TYR B 1 241 ? 18.922 -28.203 -16.844 1 95.25 241 TYR B O 1
ATOM 7098 N N . TYR B 1 242 ? 18.5 -28.516 -19 1 94 242 TYR B N 1
ATOM 7099 C CA . TYR B 1 242 ? 18.641 -27.094 -19.297 1 94 242 TYR B CA 1
ATOM 7100 C C . TYR B 1 242 ? 17.672 -26.25 -18.484 1 94 242 TYR B C 1
ATOM 7102 O O . TYR B 1 242 ? 18.031 -25.219 -17.922 1 94 242 TYR B O 1
ATOM 7110 N N . ALA B 1 243 ? 16.422 -26.656 -18.453 1 93.31 243 ALA B N 1
ATOM 7111 C CA . ALA B 1 243 ? 15.391 -25.922 -17.719 1 93.31 243 ALA B CA 1
ATOM 7112 C C . ALA B 1 243 ? 15.75 -25.812 -16.234 1 93.31 243 ALA B C 1
ATOM 7114 O O . ALA B 1 243 ? 15.562 -24.766 -15.625 1 93.31 243 ALA B O 1
ATOM 7115 N N . TYR B 1 244 ? 16.266 -26.844 -15.703 1 92.88 244 TYR B N 1
ATOM 7116 C CA . TYR B 1 244 ? 16.594 -26.906 -14.281 1 92.88 244 TYR B CA 1
ATOM 7117 C C . TYR B 1 244 ? 17.766 -25.984 -13.945 1 92.88 244 TYR B C 1
ATOM 7119 O O . TYR B 1 244 ? 17.734 -25.281 -12.938 1 92.88 244 TYR B O 1
ATOM 7127 N N . ILE B 1 245 ? 18.797 -25.922 -14.766 1 90.75 245 ILE B N 1
ATOM 7128 C CA . ILE B 1 245 ? 20.031 -25.219 -14.43 1 90.75 245 ILE B CA 1
ATOM 7129 C C . ILE B 1 245 ? 19.906 -23.75 -14.797 1 90.75 245 ILE B C 1
ATOM 7131 O O . ILE B 1 245 ? 20.781 -22.938 -14.477 1 90.75 245 ILE B O 1
ATOM 7135 N N . ASN B 1 246 ? 18.844 -23.375 -15.5 1 87.69 246 ASN B N 1
ATOM 7136 C CA . ASN B 1 246 ? 18.562 -21.969 -15.828 1 87.69 246 ASN B CA 1
ATOM 7137 C C . ASN B 1 246 ? 17.266 -21.484 -15.18 1 87.69 246 ASN B C 1
ATOM 7139 O O . ASN B 1 246 ? 16.312 -21.156 -15.883 1 87.69 246 ASN B O 1
ATOM 7143 N N . PRO B 1 247 ? 17.375 -21.422 -13.906 1 81.5 247 PRO B N 1
ATOM 7144 C CA . PRO B 1 247 ? 16.141 -21.125 -13.172 1 81.5 247 PRO B CA 1
ATOM 7145 C C . PRO B 1 247 ? 15.727 -19.656 -13.297 1 81.5 247 PRO B C 1
ATOM 7147 O O . PRO B 1 247 ? 16.359 -18.891 -14.031 1 81.5 247 PRO B O 1
ATOM 7150 N N . GLU B 1 248 ? 14.688 -19.422 -12.469 1 72.62 248 GLU B N 1
ATOM 7151 C CA . GLU B 1 248 ? 14.078 -18.094 -12.398 1 72.62 248 GLU B CA 1
ATOM 7152 C C . GLU B 1 248 ? 15.055 -17.062 -11.836 1 72.62 248 GLU B C 1
ATOM 7154 O O . GLU B 1 248 ? 15.93 -17.406 -11.031 1 72.62 248 GLU B O 1
ATOM 7159 N N . SER B 1 249 ? 15.195 -15.922 -12.453 1 66.31 249 SER B N 1
ATOM 7160 C CA . SER B 1 249 ? 16.078 -14.891 -11.93 1 66.31 249 SER B CA 1
ATOM 7161 C C . SER B 1 249 ? 15.297 -13.672 -11.445 1 66.31 249 SER B C 1
ATOM 7163 O O . SER B 1 249 ? 14.227 -13.375 -11.977 1 66.31 249 SER B O 1
ATOM 7165 N N . LYS B 1 250 ? 15.773 -13.305 -10.172 1 58.97 250 LYS B N 1
ATOM 7166 C CA . LYS B 1 250 ? 15.273 -12.023 -9.68 1 58.97 250 LYS B CA 1
ATOM 7167 C C . LYS B 1 250 ? 15.445 -10.93 -10.719 1 58.97 250 LYS B C 1
ATOM 7169 O O . LYS B 1 250 ? 14.703 -9.945 -10.727 1 58.97 250 LYS B O 1
ATOM 7174 N N . LYS B 1 251 ? 16.359 -11.344 -11.664 1 64.62 251 LYS B N 1
ATOM 7175 C CA . LYS B 1 251 ? 16.516 -10.406 -12.773 1 64.62 251 LYS B CA 1
ATOM 7176 C C . LYS B 1 251 ? 15.578 -10.75 -13.93 1 64.62 251 LYS B C 1
ATOM 7178 O O . LYS B 1 251 ? 14.844 -11.734 -13.867 1 64.62 251 LYS B O 1
ATOM 7183 N N . LYS B 1 252 ? 15.398 -9.938 -14.984 1 63.16 252 LYS B N 1
ATOM 7184 C CA . LYS B 1 252 ? 14.398 -10.086 -16.031 1 63.16 252 LYS B CA 1
ATOM 7185 C C . LYS B 1 252 ? 14.633 -11.367 -16.828 1 63.16 252 LYS B C 1
ATOM 7187 O O . LYS B 1 252 ? 15.773 -11.797 -17 1 63.16 252 LYS B O 1
ATOM 7192 N N . VAL B 1 253 ? 13.484 -12.125 -17.109 1 73.19 253 VAL B N 1
ATOM 7193 C CA . VAL B 1 253 ? 13.422 -13.328 -17.922 1 73.19 253 VAL B CA 1
ATOM 7194 C C . VAL B 1 253 ? 14.062 -13.07 -19.281 1 73.19 253 VAL B C 1
ATOM 7196 O O . VAL B 1 253 ? 13.914 -11.984 -19.844 1 73.19 253 VAL B O 1
ATOM 7199 N N . ALA B 1 254 ? 14.844 -13.875 -19.797 1 77.69 254 ALA B N 1
ATOM 7200 C CA . ALA B 1 254 ? 15.727 -13.734 -20.953 1 77.69 254 ALA B CA 1
ATOM 7201 C C . ALA B 1 254 ? 14.93 -13.727 -22.266 1 77.69 254 ALA B C 1
ATOM 7203 O O . ALA B 1 254 ? 15.445 -13.336 -23.312 1 77.69 254 ALA B O 1
ATOM 7204 N N . PHE B 1 255 ? 13.68 -14.078 -22.266 1 87.81 255 PHE B N 1
ATOM 7205 C CA . PHE B 1 255 ? 12.914 -14.203 -23.5 1 87.81 255 PHE B CA 1
ATOM 7206 C C . PHE B 1 255 ? 11.883 -13.086 -23.609 1 87.81 255 PHE B C 1
ATOM 7208 O O . PHE B 1 255 ? 10.695 -13.297 -23.328 1 87.81 255 PHE B O 1
ATOM 7215 N N . THR B 1 256 ? 12.398 -12.023 -24.203 1 87.88 256 THR B N 1
ATOM 7216 C CA . THR B 1 256 ? 11.625 -10.797 -24.094 1 87.88 256 THR B CA 1
ATOM 7217 C C . THR B 1 256 ? 10.867 -10.523 -25.391 1 87.88 256 THR B C 1
ATOM 7219 O O . THR B 1 256 ? 10.406 -9.406 -25.625 1 87.88 256 THR B O 1
ATOM 7222 N N . SER B 1 257 ? 10.844 -11.492 -26.344 1 91.94 257 SER B N 1
ATOM 7223 C CA . SER B 1 257 ? 10.086 -11.375 -27.578 1 91.94 257 SER B CA 1
ATOM 7224 C C . SER B 1 257 ? 9.43 -12.695 -27.969 1 91.94 257 SER B C 1
ATOM 7226 O O . SER B 1 257 ? 9.828 -13.758 -27.469 1 91.94 257 SER B O 1
ATOM 7228 N N . LYS B 1 258 ? 8.453 -12.617 -28.812 1 93.06 258 LYS B N 1
ATOM 7229 C CA . LYS B 1 258 ? 7.773 -13.828 -29.25 1 93.06 258 LYS B CA 1
ATOM 7230 C C . LYS B 1 258 ? 8.703 -14.711 -30.078 1 93.06 258 LYS B C 1
ATOM 7232 O O . LYS B 1 258 ? 8.586 -15.938 -30.062 1 93.06 258 LYS B O 1
ATOM 7237 N N . GLU B 1 259 ? 9.68 -14.094 -30.812 1 93.44 259 GLU B N 1
ATOM 7238 C CA . GLU B 1 259 ? 10.641 -14.844 -31.609 1 93.44 259 GLU B CA 1
ATOM 7239 C C . GLU B 1 259 ? 11.594 -15.648 -30.734 1 93.44 259 GLU B C 1
ATOM 7241 O O . GLU B 1 259 ? 11.852 -16.828 -31 1 93.44 259 GLU B O 1
ATOM 7246 N N . GLU B 1 260 ? 12.062 -14.953 -29.766 1 94.25 260 GLU B N 1
ATOM 7247 C CA . GLU B 1 260 ? 12.961 -15.641 -28.844 1 94.25 260 GLU B CA 1
ATOM 7248 C C . GLU B 1 260 ? 12.242 -16.766 -28.109 1 94.25 260 GLU B C 1
ATOM 7250 O O . GLU B 1 260 ? 12.828 -17.812 -27.844 1 94.25 260 GLU B O 1
ATOM 7255 N N . LYS B 1 261 ? 11.055 -16.516 -27.75 1 94.06 261 LYS B N 1
ATOM 7256 C CA . LYS B 1 261 ? 10.219 -17.547 -27.156 1 94.06 261 LYS B CA 1
ATOM 7257 C C . LYS B 1 261 ? 10.109 -18.75 -28.062 1 94.06 261 LYS B C 1
ATOM 7259 O O . LYS B 1 261 ? 10.258 -19.891 -27.625 1 94.06 261 LYS B O 1
ATOM 7264 N N . ALA B 1 262 ? 9.859 -18.516 -29.312 1 94.88 262 ALA B N 1
ATOM 7265 C CA . ALA B 1 262 ? 9.719 -19.594 -30.297 1 94.88 262 ALA B CA 1
ATOM 7266 C C . ALA B 1 262 ? 11.023 -20.375 -30.438 1 94.88 262 ALA B C 1
ATOM 7268 O O . ALA B 1 262 ? 11.008 -21.594 -30.562 1 94.88 262 ALA B O 1
ATOM 7269 N N . LEU B 1 263 ? 12.102 -19.672 -30.438 1 95.69 263 LEU B N 1
ATOM 7270 C CA . LEU B 1 263 ? 13.406 -20.297 -30.562 1 95.69 263 LEU B CA 1
ATOM 7271 C C . LEU B 1 263 ? 13.672 -21.219 -29.375 1 95.69 263 LEU B C 1
ATOM 7273 O O . LEU B 1 263 ? 14.195 -22.328 -29.547 1 95.69 263 LEU B O 1
ATOM 7277 N N . GLN B 1 264 ? 13.352 -20.734 -28.234 1 95.38 264 GLN B N 1
ATOM 7278 C CA . GLN B 1 264 ? 13.578 -21.531 -27.031 1 95.38 264 GLN B CA 1
ATOM 7279 C C . GLN B 1 264 ? 12.68 -22.766 -27.016 1 95.38 264 GLN B C 1
ATOM 7281 O O . GLN B 1 264 ? 13.102 -23.844 -26.594 1 95.38 264 GLN B O 1
ATOM 7286 N N . ILE B 1 265 ? 11.461 -22.625 -27.406 1 96.69 265 ILE B N 1
ATOM 7287 C CA . ILE B 1 265 ? 10.531 -23.75 -27.484 1 96.69 265 ILE B CA 1
ATOM 7288 C C . ILE B 1 265 ? 11.07 -24.781 -28.469 1 96.69 265 ILE B C 1
ATOM 7290 O O . ILE B 1 265 ? 11.039 -25.984 -28.203 1 96.69 265 ILE B O 1
ATOM 7294 N N . GLN B 1 266 ? 11.578 -24.281 -29.562 1 96.69 266 GLN B N 1
ATOM 7295 C CA . GLN B 1 266 ? 12.18 -25.172 -30.547 1 96.69 266 GLN B CA 1
ATOM 7296 C C . GLN B 1 266 ? 13.375 -25.922 -29.969 1 96.69 266 GLN B C 1
ATOM 7298 O O . GLN B 1 266 ? 13.508 -27.141 -30.156 1 96.69 266 GLN B O 1
ATOM 7303 N N . TYR B 1 267 ? 14.156 -25.219 -29.312 1 95.88 267 TYR B N 1
ATOM 7304 C CA . TYR B 1 267 ? 15.305 -25.828 -28.672 1 95.88 267 TYR B CA 1
ATOM 7305 C C . TYR B 1 267 ? 14.867 -26.953 -27.734 1 95.88 267 TYR B C 1
ATOM 7307 O O . TYR B 1 267 ? 15.438 -28.047 -27.766 1 95.88 267 TYR B O 1
ATOM 7315 N N . PHE B 1 268 ? 13.898 -26.703 -26.906 1 96.69 268 PHE B N 1
ATOM 7316 C CA . PHE B 1 268 ? 13.391 -27.688 -25.953 1 96.69 268 PHE B CA 1
ATOM 7317 C C . PHE B 1 268 ? 12.891 -28.938 -26.688 1 96.69 268 PHE B C 1
ATOM 7319 O O . PHE B 1 268 ? 13.227 -30.062 -26.312 1 96.69 268 PHE B O 1
ATOM 7326 N N . ASN B 1 269 ? 12.164 -28.766 -27.672 1 96.31 269 ASN B N 1
ATOM 7327 C CA . ASN B 1 269 ? 11.555 -29.875 -28.375 1 96.31 269 ASN B CA 1
ATOM 7328 C C . ASN B 1 269 ? 12.586 -30.688 -29.156 1 96.31 269 ASN B C 1
ATOM 7330 O O . ASN B 1 269 ? 12.484 -31.922 -29.234 1 96.31 269 ASN B O 1
ATOM 7334 N N . GLU B 1 270 ? 13.578 -30.062 -29.656 1 95.75 270 GLU B N 1
ATOM 7335 C CA . GLU B 1 270 ? 14.633 -30.734 -30.406 1 95.75 270 GLU B CA 1
ATOM 7336 C C . GLU B 1 270 ? 15.531 -31.547 -29.484 1 95.75 270 GLU B C 1
ATOM 7338 O O . GLU B 1 270 ? 16.125 -32.531 -29.906 1 95.75 270 GLU B O 1
ATOM 7343 N N . HIS B 1 271 ? 15.531 -31.188 -28.297 1 95.12 271 HIS B N 1
ATOM 7344 C CA . HIS B 1 271 ? 16.453 -31.844 -27.375 1 95.12 271 HIS B CA 1
ATOM 7345 C C . HIS B 1 271 ? 15.703 -32.719 -26.375 1 95.12 271 HIS B C 1
ATOM 7347 O O . HIS B 1 271 ? 16.203 -33 -25.281 1 95.12 271 HIS B O 1
ATOM 7353 N N . THR B 1 272 ? 14.578 -33.031 -26.766 1 94.19 272 THR B N 1
ATOM 7354 C CA . THR B 1 272 ? 13.734 -33.906 -25.938 1 94.19 272 THR B CA 1
ATOM 7355 C C . THR B 1 272 ? 14.336 -35.281 -25.797 1 94.19 272 THR B C 1
ATOM 7357 O O . THR B 1 272 ? 14.18 -35.938 -24.766 1 94.19 272 THR B O 1
ATOM 7360 N N . GLN B 1 273 ? 15.078 -35.781 -26.812 1 93.06 273 GLN B N 1
ATOM 7361 C CA . GLN B 1 273 ? 15.562 -37.156 -26.812 1 93.06 273 GLN B CA 1
ATOM 7362 C C . GLN B 1 273 ? 17.047 -37.219 -26.5 1 93.06 273 GLN B C 1
ATOM 7364 O O . GLN B 1 273 ? 17.609 -38.312 -26.312 1 93.06 273 GLN B O 1
ATOM 7369 N N . ASP B 1 274 ? 17.609 -36.125 -26.328 1 93.81 274 ASP B N 1
ATOM 7370 C CA . ASP B 1 274 ? 19.047 -36.062 -26.062 1 93.81 274 ASP B CA 1
ATOM 7371 C C . ASP B 1 274 ? 19.344 -36.344 -24.594 1 93.81 274 ASP B C 1
ATOM 7373 O O . ASP B 1 274 ? 18.609 -35.875 -23.703 1 93.81 274 ASP B O 1
ATOM 7377 N N . SER B 1 275 ? 20.422 -37.094 -24.422 1 91.94 275 SER B N 1
ATOM 7378 C CA . SER B 1 275 ? 20.828 -37.344 -23.047 1 91.94 275 SER B CA 1
ATOM 7379 C C . SER B 1 275 ? 21.344 -36.062 -22.375 1 91.94 275 SER B C 1
ATOM 7381 O O . SER B 1 275 ? 22.062 -35.281 -23.016 1 91.94 275 SER B O 1
ATOM 7383 N N . GLY B 1 276 ? 20.984 -35.938 -21.188 1 90.44 276 GLY B N 1
ATOM 7384 C CA . GLY B 1 276 ? 21.359 -34.719 -20.5 1 90.44 276 GLY B CA 1
ATOM 7385 C C . GLY B 1 276 ? 22.203 -34.969 -19.266 1 90.44 276 GLY B C 1
ATOM 7386 O O . GLY B 1 276 ? 23.438 -34.938 -19.328 1 90.44 276 GLY B O 1
ATOM 7387 N N . TYR B 1 277 ? 21.594 -35.188 -18.125 1 92.38 277 TYR B N 1
ATOM 7388 C CA . TYR B 1 277 ? 22.266 -35.281 -16.828 1 92.38 277 TYR B CA 1
ATOM 7389 C C . TYR B 1 277 ? 21.688 -36.438 -16 1 92.38 277 TYR B C 1
ATOM 7391 O O . TYR B 1 277 ? 20.469 -36.656 -15.992 1 92.38 277 TYR B O 1
ATOM 7399 N N . SER B 1 278 ? 22.594 -37.188 -15.375 1 93.19 278 SER B N 1
ATOM 7400 C CA . SER B 1 278 ? 22.172 -38.281 -14.5 1 93.19 278 SER B CA 1
ATOM 7401 C C . SER B 1 278 ? 22.531 -38 -13.047 1 93.19 278 SER B C 1
ATOM 7403 O O . SER B 1 278 ? 23.578 -37.438 -12.758 1 93.19 278 SER B O 1
ATOM 7405 N N . TYR B 1 279 ? 21.609 -38.406 -12.195 1 91.75 279 TYR B N 1
ATOM 7406 C CA . TYR B 1 279 ? 21.844 -38.156 -10.773 1 91.75 279 TYR B CA 1
ATOM 7407 C C . TYR B 1 279 ? 21.109 -39.188 -9.93 1 91.75 279 TYR B C 1
ATOM 7409 O O . TYR B 1 279 ? 20.281 -39.969 -10.438 1 91.75 279 TYR B O 1
ATOM 7417 N N . GLU B 1 280 ? 21.5 -39.281 -8.602 1 91.94 280 GLU B N 1
ATOM 7418 C CA . GLU B 1 280 ? 20.812 -40.125 -7.648 1 91.94 280 GLU B CA 1
ATOM 7419 C C . GLU B 1 280 ? 19.672 -39.375 -6.941 1 91.94 280 GLU B C 1
ATOM 7421 O O . GLU B 1 280 ? 19.891 -38.312 -6.383 1 91.94 280 GLU B O 1
ATOM 7426 N N . LYS B 1 281 ? 18.609 -39.938 -7.008 1 90.12 281 LYS B N 1
ATOM 7427 C CA . LYS B 1 281 ? 17.422 -39.344 -6.441 1 90.12 281 LYS B CA 1
ATOM 7428 C C . LYS B 1 281 ? 17.5 -39.281 -4.918 1 90.12 281 LYS B C 1
ATOM 7430 O O . LYS B 1 281 ? 17.969 -40.219 -4.285 1 90.12 281 LYS B O 1
ATOM 7435 N N . SER B 1 282 ? 16.984 -38.219 -4.352 1 82.06 282 SER B N 1
ATOM 7436 C CA . SER B 1 282 ? 16.922 -38.062 -2.9 1 82.06 282 SER B CA 1
ATOM 7437 C C . SER B 1 282 ? 15.789 -38.906 -2.307 1 82.06 282 SER B C 1
ATOM 7439 O O . SER B 1 282 ? 14.875 -39.312 -3.021 1 82.06 282 SER B O 1
ATOM 7441 N N . SER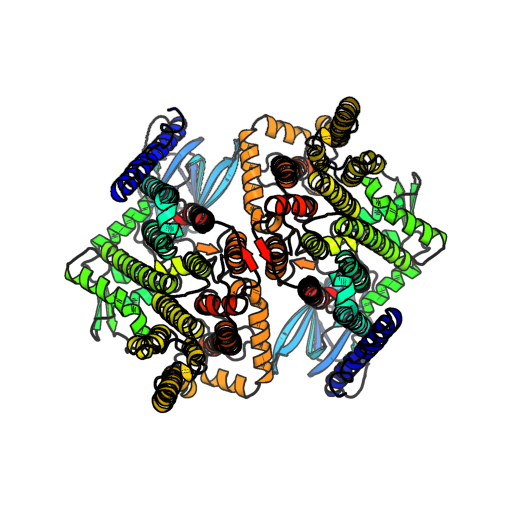 B 1 283 ? 15.844 -39.125 -0.997 1 82.88 283 SER B N 1
ATOM 7442 C CA . SER B 1 283 ? 14.812 -39.906 -0.305 1 82.88 283 SER B CA 1
ATOM 7443 C C . SER B 1 283 ? 13.461 -39.188 -0.355 1 82.88 283 SER B C 1
ATOM 7445 O O . SER B 1 283 ? 13.406 -37.969 -0.362 1 82.88 283 SER B O 1
ATOM 7447 N N . PHE B 1 284 ? 12.492 -40.062 -0.472 1 85.06 284 PHE B N 1
ATOM 7448 C CA . PHE B 1 284 ? 11.133 -39.531 -0.54 1 85.06 284 PHE B CA 1
ATOM 7449 C C . PHE B 1 284 ? 10.719 -38.906 0.785 1 85.06 284 PHE B C 1
ATOM 7451 O O . PHE B 1 284 ? 10.992 -39.469 1.854 1 85.06 284 PHE B O 1
ATOM 7458 N N . THR B 1 285 ? 10.133 -37.75 0.704 1 82 285 THR B N 1
ATOM 7459 C CA . THR B 1 285 ? 9.586 -37.062 1.876 1 82 285 THR B CA 1
ATOM 7460 C C . THR B 1 285 ? 8.086 -36.844 1.715 1 82 285 THR B C 1
ATOM 7462 O O . THR B 1 285 ? 7.578 -36.781 0.593 1 82 285 THR B O 1
ATOM 7465 N N . VAL B 1 286 ? 7.375 -36.688 2.807 1 85.19 286 VAL B N 1
ATOM 7466 C CA . VAL B 1 286 ? 5.926 -36.531 2.836 1 85.19 286 VAL B CA 1
ATOM 7467 C C . VAL B 1 286 ? 5.543 -35.281 2.047 1 85.19 286 VAL B C 1
ATOM 7469 O O . VAL B 1 286 ? 4.469 -35.219 1.445 1 85.19 286 VAL B O 1
ATOM 7472 N N . SER B 1 287 ? 6.391 -34.344 1.942 1 87.31 287 SER B N 1
ATOM 7473 C CA . SER B 1 287 ? 6.121 -33.094 1.237 1 87.31 287 SER B CA 1
ATOM 7474 C C . SER B 1 287 ? 5.965 -33.312 -0.262 1 87.31 287 SER B C 1
ATOM 7476 O O . SER B 1 287 ? 5.281 -32.562 -0.947 1 87.31 287 SER B O 1
ATOM 7478 N N . GLN B 1 288 ? 6.488 -34.406 -0.786 1 91.88 288 GLN B N 1
ATOM 7479 C CA . GLN B 1 288 ? 6.484 -34.688 -2.219 1 91.88 288 GLN B CA 1
ATOM 7480 C C . GLN B 1 288 ? 5.113 -35.156 -2.682 1 91.88 288 GLN B C 1
ATOM 7482 O O . GLN B 1 288 ? 4.828 -35.188 -3.881 1 91.88 288 GLN B O 1
ATOM 7487 N N . LEU B 1 289 ? 4.27 -35.5 -1.723 1 93.31 289 LEU B N 1
ATOM 7488 C CA . LEU B 1 289 ? 2.91 -35.875 -2.074 1 93.31 289 LEU B CA 1
ATOM 7489 C C . LEU B 1 289 ? 2.168 -34.719 -2.75 1 93.31 289 LEU B C 1
ATOM 7491 O O . LEU B 1 289 ? 1.196 -34.969 -3.475 1 93.31 289 LEU B O 1
ATOM 7495 N N . GLY B 1 290 ? 2.676 -33.594 -2.545 1 96.38 290 GLY B N 1
ATOM 7496 C CA . GLY B 1 290 ? 2.053 -32.406 -3.127 1 96.38 290 GLY B CA 1
ATOM 7497 C C . GLY B 1 290 ? 2.262 -32.312 -4.625 1 96.38 290 GLY B C 1
ATOM 7498 O O . GLY B 1 290 ? 1.592 -31.516 -5.297 1 96.38 290 GLY B O 1
ATOM 7499 N N . TYR B 1 291 ? 3.131 -33.188 -5.203 1 97.69 291 TYR B N 1
ATOM 7500 C CA . TYR B 1 291 ? 3.469 -33.125 -6.617 1 97.69 291 TYR B CA 1
ATOM 7501 C C . TYR B 1 291 ? 2.746 -34.188 -7.414 1 97.69 291 TYR B C 1
ATOM 7503 O O . TYR B 1 291 ? 2.859 -34.25 -8.641 1 97.69 291 TYR B O 1
ATOM 7511 N N . LEU B 1 292 ? 1.967 -35.031 -6.766 1 97.62 292 LEU B N 1
ATOM 7512 C CA . LEU B 1 292 ? 1.447 -36.25 -7.336 1 97.62 292 LEU B CA 1
ATOM 7513 C C . LEU B 1 292 ? 0.614 -35.969 -8.578 1 97.62 292 LEU B C 1
ATOM 7515 O O . LEU B 1 292 ? 0.8 -36.625 -9.617 1 97.62 292 LEU B O 1
ATOM 7519 N N . HIS B 1 293 ? -0.316 -35.031 -8.516 1 98.19 293 HIS B N 1
ATOM 7520 C CA . HIS B 1 293 ? -1.224 -34.75 -9.625 1 98.19 293 HIS B CA 1
ATOM 7521 C C . HIS B 1 293 ? -0.466 -34.25 -10.852 1 98.19 293 HIS B C 1
ATOM 7523 O O . HIS B 1 293 ? -0.78 -34.625 -11.977 1 98.19 293 HIS B O 1
ATOM 7529 N N . MET B 1 294 ? 0.536 -33.469 -10.664 1 98.69 294 MET B N 1
ATOM 7530 C CA . MET B 1 294 ? 1.368 -33 -11.766 1 98.69 294 MET B CA 1
ATOM 7531 C C . MET B 1 294 ? 2.225 -34.156 -12.32 1 98.69 294 MET B C 1
ATOM 7533 O O . MET B 1 294 ? 2.344 -34.312 -13.539 1 98.69 294 MET B O 1
ATOM 7537 N N . ALA B 1 295 ? 2.752 -34.938 -11.422 1 98.31 295 ALA B N 1
ATOM 7538 C CA . ALA B 1 295 ? 3.633 -36.031 -11.797 1 98.31 295 ALA B CA 1
ATOM 7539 C C . ALA B 1 295 ? 2.9 -37.062 -12.672 1 98.31 295 ALA B C 1
ATOM 7541 O O . ALA B 1 295 ? 3.467 -37.594 -13.633 1 98.31 295 ALA B O 1
ATOM 7542 N N . ILE B 1 296 ? 1.699 -37.344 -12.344 1 98.44 296 ILE B N 1
ATOM 7543 C CA . ILE B 1 296 ? 0.896 -38.281 -13.102 1 98.44 296 ILE B CA 1
ATOM 7544 C C . ILE B 1 296 ? 0.729 -37.781 -14.539 1 98.44 296 ILE B C 1
ATOM 7546 O O . ILE B 1 296 ? 0.929 -38.562 -15.492 1 98.44 296 ILE B O 1
ATOM 7550 N N . VAL B 1 297 ? 0.399 -36.562 -14.703 1 98.56 297 VAL B N 1
ATOM 7551 C CA . VAL B 1 297 ? 0.148 -35.969 -16.016 1 98.56 297 VAL B CA 1
ATOM 7552 C C . VAL B 1 297 ? 1.449 -35.938 -16.812 1 98.56 297 VAL B C 1
ATOM 7554 O O . VAL B 1 297 ? 1.465 -36.25 -18.016 1 98.56 297 VAL B O 1
ATOM 7557 N N . VAL B 1 298 ? 2.521 -35.531 -16.188 1 97.94 298 VAL B N 1
ATOM 7558 C CA . VAL B 1 298 ? 3.826 -35.469 -16.828 1 97.94 298 VAL B CA 1
ATOM 7559 C C . VAL B 1 298 ? 4.27 -36.875 -17.266 1 97.94 298 VAL B C 1
ATOM 7561 O O . VAL B 1 298 ? 4.742 -37.062 -18.391 1 97.94 298 VAL B O 1
ATOM 7564 N N . ALA B 1 299 ? 4.09 -37.844 -16.391 1 97.25 299 ALA B N 1
ATOM 7565 C CA . ALA B 1 299 ? 4.441 -39.219 -16.719 1 97.25 299 ALA B CA 1
ATOM 7566 C C . ALA B 1 299 ? 3.639 -39.719 -17.906 1 97.25 299 ALA B C 1
ATOM 7568 O O . ALA B 1 299 ? 4.176 -40.406 -18.797 1 97.25 299 ALA B O 1
ATOM 7569 N N . ALA B 1 300 ? 2.412 -39.438 -17.953 1 98 300 ALA B N 1
ATOM 7570 C CA . ALA B 1 300 ? 1.553 -39.812 -19.062 1 98 300 ALA B CA 1
ATOM 7571 C C . ALA B 1 300 ? 2.016 -39.156 -20.359 1 98 300 ALA B C 1
ATOM 7573 O O . ALA B 1 300 ? 2.037 -39.812 -21.406 1 98 300 ALA B O 1
ATOM 7574 N N . GLY B 1 301 ? 2.328 -37.906 -20.297 1 97.38 301 GLY B N 1
ATOM 7575 C CA . GLY B 1 301 ? 2.836 -37.219 -21.469 1 97.38 301 GLY B CA 1
ATOM 7576 C C . GLY B 1 301 ? 4.129 -37.812 -22 1 97.38 301 GLY B C 1
ATOM 7577 O O . GLY B 1 301 ? 4.293 -37.969 -23.203 1 97.38 301 GLY B O 1
ATOM 7578 N N . ASN B 1 302 ? 4.965 -38.125 -21.094 1 94.5 302 ASN B N 1
ATOM 7579 C CA . ASN B 1 302 ? 6.23 -38.75 -21.484 1 94.5 302 ASN B CA 1
ATOM 7580 C C . ASN B 1 302 ? 6.016 -40.125 -22.078 1 94.5 302 ASN B C 1
ATOM 7582 O O . ASN B 1 302 ? 6.684 -40.5 -23.031 1 94.5 302 ASN B O 1
ATOM 7586 N N . LEU B 1 303 ? 5.145 -40.844 -21.516 1 95.38 303 LEU B N 1
ATOM 7587 C CA . LEU B 1 303 ? 4.848 -42.188 -21.984 1 95.38 303 LEU B CA 1
ATOM 7588 C C . LEU B 1 303 ? 4.324 -42.188 -23.406 1 95.38 303 LEU B C 1
ATOM 7590 O O . LEU B 1 303 ? 4.629 -43.062 -24.203 1 95.38 303 LEU B O 1
ATOM 7594 N N . ILE B 1 304 ? 3.527 -41.156 -23.719 1 96.38 304 ILE B N 1
ATOM 7595 C CA . ILE B 1 304 ? 2.945 -41.031 -25.047 1 96.38 304 ILE B CA 1
ATOM 7596 C C . ILE B 1 304 ? 3.98 -40.469 -26.016 1 96.38 304 ILE B C 1
ATOM 7598 O O . ILE B 1 304 ? 3.785 -40.5 -27.234 1 96.38 304 ILE B O 1
ATOM 7602 N N . GLY B 1 305 ? 5.039 -39.969 -25.594 1 94.56 305 GLY B N 1
ATOM 7603 C CA . GLY B 1 305 ? 6.129 -39.469 -26.422 1 94.56 305 GLY B CA 1
ATOM 7604 C C . GLY B 1 305 ? 5.922 -38.062 -26.906 1 94.56 305 GLY B C 1
ATOM 7605 O O . GLY B 1 305 ? 6.277 -37.719 -28.031 1 94.56 305 GLY B O 1
ATOM 7606 N N . LEU B 1 306 ? 5.348 -37.25 -26.062 1 96.62 306 LEU B N 1
ATOM 7607 C CA . LEU B 1 306 ? 5.141 -35.844 -26.438 1 96.62 306 LEU B CA 1
ATOM 7608 C C . LEU B 1 306 ? 6.438 -35.062 -26.297 1 96.62 306 LEU B C 1
ATOM 7610 O O . LEU B 1 306 ? 7.309 -35.406 -25.5 1 96.62 306 LEU B O 1
ATOM 7614 N N . PRO B 1 307 ? 6.508 -33.969 -27.094 1 97.06 307 PRO B N 1
ATOM 7615 C CA . PRO B 1 307 ? 7.68 -33.125 -26.938 1 97.06 307 PRO B CA 1
ATOM 7616 C C . PRO B 1 307 ? 7.766 -32.5 -25.547 1 97.06 307 PRO B C 1
ATOM 7618 O O . PRO B 1 307 ? 6.738 -32.25 -24.906 1 97.06 307 PRO B O 1
ATOM 7621 N N . PHE B 1 308 ? 8.922 -32.188 -25.125 1 97.31 308 PHE B N 1
ATOM 7622 C CA . PHE B 1 308 ? 9.188 -31.75 -23.766 1 97.31 308 PHE B CA 1
ATOM 7623 C C . PHE B 1 308 ? 8.328 -30.547 -23.422 1 97.31 308 PHE B C 1
ATOM 7625 O O . PHE B 1 308 ? 7.703 -30.5 -22.359 1 97.31 308 PHE B O 1
ATOM 7632 N N . TYR B 1 309 ? 8.312 -29.547 -24.25 1 97.81 309 TYR B N 1
ATOM 7633 C CA . TYR B 1 309 ? 7.633 -28.312 -23.891 1 97.81 309 TYR B CA 1
ATOM 7634 C C . TYR B 1 309 ? 6.133 -28.531 -23.734 1 97.81 309 TYR B C 1
ATOM 7636 O O . TYR B 1 309 ? 5.484 -27.875 -22.906 1 97.81 309 TYR B O 1
ATOM 7644 N N . VAL B 1 310 ? 5.59 -29.422 -24.484 1 97.62 310 VAL B N 1
ATOM 7645 C CA . VAL B 1 310 ? 4.18 -29.766 -24.344 1 97.62 310 VAL B CA 1
ATOM 7646 C C . VAL B 1 310 ? 3.947 -30.422 -22.984 1 97.62 310 VAL B C 1
ATOM 7648 O O . VAL B 1 310 ? 2.99 -30.078 -22.281 1 97.62 310 VAL B O 1
ATOM 7651 N N . VAL B 1 311 ? 4.809 -31.359 -22.625 1 97.88 311 VAL B N 1
ATOM 7652 C CA . VAL B 1 311 ? 4.719 -32 -21.328 1 97.88 311 VAL B CA 1
ATOM 7653 C C . VAL B 1 311 ? 4.875 -30.969 -20.203 1 97.88 311 VAL B C 1
ATOM 7655 O O . VAL B 1 311 ? 4.156 -31.016 -19.203 1 97.88 311 VAL B O 1
ATOM 7658 N N . TYR B 1 312 ? 5.863 -30.062 -20.484 1 97.88 312 TYR B N 1
ATOM 7659 C CA . TYR B 1 312 ? 6.117 -28.953 -19.578 1 97.88 312 TYR B CA 1
ATOM 7660 C C . TYR B 1 312 ? 4.848 -28.141 -19.328 1 97.88 312 TYR B C 1
ATOM 7662 O O . TYR B 1 312 ? 4.512 -27.844 -18.188 1 97.88 312 TYR B O 1
ATOM 7670 N N . LEU B 1 313 ? 4.039 -27.844 -20.297 1 98.19 313 LEU B N 1
ATOM 7671 C CA . LEU B 1 313 ? 2.803 -27.078 -20.188 1 98.19 313 LEU B CA 1
ATOM 7672 C C . LEU B 1 313 ? 1.699 -27.922 -19.562 1 98.19 313 LEU B C 1
ATOM 7674 O O . LEU B 1 313 ? 0.863 -27.391 -18.812 1 98.19 313 LEU B O 1
ATOM 7678 N N . LEU B 1 314 ? 1.705 -29.172 -19.859 1 98.19 314 LEU B N 1
ATOM 7679 C CA . LEU B 1 314 ? 0.687 -30.062 -19.312 1 98.19 314 LEU B CA 1
ATOM 7680 C C . LEU B 1 314 ? 0.816 -30.156 -17.797 1 98.19 314 LEU B C 1
ATOM 7682 O O . LEU B 1 314 ? -0.189 -30.266 -17.078 1 98.19 314 LEU B O 1
ATOM 7686 N N . GLY B 1 315 ? 2.033 -30.203 -17.312 1 98.5 315 GLY B N 1
ATOM 7687 C CA . GLY B 1 315 ? 2.232 -30.188 -15.867 1 98.5 315 GLY B CA 1
ATOM 7688 C C . GLY B 1 315 ? 1.648 -28.969 -15.203 1 98.5 315 GLY B C 1
ATOM 7689 O O . GLY B 1 315 ? 0.979 -29.062 -14.172 1 98.5 315 GLY B O 1
ATOM 7690 N N . LYS B 1 316 ? 1.876 -27.797 -15.789 1 98.56 316 LYS B N 1
ATOM 7691 C CA . LYS B 1 316 ? 1.312 -26.547 -15.273 1 98.56 316 LYS B CA 1
ATOM 7692 C C . LYS B 1 316 ? -0.212 -26.562 -15.344 1 98.56 316 LYS B C 1
ATOM 7694 O O . LYS B 1 316 ? -0.889 -26.141 -14.414 1 98.56 316 LYS B O 1
ATOM 7699 N N . ALA B 1 317 ? -0.708 -27.078 -16.438 1 98.69 317 ALA B N 1
ATOM 7700 C CA . ALA B 1 317 ? -2.154 -27.172 -16.609 1 98.69 317 ALA B CA 1
ATOM 7701 C C . ALA B 1 317 ? -2.785 -28.094 -15.578 1 98.69 317 ALA B C 1
ATOM 7703 O O . ALA B 1 317 ? -3.91 -27.859 -15.125 1 98.69 317 ALA B O 1
ATOM 7704 N N . ALA B 1 318 ? -2.086 -29.141 -15.258 1 98.75 318 ALA B N 1
ATOM 7705 C CA . ALA B 1 318 ? -2.57 -30.047 -14.234 1 98.75 318 ALA B CA 1
ATOM 7706 C C . ALA B 1 318 ? -2.707 -29.359 -12.891 1 98.75 318 ALA B C 1
ATOM 7708 O O . ALA B 1 318 ? -3.676 -29.578 -12.156 1 98.75 318 ALA B O 1
ATOM 7709 N N . ASN B 1 319 ? -1.735 -28.562 -12.578 1 98.81 319 ASN B N 1
ATOM 7710 C CA . ASN B 1 319 ? -1.791 -27.812 -11.328 1 98.81 319 ASN B CA 1
ATOM 7711 C C . ASN B 1 319 ? -2.961 -26.828 -11.32 1 98.81 319 ASN B C 1
ATOM 7713 O O . ASN B 1 319 ? -3.664 -26.703 -10.32 1 98.81 319 ASN B O 1
ATOM 7717 N N . LEU B 1 320 ? -3.186 -26.125 -12.438 1 98.81 320 LEU B N 1
ATOM 7718 C CA . LEU B 1 320 ? -4.32 -25.219 -12.57 1 98.81 320 LEU B CA 1
ATOM 7719 C C . LEU B 1 320 ? -5.641 -25.969 -12.43 1 98.81 320 LEU B C 1
ATOM 7721 O O . LEU B 1 320 ? -6.555 -25.516 -11.742 1 98.81 320 LEU B O 1
ATOM 7725 N N . LEU B 1 321 ? -5.695 -27.094 -13.047 1 98.75 321 LEU B N 1
ATOM 7726 C CA . LEU B 1 321 ? -6.918 -27.875 -13.016 1 98.75 321 LEU B CA 1
ATOM 7727 C C . LEU B 1 321 ? -7.254 -28.312 -11.594 1 98.75 321 LEU B C 1
ATOM 7729 O O . LEU B 1 321 ? -8.398 -28.188 -11.156 1 98.7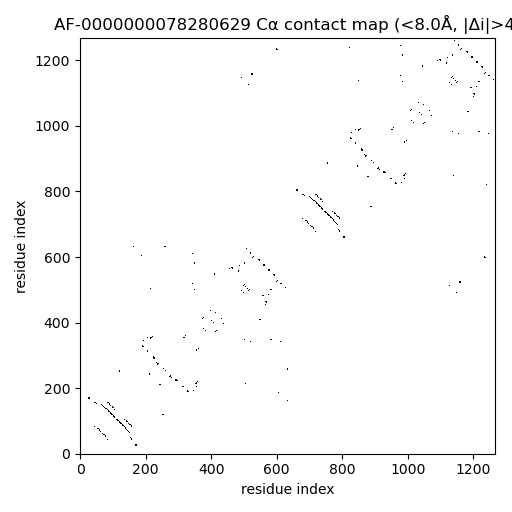5 321 LEU B O 1
ATOM 7733 N N . LEU B 1 322 ? -6.285 -28.812 -10.914 1 98.75 322 LEU B N 1
ATOM 7734 C CA . LEU B 1 322 ? -6.531 -29.219 -9.531 1 98.75 322 LEU B CA 1
ATOM 7735 C C . LEU B 1 322 ? -6.992 -28.031 -8.695 1 98.75 322 LEU B C 1
ATOM 7737 O O . LEU B 1 322 ? -7.93 -28.156 -7.906 1 98.75 322 LEU B O 1
ATOM 7741 N N . TYR B 1 323 ? -6.297 -26.922 -8.852 1 98.75 323 TYR B N 1
ATOM 7742 C CA . TYR B 1 323 ? -6.668 -25.703 -8.133 1 98.75 323 TYR B CA 1
ATOM 7743 C C . TYR B 1 323 ? -8.125 -25.344 -8.383 1 98.75 323 TYR B C 1
ATOM 7745 O O . TYR B 1 323 ? -8.875 -25.062 -7.445 1 98.75 323 TYR B O 1
ATOM 7753 N N . CYS B 1 324 ? -8.562 -25.344 -9.633 1 98.81 324 CYS B N 1
ATOM 7754 C CA . CYS B 1 324 ? -9.922 -24.969 -10.023 1 98.81 324 CYS B CA 1
ATOM 7755 C C . CYS B 1 324 ? -10.938 -25.938 -9.422 1 98.81 324 CYS B C 1
ATOM 7757 O O . CYS B 1 324 ? -11.984 -25.516 -8.922 1 98.81 324 CYS B O 1
ATOM 7759 N N . ILE B 1 325 ? -10.594 -27.188 -9.445 1 98.75 325 ILE B N 1
ATOM 7760 C CA . ILE B 1 325 ? -11.508 -28.203 -8.922 1 98.75 325 ILE B CA 1
ATOM 7761 C C . ILE B 1 325 ? -11.688 -28 -7.418 1 98.75 325 ILE B C 1
ATOM 7763 O O . ILE B 1 325 ? -12.812 -27.938 -6.926 1 98.75 325 ILE B O 1
ATOM 7767 N N . LEU B 1 326 ? -10.617 -27.891 -6.719 1 98.75 326 LEU B N 1
ATOM 7768 C CA . LEU B 1 326 ? -10.664 -27.766 -5.266 1 98.75 326 LEU B CA 1
ATOM 7769 C C . LEU B 1 326 ? -11.375 -26.484 -4.848 1 98.75 326 LEU B C 1
ATOM 7771 O O . LEU B 1 326 ? -12.266 -26.516 -3.998 1 98.75 326 LEU B O 1
ATOM 7775 N N . MET B 1 327 ? -11.031 -25.359 -5.445 1 98.81 327 MET B N 1
ATOM 7776 C CA . MET B 1 327 ? -11.641 -24.094 -5.074 1 98.81 327 MET B CA 1
ATOM 7777 C C . MET B 1 327 ? -13.109 -24.047 -5.496 1 98.81 327 MET B C 1
ATOM 7779 O O . MET B 1 327 ? -13.938 -23.438 -4.82 1 98.81 327 MET B O 1
ATOM 7783 N N . PHE B 1 328 ? -13.391 -24.688 -6.664 1 98.69 328 PHE B N 1
ATOM 7784 C CA . PHE B 1 328 ? -14.773 -24.781 -7.098 1 98.69 328 PHE B CA 1
ATOM 7785 C C . PHE B 1 328 ? -15.625 -25.453 -6.027 1 98.69 328 PHE B C 1
ATOM 7787 O O . PHE B 1 328 ? -16.656 -24.922 -5.621 1 98.69 328 PHE B O 1
ATOM 7794 N N . PHE B 1 329 ? -15.18 -26.531 -5.535 1 98.69 329 PHE B N 1
ATOM 7795 C CA . PHE B 1 329 ? -15.953 -27.266 -4.543 1 98.69 329 PHE B CA 1
ATOM 7796 C C . PHE B 1 329 ? -15.93 -26.562 -3.195 1 98.69 329 PHE B C 1
ATOM 7798 O O . PHE B 1 329 ? -16.906 -26.609 -2.441 1 98.69 329 PHE B O 1
ATOM 7805 N N . ALA B 1 330 ? -14.867 -25.875 -2.855 1 98.75 330 ALA B N 1
ATOM 7806 C CA . ALA B 1 330 ? -14.828 -25.078 -1.629 1 98.75 330 ALA B CA 1
ATOM 7807 C C . ALA B 1 330 ? -15.875 -23.969 -1.661 1 98.75 330 ALA B C 1
ATOM 7809 O O . ALA B 1 330 ? -16.641 -23.812 -0.711 1 98.75 330 ALA B O 1
ATOM 7810 N N . ILE B 1 331 ? -15.969 -23.234 -2.77 1 98.5 331 ILE B N 1
ATOM 7811 C CA . ILE B 1 331 ? -16.922 -22.141 -2.93 1 98.5 331 ILE B CA 1
ATOM 7812 C C . ILE B 1 331 ? -18.344 -22.703 -2.939 1 98.5 331 ILE B C 1
ATOM 7814 O O . ILE B 1 331 ? -19.25 -22.109 -2.352 1 98.5 331 ILE B O 1
ATO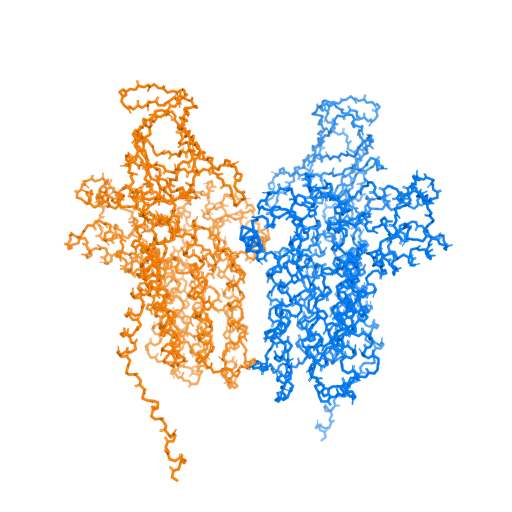M 7818 N N . LYS B 1 332 ? -18.516 -23.797 -3.564 1 97.88 332 LYS B N 1
ATOM 7819 C CA . LYS B 1 332 ? -19.828 -24.422 -3.67 1 97.88 332 LYS B CA 1
ATOM 7820 C C . LYS B 1 332 ? -20.328 -24.891 -2.305 1 97.88 332 LYS B C 1
ATOM 7822 O O . LYS B 1 332 ? -21.531 -24.797 -2.006 1 97.88 332 LYS B O 1
ATOM 7827 N N . SER B 1 333 ? -19.422 -25.312 -1.497 1 97.19 333 SER B N 1
ATOM 7828 C CA . SER B 1 333 ? -19.812 -26 -0.269 1 97.19 333 SER B CA 1
ATOM 7829 C C . SER B 1 333 ? -19.969 -25.016 0.89 1 97.19 333 SER B C 1
ATOM 7831 O O . SER B 1 333 ? -20.75 -25.25 1.806 1 97.19 333 SER B O 1
ATOM 7833 N N . ILE B 1 334 ? -19.25 -23.938 0.966 1 96.62 334 ILE B N 1
ATOM 7834 C CA . ILE B 1 334 ? -19.266 -23.016 2.098 1 96.62 334 ILE B CA 1
ATOM 7835 C C . ILE B 1 334 ? -20.594 -22.25 2.105 1 96.62 334 ILE B C 1
ATOM 7837 O O . ILE B 1 334 ? -21 -21.703 1.08 1 96.62 334 ILE B O 1
ATOM 7841 N N . PRO B 1 335 ? -21.25 -22.234 3.154 1 94.44 335 PRO B N 1
ATOM 7842 C CA . PRO B 1 335 ? -22.594 -21.625 3.174 1 94.44 335 PRO B CA 1
ATOM 7843 C C . PRO B 1 335 ? -22.547 -20.094 3.203 1 94.44 335 PRO B C 1
ATOM 7845 O O . PRO B 1 335 ? -23.5 -19.438 2.783 1 94.44 335 PRO B O 1
ATOM 7848 N N . ILE B 1 336 ? -21.5 -19.578 3.809 1 92.81 336 ILE B N 1
ATOM 7849 C CA . ILE B 1 336 ? -21.328 -18.125 3.91 1 92.81 336 ILE B CA 1
ATOM 7850 C C . ILE B 1 336 ? -19.969 -17.734 3.348 1 92.81 336 ILE B C 1
ATOM 7852 O O . ILE B 1 336 ? -19.062 -18.562 3.25 1 92.81 336 ILE B O 1
ATOM 7856 N N . ALA B 1 337 ? -19.797 -16.5 2.934 1 93.75 337 ALA B N 1
ATOM 7857 C CA . ALA B 1 337 ? -18.531 -15.953 2.455 1 93.75 337 ALA B CA 1
ATOM 7858 C C . ALA B 1 337 ? -18.141 -16.562 1.112 1 93.75 337 ALA B C 1
ATOM 7860 O O . ALA B 1 337 ? -16.953 -16.766 0.838 1 93.75 337 ALA B O 1
ATOM 7861 N N . LYS B 1 338 ? -19.125 -16.953 0.285 1 95.44 338 LYS B N 1
ATOM 7862 C CA . LYS B 1 338 ? -18.875 -17.547 -1.028 1 95.44 338 LYS B CA 1
ATOM 7863 C C . LYS B 1 338 ? -18.156 -16.562 -1.949 1 95.44 338 LYS B C 1
ATOM 7865 O O . LYS B 1 338 ? -17.219 -16.938 -2.643 1 95.44 338 LYS B O 1
ATOM 7870 N N . HIS B 1 339 ? -18.688 -15.336 -1.9 1 96.31 339 HIS B N 1
ATOM 7871 C CA . HIS B 1 339 ? -18.125 -14.312 -2.764 1 96.31 339 HIS B CA 1
ATOM 7872 C C . HIS B 1 339 ? -16.703 -13.945 -2.324 1 96.31 339 HIS B C 1
ATOM 7874 O O . HIS B 1 339 ? -15.828 -13.734 -3.16 1 96.31 339 HIS B O 1
ATOM 7880 N N . LEU B 1 340 ? -16.531 -13.922 -1.011 1 96.5 340 LEU B N 1
ATOM 7881 C CA . LEU B 1 340 ? -15.203 -13.625 -0.468 1 96.5 340 LEU B CA 1
ATOM 7882 C C . LEU B 1 340 ? -14.188 -14.68 -0.895 1 96.5 340 LEU B C 1
ATOM 7884 O O . LEU B 1 340 ? -13.094 -14.352 -1.345 1 96.5 340 LEU B O 1
ATOM 7888 N N . LEU B 1 341 ? -14.562 -15.914 -0.761 1 98.06 341 LEU B N 1
ATOM 7889 C CA . LEU B 1 341 ? -13.68 -17.016 -1.139 1 98.06 341 LEU B CA 1
ATOM 7890 C C . LEU B 1 341 ? -13.367 -16.969 -2.631 1 98.06 341 LEU B C 1
ATOM 7892 O O . LEU B 1 341 ? -12.227 -17.188 -3.037 1 98.06 341 LEU B O 1
ATOM 7896 N N . ALA B 1 342 ? -14.375 -16.672 -3.445 1 98.25 342 ALA B N 1
ATOM 7897 C CA . ALA B 1 342 ? -14.164 -16.547 -4.887 1 98.25 342 ALA B CA 1
ATOM 7898 C C . ALA B 1 342 ? -13.188 -15.422 -5.203 1 98.25 342 ALA B C 1
ATOM 7900 O O . ALA B 1 342 ? -12.273 -15.594 -6.016 1 98.25 342 ALA B O 1
ATOM 7901 N N . ALA B 1 343 ? -13.414 -14.297 -4.555 1 97.69 343 ALA B N 1
ATOM 7902 C CA . ALA B 1 343 ? -12.531 -13.156 -4.77 1 97.69 343 ALA B CA 1
ATOM 7903 C C . ALA B 1 343 ? -11.094 -13.484 -4.363 1 97.69 343 ALA B C 1
ATOM 7905 O O . ALA B 1 343 ? -10.156 -13.227 -5.117 1 97.69 343 ALA B O 1
ATOM 7906 N N . LEU B 1 344 ? -10.906 -14.102 -3.232 1 97.81 344 LEU B N 1
ATOM 7907 C CA . LEU B 1 344 ? -9.586 -14.469 -2.736 1 97.81 344 LEU B CA 1
ATOM 7908 C C . LEU B 1 344 ? -8.898 -15.438 -3.691 1 97.81 344 LEU B C 1
ATOM 7910 O O . LEU B 1 344 ? -7.707 -15.297 -3.975 1 97.81 344 LEU B O 1
ATOM 7914 N N . ALA B 1 345 ? -9.672 -16.359 -4.176 1 98.44 345 ALA B N 1
ATOM 7915 C CA . ALA B 1 345 ? -9.133 -17.422 -5.012 1 98.44 345 ALA B CA 1
ATOM 7916 C C . ALA B 1 345 ? -8.656 -16.875 -6.355 1 98.44 345 ALA B C 1
ATOM 7918 O O . ALA B 1 345 ? -7.789 -17.469 -7.004 1 98.44 345 ALA B O 1
ATOM 7919 N N . LEU B 1 346 ? -9.195 -15.727 -6.758 1 98.56 346 LEU B N 1
ATOM 7920 C CA . LEU B 1 346 ? -8.914 -15.219 -8.094 1 98.56 346 LEU B CA 1
ATOM 7921 C C . LEU B 1 346 ? -7.867 -14.109 -8.047 1 98.56 346 LEU B C 1
ATOM 7923 O O . LEU B 1 346 ? -7.578 -13.477 -9.062 1 98.56 346 LEU B O 1
ATOM 7927 N N . MET B 1 347 ? -7.297 -13.852 -6.906 1 98.19 347 MET B N 1
ATOM 7928 C CA . MET B 1 347 ? -6.293 -12.797 -6.809 1 98.19 347 MET B CA 1
ATOM 7929 C C . MET B 1 347 ? -4.992 -13.219 -7.48 1 98.19 347 MET B C 1
ATOM 7931 O O . MET B 1 347 ? -4.773 -14.406 -7.727 1 98.19 347 MET B O 1
ATOM 7935 N N . PRO B 1 348 ? -4.07 -12.367 -7.746 1 97.38 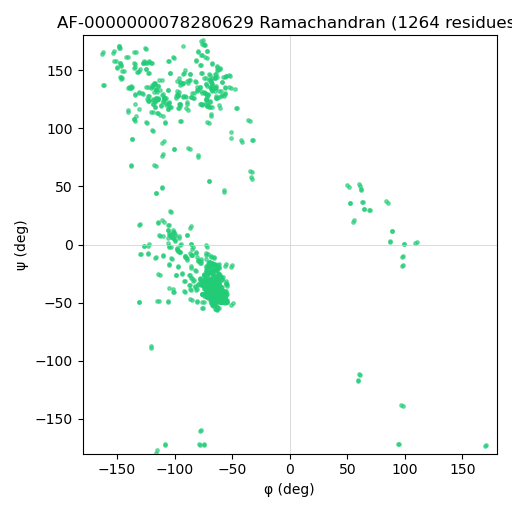348 PRO B N 1
ATOM 7936 C CA . PRO B 1 348 ? -2.883 -12.641 -8.562 1 97.38 348 PRO B CA 1
ATOM 7937 C C . PRO B 1 348 ? -1.981 -13.711 -7.949 1 97.38 348 PRO B C 1
ATOM 7939 O O . PRO B 1 348 ? -1.585 -14.656 -8.641 1 97.38 348 PRO B O 1
ATOM 7942 N N . ALA B 1 349 ? -1.749 -13.68 -6.703 1 97.69 349 ALA B N 1
ATOM 7943 C CA . ALA B 1 349 ? -0.768 -14.57 -6.094 1 97.69 349 ALA B CA 1
ATOM 7944 C C . ALA B 1 349 ? -1.241 -16.016 -6.145 1 97.69 349 ALA B C 1
ATOM 7946 O O . ALA B 1 349 ? -0.52 -16.906 -6.617 1 97.69 349 ALA B O 1
ATOM 7947 N N . PRO B 1 350 ? -2.475 -16.281 -5.707 1 97.62 350 PRO B N 1
ATOM 7948 C CA . PRO B 1 350 ? -2.926 -17.672 -5.797 1 97.62 350 PRO B CA 1
ATOM 7949 C C . PRO B 1 350 ? -3.004 -18.172 -7.238 1 97.62 350 PRO B C 1
ATOM 7951 O O . PRO B 1 350 ? -2.707 -19.344 -7.508 1 97.62 350 PRO B O 1
ATOM 7954 N N . MET B 1 351 ? -3.35 -17.375 -8.164 1 98.06 351 MET B N 1
ATOM 7955 C CA . MET B 1 351 ? -3.451 -17.781 -9.555 1 98.06 351 MET B CA 1
ATOM 7956 C C . MET B 1 351 ? -2.068 -18.031 -10.156 1 98.06 351 MET B C 1
ATOM 7958 O O . MET B 1 351 ? -1.902 -18.906 -11.008 1 98.06 351 MET B O 1
ATOM 7962 N N . VAL B 1 352 ? -1.082 -17.266 -9.75 1 97.44 352 VAL B N 1
ATOM 7963 C CA . VAL B 1 352 ? 0.289 -17.5 -10.188 1 97.44 352 VAL B CA 1
ATOM 7964 C C . VAL B 1 352 ? 0.763 -18.875 -9.703 1 97.44 352 VAL B C 1
ATOM 7966 O O . VAL B 1 352 ? 1.376 -19.625 -10.461 1 97.44 352 VAL B O 1
ATOM 7969 N N . LEU B 1 353 ? 0.424 -19.172 -8.492 1 98.12 353 LEU B N 1
ATOM 7970 C CA . LEU B 1 353 ? 0.785 -20.469 -7.934 1 98.12 353 LEU B CA 1
ATOM 7971 C C . LEU B 1 353 ? 0.065 -21.594 -8.672 1 98.12 353 LEU B C 1
ATOM 7973 O O . LEU B 1 353 ? 0.641 -22.656 -8.906 1 98.12 353 LEU B O 1
ATOM 7977 N N . ALA B 1 354 ? -1.142 -21.328 -9.062 1 98.56 354 ALA B N 1
ATOM 7978 C CA . ALA B 1 354 ? -1.967 -22.328 -9.734 1 98.56 354 ALA B CA 1
ATOM 7979 C C . ALA B 1 354 ? -1.457 -22.609 -11.141 1 98.56 354 ALA B C 1
ATOM 7981 O O . ALA B 1 354 ? -1.679 -23.688 -11.688 1 98.56 354 ALA B O 1
ATOM 7982 N N . THR B 1 355 ? -0.759 -21.656 -11.734 1 98.44 355 THR B N 1
ATOM 7983 C CA . THR B 1 355 ? -0.363 -21.766 -13.133 1 98.44 355 THR B CA 1
ATOM 7984 C C . THR B 1 355 ? 1.123 -22.094 -13.25 1 98.44 355 THR B C 1
ATOM 7986 O O . THR B 1 355 ? 1.721 -21.922 -14.312 1 98.44 355 THR B O 1
ATOM 7989 N N . ALA B 1 356 ? 1.758 -22.562 -12.172 1 97.75 356 ALA B N 1
ATOM 7990 C CA . ALA B 1 356 ? 3.174 -22.906 -12.109 1 97.75 356 ALA B CA 1
ATOM 7991 C C . ALA B 1 356 ? 3.373 -24.25 -11.398 1 97.75 356 ALA B C 1
ATOM 7993 O O . ALA B 1 356 ? 2.432 -24.797 -10.828 1 97.75 356 ALA B O 1
ATOM 7994 N N . TYR B 1 357 ? 4.559 -24.766 -11.562 1 97.62 357 TYR B N 1
ATOM 7995 C CA . TYR B 1 357 ? 4.902 -25.922 -10.734 1 97.62 357 TYR B CA 1
ATOM 7996 C C . TYR B 1 357 ? 5.047 -25.516 -9.273 1 97.62 357 TYR B C 1
ATOM 7998 O O . TYR B 1 357 ? 5.91 -24.703 -8.93 1 97.62 357 TYR B O 1
ATOM 8006 N N . SER B 1 358 ? 4.125 -26 -8.523 1 97 358 SER B N 1
ATOM 8007 C CA . SER B 1 358 ? 4.133 -25.688 -7.098 1 97 358 SER B CA 1
ATOM 8008 C C . SER B 1 358 ? 3.262 -26.672 -6.316 1 97 358 SER B C 1
ATOM 8010 O O . SER B 1 358 ? 2.182 -27.047 -6.773 1 97 358 SER B O 1
ATOM 8012 N N . TYR B 1 359 ? 3.752 -27.094 -5.211 1 97.12 359 TYR B N 1
ATOM 8013 C CA . TYR B 1 359 ? 2.906 -27.953 -4.391 1 97.12 359 TYR B CA 1
ATOM 8014 C C . TYR B 1 359 ? 1.996 -27.125 -3.492 1 97.12 359 TYR B C 1
ATOM 8016 O O . TYR B 1 359 ? 1.189 -27.672 -2.738 1 97.12 359 TYR B O 1
ATOM 8024 N N . ASP B 1 360 ? 2.076 -25.75 -3.559 1 97.19 360 ASP B N 1
ATOM 8025 C CA . ASP B 1 360 ? 1.249 -24.844 -2.764 1 97.19 360 ASP B CA 1
ATOM 8026 C C . ASP B 1 360 ? -0.229 -25 -3.117 1 97.19 360 ASP B C 1
ATOM 8028 O O . ASP B 1 360 ? -1.103 -24.703 -2.303 1 97.19 360 ASP B O 1
ATOM 8032 N N . VAL B 1 361 ? -0.484 -25.391 -4.312 1 97.94 361 VAL B N 1
ATOM 8033 C CA . VAL B 1 361 ? -1.865 -25.562 -4.75 1 97.94 361 VAL B CA 1
ATOM 8034 C C . VAL B 1 361 ? -2.537 -26.641 -3.908 1 97.94 361 VAL B C 1
ATOM 8036 O O . VAL B 1 361 ? -3.705 -26.516 -3.533 1 97.94 361 VAL B O 1
ATOM 8039 N N . VAL B 1 362 ? -1.767 -27.719 -3.635 1 98.19 362 VAL B N 1
ATOM 8040 C CA . VAL B 1 362 ? -2.281 -28.781 -2.777 1 98.19 362 VAL B CA 1
ATOM 8041 C C . VAL B 1 362 ? -2.508 -28.25 -1.366 1 98.19 362 VAL B C 1
ATOM 8043 O O . VAL B 1 362 ? -3.553 -28.484 -0.76 1 98.19 362 VAL B O 1
ATOM 8046 N N . LEU B 1 363 ? -1.618 -27.516 -0.91 1 97.88 363 LEU B N 1
ATOM 8047 C CA . LEU B 1 363 ? -1.709 -26.906 0.418 1 97.88 363 LEU B CA 1
ATOM 8048 C C . LEU B 1 363 ? -2.895 -25.953 0.503 1 97.88 363 LEU B C 1
ATOM 8050 O O . LEU B 1 363 ? -3.787 -26.141 1.334 1 97.88 363 LEU B O 1
ATOM 8054 N N . ILE B 1 364 ? -2.998 -24.969 -0.362 1 98.19 364 ILE B N 1
ATOM 8055 C CA . ILE B 1 364 ? -4.008 -23.906 -0.34 1 98.19 364 ILE B CA 1
ATOM 8056 C C . ILE B 1 364 ? -5.379 -24.5 -0.665 1 98.19 364 ILE B C 1
ATOM 8058 O O . ILE B 1 364 ? -6.363 -24.234 0.023 1 98.19 364 ILE B O 1
ATOM 8062 N N . GLY B 1 365 ? -5.398 -25.344 -1.693 1 98.44 365 GLY B N 1
ATOM 8063 C CA . GLY B 1 365 ? -6.66 -25.906 -2.162 1 98.44 365 GLY B CA 1
ATOM 8064 C C . GLY B 1 365 ? -7.312 -26.828 -1.16 1 98.44 365 GLY B C 1
ATOM 8065 O O . GLY B 1 365 ? -8.469 -26.641 -0.788 1 98.44 365 GLY B O 1
ATOM 8066 N N . PHE B 1 366 ? -6.562 -27.812 -0.677 1 98.44 366 PHE B N 1
ATOM 8067 C CA . PHE B 1 366 ? -7.133 -28.797 0.226 1 98.44 366 PHE B CA 1
ATOM 8068 C C . PHE B 1 366 ? -7.438 -28.172 1.586 1 98.44 366 PHE B C 1
ATOM 8070 O O . PHE B 1 366 ? -8.461 -28.5 2.203 1 98.44 366 PHE B O 1
ATOM 8077 N N . LEU B 1 367 ? -6.598 -27.297 2.078 1 98.19 367 LEU B N 1
ATOM 8078 C CA . LEU B 1 367 ? -6.883 -26.625 3.34 1 98.19 367 LEU B CA 1
ATOM 8079 C C . LEU B 1 367 ? -8.125 -25.75 3.219 1 98.19 367 LEU B C 1
ATOM 8081 O O . LEU B 1 367 ? -8.953 -25.703 4.133 1 98.19 367 LEU B O 1
ATOM 8085 N N . THR B 1 368 ? -8.25 -25.031 2.109 1 98.44 368 THR B N 1
ATOM 8086 C CA . THR B 1 368 ? -9.406 -24.172 1.898 1 98.44 368 THR B CA 1
ATOM 8087 C C . THR B 1 368 ? -10.68 -25 1.801 1 98.44 368 THR B C 1
ATOM 8089 O O . THR B 1 368 ? -11.711 -24.641 2.379 1 98.44 368 THR B O 1
ATOM 8092 N N . LEU B 1 369 ? -10.602 -26.094 1.051 1 98.56 369 LEU B N 1
ATOM 8093 C CA . LEU B 1 369 ? -11.758 -26.969 0.942 1 98.56 369 LEU B CA 1
ATOM 8094 C C . LEU B 1 369 ? -12.117 -27.562 2.301 1 98.56 369 LEU B C 1
ATOM 8096 O O . LEU B 1 369 ? -13.289 -27.562 2.688 1 98.56 369 LEU B O 1
ATOM 8100 N N . GLY B 1 370 ? -11.117 -28.062 3.047 1 98 370 GLY B N 1
ATOM 8101 C CA . GLY B 1 370 ? -11.367 -28.531 4.398 1 98 370 GLY B CA 1
ATOM 8102 C C . GLY B 1 370 ? -11.984 -27.484 5.297 1 98 370 GLY B C 1
ATOM 8103 O O . GLY B 1 370 ? -12.938 -27.766 6.023 1 98 370 GLY B O 1
ATOM 8104 N N . MET B 1 371 ? -11.484 -26.281 5.25 1 98 371 MET B N 1
ATOM 8105 C CA . MET B 1 371 ? -11.992 -25.172 6.051 1 98 371 MET B CA 1
ATOM 8106 C C . MET B 1 371 ? -13.422 -24.828 5.664 1 98 371 MET B C 1
ATOM 8108 O O . MET B 1 371 ? -14.258 -24.562 6.531 1 98 371 MET B O 1
ATOM 8112 N N . ALA B 1 372 ? -13.695 -24.812 4.375 1 98 372 ALA B N 1
ATOM 8113 C CA . ALA B 1 372 ? -15.047 -24.547 3.895 1 98 372 ALA B CA 1
ATOM 8114 C C . ALA B 1 372 ? -16.047 -25.562 4.445 1 98 372 ALA B C 1
ATOM 8116 O O . ALA B 1 372 ? -17.125 -25.188 4.902 1 98 372 ALA B O 1
ATOM 8117 N N . LEU B 1 373 ? -15.68 -26.828 4.414 1 97.81 373 LEU B N 1
ATOM 8118 C CA . LEU B 1 373 ? -16.547 -27.891 4.918 1 97.81 373 LEU B CA 1
ATOM 8119 C C . LEU B 1 373 ? -16.703 -27.797 6.434 1 97.81 373 LEU B C 1
ATOM 8121 O O . LEU B 1 373 ? -17.781 -28.062 6.969 1 97.81 373 LEU B O 1
ATOM 8125 N N . LEU B 1 374 ? -15.641 -27.453 7.059 1 97.19 374 LEU B N 1
ATOM 8126 C CA . LEU B 1 374 ? -15.688 -27.281 8.508 1 97.19 374 LEU B CA 1
ATOM 8127 C C . LEU B 1 374 ? -16.625 -26.141 8.883 1 97.19 374 LEU B C 1
ATOM 8129 O O . LEU B 1 374 ? -17.438 -26.266 9.789 1 97.19 374 LEU B O 1
ATOM 8133 N N . VAL B 1 375 ? -16.5 -25.016 8.242 1 96.44 375 VAL B N 1
ATOM 8134 C CA . VAL B 1 375 ? -17.375 -23.859 8.477 1 96.44 375 VAL B CA 1
ATOM 8135 C C . VAL B 1 375 ? -18.828 -24.281 8.242 1 96.44 375 VAL B C 1
ATOM 8137 O O . VAL B 1 375 ? -19.719 -23.859 8.984 1 96.44 375 VAL B O 1
ATOM 8140 N N . ARG B 1 376 ? -19.047 -25.062 7.203 1 96.62 376 ARG B N 1
ATOM 8141 C CA . ARG B 1 376 ? -20.391 -25.562 6.914 1 96.62 376 ARG B CA 1
ATOM 8142 C C . ARG B 1 376 ? -20.938 -26.344 8.102 1 96.62 376 ARG B C 1
ATOM 8144 O O . ARG B 1 376 ? -22.109 -26.172 8.469 1 96.62 376 ARG B O 1
ATOM 8151 N N . GLU B 1 377 ? -20.156 -27.141 8.766 1 96.94 377 GLU B N 1
ATOM 8152 C CA . GLU B 1 377 ? -20.594 -27.922 9.922 1 96.94 377 GLU B CA 1
ATOM 8153 C C . GLU B 1 377 ? -20.875 -27.016 11.109 1 96.94 377 GLU B C 1
ATOM 8155 O O . GLU B 1 377 ? -21.797 -27.281 11.891 1 96.94 377 GLU B O 1
ATOM 8160 N N . PHE B 1 378 ? -20.125 -25.969 11.289 1 96.19 378 PHE B N 1
ATOM 8161 C CA . PHE B 1 378 ? -20.391 -25.016 12.352 1 96.19 378 PHE B CA 1
ATOM 8162 C C . PHE B 1 378 ? -21.672 -24.234 12.055 1 96.19 378 PHE B C 1
ATOM 8164 O O . PHE B 1 378 ? -22.422 -23.906 12.969 1 96.19 378 PHE B O 1
ATOM 8171 N N . TYR B 1 379 ? -21.906 -23.984 10.781 1 94.94 379 TYR B N 1
ATOM 8172 C CA . TYR B 1 379 ? -23.031 -23.156 10.367 1 94.94 379 TYR B CA 1
ATOM 8173 C C . TYR B 1 379 ? -24.359 -23.906 10.555 1 94.94 379 TYR B C 1
ATOM 8175 O O . TYR B 1 379 ? -25.391 -23.297 10.844 1 94.94 379 TYR B O 1
ATOM 8183 N N . TYR B 1 380 ? -24.328 -25.234 10.367 1 94.94 380 TYR B N 1
ATOM 8184 C CA . TYR B 1 380 ? -25.5 -26.062 10.578 1 94.94 380 TYR B CA 1
ATOM 8185 C C . TYR B 1 380 ? -25.328 -26.969 11.789 1 94.94 380 TYR B C 1
ATOM 8187 O O . TYR B 1 380 ? -25.234 -28.188 11.648 1 94.94 380 TYR B O 1
ATOM 8195 N N . PRO B 1 381 ? -25.453 -26.422 12.93 1 93.94 381 PRO B N 1
ATOM 8196 C CA . PRO B 1 381 ? -25.141 -27.188 14.141 1 93.94 381 PRO B CA 1
ATOM 8197 C C . PRO B 1 381 ? -26.188 -28.266 14.43 1 93.94 381 PRO B C 1
ATOM 8199 O O . PRO B 1 381 ? -25.891 -29.234 15.133 1 93.94 381 PRO B O 1
ATOM 8202 N N . ASP B 1 382 ? -27.344 -28.141 13.914 1 92.75 382 ASP B N 1
ATOM 8203 C CA . ASP B 1 382 ? -28.438 -29.047 14.25 1 92.75 382 ASP B CA 1
ATOM 8204 C C . ASP B 1 382 ? -28.453 -30.25 13.312 1 92.75 382 ASP B C 1
ATOM 8206 O O . ASP B 1 382 ? -29.125 -31.25 13.578 1 92.75 382 ASP B O 1
ATOM 8210 N N . LYS B 1 383 ? -27.719 -30.188 12.297 1 94.19 383 LYS B N 1
ATOM 8211 C CA . LYS B 1 383 ? -27.625 -31.297 11.367 1 94.19 383 LYS B CA 1
ATOM 8212 C C . LYS B 1 383 ? -26.453 -32.219 11.734 1 94.19 383 LYS B C 1
ATOM 8214 O O . LYS B 1 383 ? -25.328 -31.766 11.875 1 94.19 383 LYS B O 1
ATOM 8219 N N . LYS B 1 384 ? -26.734 -33.469 11.844 1 95.81 384 LYS B N 1
ATOM 8220 C CA . LYS B 1 384 ? -25.688 -34.438 12.18 1 95.81 384 LYS B CA 1
ATOM 8221 C C . LYS B 1 384 ? -24.641 -34.5 11.078 1 95.81 384 LYS B C 1
ATOM 8223 O O . LYS B 1 384 ? -24.953 -34.375 9.898 1 95.81 384 LYS B O 1
ATOM 8228 N N . ILE B 1 385 ? -23.484 -34.719 11.477 1 96.19 385 ILE B N 1
ATOM 8229 C CA . ILE B 1 385 ? -22.375 -34.844 10.531 1 96.19 385 ILE B CA 1
ATOM 8230 C C . ILE B 1 385 ? -22.453 -36.156 9.789 1 96.19 385 ILE B C 1
ATOM 8232 O O . ILE B 1 385 ? -22.703 -37.219 10.398 1 96.19 385 ILE B O 1
ATOM 8236 N N . SER B 1 386 ? -22.375 -36.156 8.523 1 95.5 386 SER B N 1
ATOM 8237 C CA . SER B 1 386 ? -22.453 -37.375 7.711 1 95.5 386 SER B CA 1
ATOM 8238 C C . SER B 1 386 ? -21.172 -38.188 7.832 1 95.5 386 SER B C 1
ATOM 8240 O O . SER B 1 386 ? -20.125 -37.656 8.195 1 95.5 386 SER B O 1
ATOM 8242 N N . ARG B 1 387 ? -21.203 -39.5 7.48 1 94 387 ARG B N 1
ATOM 8243 C CA . ARG B 1 387 ? -20.031 -40.375 7.523 1 94 387 ARG B CA 1
ATOM 8244 C C . ARG B 1 387 ? -18.953 -39.906 6.566 1 94 387 ARG B C 1
ATOM 8246 O O . ARG B 1 387 ? -17.766 -39.969 6.891 1 94 387 ARG B O 1
ATOM 8253 N N . GLY B 1 388 ? -19.375 -39.406 5.465 1 94.75 388 GLY B N 1
ATOM 8254 C CA . GLY B 1 388 ? -18.422 -38.875 4.5 1 94.75 388 GLY B CA 1
ATOM 8255 C C . GLY B 1 388 ? -17.641 -37.688 5.023 1 94.75 388 GLY B C 1
ATOM 8256 O O . GLY B 1 388 ? -16.438 -37.594 4.84 1 94.75 388 GLY B O 1
ATOM 8257 N N . MET B 1 389 ? -18.328 -36.844 5.738 1 95.31 389 MET B N 1
ATOM 8258 C CA . MET B 1 389 ? -17.719 -35.625 6.254 1 95.31 389 MET B CA 1
ATOM 8259 C C . MET B 1 389 ? -16.766 -35.938 7.406 1 95.31 389 MET B C 1
ATOM 8261 O O . MET B 1 389 ? -15.766 -35.25 7.598 1 95.31 389 MET B O 1
ATOM 8265 N N . LEU B 1 390 ? -17.062 -37 8.125 1 95.56 390 LEU B N 1
ATOM 8266 C CA . LEU B 1 390 ? -16.203 -37.438 9.219 1 95.56 390 LEU B CA 1
ATOM 8267 C C . LEU B 1 390 ? -14.82 -37.812 8.695 1 95.56 390 LEU B C 1
ATOM 8269 O O . LEU B 1 390 ? -13.812 -37.625 9.391 1 95.56 390 LEU B O 1
ATOM 8273 N N . VAL B 1 391 ? -14.797 -38.188 7.527 1 94.88 391 VAL B N 1
ATOM 8274 C CA . VAL B 1 391 ? -13.539 -38.656 6.941 1 94.88 391 VAL B CA 1
ATOM 8275 C C . VAL B 1 391 ? -12.938 -37.562 6.082 1 94.88 391 VAL B C 1
ATOM 8277 O O . VAL B 1 391 ? -11.734 -37.281 6.156 1 94.88 391 VAL B O 1
ATOM 8280 N N . CYS B 1 392 ? -13.711 -36.844 5.312 1 95.5 392 CYS B N 1
ATOM 8281 C CA . CYS B 1 392 ? -13.25 -35.844 4.328 1 95.5 392 CYS B CA 1
ATOM 8282 C C . CYS B 1 392 ? -12.586 -34.656 5.012 1 95.5 392 CYS B C 1
ATOM 8284 O O . CYS B 1 392 ? -11.523 -34.219 4.586 1 95.5 392 CYS B O 1
ATOM 8286 N N . ILE B 1 393 ? -13.172 -34.156 6.055 1 95.5 393 ILE B N 1
ATOM 8287 C CA . ILE B 1 393 ? -12.656 -32.969 6.68 1 95.5 393 ILE B CA 1
ATOM 8288 C C . ILE B 1 393 ? -11.242 -33.188 7.203 1 95.5 393 ILE B C 1
ATOM 8290 O O . ILE B 1 393 ? -10.297 -32.531 6.801 1 95.5 393 ILE B O 1
ATOM 8294 N N . PRO B 1 394 ? -11.039 -34.219 8.039 1 95.31 394 PRO B N 1
ATOM 8295 C CA . PRO B 1 394 ? -9.664 -34.469 8.492 1 95.31 394 PRO B CA 1
ATOM 8296 C C . PRO B 1 394 ? -8.719 -34.812 7.352 1 95.31 394 PRO B C 1
ATOM 8298 O O . PRO B 1 394 ? -7.551 -34.438 7.367 1 95.31 394 PRO B O 1
ATOM 8301 N N . PHE B 1 395 ? -9.195 -35.562 6.41 1 95.69 395 PHE B N 1
ATOM 8302 C CA . PHE B 1 395 ? -8.367 -35.969 5.281 1 95.69 395 PHE B CA 1
ATOM 8303 C C . PHE B 1 395 ? -7.867 -34.75 4.512 1 95.69 395 PHE B C 1
ATOM 8305 O O . PHE B 1 395 ? -6.691 -34.656 4.148 1 95.69 395 PHE B O 1
ATOM 8312 N N . PHE B 1 396 ? -8.727 -33.781 4.219 1 97.5 396 PHE B N 1
ATOM 8313 C CA . PHE B 1 396 ? -8.352 -32.594 3.451 1 97.5 396 PHE B CA 1
ATOM 8314 C C . PHE B 1 396 ? -7.324 -31.766 4.211 1 97.5 396 PHE B C 1
ATOM 8316 O O . PHE B 1 396 ? -6.371 -31.266 3.619 1 97.5 396 PHE B O 1
ATOM 8323 N N . PHE B 1 397 ? -7.504 -31.672 5.523 1 96.81 397 PHE B N 1
ATOM 8324 C CA . PHE B 1 397 ? -6.523 -30.938 6.32 1 96.81 397 PHE B CA 1
ATOM 8325 C C . PHE B 1 397 ? -5.191 -31.688 6.355 1 96.81 397 PHE B C 1
ATOM 8327 O O . PHE B 1 397 ? -4.129 -31.062 6.25 1 96.81 397 PHE B O 1
ATOM 8334 N N . LEU B 1 398 ? -5.27 -32.969 6.465 1 94.88 398 LEU B N 1
ATOM 8335 C CA . LEU B 1 398 ? -4.059 -33.781 6.543 1 94.88 398 LEU B CA 1
ATOM 8336 C C . LEU B 1 398 ? -3.295 -33.75 5.223 1 94.88 398 LEU B C 1
ATOM 8338 O O . LEU B 1 398 ? -2.111 -33.406 5.195 1 94.88 398 LEU B O 1
ATOM 8342 N N . TYR B 1 399 ? -3.982 -34.031 4.129 1 95.5 399 TYR B N 1
ATOM 8343 C CA . TYR B 1 399 ? -3.338 -34.062 2.82 1 95.5 399 TYR B CA 1
ATOM 8344 C C . TYR B 1 399 ? -2.842 -32.656 2.443 1 95.5 399 TYR B C 1
ATOM 8346 O O . TYR B 1 399 ? -1.754 -32.531 1.88 1 95.5 399 TYR B O 1
ATOM 8354 N N . GLY B 1 400 ? -3.637 -31.688 2.785 1 96.44 400 GLY B N 1
ATOM 8355 C CA . GLY B 1 400 ? -3.248 -30.312 2.498 1 96.44 400 GLY B CA 1
ATOM 8356 C C . GLY B 1 400 ? -2.02 -29.859 3.268 1 96.44 400 GLY B C 1
ATOM 8357 O O . GLY B 1 400 ? -1.255 -29.016 2.793 1 96.44 400 GLY B O 1
ATOM 8358 N N . SER B 1 401 ? -1.768 -30.438 4.422 1 95.38 401 SER B N 1
ATOM 8359 C CA . SER B 1 401 ? -0.66 -30.016 5.27 1 95.38 401 SER B CA 1
ATOM 8360 C C . SER B 1 401 ? 0.585 -30.859 5.02 1 95.38 401 SER B C 1
ATOM 8362 O O . SER B 1 401 ? 1.641 -30.609 5.605 1 95.38 401 SER B O 1
ATOM 8364 N N . CYS B 1 402 ? 0.539 -31.797 4.133 1 92.38 402 CYS B N 1
ATOM 8365 C CA . CYS B 1 402 ? 1.685 -32.656 3.85 1 92.38 402 CYS B CA 1
ATOM 8366 C C . CYS B 1 402 ? 2.848 -31.844 3.293 1 92.38 402 CYS B C 1
ATOM 8368 O O . CYS B 1 402 ? 3.992 -32.031 3.717 1 92.38 402 CYS B O 1
ATOM 8370 N N . PRO B 1 403 ? 2.582 -30.922 2.342 1 91.94 403 PRO B N 1
ATOM 8371 C CA . PRO B 1 403 ? 3.705 -30.125 1.841 1 91.94 403 PRO B CA 1
ATOM 8372 C C . PRO B 1 403 ? 4.375 -29.297 2.934 1 91.94 403 PRO B C 1
ATOM 8374 O O . PRO B 1 403 ? 5.598 -29.141 2.936 1 91.94 403 PRO B O 1
ATOM 8377 N N . LYS B 1 404 ? 3.564 -28.688 3.809 1 91.19 404 LYS B N 1
ATOM 8378 C CA . LYS B 1 404 ? 4.039 -27.906 4.953 1 91.19 404 LYS B CA 1
ATOM 8379 C C . LYS B 1 404 ? 3.24 -28.25 6.211 1 91.19 404 LYS B C 1
ATOM 8381 O O . LYS B 1 404 ? 2.156 -27.703 6.43 1 91.19 404 LYS B O 1
ATOM 8386 N N . ALA B 1 405 ? 3.852 -28.922 7.082 1 91.56 405 ALA B N 1
ATOM 8387 C CA . ALA B 1 405 ? 3.162 -29.5 8.242 1 91.56 405 ALA B CA 1
ATOM 8388 C C . ALA B 1 405 ? 2.748 -28.406 9.219 1 91.56 405 ALA B C 1
ATOM 8390 O O . ALA B 1 405 ? 1.869 -28.609 10.062 1 91.56 405 ALA B O 1
ATOM 8391 N N . ILE B 1 406 ? 3.26 -27.266 9.125 1 91.19 406 ILE B N 1
ATOM 8392 C CA . ILE B 1 406 ? 3.051 -26.203 10.102 1 91.19 406 ILE B CA 1
ATOM 8393 C C . ILE B 1 406 ? 1.6 -25.734 10.047 1 91.19 406 ILE B C 1
ATOM 8395 O O . ILE B 1 406 ? 1.124 -25.062 10.969 1 91.19 406 ILE B O 1
ATOM 8399 N N . TYR B 1 407 ? 0.785 -26.125 9.055 1 95.62 407 TYR B N 1
ATOM 8400 C CA . TYR B 1 407 ? -0.578 -25.625 8.898 1 95.62 407 TYR B CA 1
ATOM 8401 C C . TYR B 1 407 ? -1.582 -26.578 9.539 1 95.62 407 TYR B C 1
ATOM 8403 O O . TYR B 1 407 ? -2.76 -26.25 9.688 1 95.62 407 TYR B O 1
ATOM 8411 N N . ILE B 1 408 ? -1.171 -27.734 10.008 1 95.75 408 ILE B N 1
ATOM 8412 C CA . ILE B 1 408 ? -2.074 -28.797 10.43 1 95.75 408 ILE B CA 1
ATOM 8413 C C . ILE B 1 408 ? -2.824 -28.359 11.688 1 95.75 408 ILE B C 1
ATOM 8415 O O . ILE B 1 408 ? -3.961 -28.781 11.914 1 95.75 408 ILE B O 1
ATOM 8419 N N . PRO B 1 409 ? -2.287 -27.422 12.547 1 95.06 409 PRO B N 1
ATOM 8420 C CA . PRO B 1 409 ? -3.027 -27.016 13.742 1 95.06 409 PRO B CA 1
ATOM 8421 C C . PRO B 1 409 ? -4.371 -26.359 13.414 1 95.06 409 PRO B C 1
ATOM 8423 O O . PRO B 1 409 ? -5.254 -26.297 14.273 1 95.06 409 PRO B O 1
ATOM 8426 N N . LEU B 1 410 ? -4.582 -25.938 12.234 1 96.38 410 LEU B N 1
ATOM 8427 C CA . LEU B 1 410 ? -5.859 -25.344 11.852 1 96.38 410 LEU B CA 1
ATOM 8428 C C . LEU B 1 410 ? -6.988 -26.359 12 1 96.38 410 LEU B C 1
ATOM 8430 O O . LEU B 1 410 ? -8.133 -25.984 12.266 1 96.38 410 LEU B O 1
ATOM 8434 N N . VAL B 1 411 ? -6.676 -27.672 11.859 1 95.88 411 VAL B N 1
ATOM 8435 C CA . VAL B 1 411 ? -7.695 -28.719 11.914 1 95.88 411 VAL B CA 1
ATOM 8436 C C . VAL B 1 411 ? -8.234 -28.844 13.344 1 95.88 411 VAL B C 1
ATOM 8438 O O . VAL B 1 411 ? -9.336 -29.344 13.555 1 95.88 411 VAL B O 1
ATOM 8441 N N . LEU B 1 412 ? -7.473 -28.328 14.344 1 96.56 412 LEU B N 1
ATOM 8442 C CA . LEU B 1 412 ? -7.875 -28.406 15.742 1 96.56 412 LEU B CA 1
ATOM 8443 C C . LEU B 1 412 ? -9.125 -27.578 16 1 96.56 412 LEU B C 1
ATOM 8445 O O . LEU B 1 412 ? -9.789 -27.766 17.031 1 96.56 412 LEU B O 1
ATOM 8449 N N . SER B 1 413 ? -9.461 -26.672 15.102 1 95.81 413 SER B N 1
ATOM 8450 C CA . SER B 1 413 ? -10.727 -25.969 15.234 1 95.81 413 SER B CA 1
ATOM 8451 C C . SER B 1 413 ? -11.914 -26.922 15.164 1 95.81 413 SER B C 1
ATOM 8453 O O . SER B 1 413 ? -12.977 -26.641 15.727 1 95.81 413 SER B O 1
ATOM 8455 N N . ALA B 1 414 ? -11.734 -28.031 14.523 1 96.25 414 ALA B N 1
ATOM 8456 C CA . ALA B 1 414 ? -12.781 -29.047 14.367 1 96.25 414 ALA B CA 1
ATOM 8457 C C . ALA B 1 414 ? -13.125 -29.688 15.703 1 96.25 414 ALA B C 1
ATOM 8459 O O . ALA B 1 414 ? -14.227 -30.219 15.891 1 96.25 414 ALA B O 1
ATOM 8460 N N . VAL B 1 415 ? -12.195 -29.656 16.656 1 96.38 415 VAL B N 1
ATOM 8461 C CA . VAL B 1 415 ? -12.406 -30.266 17.969 1 96.38 415 VAL B CA 1
ATOM 8462 C C . VAL B 1 415 ? -13.484 -29.5 18.734 1 96.38 415 VAL B C 1
ATOM 8464 O O . VAL B 1 415 ? -14.094 -30.047 19.656 1 96.38 415 VAL B O 1
ATOM 8467 N N . PHE B 1 416 ? -13.805 -28.344 18.328 1 96.25 416 PHE B N 1
ATOM 8468 C CA . PHE B 1 416 ? -14.75 -27.5 19.062 1 96.25 416 PHE B CA 1
ATOM 8469 C C . PHE B 1 416 ? -16.156 -27.641 18.469 1 96.25 416 PHE B C 1
ATOM 8471 O O . PHE B 1 416 ? -17.078 -26.938 18.891 1 96.25 416 PHE B O 1
ATOM 8478 N N . LEU B 1 417 ? -16.328 -28.531 17.531 1 96.19 417 LEU B N 1
ATOM 8479 C CA . LEU B 1 417 ? -17.672 -28.828 17.031 1 96.19 417 LEU B CA 1
ATOM 8480 C C . LEU B 1 417 ? -18.562 -29.312 18.156 1 96.19 417 LEU B C 1
ATOM 8482 O O . LEU B 1 417 ? -18.125 -30.078 19.031 1 96.19 417 LEU B O 1
ATOM 8486 N N . PRO B 1 418 ? -19.797 -28.875 18.156 1 92.56 418 PRO B N 1
ATOM 8487 C CA . PRO B 1 418 ? -20.703 -29.297 19.219 1 92.56 418 PRO B CA 1
ATOM 8488 C C . PRO B 1 418 ? -20.938 -30.797 19.234 1 92.56 418 PRO B C 1
ATOM 8490 O O . PRO B 1 418 ? -20.984 -31.438 18.188 1 92.56 418 PRO B O 1
ATOM 8493 N N . GLN B 1 419 ? -21.188 -31.328 20.406 1 91.88 419 GLN B N 1
ATOM 8494 C CA . GLN B 1 419 ? -21.391 -32.75 20.609 1 91.88 419 GLN B CA 1
ATOM 8495 C C . GLN B 1 419 ? -22.656 -33.25 19.922 1 91.88 419 GLN B C 1
ATOM 8497 O O . GLN B 1 419 ? -22.719 -34.375 19.469 1 91.88 419 GLN B O 1
ATOM 8502 N N . LYS B 1 420 ? -23.609 -32.375 19.828 1 92 420 LYS B N 1
ATOM 8503 C CA . LYS B 1 420 ? -24.906 -32.719 19.266 1 92 420 LYS B CA 1
ATOM 8504 C C . LYS B 1 420 ? -24.781 -33.094 17.781 1 92 420 LYS B C 1
ATOM 8506 O O . LYS B 1 420 ? -25.672 -33.719 17.219 1 92 420 LYS B O 1
ATOM 8511 N N . LYS B 1 421 ? -23.688 -32.719 17.125 1 94.31 421 LYS B N 1
ATOM 8512 C CA . LYS B 1 421 ? -23.453 -33 15.719 1 94.31 421 LYS B CA 1
ATOM 8513 C C . LYS B 1 421 ? -23.172 -34.5 15.5 1 94.31 421 LYS B C 1
ATOM 8515 O O . LYS B 1 421 ? -23.328 -35 14.391 1 94.31 421 LYS B O 1
ATOM 8520 N N . PHE B 1 422 ? -22.797 -35.188 16.547 1 95.81 422 PHE B N 1
ATOM 8521 C CA . PHE B 1 422 ? -22.359 -36.562 16.453 1 95.81 422 PHE B CA 1
ATOM 8522 C C . PHE B 1 422 ? -23.484 -37.531 16.859 1 95.81 422 PHE B C 1
ATOM 8524 O O . PHE B 1 422 ? -24.453 -37.094 17.5 1 95.81 422 PHE B O 1
ATOM 8531 N N . LYS B 1 423 ? -23.344 -38.75 16.438 1 94 423 LYS B N 1
ATOM 8532 C CA . LYS B 1 423 ? -24.344 -39.781 16.75 1 94 423 LYS B CA 1
ATOM 8533 C C . LYS B 1 423 ? -24.422 -40.031 18.25 1 94 423 LYS B C 1
ATOM 8535 O O . LYS B 1 423 ? -25.516 -40.188 18.797 1 94 423 LYS B O 1
ATOM 8540 N N . ASN B 1 424 ? -23.266 -40.219 18.828 1 94.31 424 ASN B N 1
ATOM 8541 C CA . ASN B 1 424 ? -23.156 -40.406 20.281 1 94.31 424 ASN B CA 1
ATOM 8542 C C . ASN B 1 424 ? -21.844 -39.844 20.812 1 94.31 424 ASN B C 1
ATOM 8544 O O . ASN B 1 424 ? -21 -39.375 20.047 1 94.31 424 ASN B O 1
ATOM 8548 N N . LYS B 1 425 ? -21.781 -39.812 22.062 1 95.12 425 LYS B N 1
ATOM 8549 C CA . LYS B 1 425 ? -20.609 -39.25 22.75 1 95.12 425 LYS B CA 1
ATOM 8550 C C . LYS B 1 425 ? -19.344 -40 22.391 1 95.12 425 LYS B C 1
ATOM 8552 O O . LYS B 1 425 ? -18.266 -39.406 22.266 1 95.12 425 LYS B O 1
ATOM 8557 N N . ARG B 1 426 ? -19.469 -41.281 22.219 1 95.81 426 ARG B N 1
ATOM 8558 C CA . ARG B 1 426 ? -18.328 -42.094 21.875 1 95.81 426 ARG B CA 1
ATOM 8559 C C . ARG B 1 426 ? -17.75 -41.719 20.516 1 95.81 426 ARG B C 1
ATOM 8561 O O . ARG B 1 426 ? -16.531 -41.531 20.391 1 95.81 426 ARG B O 1
ATOM 8568 N N . GLN B 1 427 ? -18.562 -41.594 19.562 1 95.5 427 GLN B N 1
ATOM 8569 C CA . GLN B 1 427 ? -18.125 -41.188 18.234 1 95.5 427 GLN B CA 1
ATOM 8570 C C . GLN B 1 427 ? -17.469 -39.812 18.281 1 95.5 427 GLN B C 1
ATOM 8572 O O . GLN B 1 427 ? -16.453 -39.594 17.625 1 95.5 427 GLN B O 1
ATOM 8577 N N . CYS B 1 428 ? -18.047 -38.969 19.047 1 95.94 428 CYS B N 1
ATOM 8578 C CA . CYS B 1 428 ? -17.516 -37.625 19.203 1 95.94 428 CYS B CA 1
ATOM 8579 C C . CYS B 1 428 ? -16.109 -37.656 19.75 1 95.94 428 CYS B C 1
ATOM 8581 O O . CYS B 1 428 ? -15.188 -37.094 19.156 1 95.94 428 CYS B O 1
ATOM 8583 N N . TRP B 1 429 ? -15.828 -38.375 20.797 1 96.25 429 TRP B N 1
ATOM 8584 C CA . TRP B 1 429 ? -14.531 -38.375 21.469 1 96.25 429 TRP B CA 1
ATOM 8585 C C . TRP B 1 429 ? -13.5 -39.156 20.656 1 96.25 429 TRP B C 1
ATOM 8587 O O . TRP B 1 429 ? -12.32 -38.781 20.641 1 96.25 429 TRP B O 1
ATOM 8597 N N . ILE B 1 430 ? -13.938 -40.156 19.984 1 95.62 430 ILE B N 1
ATOM 8598 C CA . ILE B 1 430 ? -13.023 -40.906 19.125 1 95.62 430 ILE B CA 1
ATOM 8599 C C . ILE B 1 430 ? -12.562 -40.031 17.969 1 95.62 430 ILE B C 1
ATOM 8601 O O . ILE B 1 430 ? -11.367 -39.969 17.672 1 95.62 430 ILE B O 1
ATOM 8605 N N . TRP B 1 431 ? -13.516 -39.375 17.375 1 96.5 431 TRP B N 1
ATOM 8606 C CA . TRP B 1 431 ? -13.203 -38.5 16.25 1 96.5 431 TRP B CA 1
ATOM 8607 C C . TRP B 1 431 ? -12.289 -37.375 16.672 1 96.5 431 TRP B C 1
ATOM 8609 O O . TRP B 1 431 ? -11.289 -37.062 16.016 1 96.5 431 TRP B O 1
ATOM 8619 N N . LYS B 1 432 ? -12.547 -36.719 17.797 1 96.75 432 LYS B N 1
ATOM 8620 C CA . LYS B 1 432 ? -11.742 -35.625 18.312 1 96.75 432 LYS B CA 1
ATOM 8621 C C . LYS B 1 432 ? -10.344 -36.094 18.688 1 96.75 432 LYS B C 1
ATOM 8623 O O . LYS B 1 432 ? -9.352 -35.406 18.422 1 96.75 432 LYS B O 1
ATOM 8628 N N . SER B 1 433 ? -10.273 -37.219 19.25 1 96.06 433 SER B N 1
ATOM 8629 C CA . SER B 1 433 ? -8.977 -37.781 19.625 1 96.06 433 SER B CA 1
ATOM 8630 C C . SER B 1 433 ? -8.156 -38.125 18.391 1 96.06 433 SER B C 1
ATOM 8632 O O . SER B 1 433 ? -6.934 -37.938 18.375 1 96.06 433 SER B O 1
ATOM 8634 N N . ALA B 1 434 ? -8.805 -38.656 17.438 1 93.94 434 ALA B N 1
ATOM 8635 C CA . ALA B 1 434 ? -8.125 -38.969 16.188 1 93.94 434 ALA B CA 1
ATOM 8636 C C . ALA B 1 434 ? -7.555 -37.719 15.539 1 93.94 434 ALA B C 1
ATOM 8638 O O . ALA B 1 434 ? -6.449 -37.75 14.984 1 93.94 434 ALA B O 1
ATOM 8639 N N . ILE B 1 435 ? -8.297 -36.656 15.57 1 95.44 435 ILE B N 1
ATOM 8640 C CA . ILE B 1 435 ? -7.848 -35.406 15.008 1 95.44 435 ILE B CA 1
ATOM 8641 C C . ILE B 1 435 ? -6.617 -34.906 15.766 1 95.44 435 ILE B C 1
ATOM 8643 O O . ILE B 1 435 ? -5.617 -34.531 15.156 1 95.44 435 ILE B O 1
ATOM 8647 N N . ILE B 1 436 ? -6.664 -34.906 17.031 1 95.25 436 ILE B N 1
ATOM 8648 C CA . ILE B 1 436 ? -5.559 -34.469 17.875 1 95.25 436 ILE B CA 1
ATOM 8649 C C . ILE B 1 436 ? -4.328 -35.312 17.625 1 95.25 436 ILE B C 1
ATOM 8651 O O . ILE B 1 436 ? -3.223 -34.812 17.453 1 95.25 436 ILE B O 1
ATOM 8655 N N . LEU B 1 437 ? -4.551 -36.594 17.516 1 92.19 437 LEU B N 1
ATOM 8656 C CA . LEU B 1 437 ? -3.455 -37.531 17.297 1 92.19 437 LEU B CA 1
ATOM 8657 C C . LEU B 1 437 ? -2.814 -37.312 15.93 1 92.19 437 LEU B C 1
ATOM 8659 O O . LEU B 1 437 ? -1.588 -37.312 15.805 1 92.19 437 LEU B O 1
ATOM 8663 N N . THR B 1 438 ? -3.637 -37.156 14.969 1 89.38 438 THR B N 1
ATOM 8664 C CA . THR B 1 438 ? -3.129 -36.906 13.625 1 89.38 438 THR B CA 1
ATOM 8665 C C . THR B 1 438 ? -2.312 -35.625 13.594 1 89.38 438 THR B C 1
ATOM 8667 O O . THR B 1 438 ? -1.275 -35.531 12.93 1 89.38 438 THR B O 1
ATOM 8670 N N . CYS B 1 439 ? -2.787 -34.594 14.234 1 90.56 439 CYS B N 1
ATOM 8671 C CA . CYS B 1 439 ? -2.068 -33.344 14.336 1 90.56 439 CYS B CA 1
ATOM 8672 C C . CYS B 1 439 ? -0.702 -33.531 14.977 1 90.56 439 CYS B C 1
ATOM 8674 O O . CYS B 1 439 ? 0.313 -33.094 14.445 1 90.56 439 CYS B O 1
ATOM 8676 N N . ILE B 1 440 ? -0.645 -34.281 16 1 88.94 440 ILE B N 1
ATOM 8677 C CA . ILE B 1 440 ? 0.592 -34.531 16.734 1 88.94 440 ILE B CA 1
ATOM 8678 C C . ILE B 1 440 ? 1.549 -35.344 15.859 1 88.94 440 ILE B C 1
ATOM 8680 O O . ILE B 1 440 ? 2.732 -35.031 15.75 1 88.94 440 ILE B O 1
ATOM 8684 N N . LEU B 1 441 ? 1.06 -36.312 15.188 1 86.38 441 LEU B N 1
ATOM 8685 C CA . LEU B 1 441 ? 1.888 -37.188 14.375 1 86.38 441 LEU B CA 1
ATOM 8686 C C . LEU B 1 441 ? 2.506 -36.438 13.203 1 86.38 441 LEU B C 1
ATOM 8688 O O . LEU B 1 441 ? 3.695 -36.594 12.914 1 86.38 441 LEU B O 1
ATOM 8692 N N . LEU B 1 442 ? 1.67 -35.656 12.602 1 85.56 442 LEU B N 1
ATOM 8693 C CA . LEU B 1 442 ? 2.205 -34.875 11.484 1 85.56 442 LEU B CA 1
ATOM 8694 C C . LEU B 1 442 ? 3.221 -33.844 11.969 1 85.56 442 LEU B C 1
ATOM 8696 O O . LEU B 1 442 ? 4.258 -33.656 11.336 1 85.56 442 LEU B O 1
ATOM 8700 N N . MET B 1 443 ? 2.986 -33.219 13.094 1 83.75 443 MET B N 1
ATOM 8701 C CA . MET B 1 443 ? 3.908 -32.25 13.656 1 83.75 443 MET B CA 1
ATOM 8702 C C . MET B 1 443 ? 5.234 -32.906 14.031 1 83.75 443 MET B C 1
ATOM 8704 O O . MET B 1 443 ? 6.293 -32.281 13.906 1 83.75 443 MET B O 1
ATOM 8708 N N . LEU B 1 444 ? 5.207 -34.094 14.422 1 80.69 444 LEU B N 1
ATOM 8709 C CA . LEU B 1 444 ? 6.41 -34.844 14.812 1 80.69 444 LEU B CA 1
ATOM 8710 C C . LEU B 1 444 ? 7.297 -35.094 13.602 1 80.69 444 LEU B C 1
ATOM 8712 O O . LEU B 1 444 ? 8.523 -35.188 13.734 1 80.69 444 LEU B O 1
ATOM 8716 N N . THR B 1 445 ? 6.699 -35.25 12.492 1 75.88 445 THR B N 1
ATOM 8717 C CA . THR B 1 445 ? 7.504 -35.469 11.289 1 75.88 445 THR B CA 1
ATOM 8718 C C . THR B 1 445 ? 8.414 -34.281 11.023 1 75.88 445 THR B C 1
ATOM 8720 O O . THR B 1 445 ? 9.461 -34.438 10.383 1 75.88 445 THR B O 1
ATOM 8723 N N . PHE B 1 446 ? 8.117 -33.188 11.555 1 71.25 446 PHE B N 1
ATOM 8724 C CA . PHE B 1 446 ? 8.922 -32 11.359 1 71.25 446 PHE B CA 1
ATOM 8725 C C . PHE B 1 446 ? 9.75 -31.688 12.602 1 71.25 446 PHE B C 1
ATOM 8727 O O . PHE B 1 446 ? 10.906 -31.281 12.5 1 71.25 446 PHE B O 1
ATOM 8734 N N . LEU B 1 447 ? 9.195 -31.906 13.711 1 67.25 447 LEU B N 1
ATOM 8735 C CA . LEU B 1 447 ? 9.828 -31.531 14.977 1 67.25 447 LEU B CA 1
ATOM 8736 C C . LEU B 1 447 ? 10.961 -32.5 15.32 1 67.25 447 LEU B C 1
ATOM 8738 O O . LEU B 1 447 ? 11.992 -32.062 15.852 1 67.25 447 LEU B O 1
ATOM 8742 N N . VAL B 1 448 ? 10.766 -33.75 14.945 1 58.56 448 VAL B N 1
ATOM 8743 C CA . VAL B 1 448 ? 11.75 -34.781 15.336 1 58.56 448 VAL B CA 1
ATOM 8744 C C . VAL B 1 448 ? 13.055 -34.531 14.586 1 58.56 448 VAL B C 1
ATOM 8746 O O . VAL B 1 448 ? 14.125 -34.438 15.195 1 58.56 448 VAL B O 1
ATOM 8749 N N . PRO B 1 449 ? 12.922 -34.344 13.297 1 62.59 449 PRO B N 1
ATOM 8750 C CA . PRO B 1 449 ? 14.188 -34.031 12.617 1 62.59 449 PRO B CA 1
ATOM 8751 C C . PRO B 1 449 ? 14.805 -32.719 13.086 1 62.59 449 PRO B C 1
ATOM 8753 O O . PRO B 1 449 ? 16.031 -32.594 13.109 1 62.59 449 PRO B O 1
ATOM 8756 N N . THR B 1 450 ? 14.023 -31.812 13.469 1 60.34 450 THR B N 1
ATOM 8757 C CA . THR B 1 450 ? 14.508 -30.531 13.977 1 60.34 450 THR B CA 1
ATOM 8758 C C . THR B 1 450 ? 15.203 -30.719 15.328 1 60.34 450 THR B C 1
ATOM 8760 O O . THR B 1 450 ? 16.281 -30.156 15.555 1 60.34 450 THR B O 1
ATOM 8763 N N . ALA B 1 451 ? 14.562 -31.5 16.203 1 54.03 451 ALA B N 1
ATOM 8764 C CA . ALA B 1 451 ? 15.102 -31.75 17.547 1 54.03 451 ALA B CA 1
ATOM 8765 C C . ALA B 1 451 ? 16.359 -32.625 17.469 1 54.03 451 ALA B C 1
ATOM 8767 O O . ALA B 1 451 ? 17.281 -32.438 18.281 1 54.03 451 ALA B O 1
ATOM 8768 N N . GLY B 1 452 ? 16.344 -33.531 16.547 1 51.56 452 GLY B N 1
ATOM 8769 C CA . GLY B 1 452 ? 17.484 -34.438 16.422 1 51.56 452 GLY B CA 1
ATOM 8770 C C . GLY B 1 452 ? 18.609 -33.875 15.57 1 51.56 452 GLY B C 1
ATOM 8771 O O . GLY B 1 452 ? 19.547 -34.594 15.227 1 51.56 452 GLY B O 1
ATOM 8772 N N . ASN B 1 453 ? 18.578 -32.562 15.336 1 49.28 453 ASN B N 1
ATOM 8773 C CA . ASN B 1 453 ? 19.594 -31.859 14.562 1 49.28 453 ASN B CA 1
ATOM 8774 C C . ASN B 1 453 ? 19.781 -32.469 13.18 1 49.28 453 ASN B C 1
ATOM 8776 O O . ASN B 1 453 ? 20.891 -32.5 12.656 1 49.28 453 ASN B O 1
ATOM 8780 N N . THR B 1 454 ? 18.75 -33.25 12.734 1 45.91 454 THR B N 1
ATOM 8781 C CA . THR B 1 454 ? 18.906 -33.875 11.43 1 45.91 454 THR B CA 1
ATOM 8782 C C . THR B 1 454 ? 18.203 -33.062 10.352 1 45.91 454 THR B C 1
ATOM 8784 O O . THR B 1 454 ? 18.281 -33.375 9.164 1 45.91 454 THR B O 1
ATOM 8787 N N . MET B 1 455 ? 17.594 -32.094 10.82 1 50.88 455 MET B N 1
ATOM 8788 C CA . MET B 1 455 ? 16.984 -31.234 9.812 1 50.88 455 MET B CA 1
ATOM 8789 C C . MET B 1 455 ? 18.047 -30.469 9.023 1 50.88 455 MET B C 1
ATOM 8791 O O . MET B 1 455 ? 18.953 -29.875 9.602 1 50.88 455 MET B O 1
ATOM 8795 N N . ALA B 1 456 ? 18.016 -30.766 7.746 1 51.12 456 ALA B N 1
ATOM 8796 C CA . ALA B 1 456 ? 18.984 -30.141 6.852 1 51.12 456 ALA B CA 1
ATOM 8797 C C . ALA B 1 456 ? 18.844 -28.625 6.855 1 51.12 456 ALA B C 1
ATOM 8799 O O . ALA B 1 456 ? 17.734 -28.094 6.824 1 51.12 456 ALA B O 1
ATOM 8800 N N . SER B 1 457 ? 19.859 -27.859 7.27 1 55.09 457 SER B N 1
ATOM 8801 C CA . SER B 1 457 ? 19.969 -26.406 7.137 1 55.09 457 SER B CA 1
ATOM 8802 C C . SER B 1 457 ? 19.859 -25.969 5.676 1 55.09 457 SER B C 1
ATOM 8804 O O . SER B 1 457 ? 20.266 -26.703 4.773 1 55.09 457 SER B O 1
ATOM 8806 N N . ASP B 1 458 ? 18.906 -24.984 5.445 1 60.75 458 ASP B N 1
ATOM 8807 C CA . ASP B 1 458 ? 18.797 -24.422 4.102 1 60.75 458 ASP B CA 1
ATOM 8808 C C . ASP B 1 458 ? 20.016 -23.562 3.777 1 60.75 458 ASP B C 1
ATOM 8810 O O . ASP B 1 458 ? 20.188 -22.484 4.344 1 60.75 458 ASP B O 1
ATOM 8814 N N . VAL B 1 459 ? 20.891 -24.047 2.979 1 58.16 459 VAL B N 1
ATOM 8815 C CA . VAL B 1 459 ? 22.156 -23.422 2.641 1 58.16 459 VAL B CA 1
ATOM 8816 C C . VAL B 1 459 ? 21.922 -22.016 2.096 1 58.16 459 VAL B C 1
ATOM 8818 O O . VAL B 1 459 ? 22.828 -21.188 2.09 1 58.16 459 VAL B O 1
ATOM 8821 N N . ARG B 1 460 ? 20.922 -21.703 1.75 1 62.66 460 ARG B N 1
ATOM 8822 C CA . ARG B 1 460 ? 20.609 -20.406 1.155 1 62.66 460 ARG B CA 1
ATOM 8823 C C . ARG B 1 460 ? 20.594 -19.312 2.213 1 62.66 460 ARG B C 1
ATOM 8825 O O . ARG B 1 460 ? 20.766 -18.125 1.894 1 62.66 460 ARG B O 1
ATOM 8832 N N . GLY B 1 461 ? 20.312 -19.766 3.398 1 63.69 461 GLY B N 1
ATOM 8833 C CA . GLY B 1 461 ? 20.219 -18.797 4.488 1 63.69 461 GLY B CA 1
ATOM 8834 C C . GLY B 1 461 ? 21.562 -18.453 5.102 1 63.69 461 GLY B C 1
ATOM 8835 O O . GLY B 1 461 ? 21.625 -17.656 6.043 1 63.69 461 GLY B O 1
ATOM 8836 N N . GLY B 1 462 ? 22.594 -19 4.719 1 70.31 462 GLY B N 1
ATOM 8837 C CA . GLY B 1 462 ? 23.906 -18.766 5.301 1 70.31 462 GLY B CA 1
ATOM 8838 C C . GLY B 1 462 ? 24.297 -19.797 6.328 1 70.31 462 GLY B C 1
ATOM 8839 O O . GLY B 1 462 ? 24.141 -21 6.102 1 70.31 462 GLY B O 1
ATOM 8840 N N . ASP B 1 463 ? 24.891 -19.266 7.41 1 76.31 463 ASP B N 1
ATOM 8841 C CA . ASP B 1 463 ? 25.328 -20.156 8.484 1 76.31 463 ASP B CA 1
ATOM 8842 C C . ASP B 1 463 ? 24.156 -20.547 9.375 1 76.31 463 ASP B C 1
ATOM 8844 O O . ASP B 1 463 ? 24.062 -20.125 10.531 1 76.31 463 ASP B O 1
ATOM 8848 N N . THR B 1 464 ? 23.391 -21.406 8.906 1 81.12 464 THR B N 1
ATOM 8849 C CA . THR B 1 464 ? 22.188 -21.828 9.617 1 81.12 464 THR B CA 1
ATOM 8850 C C . THR B 1 464 ? 22.438 -23.125 10.375 1 81.12 464 THR B C 1
ATOM 8852 O O . THR B 1 464 ? 23.203 -23.984 9.922 1 81.12 464 THR B O 1
ATOM 8855 N N . ASP B 1 465 ? 22.047 -23.141 11.617 1 83.94 465 ASP B N 1
ATOM 8856 C CA . ASP B 1 465 ? 22.094 -24.328 12.477 1 83.94 465 ASP B CA 1
ATOM 8857 C C . ASP B 1 465 ? 20.859 -24.422 13.352 1 83.94 465 ASP B C 1
ATOM 8859 O O . ASP B 1 465 ? 20.688 -23.641 14.297 1 83.94 465 ASP B O 1
ATOM 8863 N N . VAL B 1 466 ? 20.125 -25.453 13.102 1 84.81 466 VAL B N 1
ATOM 8864 C CA . VAL B 1 466 ? 18.828 -25.594 13.766 1 84.81 466 VAL B CA 1
ATOM 8865 C C . VAL B 1 466 ? 19.047 -25.844 15.258 1 84.81 466 VAL B C 1
ATOM 8867 O O . VAL B 1 466 ? 18.391 -25.219 16.094 1 84.81 466 VAL B O 1
ATOM 8870 N N . GLY B 1 467 ? 19.922 -26.75 15.578 1 84.38 467 GLY B N 1
ATOM 8871 C CA . GLY B 1 467 ? 20.188 -27.078 16.969 1 84.38 467 GLY B CA 1
ATOM 8872 C C . GLY B 1 467 ? 20.672 -25.891 17.781 1 84.38 467 GLY B C 1
ATOM 8873 O O . GLY B 1 467 ? 20.141 -25.609 18.859 1 84.38 467 GLY B O 1
ATOM 8874 N N . ARG B 1 468 ? 21.547 -25.188 17.344 1 86.69 468 ARG B N 1
ATOM 8875 C CA . ARG B 1 468 ? 22.078 -24.031 18.031 1 86.69 468 ARG B CA 1
ATOM 8876 C C . ARG B 1 468 ? 21.031 -22.922 18.156 1 86.69 468 ARG B C 1
ATOM 8878 O O . ARG B 1 468 ? 20.953 -22.25 19.172 1 86.69 468 ARG B O 1
ATOM 8885 N N . GLN B 1 469 ? 20.234 -22.781 17.078 1 90.5 469 GLN B N 1
ATOM 8886 C CA . GLN B 1 469 ? 19.188 -21.781 17.094 1 90.5 469 GLN B CA 1
ATOM 8887 C C . GLN B 1 469 ? 18.125 -22.094 18.141 1 90.5 469 GLN B C 1
ATOM 8889 O O . GLN B 1 469 ? 17.609 -21.203 18.812 1 90.5 469 GLN B O 1
ATOM 8894 N N . ILE B 1 470 ? 17.859 -23.344 18.312 1 89.69 470 ILE B N 1
ATOM 8895 C CA . ILE B 1 470 ? 16.906 -23.766 19.328 1 89.69 470 ILE B CA 1
ATOM 8896 C C . ILE B 1 470 ? 17.469 -23.438 20.719 1 89.69 470 ILE B C 1
ATOM 8898 O O . ILE B 1 470 ? 16.734 -22.984 21.594 1 89.69 470 ILE B O 1
ATOM 8902 N N . GLN B 1 471 ? 18.688 -23.625 20.906 1 89.88 471 GLN B N 1
ATOM 8903 C CA . GLN B 1 471 ? 19.312 -23.328 22.188 1 89.88 471 GLN B CA 1
ATOM 8904 C C . GLN B 1 471 ? 19.266 -21.828 22.484 1 89.88 471 GLN B C 1
ATOM 8906 O O . GLN B 1 471 ? 19.047 -21.438 23.641 1 89.88 471 GLN B O 1
ATOM 8911 N N . VAL B 1 472 ? 19.422 -21.109 21.516 1 90.56 472 VAL B N 1
ATOM 8912 C CA . VAL B 1 472 ? 19.359 -19.656 21.672 1 90.56 472 VAL B CA 1
ATOM 8913 C C . VAL B 1 472 ? 17.953 -19.25 22.078 1 90.56 472 VAL B C 1
ATOM 8915 O O . VAL B 1 472 ? 17.766 -18.438 22.984 1 90.56 472 VAL B O 1
ATOM 8918 N N . ILE B 1 473 ? 16.984 -19.797 21.484 1 92.62 473 ILE B N 1
ATOM 8919 C CA . ILE B 1 473 ? 15.586 -19.469 21.766 1 92.62 473 ILE B CA 1
ATOM 8920 C C . ILE B 1 473 ? 15.234 -19.875 23.188 1 92.62 473 ILE B C 1
ATOM 8922 O O . ILE B 1 473 ? 14.656 -19.094 23.938 1 92.62 473 ILE B O 1
ATOM 8926 N N . LEU B 1 474 ? 15.641 -21.078 23.547 1 92.31 474 LEU B N 1
ATOM 8927 C CA . LEU B 1 474 ? 15.328 -21.594 24.875 1 92.31 474 LEU B CA 1
ATOM 8928 C C . LEU B 1 474 ? 16.094 -20.828 25.938 1 92.31 474 LEU B C 1
ATOM 8930 O O . LEU B 1 474 ? 15.617 -20.672 27.062 1 92.31 474 LEU B O 1
ATOM 8934 N N . GLY B 1 475 ? 17.203 -20.406 25.562 1 93 475 GLY B N 1
ATOM 8935 C CA . GLY B 1 475 ? 18.016 -19.641 26.484 1 93 475 GLY B CA 1
ATOM 8936 C C . GLY B 1 475 ? 17.5 -18.219 26.688 1 93 475 GLY B C 1
ATOM 8937 O O . GLY B 1 475 ? 17.781 -17.594 27.703 1 93 475 GLY B O 1
ATOM 8938 N N . HIS B 1 476 ? 16.797 -17.688 25.688 1 94.94 476 HIS B N 1
ATOM 8939 C CA . HIS B 1 476 ? 16.297 -16.312 25.719 1 94.94 476 HIS B CA 1
ATOM 8940 C C . HIS B 1 476 ? 14.867 -16.234 25.188 1 94.94 476 HIS B C 1
ATOM 8942 O O . HIS B 1 476 ? 14.602 -15.555 24.203 1 94.94 476 HIS B O 1
ATOM 8948 N N . PRO B 1 477 ? 13.914 -16.766 25.828 1 94.75 477 PRO B N 1
ATOM 8949 C CA . PRO B 1 477 ? 12.547 -16.844 25.297 1 94.75 477 PRO B CA 1
ATOM 8950 C C . PRO B 1 477 ? 11.898 -15.477 25.125 1 94.75 477 PRO B C 1
ATOM 8952 O O . PRO B 1 477 ? 11.172 -15.25 24.156 1 94.75 477 PRO B O 1
ATOM 8955 N N . TRP B 1 478 ? 12.156 -14.594 26.016 1 94.62 478 TRP B N 1
ATOM 8956 C CA . TRP B 1 478 ? 11.562 -13.266 25.938 1 94.62 478 TRP B CA 1
ATOM 8957 C C . TRP B 1 478 ? 12.133 -12.492 24.75 1 94.62 478 TRP B C 1
ATOM 8959 O O . TRP B 1 478 ? 11.406 -11.75 24.078 1 94.62 478 TRP B O 1
ATOM 8969 N N . ALA B 1 479 ? 13.414 -12.625 24.547 1 94.75 479 ALA B N 1
ATOM 8970 C CA . ALA B 1 479 ? 14.047 -11.992 23.391 1 94.75 479 ALA B CA 1
ATOM 8971 C C . ALA B 1 479 ? 13.43 -12.484 22.078 1 94.75 479 ALA B C 1
ATOM 8973 O O . ALA B 1 479 ? 13.156 -11.695 21.172 1 94.75 479 ALA B O 1
ATOM 8974 N N . TYR B 1 480 ? 13.188 -13.758 22.062 1 96.12 480 TYR B N 1
ATOM 8975 C CA . TYR B 1 480 ? 12.633 -14.32 20.844 1 96.12 480 TYR B CA 1
ATOM 8976 C C . TYR B 1 480 ? 11.219 -13.805 20.594 1 96.12 480 TYR B C 1
ATOM 8978 O O . TYR B 1 480 ? 10.852 -13.508 19.453 1 96.12 480 TYR B O 1
ATOM 8986 N N . ILE B 1 481 ? 10.453 -13.711 21.641 1 96.44 481 ILE B N 1
ATOM 8987 C CA . ILE B 1 481 ? 9.102 -13.188 21.5 1 96.44 481 ILE B CA 1
ATOM 8988 C C . ILE B 1 481 ? 9.148 -11.773 20.938 1 96.44 481 ILE B C 1
ATOM 8990 O O . ILE B 1 481 ? 8.367 -11.422 20.047 1 96.44 481 ILE B O 1
ATOM 8994 N N . GLN B 1 482 ? 10.062 -11.008 21.328 1 95.94 482 GLN B N 1
ATOM 8995 C CA . GLN B 1 482 ? 10.211 -9.648 20.828 1 95.94 482 GLN B CA 1
ATOM 8996 C C . GLN B 1 482 ? 10.633 -9.648 19.359 1 95.94 482 GLN B C 1
ATOM 8998 O O . GLN B 1 482 ? 10.133 -8.844 18.562 1 95.94 482 GLN B O 1
ATOM 9003 N N . ILE B 1 483 ? 11.539 -10.5 19.094 1 96.06 483 ILE B N 1
ATOM 9004 C CA . ILE B 1 483 ? 12.008 -10.617 17.703 1 96.06 483 ILE B CA 1
ATOM 9005 C C . ILE B 1 483 ? 10.844 -10.992 16.797 1 96.06 483 ILE B C 1
ATOM 9007 O O . ILE B 1 483 ? 10.664 -10.391 15.734 1 96.06 483 ILE B O 1
ATOM 9011 N N . LEU B 1 484 ? 10.094 -11.938 17.25 1 96.88 484 LEU B N 1
ATOM 9012 C CA . LEU B 1 484 ? 8.938 -12.398 16.5 1 96.88 484 LEU B CA 1
ATOM 9013 C C . LEU B 1 484 ? 7.965 -11.25 16.25 1 96.88 484 LEU B C 1
ATOM 9015 O O . LEU B 1 484 ? 7.551 -11.008 15.117 1 96.88 484 LEU B O 1
ATOM 9019 N N . PHE B 1 485 ? 7.652 -10.562 17.219 1 95.94 485 PHE B N 1
ATOM 9020 C CA . PHE B 1 485 ? 6.672 -9.484 17.141 1 95.94 485 PHE B CA 1
ATOM 9021 C C . PHE B 1 485 ? 7.18 -8.359 16.25 1 95.94 485 PHE B C 1
ATOM 9023 O O . PHE B 1 485 ? 6.418 -7.797 15.453 1 95.94 485 PHE B O 1
ATOM 9030 N N . GLU B 1 486 ? 8.398 -8.078 16.344 1 95.19 486 GLU B N 1
ATOM 9031 C CA . GLU B 1 486 ? 8.969 -6.992 15.555 1 95.19 486 GLU B CA 1
ATOM 9032 C C . GLU B 1 486 ? 8.969 -7.34 14.07 1 95.19 486 GLU B C 1
ATOM 9034 O O . GLU B 1 486 ? 8.648 -6.496 13.227 1 95.19 486 GLU B O 1
ATOM 9039 N N . ASN B 1 487 ? 9.32 -8.555 13.789 1 96.31 487 ASN B N 1
ATOM 9040 C CA . ASN B 1 487 ? 9.336 -8.961 12.391 1 96.31 487 ASN B CA 1
ATOM 9041 C C . ASN B 1 487 ? 7.93 -9.023 11.797 1 96.31 487 ASN B C 1
ATOM 9043 O O . ASN B 1 487 ? 7.711 -8.602 10.664 1 96.31 487 ASN B O 1
ATOM 9047 N N . ILE B 1 488 ? 7 -9.461 12.578 1 96 488 ILE B N 1
ATOM 9048 C CA . ILE B 1 488 ? 5.613 -9.523 12.133 1 96 488 ILE B CA 1
ATOM 9049 C C . ILE B 1 488 ? 5.066 -8.109 11.945 1 96 488 ILE B C 1
ATOM 9051 O O . ILE B 1 488 ? 4.41 -7.816 10.945 1 96 488 ILE B O 1
ATOM 9055 N N . LYS B 1 489 ? 5.391 -7.266 12.844 1 93.88 489 LYS B N 1
ATOM 9056 C CA . LYS B 1 489 ? 4.949 -5.875 12.781 1 93.88 489 LYS B CA 1
ATOM 9057 C C . LYS B 1 489 ? 5.508 -5.176 11.547 1 93.88 489 LYS B C 1
ATOM 9059 O O . LYS B 1 489 ? 4.77 -4.5 10.82 1 93.88 489 LYS B O 1
ATOM 9064 N N . ASN B 1 490 ? 6.711 -5.43 11.227 1 94.12 490 ASN B N 1
ATOM 9065 C CA . ASN B 1 490 ? 7.395 -4.75 10.133 1 94.12 490 ASN B CA 1
ATOM 9066 C C . ASN B 1 490 ? 6.871 -5.211 8.773 1 94.12 490 ASN B C 1
ATOM 9068 O O . ASN B 1 490 ? 7.008 -4.504 7.777 1 94.12 490 ASN B O 1
ATOM 9072 N N . THR B 1 491 ? 6.219 -6.344 8.75 1 95.44 491 THR B N 1
ATOM 9073 C CA . THR B 1 491 ? 5.727 -6.879 7.484 1 95.44 491 THR B CA 1
ATOM 9074 C C . THR B 1 491 ? 4.203 -6.91 7.469 1 95.44 491 THR B C 1
ATOM 9076 O O . THR B 1 491 ? 3.6 -7.641 6.68 1 95.44 491 THR B O 1
ATOM 9079 N N . PHE B 1 492 ? 3.646 -6.188 8.297 1 93.56 492 PHE B N 1
ATOM 9080 C CA . PHE B 1 492 ? 2.201 -6.223 8.492 1 93.56 492 PHE B CA 1
ATOM 9081 C C . PHE B 1 492 ? 1.474 -5.871 7.203 1 93.56 492 PHE B C 1
ATOM 9083 O O . PHE B 1 492 ? 0.604 -6.617 6.75 1 93.56 492 PHE B O 1
ATOM 9090 N N . ASN B 1 493 ? 1.804 -4.781 6.484 1 92.5 493 ASN B N 1
ATOM 9091 C CA . ASN B 1 493 ? 1.164 -4.359 5.242 1 92.5 493 ASN B CA 1
ATOM 9092 C C . ASN B 1 493 ? 1.402 -5.363 4.121 1 92.5 493 ASN B C 1
ATOM 9094 O O . ASN B 1 493 ? 0.481 -5.691 3.369 1 92.5 493 ASN B O 1
ATOM 9098 N N . SER B 1 494 ? 2.584 -5.891 4.086 1 93.12 494 SER B N 1
ATOM 9099 C CA . SER B 1 494 ? 3.01 -6.762 2.994 1 93.12 494 SER B CA 1
ATOM 9100 C C . SER B 1 494 ? 2.301 -8.109 3.055 1 93.12 494 SER B C 1
ATOM 9102 O O . SER B 1 494 ? 1.831 -8.617 2.033 1 93.12 494 SER B O 1
ATOM 9104 N N . TYR B 1 495 ? 2.195 -8.609 4.301 1 94.06 495 TYR B N 1
ATOM 9105 C CA . TYR B 1 495 ? 1.726 -9.992 4.391 1 94.06 495 TYR B CA 1
ATOM 9106 C C . TYR B 1 495 ? 0.287 -10.047 4.887 1 94.06 495 TYR B C 1
ATOM 9108 O O . TYR B 1 495 ? -0.598 -10.555 4.195 1 94.06 495 TYR B O 1
ATOM 9116 N N . MET B 1 496 ? 0.032 -9.367 5.906 1 90.81 496 MET B N 1
ATOM 9117 C CA . MET B 1 496 ? -1.287 -9.461 6.527 1 90.81 496 MET B CA 1
ATOM 9118 C C . MET B 1 496 ? -2.324 -8.688 5.715 1 90.81 496 MET B C 1
ATOM 9120 O O . MET B 1 496 ? -3.453 -9.156 5.543 1 90.81 496 MET B O 1
ATOM 9124 N N . MET B 1 497 ? -1.91 -7.57 5.109 1 90.81 497 MET B N 1
ATOM 9125 C CA . MET B 1 497 ? -2.875 -6.727 4.41 1 90.81 497 MET B CA 1
ATOM 9126 C C . MET B 1 497 ? -2.889 -7.035 2.916 1 90.81 497 MET B C 1
ATOM 9128 O O . MET B 1 497 ? -3.643 -6.426 2.158 1 90.81 497 MET B O 1
ATOM 9132 N N . GLY B 1 498 ? -2.039 -7.883 2.445 1 90.69 498 GLY B N 1
ATOM 9133 C CA . GLY B 1 498 ? -2.307 -8.508 1.159 1 90.69 498 GLY B CA 1
ATOM 9134 C C . GLY B 1 498 ? -1.389 -8.016 0.055 1 90.69 498 GLY B C 1
ATOM 9135 O O . GLY B 1 498 ? -1.5 -8.453 -1.092 1 90.69 498 GLY B O 1
ATOM 9136 N N . ILE B 1 499 ? -0.401 -7.094 0.309 1 93 499 ILE B N 1
ATOM 9137 C CA . ILE B 1 499 ? 0.44 -6.562 -0.76 1 93 499 ILE B CA 1
ATOM 9138 C C . ILE B 1 499 ? 1.23 -7.699 -1.405 1 93 499 ILE B C 1
ATOM 9140 O O . ILE B 1 499 ? 1.149 -7.91 -2.617 1 93 499 ILE B O 1
ATOM 9144 N N . GLU B 1 500 ? 1.876 -8.508 -0.518 1 95.06 500 GLU B N 1
ATOM 9145 C CA . GLU B 1 500 ? 2.703 -9.586 -1.048 1 95.06 500 GLU B CA 1
ATOM 9146 C C . GLU B 1 500 ? 1.988 -10.93 -0.951 1 95.06 500 GLU B C 1
ATOM 9148 O O . GLU B 1 500 ? 2.385 -11.898 -1.603 1 95.06 500 GLU B O 1
ATOM 9153 N N . SER B 1 501 ? 0.929 -10.977 -0.221 1 95.69 501 SER B N 1
ATOM 9154 C CA . SER B 1 501 ? 0.266 -12.258 -0.025 1 95.69 501 SER B CA 1
ATOM 9155 C C . SER B 1 501 ? -0.724 -12.547 -1.148 1 95.69 501 SER B C 1
ATOM 9157 O O . SER B 1 501 ? -0.846 -13.688 -1.598 1 95.69 501 SER B O 1
ATOM 9159 N N . ILE B 1 502 ? -1.361 -11.477 -1.632 1 96.88 502 ILE B N 1
ATOM 9160 C CA . ILE B 1 502 ? -2.395 -11.805 -2.607 1 96.88 502 ILE B CA 1
ATOM 9161 C C . ILE B 1 502 ? -2.209 -10.953 -3.861 1 96.88 502 ILE B C 1
ATOM 9163 O O . ILE B 1 502 ? -2.803 -11.234 -4.906 1 96.88 502 ILE B O 1
ATOM 9167 N N . SER B 1 503 ? -1.323 -9.969 -3.861 1 96.81 503 SER B N 1
ATOM 9168 C CA . SER B 1 503 ? -1.24 -9.047 -4.988 1 96.81 503 SER B CA 1
ATOM 9169 C C . SER B 1 503 ? 0.078 -9.211 -5.738 1 96.81 503 SER B C 1
ATOM 9171 O O . SER B 1 503 ? 0.363 -8.453 -6.672 1 96.81 503 SER B O 1
ATOM 9173 N N . THR B 1 504 ? 0.878 -10.164 -5.449 1 95.75 504 THR B N 1
ATOM 9174 C CA . THR B 1 504 ? 2.201 -10.297 -6.051 1 95.75 504 THR B CA 1
ATOM 9175 C C . THR B 1 504 ? 2.203 -11.398 -7.109 1 95.75 504 THR B C 1
ATOM 9177 O O . THR B 1 504 ? 1.436 -12.359 -7.016 1 95.75 504 THR B O 1
ATOM 9180 N N . MET B 1 505 ? 3.012 -11.227 -8.133 1 94.31 505 MET B N 1
ATOM 9181 C CA . MET B 1 505 ? 3.168 -12.203 -9.203 1 94.31 505 MET B CA 1
ATOM 9182 C C . MET B 1 505 ? 4.59 -12.758 -9.234 1 94.31 505 MET B C 1
ATOM 9184 O O . MET B 1 505 ? 5.223 -12.805 -10.289 1 94.31 505 MET B O 1
ATOM 9188 N N . ALA B 1 506 ? 5.062 -13.07 -8.039 1 92.69 506 ALA B N 1
ATOM 9189 C CA . ALA B 1 506 ? 6.363 -13.711 -7.855 1 92.69 506 ALA B CA 1
ATOM 9190 C C . ALA B 1 506 ? 7.484 -12.852 -8.438 1 92.69 506 ALA B C 1
ATOM 9192 O O . ALA B 1 506 ? 7.648 -11.695 -8.055 1 92.69 506 ALA B O 1
ATOM 9193 N N . TYR B 1 507 ? 8.203 -13.297 -9.414 1 89.75 507 TYR B N 1
ATOM 9194 C CA . TYR B 1 507 ? 9.406 -12.625 -9.898 1 89.75 507 TYR B CA 1
ATOM 9195 C C . TYR B 1 507 ? 9.047 -11.422 -10.766 1 89.75 507 TYR B C 1
ATOM 9197 O O . TYR B 1 507 ? 9.891 -10.562 -11.023 1 89.75 507 TYR B O 1
ATOM 9205 N N . GLU B 1 508 ? 7.742 -11.398 -11.203 1 90.62 508 GLU B N 1
ATOM 9206 C CA . GLU B 1 508 ? 7.293 -10.234 -11.961 1 90.62 508 GLU B CA 1
ATOM 9207 C C . GLU B 1 508 ? 6.93 -9.078 -11.039 1 90.62 508 GLU B C 1
ATOM 9209 O O . GLU B 1 508 ? 6.637 -7.973 -11.5 1 90.62 508 GLU B O 1
ATOM 9214 N N . GLY B 1 509 ? 6.934 -9.352 -9.781 1 91.06 509 GLY B N 1
ATOM 9215 C CA . GLY B 1 509 ? 6.82 -8.289 -8.797 1 91.06 509 GLY B CA 1
ATOM 9216 C C . GLY B 1 509 ? 5.398 -8.055 -8.32 1 91.06 509 GLY B C 1
ATOM 9217 O O . GLY B 1 509 ? 4.512 -8.867 -8.586 1 91.06 509 GLY B O 1
ATOM 9218 N N . ILE B 1 510 ? 5.172 -7.008 -7.551 1 94.06 510 ILE B N 1
ATOM 9219 C CA . ILE B 1 510 ? 3.891 -6.629 -6.969 1 94.06 510 ILE B CA 1
ATOM 9220 C C . ILE B 1 510 ? 3.021 -5.953 -8.023 1 94.06 510 ILE B C 1
ATOM 9222 O O . ILE B 1 510 ? 3.506 -5.129 -8.805 1 94.06 510 ILE B O 1
ATOM 9226 N N . PHE B 1 511 ? 1.755 -6.32 -8.078 1 94 511 PHE B N 1
ATOM 9227 C CA . PHE B 1 511 ? 0.781 -5.691 -8.961 1 94 511 PHE B CA 1
ATOM 9228 C C . PHE B 1 511 ? 0.726 -4.188 -8.719 1 94 511 PHE B C 1
ATOM 9230 O O . PHE B 1 511 ? 0.651 -3.74 -7.574 1 94 511 PHE B O 1
ATOM 9237 N N . GLU B 1 512 ? 0.711 -3.416 -9.789 1 93.81 512 GLU B N 1
ATOM 9238 C CA . GLU B 1 512 ? 0.821 -1.962 -9.719 1 93.81 512 GLU B CA 1
ATOM 9239 C C . GLU B 1 512 ? -0.356 -1.355 -8.961 1 93.81 512 GLU B C 1
ATOM 9241 O O . GLU B 1 512 ? -0.215 -0.317 -8.312 1 93.81 512 GLU B O 1
ATOM 9246 N N . PHE B 1 513 ? -1.519 -1.972 -9.023 1 95.25 513 PHE B N 1
ATOM 9247 C CA . PHE B 1 513 ? -2.715 -1.451 -8.367 1 95.25 513 PHE B CA 1
ATOM 9248 C C . PHE B 1 513 ? -3.125 -2.338 -7.199 1 95.25 513 PHE B C 1
ATOM 9250 O O . PHE B 1 513 ? -4.297 -2.689 -7.062 1 95.25 513 PHE B O 1
ATOM 9257 N N . TYR B 1 514 ? -2.16 -2.658 -6.324 1 95.5 514 TYR B N 1
ATOM 9258 C CA . TYR B 1 514 ? -2.367 -3.619 -5.246 1 95.5 514 TYR B CA 1
ATOM 9259 C C . TYR B 1 514 ? -3.412 -3.117 -4.258 1 95.5 514 TYR B C 1
ATOM 9261 O O . TYR B 1 514 ? -4.074 -3.912 -3.586 1 95.5 514 TYR B O 1
ATOM 9269 N N . MET B 1 515 ? -3.65 -1.812 -4.199 1 94.56 515 MET B N 1
ATOM 9270 C CA . MET B 1 515 ? -4.652 -1.273 -3.281 1 94.56 515 MET B CA 1
ATOM 9271 C C . MET B 1 515 ? -6.062 -1.617 -3.752 1 94.56 515 MET B C 1
ATOM 9273 O O . MET B 1 515 ? -6.977 -1.755 -2.938 1 94.56 515 MET B O 1
ATOM 9277 N N . VAL B 1 516 ? -6.23 -1.746 -5.031 1 94.75 516 VAL B N 1
ATOM 9278 C CA . VAL B 1 516 ? -7.523 -2.137 -5.582 1 94.75 516 VAL B CA 1
ATOM 9279 C C . VAL B 1 516 ? -7.848 -3.574 -5.176 1 94.75 516 VAL B C 1
ATOM 9281 O O . VAL B 1 516 ? -9 -3.9 -4.887 1 94.75 516 VAL B O 1
ATOM 9284 N N . VAL B 1 517 ? -6.82 -4.41 -5.148 1 95.94 517 VAL B N 1
ATOM 9285 C CA . VAL B 1 517 ? -6.98 -5.801 -4.738 1 95.94 517 VAL B CA 1
ATOM 9286 C C . VAL B 1 517 ? -7.445 -5.859 -3.285 1 95.94 517 VAL B C 1
ATOM 9288 O O . VAL B 1 517 ? -8.438 -6.523 -2.971 1 95.94 517 VAL B O 1
ATOM 9291 N N . THR B 1 518 ? -6.793 -5.125 -2.502 1 91.75 518 THR B N 1
ATOM 9292 C CA . THR B 1 518 ? -7.148 -5.094 -1.088 1 91.75 518 THR B CA 1
ATOM 9293 C C . THR B 1 518 ? -8.539 -4.5 -0.896 1 91.75 518 THR B C 1
ATOM 9295 O O . THR B 1 518 ? -9.336 -5.008 -0.102 1 91.75 518 THR B O 1
ATOM 9298 N N . ALA B 1 519 ? -8.82 -3.439 -1.637 1 92.38 519 ALA B N 1
ATOM 9299 C CA . ALA B 1 519 ? -10.133 -2.805 -1.562 1 92.38 519 ALA B CA 1
ATOM 9300 C C . ALA B 1 519 ? -11.234 -3.771 -1.98 1 92.38 519 ALA B C 1
ATOM 9302 O O . ALA B 1 519 ? -12.305 -3.807 -1.368 1 92.38 519 ALA B O 1
ATOM 9303 N N . LEU B 1 520 ? -10.977 -4.551 -2.973 1 95.5 520 LEU B N 1
ATOM 9304 C CA . LEU B 1 520 ? -11.969 -5.516 -3.441 1 95.5 520 LEU B CA 1
ATOM 9305 C C . LEU B 1 520 ? -12.219 -6.59 -2.391 1 95.5 520 LEU B C 1
ATOM 9307 O O . LEU B 1 520 ? -13.367 -6.859 -2.037 1 95.5 520 LEU B O 1
ATOM 9311 N N . VAL B 1 521 ? -11.156 -7.148 -1.837 1 95.25 521 VAL B N 1
ATOM 9312 C CA . VAL B 1 521 ? -11.281 -8.242 -0.88 1 95.25 521 VAL B CA 1
ATOM 9313 C C . VAL B 1 521 ? -11.984 -7.75 0.383 1 95.25 521 VAL B C 1
ATOM 9315 O O . VAL B 1 521 ? -12.93 -8.383 0.859 1 95.25 521 VAL B O 1
ATOM 9318 N N . LEU B 1 522 ? -11.617 -6.613 0.842 1 92.12 522 LEU B N 1
ATOM 9319 C CA . LEU B 1 522 ? -12.25 -6.059 2.037 1 92.12 522 LEU B CA 1
ATOM 9320 C C . LEU B 1 522 ? -13.68 -5.613 1.746 1 92.12 522 LEU B C 1
ATOM 9322 O O . LEU B 1 522 ? -14.562 -5.781 2.584 1 92.12 522 LEU B O 1
ATOM 9326 N N . GLY B 1 523 ? -13.828 -4.977 0.579 1 92.12 523 GLY B N 1
ATOM 9327 C CA . GLY B 1 523 ? -15.172 -4.586 0.182 1 92.12 523 GLY B CA 1
ATOM 9328 C C . GLY B 1 523 ? -16.125 -5.754 0.11 1 92.12 523 GLY B C 1
ATOM 9329 O O . GLY B 1 523 ? -17.266 -5.664 0.596 1 92.12 523 GLY B O 1
ATOM 9330 N N . VAL B 1 524 ? -15.656 -6.875 -0.468 1 94.62 524 VAL B N 1
ATOM 9331 C CA . VAL B 1 524 ? -16.484 -8.062 -0.575 1 94.62 524 VAL B CA 1
ATOM 9332 C C . VAL B 1 524 ? -16.734 -8.656 0.813 1 94.62 524 VAL B C 1
ATOM 9334 O O . VAL B 1 524 ? -17.859 -9.039 1.144 1 94.62 524 VAL B O 1
ATOM 9337 N N . ALA B 1 525 ? -15.703 -8.672 1.613 1 92.38 525 ALA B N 1
ATOM 9338 C CA . ALA B 1 525 ? -15.836 -9.188 2.977 1 92.38 525 ALA B CA 1
ATOM 9339 C C . ALA B 1 525 ? -16.891 -8.406 3.754 1 92.38 525 ALA B C 1
ATOM 9341 O O . ALA B 1 525 ? -17.625 -8.984 4.555 1 92.38 525 ALA B O 1
ATOM 9342 N N . CYS B 1 526 ? -17.047 -7.137 3.428 1 89.69 526 CYS B N 1
ATOM 9343 C CA . CYS B 1 526 ? -17.938 -6.266 4.195 1 89.69 526 CYS B CA 1
ATOM 9344 C C . CYS B 1 526 ? -19.328 -6.227 3.582 1 89.69 526 CYS B C 1
ATOM 9346 O O . CYS B 1 526 ? -20.312 -5.965 4.277 1 89.69 526 CYS B O 1
ATOM 9348 N N . THR B 1 527 ? -19.422 -6.508 2.273 1 90.69 527 THR B N 1
ATOM 9349 C CA . THR B 1 527 ? -20.672 -6.125 1.642 1 90.69 527 THR B CA 1
ATOM 9350 C C . THR B 1 527 ? -21.344 -7.336 0.991 1 90.69 527 THR B C 1
ATOM 9352 O O . THR B 1 527 ? -22.469 -7.234 0.489 1 90.69 527 THR B O 1
ATOM 9355 N N . GLU B 1 528 ? -20.672 -8.453 0.94 1 91.44 528 GLU B N 1
ATOM 9356 C CA . GLU B 1 528 ? -21.312 -9.57 0.258 1 91.44 528 GLU B CA 1
ATOM 9357 C C . GLU B 1 528 ? -22.688 -9.875 0.854 1 91.44 528 GLU B C 1
ATOM 9359 O O . GLU B 1 528 ? -22.922 -9.602 2.033 1 91.44 528 GLU B O 1
ATOM 9364 N N . PRO B 1 529 ? -23.609 -10.289 0.01 1 85 529 PRO B N 1
ATOM 9365 C CA . PRO B 1 529 ? -24.938 -10.633 0.522 1 85 529 PRO B CA 1
ATOM 9366 C C . PRO B 1 529 ? -24.891 -11.695 1.62 1 85 529 PRO B C 1
ATOM 9368 O O . PRO B 1 529 ? -24.172 -12.695 1.484 1 85 529 PRO B O 1
ATOM 9371 N N . ARG B 1 530 ? -25.562 -11.414 2.73 1 81 530 ARG B N 1
ATOM 9372 C CA . ARG B 1 530 ? -25.5 -12.297 3.889 1 81 530 ARG B CA 1
ATOM 9373 C C . ARG B 1 530 ? -26.891 -12.781 4.285 1 81 530 ARG B C 1
ATOM 9375 O O . ARG B 1 530 ? -27.891 -12.117 3.992 1 81 530 ARG B O 1
ATOM 9382 N N . LYS B 1 531 ? -26.797 -13.969 4.773 1 77.06 531 LYS B N 1
ATOM 9383 C CA . LYS B 1 531 ? -28.031 -14.555 5.32 1 77.06 531 LYS B CA 1
ATOM 9384 C C . LYS B 1 531 ? -28.156 -14.273 6.812 1 77.06 531 LYS B C 1
ATOM 9386 O O . LYS B 1 531 ? -27.141 -14.133 7.512 1 77.06 531 LYS B O 1
ATOM 9391 N N . VAL B 1 532 ? -29.375 -14.117 7.246 1 81.81 532 VAL B N 1
ATOM 9392 C CA . VAL B 1 532 ? -29.625 -13.945 8.672 1 81.81 532 VAL B CA 1
ATOM 9393 C C . VAL B 1 532 ? -29.406 -15.266 9.406 1 81.81 532 VAL B C 1
ATOM 9395 O O . VAL B 1 532 ? -29.875 -16.312 8.953 1 81.81 532 VAL B O 1
ATOM 9398 N N . MET B 1 533 ? -28.578 -15.188 10.43 1 87.12 533 MET B N 1
ATOM 9399 C CA . MET B 1 533 ? -28.281 -16.391 11.203 1 87.12 533 MET B CA 1
ATOM 9400 C C . MET B 1 533 ? -29.203 -16.516 12.406 1 87.12 533 MET B C 1
ATOM 9402 O O . MET B 1 533 ? -29.469 -15.523 13.102 1 87.12 533 MET B O 1
ATOM 9406 N N . ASN B 1 534 ? -29.688 -17.75 12.68 1 89.31 534 ASN B N 1
ATOM 9407 C CA . ASN B 1 534 ? -30.469 -17.984 13.891 1 89.31 534 ASN B CA 1
ATOM 9408 C C . ASN B 1 534 ? -29.578 -18.047 15.125 1 89.31 534 ASN B C 1
ATOM 9410 O O . ASN B 1 534 ? -28.359 -18.031 15.008 1 89.31 534 ASN B O 1
ATOM 9414 N N . GLY B 1 535 ? -30.156 -18.094 16.266 1 90.62 535 GLY B N 1
ATOM 9415 C CA . GLY B 1 535 ? -29.422 -18.031 17.531 1 90.62 535 GLY B CA 1
ATOM 9416 C C . GLY B 1 535 ? -28.438 -19.172 17.703 1 90.62 535 GLY B C 1
ATOM 9417 O O . GLY B 1 535 ? -27.297 -18.953 18.109 1 90.62 535 GLY B O 1
ATOM 9418 N N . THR B 1 536 ? -28.875 -20.359 17.391 1 92.31 536 THR B N 1
ATOM 9419 C CA . THR B 1 536 ? -28.016 -21.531 17.531 1 92.31 536 THR B CA 1
ATOM 9420 C C . THR B 1 536 ? -26.828 -21.453 16.578 1 92.31 536 THR B C 1
ATOM 9422 O O . THR B 1 536 ? -25.703 -21.781 16.953 1 92.31 536 THR B O 1
ATOM 9425 N N . THR B 1 537 ? -27.109 -21.125 15.375 1 93.31 537 THR B N 1
ATOM 9426 C CA . THR B 1 537 ? -26.062 -20.953 14.375 1 93.31 537 THR B CA 1
ATOM 9427 C C . THR B 1 537 ? -25.062 -19.875 14.805 1 93.31 537 THR B C 1
ATOM 9429 O O . THR B 1 537 ? -23.859 -20.062 14.672 1 93.31 537 THR B O 1
ATOM 9432 N N . LYS B 1 538 ? -25.594 -18.797 15.344 1 93.12 538 LYS B N 1
ATOM 9433 C CA . LYS B 1 538 ? -24.75 -17.703 15.789 1 93.12 538 LYS B CA 1
ATOM 9434 C C . LYS B 1 538 ? -23.797 -18.156 16.891 1 93.12 538 LYS B C 1
ATOM 9436 O O . LYS B 1 538 ? -22.625 -17.812 16.891 1 93.12 538 LYS B O 1
ATOM 9441 N N . ARG B 1 539 ? -24.281 -18.844 17.844 1 94.69 539 ARG B N 1
ATOM 9442 C CA . ARG B 1 539 ? -23.469 -19.344 18.953 1 94.69 539 ARG B CA 1
ATOM 9443 C C . ARG B 1 539 ? -22.391 -20.281 18.453 1 94.69 539 ARG B C 1
ATOM 9445 O O . ARG B 1 539 ? -21.219 -20.188 18.859 1 94.69 539 ARG B O 1
ATOM 9452 N N . SER B 1 540 ? -22.828 -21.219 17.594 1 95.12 540 SER B N 1
ATOM 9453 C CA . SER B 1 540 ? -21.891 -22.172 17.016 1 95.12 540 SER B CA 1
ATOM 9454 C C . SER B 1 540 ? -20.797 -21.453 16.219 1 95.12 540 SER B C 1
ATOM 9456 O O . SER B 1 540 ? -19.609 -21.75 16.375 1 95.12 540 SER B O 1
ATOM 9458 N N . MET B 1 541 ? -21.156 -20.453 15.445 1 94.19 541 MET B N 1
ATOM 9459 C CA . MET B 1 541 ? -20.203 -19.703 14.641 1 94.19 541 MET B CA 1
ATOM 9460 C C . MET B 1 541 ? -19.266 -18.906 15.539 1 94.19 541 MET B C 1
ATOM 9462 O O . MET B 1 541 ? -18.094 -18.719 15.203 1 94.19 541 MET B O 1
ATOM 9466 N N . ASN B 1 542 ? -19.75 -18.406 16.641 1 94.62 542 ASN B N 1
ATOM 9467 C CA . ASN B 1 542 ? -18.891 -17.688 17.578 1 94.62 542 ASN B CA 1
ATOM 9468 C C . ASN B 1 542 ? -17.828 -18.609 18.188 1 94.62 542 ASN B C 1
ATOM 9470 O O . ASN B 1 542 ? -16.703 -18.172 18.438 1 94.62 542 ASN B O 1
ATOM 9474 N N . ILE B 1 543 ? -18.203 -19.812 18.406 1 96.12 543 ILE B N 1
ATOM 9475 C CA . ILE B 1 543 ? -17.234 -20.781 18.875 1 96.12 543 ILE B CA 1
ATOM 9476 C C . ILE B 1 543 ? -16.141 -20.969 17.828 1 96.12 543 ILE B C 1
ATOM 9478 O O . ILE B 1 543 ? -14.953 -21.016 18.172 1 96.12 543 ILE B O 1
ATOM 9482 N N . PHE B 1 544 ? -16.547 -21.062 16.625 1 95.94 544 PHE B N 1
ATOM 9483 C CA . PHE B 1 544 ? -15.578 -21.172 15.539 1 95.94 544 PHE B CA 1
ATOM 9484 C C . PHE B 1 544 ? -14.633 -19.984 15.531 1 95.94 544 PHE B C 1
ATOM 9486 O O . PHE B 1 544 ? -13.414 -20.141 15.469 1 95.94 544 PHE B O 1
ATOM 9493 N N . LYS B 1 545 ? -15.188 -18.797 15.648 1 95.25 545 LYS B N 1
ATOM 9494 C CA . LYS B 1 545 ? -14.406 -17.562 15.594 1 95.25 545 LYS B CA 1
ATOM 9495 C C . LYS B 1 545 ? -13.414 -17.484 16.75 1 95.25 545 LYS B C 1
ATOM 9497 O O . LYS B 1 545 ? -12.242 -17.156 16.547 1 95.25 545 LYS B O 1
ATOM 9502 N N . ILE B 1 546 ? -13.781 -17.875 17.875 1 96 546 ILE B N 1
ATOM 9503 C CA . ILE B 1 546 ? -12.945 -17.797 19.078 1 96 546 ILE B CA 1
ATOM 9504 C C . ILE B 1 546 ? -11.844 -18.859 19 1 96 546 ILE B C 1
ATOM 9506 O O . ILE B 1 546 ? -10.719 -18.625 19.438 1 96 546 ILE B O 1
ATOM 9510 N N . SER B 1 547 ? -12.18 -19.938 18.391 1 96.12 547 SER B N 1
ATOM 9511 C CA . SER B 1 547 ? -11.211 -21.031 18.344 1 96.12 547 SER B CA 1
ATOM 9512 C C . SER B 1 547 ? -10.203 -20.828 17.219 1 96.12 547 SER B C 1
ATOM 9514 O O . SER B 1 547 ? -9.023 -21.141 17.375 1 96.12 547 SER B O 1
ATOM 9516 N N . ILE B 1 548 ? -10.68 -20.281 16.109 1 97 548 ILE B N 1
ATOM 9517 C CA . ILE B 1 548 ? -9.828 -20.219 14.922 1 97 548 ILE B CA 1
ATOM 9518 C C . ILE B 1 548 ? -8.773 -19.125 15.102 1 97 548 ILE B C 1
ATOM 9520 O O . ILE B 1 548 ? -7.672 -19.219 14.562 1 97 548 ILE B O 1
ATOM 9524 N N . LEU B 1 549 ? -9.039 -18.109 15.891 1 95.94 549 LEU B N 1
ATOM 9525 C CA . LEU B 1 549 ? -8.148 -16.969 16.047 1 95.94 549 LEU B CA 1
ATOM 9526 C C . LEU B 1 549 ? -6.824 -17.391 16.672 1 95.94 549 LEU B C 1
ATOM 9528 O O . LEU B 1 549 ? -5.758 -17.172 16.094 1 95.94 549 LEU B O 1
ATOM 9532 N N . PRO B 1 550 ? -6.852 -18.031 17.844 1 96 550 PRO B N 1
ATOM 9533 C CA . PRO B 1 550 ? -5.574 -18.453 18.422 1 96 550 PRO B CA 1
ATOM 9534 C C . PRO B 1 550 ? -4.863 -19.5 17.578 1 96 550 PRO B C 1
ATOM 9536 O O . PRO B 1 550 ? -3.631 -19.547 17.547 1 96 550 PRO B O 1
ATOM 9539 N N . LEU B 1 551 ? -5.605 -20.344 16.891 1 97.12 551 LEU B N 1
ATOM 9540 C CA . LEU B 1 551 ? -5 -21.359 16.047 1 97.12 551 LEU B CA 1
ATOM 9541 C C . LEU B 1 551 ? -4.301 -20.734 14.844 1 97.12 551 LEU B C 1
ATOM 9543 O O . LEU B 1 551 ? -3.18 -21.109 14.5 1 97.12 551 LEU B O 1
ATOM 9547 N N . ALA B 1 552 ? -4.988 -19.781 14.227 1 96.56 552 ALA B N 1
ATOM 9548 C CA . ALA B 1 552 ? -4.367 -19.062 13.125 1 96.56 552 ALA B CA 1
ATOM 9549 C C . ALA B 1 552 ? -3.133 -18.297 13.602 1 96.56 552 ALA B C 1
ATOM 9551 O O . ALA B 1 552 ? -2.113 -18.25 12.906 1 96.56 552 ALA B O 1
ATOM 9552 N N . ALA B 1 553 ? -3.213 -17.688 14.781 1 95.69 553 ALA B N 1
ATOM 9553 C CA . ALA B 1 553 ? -2.061 -17.016 15.375 1 95.69 553 ALA B CA 1
ATOM 9554 C C . ALA B 1 553 ? -0.923 -18 15.633 1 95.69 553 ALA B C 1
ATOM 9556 O O . ALA B 1 553 ? 0.246 -17.672 15.398 1 95.69 553 ALA B O 1
ATOM 9557 N N . GLY B 1 554 ? -1.32 -19.141 16.125 1 95.62 554 GLY B N 1
ATOM 9558 C CA . GLY B 1 554 ? -0.327 -20.172 16.344 1 95.62 554 GLY B CA 1
ATOM 9559 C C . GLY B 1 554 ? 0.381 -20.594 15.07 1 95.62 554 GLY B C 1
ATOM 9560 O O . GLY B 1 554 ? 1.603 -20.766 15.062 1 95.62 554 GLY B O 1
ATOM 9561 N N . VAL B 1 555 ? -0.379 -20.766 14.031 1 96.19 555 VAL B N 1
ATOM 9562 C CA . VAL B 1 555 ? 0.203 -21.141 12.742 1 96.19 555 VAL B CA 1
ATOM 9563 C C . VAL B 1 555 ? 1.117 -20.016 12.25 1 96.19 555 VAL B C 1
ATOM 9565 O O . VAL B 1 555 ? 2.191 -20.281 11.703 1 96.19 555 VAL B O 1
ATOM 9568 N N . LEU B 1 556 ? 0.703 -18.797 12.438 1 96.38 556 LEU B N 1
ATOM 9569 C CA . LEU B 1 556 ? 1.539 -17.672 12.078 1 96.38 556 LEU B CA 1
ATOM 9570 C C . LEU B 1 556 ? 2.877 -17.719 12.805 1 96.38 556 LEU B C 1
ATOM 9572 O O . LEU B 1 556 ? 3.93 -17.516 12.195 1 96.38 556 LEU B O 1
ATOM 9576 N N . VAL B 1 557 ? 2.84 -18 14.031 1 95.81 557 VAL B N 1
ATOM 9577 C CA . VAL B 1 557 ? 4.047 -18.125 14.844 1 95.81 557 VAL B CA 1
ATOM 9578 C C . VAL B 1 557 ? 4.91 -19.266 14.328 1 95.81 557 VAL B C 1
ATOM 9580 O O . VAL B 1 557 ? 6.133 -19.141 14.227 1 95.81 557 VAL B O 1
ATOM 9583 N N . LEU B 1 558 ? 4.285 -20.328 13.938 1 94.44 558 LEU B N 1
ATOM 9584 C CA . LEU B 1 558 ? 5.012 -21.484 13.438 1 94.44 558 LEU B CA 1
ATOM 9585 C C . LEU B 1 558 ? 5.688 -21.172 12.109 1 94.44 558 LEU B C 1
ATOM 9587 O O . LEU B 1 558 ? 6.801 -21.625 11.844 1 94.44 558 LEU B O 1
ATOM 9591 N N . ILE B 1 559 ? 5.035 -20.406 11.25 1 95.44 559 ILE B N 1
ATOM 9592 C CA . ILE B 1 559 ? 5.613 -20 9.969 1 95.44 559 ILE B CA 1
ATOM 9593 C C . ILE B 1 559 ? 6.914 -19.25 10.211 1 95.44 559 ILE B C 1
ATOM 9595 O O . ILE B 1 559 ? 7.949 -19.578 9.641 1 95.44 559 ILE B O 1
ATOM 9599 N N . TRP B 1 560 ? 6.863 -18.312 11.086 1 96.44 560 TRP B N 1
ATOM 9600 C CA . TRP B 1 560 ? 8.008 -17.453 11.359 1 96.44 560 TRP B CA 1
ATOM 9601 C C . TRP B 1 560 ? 9.102 -18.219 12.109 1 96.44 560 TRP B C 1
ATOM 9603 O O . TRP B 1 560 ? 10.289 -18.047 11.836 1 96.44 560 TRP B O 1
ATOM 9613 N N . THR B 1 561 ? 8.719 -19.047 12.961 1 93.62 561 THR B N 1
ATOM 9614 C CA . THR B 1 561 ? 9.68 -19.844 13.719 1 93.62 561 THR B CA 1
ATOM 9615 C C . THR B 1 561 ? 10.391 -20.844 12.812 1 93.62 561 THR B C 1
ATOM 9617 O O . THR B 1 561 ? 11.594 -21.062 12.938 1 93.62 561 THR B O 1
ATOM 9620 N N . ALA B 1 562 ? 9.664 -21.438 11.93 1 90.88 562 ALA B N 1
ATOM 9621 C CA . ALA B 1 562 ? 10.258 -22.391 11 1 90.88 562 ALA B CA 1
ATOM 9622 C C . ALA B 1 562 ? 11.352 -21.734 10.164 1 90.88 562 ALA B C 1
ATOM 9624 O O . ALA B 1 562 ? 12.422 -22.328 9.969 1 90.88 562 ALA B O 1
ATOM 9625 N N . MET B 1 563 ? 11.086 -20.531 9.742 1 93 563 MET B N 1
ATOM 9626 C CA . MET B 1 563 ? 12.086 -19.844 8.93 1 93 563 MET B CA 1
ATOM 9627 C C . MET B 1 563 ? 13.234 -19.344 9.789 1 93 563 MET B C 1
ATOM 9629 O O . MET B 1 563 ? 14.375 -19.266 9.328 1 93 563 MET B O 1
ATOM 9633 N N . TYR B 1 564 ? 12.898 -19 11.047 1 93.12 564 TYR B N 1
ATOM 9634 C CA . TYR B 1 564 ? 13.953 -18.594 11.969 1 93.12 564 TYR B CA 1
ATOM 9635 C C . TYR B 1 564 ? 14.938 -19.734 12.211 1 93.12 564 TYR B C 1
ATOM 9637 O O . TYR B 1 564 ? 16.156 -19.516 12.281 1 93.12 564 TYR B O 1
ATOM 9645 N N . LEU B 1 565 ? 14.477 -20.953 12.18 1 89.31 565 LEU B N 1
ATOM 9646 C CA . LEU B 1 565 ? 15.289 -22.125 12.477 1 89.31 565 LEU B CA 1
ATOM 9647 C C . LEU B 1 565 ? 16.016 -22.609 11.227 1 89.31 565 LEU B C 1
ATOM 9649 O O . LEU B 1 565 ? 17.219 -22.906 11.281 1 89.31 565 LEU B O 1
ATOM 9653 N N . ALA B 1 566 ? 15.336 -22.531 10.141 1 85.44 566 ALA B N 1
ATOM 9654 C CA . ALA B 1 566 ? 15.852 -23.234 8.969 1 85.44 566 ALA B CA 1
ATOM 9655 C C . ALA B 1 566 ? 16.594 -22.281 8.039 1 85.44 566 ALA B C 1
ATOM 9657 O O . ALA B 1 566 ? 17.484 -22.703 7.301 1 85.44 566 ALA B O 1
ATOM 9658 N N . PHE B 1 567 ? 16.203 -21 8.109 1 88.19 567 PHE B N 1
ATOM 9659 C CA . PHE B 1 567 ? 16.656 -20.141 7.027 1 88.19 567 PHE B CA 1
ATOM 9660 C C . PHE B 1 567 ? 17.375 -18.906 7.59 1 88.19 567 PHE B C 1
ATOM 9662 O O . PHE B 1 567 ? 17.797 -18.031 6.832 1 88.19 567 PHE B O 1
ATOM 9669 N N . THR B 1 568 ? 17.469 -18.75 8.852 1 91 568 THR B N 1
ATOM 9670 C CA . THR B 1 568 ? 18.094 -17.578 9.477 1 91 568 THR B CA 1
ATOM 9671 C C . THR B 1 568 ? 19.359 -17.969 10.227 1 91 568 THR B C 1
ATOM 9673 O O . THR B 1 568 ? 19.391 -19.016 10.898 1 91 568 THR B O 1
ATOM 9676 N N . GLU B 1 569 ? 20.406 -17.156 10.047 1 90.69 569 GLU B N 1
ATOM 9677 C CA . GLU B 1 569 ? 21.641 -17.422 10.766 1 90.69 569 GLU B CA 1
ATOM 9678 C C . GLU B 1 569 ? 21.422 -17.375 12.273 1 90.69 569 GLU B C 1
ATOM 9680 O O . GLU B 1 569 ? 20.562 -16.641 12.766 1 90.69 569 GLU B O 1
ATOM 9685 N N . VAL B 1 570 ? 22.266 -18.156 12.906 1 90.31 570 VAL B N 1
ATOM 9686 C CA . VAL B 1 570 ? 22.094 -18.312 14.344 1 90.31 570 VAL B CA 1
ATOM 9687 C C . VAL B 1 570 ? 22.312 -16.969 15.047 1 90.31 570 VAL B C 1
ATOM 9689 O O . VAL B 1 570 ? 23.297 -16.281 14.773 1 90.31 570 VAL B O 1
ATOM 9692 N N . GLY B 1 571 ? 21.328 -16.594 15.836 1 89.56 571 GLY B N 1
ATOM 9693 C CA . GLY B 1 571 ? 21.469 -15.422 16.672 1 89.56 571 GLY B CA 1
ATOM 9694 C C . GLY B 1 571 ? 21.078 -14.133 15.992 1 89.56 571 GLY B C 1
ATOM 9695 O O . GLY B 1 571 ? 21.125 -13.062 16.594 1 89.56 571 GLY B O 1
ATOM 9696 N N . GLU B 1 572 ? 20.609 -14.211 14.766 1 90.44 572 GLU B N 1
ATOM 9697 C CA . GLU B 1 572 ? 20.172 -13.016 14.047 1 90.44 572 GLU B CA 1
ATOM 9698 C C . GLU B 1 572 ? 18.797 -12.555 14.547 1 90.44 572 GLU B C 1
ATOM 9700 O O . GLU B 1 572 ? 17.953 -13.375 14.906 1 90.44 572 GLU B O 1
ATOM 9705 N N . VAL B 1 573 ? 18.594 -11.227 14.508 1 92.25 573 VAL B N 1
ATOM 9706 C CA . VAL B 1 573 ? 17.359 -10.695 15.047 1 92.25 573 VAL B CA 1
ATOM 9707 C C . VAL B 1 573 ? 16.344 -10.469 13.922 1 92.25 573 VAL B C 1
ATOM 9709 O O . VAL B 1 573 ? 15.156 -10.297 14.172 1 92.25 573 VAL B O 1
ATOM 9712 N N . VAL B 1 574 ? 16.797 -10.406 12.734 1 93 574 VAL B N 1
ATOM 9713 C CA . VAL B 1 574 ? 15.922 -10.289 11.578 1 93 574 VAL B CA 1
ATOM 9714 C C . VAL B 1 574 ? 15.672 -11.672 10.977 1 93 574 VAL B C 1
ATOM 9716 O O . VAL B 1 574 ? 16.609 -12.367 10.586 1 93 574 VAL B O 1
ATOM 9719 N N . ILE B 1 575 ? 14.438 -12.023 10.938 1 95.62 575 ILE B N 1
ATOM 9720 C CA . ILE B 1 575 ? 14.07 -13.336 10.422 1 95.62 575 ILE B CA 1
ATOM 9721 C C . ILE B 1 575 ? 13.984 -13.281 8.898 1 95.62 575 ILE B C 1
ATOM 9723 O O . ILE B 1 575 ? 13.258 -12.453 8.336 1 95.62 575 ILE B O 1
ATOM 9727 N N . LYS B 1 576 ? 14.664 -14.125 8.25 1 94.12 576 LYS B N 1
ATOM 9728 C CA . LYS B 1 576 ? 14.719 -14.156 6.793 1 94.12 576 LYS B CA 1
ATOM 9729 C C . LYS B 1 576 ? 13.891 -15.312 6.238 1 94.12 576 LYS B C 1
ATOM 9731 O O . LYS B 1 576 ? 13.547 -16.25 6.969 1 94.12 576 LYS B O 1
ATOM 9736 N N . GLY B 1 577 ? 13.477 -15.211 4.992 1 93 577 GLY B N 1
ATOM 9737 C CA . GLY B 1 577 ? 12.914 -16.344 4.266 1 93 577 GLY B CA 1
ATOM 9738 C C . GLY B 1 577 ? 11.398 -16.359 4.262 1 93 577 GLY B C 1
ATOM 9739 O O . GLY B 1 577 ? 10.789 -17.078 3.463 1 93 577 GLY B O 1
ATOM 9740 N N . VAL B 1 578 ? 10.766 -15.617 5.18 1 95.31 578 VAL B N 1
ATOM 9741 C CA . VAL B 1 578 ? 9.305 -15.609 5.207 1 95.31 578 VAL B CA 1
ATOM 9742 C C . VAL B 1 578 ? 8.766 -14.906 3.967 1 95.31 578 VAL B C 1
ATOM 9744 O O . VAL B 1 578 ? 9.25 -13.828 3.596 1 95.31 578 VAL B O 1
ATOM 9747 N N . GLN B 1 579 ? 7.754 -15.523 3.355 1 94.5 579 GLN B N 1
ATOM 9748 C CA . GLN B 1 579 ? 7.152 -14.969 2.145 1 94.5 579 GLN B CA 1
ATOM 9749 C C . GLN B 1 579 ? 5.66 -14.727 2.336 1 94.5 579 GLN B C 1
ATOM 9751 O O . GLN B 1 579 ? 5.02 -15.383 3.158 1 94.5 579 GLN B O 1
ATOM 9756 N N . GLY B 1 580 ? 5.152 -13.859 1.549 1 95.19 580 GLY B N 1
ATOM 9757 C CA . GLY B 1 580 ? 3.754 -13.477 1.648 1 95.19 580 GLY B CA 1
ATOM 9758 C C . GLY B 1 580 ? 2.801 -14.625 1.358 1 95.19 580 GLY B C 1
ATOM 9759 O O . GLY B 1 580 ? 1.741 -14.734 1.979 1 95.19 580 GLY B O 1
ATOM 9760 N N . ARG B 1 581 ? 3.158 -15.484 0.496 1 95.5 581 ARG B N 1
ATOM 9761 C CA . ARG B 1 581 ? 2.258 -16.547 0.075 1 95.5 581 ARG B CA 1
ATOM 9762 C C . ARG B 1 581 ? 1.963 -17.5 1.228 1 95.5 581 ARG B C 1
ATOM 9764 O O . ARG B 1 581 ? 0.987 -18.266 1.184 1 95.5 581 ARG B O 1
ATOM 9771 N N . TYR B 1 582 ? 2.789 -17.469 2.281 1 96.62 582 TYR B N 1
ATOM 9772 C CA . TYR B 1 582 ? 2.57 -18.344 3.424 1 96.62 582 TYR B CA 1
ATOM 9773 C C . TYR B 1 582 ? 1.32 -17.938 4.195 1 96.62 582 TYR B C 1
ATOM 9775 O O . TYR B 1 582 ? 0.792 -18.719 4.988 1 96.62 582 TYR B O 1
ATOM 9783 N N . TYR B 1 583 ? 0.829 -16.781 3.947 1 96.94 583 TYR B N 1
ATOM 9784 C CA . TYR B 1 583 ? -0.325 -16.266 4.68 1 96.94 583 TYR B CA 1
ATOM 9785 C C . TYR B 1 583 ? -1.625 -16.625 3.975 1 96.94 583 TYR B C 1
ATOM 9787 O O . TYR B 1 583 ? -2.709 -16.5 4.547 1 96.94 583 TYR B O 1
ATOM 9795 N N . ILE B 1 584 ? -1.604 -17.109 2.783 1 97.12 584 ILE B N 1
ATOM 9796 C CA . ILE B 1 584 ? -2.777 -17.297 1.935 1 97.12 584 ILE B CA 1
ATOM 9797 C C . ILE B 1 584 ? -3.766 -18.234 2.609 1 97.12 584 ILE B C 1
ATOM 9799 O O . ILE B 1 584 ? -4.957 -17.938 2.711 1 97.12 584 ILE B O 1
ATOM 9803 N N . PRO B 1 585 ? -3.32 -19.344 3.215 1 96.69 585 PRO B N 1
ATOM 9804 C CA . PRO B 1 585 ? -4.277 -20.281 3.832 1 96.69 585 PRO B CA 1
ATOM 9805 C C . PRO B 1 585 ? -4.953 -19.688 5.066 1 96.69 585 PRO B C 1
ATOM 9807 O O . PRO B 1 585 ? -5.992 -20.188 5.504 1 96.69 585 PRO B O 1
ATOM 9810 N N . LEU B 1 586 ? -4.375 -18.656 5.621 1 96.75 586 LEU B N 1
ATOM 9811 C CA . LEU B 1 586 ? -4.891 -18.078 6.855 1 96.75 586 LEU B CA 1
ATOM 9812 C C . LEU B 1 586 ? -5.898 -16.969 6.555 1 96.75 586 LEU B C 1
ATOM 9814 O O . LEU B 1 586 ? -6.633 -16.531 7.449 1 96.75 586 LEU B O 1
ATOM 9818 N N . LEU B 1 587 ? -6.012 -16.562 5.336 1 95.12 587 LEU B N 1
ATOM 9819 C CA . LEU B 1 587 ? -6.785 -15.359 5.016 1 95.12 587 LEU B CA 1
ATOM 9820 C C . LEU B 1 587 ? -8.281 -15.617 5.18 1 95.12 587 LEU B C 1
ATOM 9822 O O . LEU B 1 587 ? -8.984 -14.812 5.797 1 95.12 587 LEU B O 1
ATOM 9826 N N . LEU B 1 588 ? -8.766 -16.75 4.68 1 95.25 588 LEU B N 1
ATOM 9827 C CA . LEU B 1 588 ? -10.195 -17.031 4.766 1 95.25 588 LEU B CA 1
ATOM 9828 C C . LEU B 1 588 ? -10.633 -17.141 6.219 1 95.25 588 LEU B C 1
ATOM 9830 O O . LEU B 1 588 ? -11.539 -16.422 6.656 1 95.25 588 LEU B O 1
ATOM 9834 N N . PRO B 1 589 ? -9.977 -18 7.016 1 95.62 589 PRO B N 1
ATOM 9835 C CA . PRO B 1 589 ? -10.422 -18.094 8.406 1 95.62 589 PRO B CA 1
ATOM 9836 C C . PRO B 1 589 ? -10.273 -16.781 9.172 1 95.62 589 PRO B C 1
ATOM 9838 O O . PRO B 1 589 ? -11.117 -16.453 10.008 1 95.62 589 PRO B O 1
ATOM 9841 N N . LEU B 1 590 ? -9.305 -16.016 8.891 1 93.88 590 LEU B N 1
ATOM 9842 C CA . LEU B 1 590 ? -9.102 -14.75 9.594 1 93.88 590 LEU B CA 1
ATOM 9843 C C . LEU B 1 590 ? -10.18 -13.734 9.211 1 93.88 590 LEU B C 1
ATOM 9845 O O . LEU B 1 590 ? -10.719 -13.047 10.078 1 93.88 590 LEU B O 1
ATOM 9849 N N . LEU B 1 591 ? -10.5 -13.648 7.945 1 92.62 591 LEU B N 1
ATOM 9850 C CA . LEU B 1 591 ? -11.516 -12.703 7.5 1 92.62 591 LEU B CA 1
ATOM 9851 C C . LEU B 1 591 ? -12.906 -13.141 7.945 1 92.62 591 LEU B C 1
ATOM 9853 O O . LEU B 1 591 ? -13.781 -12.305 8.156 1 92.62 591 LEU B O 1
ATOM 9857 N N . MET B 1 592 ? -13.062 -14.414 8.164 1 92.19 592 MET B N 1
ATOM 9858 C CA . MET B 1 592 ? -14.344 -14.953 8.602 1 92.19 592 MET B CA 1
ATOM 9859 C C . MET B 1 592 ? -14.633 -14.562 10.047 1 92.19 592 MET B C 1
ATOM 9861 O O . MET B 1 592 ? -15.789 -14.562 10.469 1 92.19 592 MET B O 1
ATOM 9865 N N . VAL B 1 593 ? -13.617 -14.266 10.781 1 90.81 593 VAL B N 1
ATOM 9866 C CA . VAL B 1 593 ? -13.805 -13.852 12.164 1 90.81 593 VAL B CA 1
ATOM 9867 C C . VAL B 1 593 ? -14.617 -12.562 12.219 1 90.81 593 VAL B C 1
ATOM 9869 O O . VAL B 1 593 ? -15.391 -12.344 13.156 1 90.81 593 VAL B O 1
ATOM 9872 N N . PHE B 1 594 ? -14.562 -11.797 11.125 1 83.94 594 PHE B N 1
ATOM 9873 C CA . PHE B 1 594 ? -15.25 -10.516 11.109 1 83.94 594 PHE B CA 1
ATOM 9874 C C . PHE B 1 594 ? -16.578 -10.625 10.375 1 83.94 594 PHE B C 1
ATOM 9876 O O . PHE B 1 594 ? -17.297 -9.625 10.211 1 83.94 594 PHE B O 1
ATOM 9883 N N . TYR B 1 595 ? -16.875 -11.781 9.984 1 87.06 595 TYR B N 1
ATOM 9884 C CA . TYR B 1 595 ? -18.156 -11.977 9.297 1 87.06 595 TYR B CA 1
ATOM 9885 C C . TYR B 1 595 ? -19.328 -11.797 10.258 1 87.06 595 TYR B C 1
ATOM 9887 O O . TYR B 1 595 ? -19.359 -12.422 11.328 1 87.06 595 TYR B O 1
ATOM 9895 N N . THR B 1 596 ? -20.25 -10.867 9.945 1 85.25 596 THR B N 1
ATOM 9896 C CA . THR B 1 596 ? -21.359 -10.562 10.828 1 85.25 596 THR B CA 1
ATOM 9897 C C . THR B 1 596 ? -22.672 -10.477 10.039 1 85.25 596 THR B C 1
ATOM 9899 O O . THR B 1 596 ? -22.656 -10.219 8.828 1 85.25 596 THR B O 1
ATOM 9902 N N . ASP B 1 597 ? -23.766 -10.758 10.68 1 85.81 597 ASP B N 1
ATOM 9903 C CA . ASP B 1 597 ? -25.078 -10.641 10.047 1 85.81 597 ASP B CA 1
ATOM 9904 C C . ASP B 1 597 ? -25.656 -9.242 10.234 1 85.81 597 ASP B C 1
ATOM 9906 O O . ASP B 1 597 ? -26.828 -9.008 9.938 1 85.81 597 ASP B O 1
ATOM 9910 N N . LYS B 1 598 ? -24.812 -8.367 10.758 1 86.56 598 LYS B N 1
ATOM 9911 C CA . LYS B 1 598 ? -25.297 -7.016 11.023 1 86.56 598 LYS B CA 1
ATOM 9912 C C . LYS B 1 598 ? -25.203 -6.141 9.773 1 86.56 598 LYS B C 1
ATOM 9914 O O . LYS B 1 598 ? -25.703 -5.02 9.758 1 86.56 598 LYS B O 1
ATOM 9919 N N . ILE B 1 599 ? -24.594 -6.609 8.781 1 87.75 599 ILE B N 1
ATOM 9920 C CA . ILE B 1 599 ? -24.5 -5.906 7.504 1 87.75 599 ILE B CA 1
ATOM 9921 C C . ILE B 1 599 ? -25.391 -6.605 6.473 1 87.75 599 ILE B C 1
ATOM 9923 O O . ILE B 1 599 ? -25.219 -7.801 6.207 1 87.75 599 ILE B O 1
ATOM 9927 N N . HIS B 1 600 ? -26.328 -5.859 5.973 1 86.56 600 HIS B N 1
ATOM 9928 C CA . HIS B 1 600 ? -27.234 -6.398 4.969 1 86.56 600 HIS B CA 1
ATOM 9929 C C . HIS B 1 600 ? -27.141 -5.609 3.668 1 86.56 600 HIS B C 1
ATOM 9931 O O . HIS B 1 600 ? -27.047 -4.379 3.688 1 86.56 600 HIS B O 1
ATOM 9937 N N . THR B 1 601 ? -27.094 -6.324 2.596 1 87.69 601 THR B N 1
ATOM 9938 C CA . THR B 1 601 ? -27.047 -5.688 1.284 1 87.69 601 THR B CA 1
ATOM 9939 C C . THR B 1 601 ? -28.281 -6.066 0.464 1 87.69 601 THR B C 1
ATOM 9941 O O . THR B 1 601 ? -28.75 -7.203 0.53 1 87.69 601 THR B O 1
ATOM 9944 N N . LYS B 1 602 ? -28.844 -5.141 -0.235 1 86.44 602 LYS B N 1
ATOM 9945 C CA . LYS B 1 602 ? -30.078 -5.344 -0.98 1 86.44 602 LYS B CA 1
ATOM 9946 C C . LYS B 1 602 ? -29.797 -5.539 -2.469 1 86.44 602 LYS B C 1
ATOM 9948 O O . LYS B 1 602 ? -30.734 -5.586 -3.277 1 86.44 602 LYS B O 1
ATOM 9953 N N . TRP B 1 603 ? -28.656 -5.746 -2.865 1 88.75 603 TRP B N 1
ATOM 9954 C CA . TRP B 1 603 ? -28.344 -5.977 -4.273 1 88.75 603 TRP B CA 1
ATOM 9955 C C . TRP B 1 603 ? -28.781 -7.375 -4.703 1 88.75 603 TRP B C 1
ATOM 9957 O O . TRP B 1 603 ? -28.672 -8.336 -3.938 1 88.75 603 TRP B O 1
ATOM 9967 N N . LYS B 1 604 ? -29.25 -7.34 -5.969 1 91.5 604 LYS B N 1
ATOM 9968 C CA . LYS B 1 604 ? -29.406 -8.664 -6.555 1 91.5 604 LYS B CA 1
ATOM 9969 C C . LYS B 1 604 ? -28.062 -9.375 -6.699 1 91.5 604 LYS B C 1
ATOM 9971 O O . LYS B 1 604 ? -27.078 -8.766 -7.105 1 91.5 604 LYS B O 1
ATOM 9976 N N . GLU B 1 605 ? -28.016 -10.594 -6.332 1 92.31 605 GLU B N 1
ATOM 9977 C CA . GLU B 1 605 ? -26.781 -11.367 -6.371 1 92.31 605 GLU B CA 1
ATOM 9978 C C . GLU B 1 605 ? -26.172 -11.359 -7.77 1 92.31 605 GLU B C 1
ATOM 9980 O O . GLU B 1 605 ? -24.953 -11.336 -7.918 1 92.31 605 GLU B O 1
ATOM 9985 N N . GLU B 1 606 ? -27.062 -11.336 -8.781 1 94.69 606 GLU B N 1
ATOM 9986 C CA . GLU B 1 606 ? -26.594 -11.336 -10.164 1 94.69 606 GLU B CA 1
ATOM 9987 C C . GLU B 1 606 ? -25.766 -10.086 -10.469 1 94.69 606 GLU B C 1
ATOM 9989 O O . GLU B 1 606 ? -24.719 -10.164 -11.109 1 94.69 606 GLU B O 1
ATOM 9994 N N . ASN B 1 607 ? -26.281 -8.992 -9.992 1 94.38 607 ASN B N 1
ATOM 9995 C CA . ASN B 1 607 ? -25.578 -7.734 -10.227 1 94.38 607 ASN B CA 1
ATOM 9996 C C . ASN B 1 607 ? -24.312 -7.637 -9.398 1 94.38 607 ASN B C 1
ATOM 9998 O O . ASN B 1 607 ? -23.281 -7.137 -9.875 1 94.38 607 ASN B O 1
ATOM 10002 N N . TYR B 1 608 ? -24.438 -8.055 -8.18 1 94.75 608 TYR B N 1
ATOM 10003 C CA . TYR B 1 608 ? -23.266 -8.039 -7.297 1 94.75 608 TYR B CA 1
ATOM 10004 C C . TYR B 1 608 ? -22.125 -8.867 -7.887 1 94.75 608 TYR B C 1
ATOM 10006 O O . TYR B 1 608 ? -20.984 -8.406 -7.961 1 94.75 608 TYR B O 1
ATOM 10014 N N . ASN B 1 609 ? -22.438 -10.086 -8.336 1 96.12 609 ASN B N 1
ATOM 10015 C CA . ASN B 1 609 ? -21.453 -10.984 -8.922 1 96.12 609 ASN B CA 1
ATOM 10016 C C . ASN B 1 609 ? -20.844 -10.406 -10.195 1 96.12 609 ASN B C 1
ATOM 10018 O O . ASN B 1 609 ? -19.641 -10.516 -10.43 1 96.12 609 ASN B O 1
ATOM 10022 N N . LEU B 1 610 ? -21.734 -9.859 -10.977 1 96.81 610 LEU B N 1
ATOM 10023 C CA . LEU B 1 610 ? -21.25 -9.266 -12.219 1 96.81 610 LEU B CA 1
ATOM 10024 C C . LEU B 1 610 ? -20.203 -8.195 -11.938 1 96.81 610 LEU B C 1
ATOM 10026 O O . LEU B 1 610 ? -19.125 -8.203 -12.531 1 96.81 610 LEU B O 1
ATOM 10030 N N . VAL B 1 611 ? -20.516 -7.301 -11 1 95.5 611 VAL B N 1
ATOM 10031 C CA . VAL B 1 611 ? -19.609 -6.203 -10.68 1 95.5 611 VAL B CA 1
ATOM 10032 C C . VAL B 1 611 ? -18.312 -6.762 -10.094 1 95.5 611 VAL B C 1
ATOM 10034 O O . VAL B 1 611 ? -17.219 -6.328 -10.461 1 95.5 611 VAL B O 1
ATOM 10037 N N . MET B 1 612 ? -18.438 -7.672 -9.172 1 97.06 612 MET B N 1
ATOM 10038 C CA . MET B 1 612 ? -17.266 -8.281 -8.555 1 97.06 612 MET B CA 1
ATOM 10039 C C . MET B 1 612 ? -16.344 -8.898 -9.602 1 97.06 612 MET B C 1
ATOM 10041 O O . MET B 1 612 ? -15.148 -8.617 -9.633 1 97.06 612 MET B O 1
ATOM 10045 N N . PHE B 1 613 ? -16.891 -9.703 -10.539 1 98.25 613 PHE B N 1
ATOM 10046 C CA . PHE B 1 613 ? -16.094 -10.398 -11.547 1 98.25 613 PHE B CA 1
ATOM 10047 C C . PHE B 1 613 ? -15.547 -9.414 -12.578 1 98.25 613 PHE B C 1
ATOM 10049 O O . PHE B 1 613 ? -14.461 -9.617 -13.117 1 98.25 613 PHE B O 1
ATOM 10056 N N . MET B 1 614 ? -16.297 -8.312 -12.844 1 98.12 614 MET B N 1
ATOM 10057 C CA . MET B 1 614 ? -15.789 -7.293 -13.75 1 98.12 614 MET B CA 1
ATOM 10058 C C . MET B 1 614 ? -14.555 -6.613 -13.164 1 98.12 614 MET B C 1
ATOM 10060 O O . MET B 1 614 ? -13.602 -6.312 -13.891 1 98.12 614 MET B O 1
ATOM 10064 N N . ILE B 1 615 ? -14.578 -6.379 -11.867 1 97.81 615 ILE B N 1
ATOM 10065 C CA . ILE B 1 615 ? -13.422 -5.777 -11.219 1 97.81 615 ILE B CA 1
ATOM 10066 C C . ILE B 1 615 ? -12.242 -6.746 -11.273 1 97.81 615 ILE B C 1
ATOM 10068 O O . ILE B 1 615 ? -11.109 -6.344 -11.547 1 97.81 615 ILE B O 1
ATOM 10072 N N . VAL B 1 616 ? -12.516 -8.016 -11.031 1 98.5 616 VAL B N 1
ATOM 10073 C CA . VAL B 1 616 ? -11.469 -9.031 -11.102 1 98.5 616 VAL B CA 1
ATOM 10074 C C . VAL B 1 616 ? -10.906 -9.094 -12.516 1 98.5 616 VAL B C 1
ATOM 10076 O O . VAL B 1 616 ? -9.688 -9.188 -12.703 1 98.5 616 VAL B O 1
ATOM 10079 N N . LEU B 1 617 ? -11.805 -9.031 -13.492 1 98.56 617 LEU B N 1
ATOM 10080 C CA . LEU B 1 617 ? -11.383 -9.047 -14.891 1 98.56 617 LEU B CA 1
ATOM 10081 C C . LEU B 1 617 ? -10.477 -7.859 -15.195 1 98.56 617 LEU B C 1
ATOM 10083 O O . LEU B 1 617 ? -9.469 -8.008 -15.883 1 98.56 617 LEU B O 1
ATOM 10087 N N . LEU B 1 618 ? -10.812 -6.723 -14.688 1 97.88 618 LEU B N 1
ATOM 10088 C CA . LEU B 1 618 ? -10 -5.531 -14.875 1 97.88 618 LEU B CA 1
ATOM 10089 C C . LEU B 1 618 ? -8.625 -5.703 -14.234 1 97.88 618 LEU B C 1
ATOM 10091 O O . LEU B 1 618 ? -7.609 -5.328 -14.82 1 97.88 618 LEU B O 1
ATOM 10095 N N . ILE B 1 619 ? -8.578 -6.238 -13.062 1 97.69 619 ILE B N 1
ATOM 10096 C CA . ILE B 1 619 ? -7.328 -6.488 -12.352 1 97.69 619 ILE B CA 1
ATOM 10097 C C . ILE B 1 619 ? -6.426 -7.375 -13.203 1 97.69 619 ILE B C 1
ATOM 10099 O O . ILE B 1 619 ? -5.25 -7.059 -13.406 1 97.69 619 ILE B O 1
ATOM 10103 N N . TRP B 1 620 ? -6.957 -8.383 -13.75 1 98.31 620 TRP B N 1
ATOM 10104 C CA . TRP B 1 620 ? -6.156 -9.336 -14.516 1 98.31 620 TRP B CA 1
ATOM 10105 C C . TRP B 1 620 ? -5.754 -8.75 -15.867 1 98.31 620 TRP B C 1
ATOM 10107 O O . TRP B 1 620 ? -4.676 -9.047 -16.375 1 98.31 620 TRP B O 1
ATOM 10117 N N . HIS B 1 621 ? -6.617 -7.957 -16.453 1 97.81 621 HIS B N 1
ATOM 10118 C CA . HIS B 1 621 ? -6.223 -7.281 -17.688 1 97.81 621 HIS B CA 1
ATOM 10119 C C . HIS B 1 621 ? -5.02 -6.375 -17.453 1 97.81 621 HIS B C 1
ATOM 10121 O O . HIS B 1 621 ? -4.059 -6.406 -18.234 1 97.81 621 HIS B O 1
ATOM 10127 N N . LEU B 1 622 ? -5.062 -5.664 -16.391 1 96 622 LEU B N 1
ATOM 10128 C CA . LEU B 1 622 ? -3.969 -4.75 -16.094 1 96 622 LEU B CA 1
ATOM 10129 C C . LEU B 1 622 ? -2.699 -5.52 -15.742 1 96 622 LEU B C 1
ATOM 10131 O O . LEU B 1 622 ? -1.598 -5.113 -16.109 1 96 622 LEU B O 1
ATOM 10135 N N . ALA B 1 623 ? -2.834 -6.605 -15.094 1 95.31 623 ALA B N 1
ATOM 10136 C CA . ALA B 1 623 ? -1.682 -7.391 -14.664 1 95.31 623 ALA B CA 1
ATOM 10137 C C . ALA B 1 623 ? -1.056 -8.141 -15.836 1 95.31 623 ALA B C 1
ATOM 10139 O O . ALA B 1 623 ? 0.152 -8.047 -16.062 1 95.31 623 ALA B O 1
ATOM 10140 N N . LEU B 1 624 ? -1.865 -8.844 -16.625 1 96.75 624 LEU B N 1
ATOM 10141 C CA . LEU B 1 624 ? -1.352 -9.703 -17.688 1 96.75 624 LEU B CA 1
ATOM 10142 C C . LEU B 1 624 ? -0.853 -8.883 -18.859 1 96.75 624 LEU B C 1
ATOM 10144 O O . LEU B 1 624 ? 0.129 -9.25 -19.516 1 96.75 624 LEU B O 1
ATOM 10148 N N . TYR B 1 625 ? -1.562 -7.805 -19.125 1 95.38 625 TYR B N 1
ATOM 10149 C CA . TYR B 1 625 ? -1.19 -6.988 -20.266 1 95.38 625 TYR B CA 1
ATOM 10150 C C . TYR B 1 625 ? 0.194 -6.379 -20.078 1 95.38 625 TYR B C 1
ATOM 10152 O O . TYR B 1 625 ? 1.066 -6.527 -20.938 1 95.38 625 TYR B O 1
ATOM 10160 N N . SER B 1 626 ? 0.448 -5.832 -18.969 1 91.31 626 SER B N 1
ATOM 10161 C CA . SER B 1 626 ? 1.672 -5.07 -18.734 1 91.31 626 SER B CA 1
ATOM 10162 C C . SER B 1 626 ? 2.822 -5.988 -18.328 1 91.31 626 SER B C 1
ATOM 10164 O O . SER B 1 626 ? 3.979 -5.73 -18.672 1 91.31 626 SER B O 1
ATOM 10166 N N . ARG B 1 627 ? 2.549 -7.09 -17.703 1 92.31 627 ARG B N 1
ATOM 10167 C CA . ARG B 1 627 ? 3.633 -7.859 -17.094 1 92.31 627 ARG B CA 1
ATOM 10168 C C . ARG B 1 627 ? 3.953 -9.102 -17.922 1 92.31 627 ARG B C 1
ATOM 10170 O O . ARG B 1 627 ? 5.039 -9.672 -17.812 1 92.31 627 ARG B O 1
ATOM 10177 N N . PHE B 1 628 ? 3.031 -9.438 -18.781 1 94.12 628 PHE B N 1
ATOM 10178 C CA . PHE B 1 628 ? 3.314 -10.688 -19.484 1 94.12 628 PHE B CA 1
ATOM 10179 C C . PHE B 1 628 ? 3.129 -10.531 -20.984 1 94.12 628 PHE B C 1
ATOM 10181 O O . PHE B 1 628 ? 4.027 -10.852 -21.766 1 94.12 628 PHE B O 1
ATOM 10188 N N . LEU B 1 629 ? 2.023 -9.992 -21.422 1 95.56 629 LEU B N 1
ATOM 10189 C CA . LEU B 1 629 ? 1.763 -9.898 -22.844 1 95.56 629 LEU B CA 1
ATOM 10190 C C . LEU B 1 629 ? 2.797 -9.016 -23.531 1 95.56 629 LEU B C 1
ATOM 10192 O O . LEU B 1 629 ? 3.438 -9.438 -24.5 1 95.56 629 LEU B O 1
ATOM 10196 N N . ILE B 1 630 ? 3.07 -7.895 -23 1 92 630 ILE B N 1
ATOM 10197 C CA . ILE B 1 630 ? 3.949 -6.926 -23.641 1 92 630 ILE B CA 1
ATOM 10198 C C . ILE B 1 630 ? 5.402 -7.367 -23.5 1 92 630 ILE B C 1
ATOM 10200 O O . ILE B 1 630 ? 6.145 -7.426 -24.484 1 92 630 ILE B O 1
ATOM 10204 N N . PRO B 1 631 ? 5.758 -7.809 -22.406 1 88.94 631 PRO B N 1
ATOM 10205 C CA . PRO B 1 631 ? 7.184 -8.102 -22.25 1 88.94 631 PRO B CA 1
ATOM 10206 C C . PRO B 1 631 ? 7.594 -9.414 -22.906 1 88.94 631 PRO B C 1
ATOM 10208 O O . PRO B 1 631 ? 8.727 -9.547 -23.375 1 88.94 631 PRO B O 1
ATOM 10211 N N . TYR B 1 632 ? 6.652 -10.336 -22.969 1 92 632 TYR B N 1
ATOM 10212 C CA . TYR B 1 632 ? 7.121 -11.664 -23.359 1 92 632 TYR B CA 1
ATOM 10213 C C . TYR B 1 632 ? 6.488 -12.094 -24.688 1 92 632 TYR B C 1
ATOM 10215 O O . TYR B 1 632 ? 6.938 -13.055 -25.312 1 92 632 TYR B O 1
ATOM 10223 N N . CYS B 1 633 ? 5.508 -11.352 -25.109 1 93.31 633 CYS B N 1
ATOM 10224 C CA . CYS B 1 633 ? 4.781 -11.852 -26.281 1 93.31 633 CYS B CA 1
ATOM 10225 C C . CYS B 1 633 ? 4.656 -10.781 -27.344 1 93.31 633 CYS B C 1
ATOM 10227 O O . CYS B 1 633 ? 3.799 -10.875 -28.234 1 93.31 633 CYS B O 1
ATOM 10229 N N . SER B 1 634 ? 5.457 -9.805 -27.219 1 89 634 SER B N 1
ATOM 10230 C CA . SER B 1 634 ? 5.426 -8.75 -28.234 1 89 634 SER B CA 1
ATOM 10231 C C . SER B 1 634 ? 6.457 -9.016 -29.328 1 89 634 SER B C 1
ATOM 10233 O O . SER B 1 634 ? 7.457 -9.695 -29.094 1 89 634 SER B O 1
#

Secondary structure (DSSP, 8-state):
-HHHHT--------HHHHHHHHHHHHHHHHHHHHHHHHHHHHTT-SS--EEE---EEEEEEEEETTEEEEEEEEEEEEEEEEEEEEEEEEEEE-SS-EEEEEEEEEE-TTS-EEEEEEEEEE-TT-SEEEEEEEEEEEEEEEEE-TT-EEEEEEEE-S----HHHHHHHHHHHHHHHHHHHTHHHHHH-HHHHHHHHHHHHHHHHHHHS-SS--STTHHHHHHHHHTTT--SEEEEEHHHHHHHHS---SSPPS--SHHHHHHHHHHHHHTSSSEEEEEEPPPP-GGGGGGHHHHHHHHHHHHHT--HHHHHHHHHHHHHHHHHHHHHHHHHH-SS-HHHHHHHHTSHHHHHHHTSS-THHHHHHHHHHHHHHHHHHHH-TTSPPPHHHHHHHHHHHHHHHSS-GGGGGGGGGGGGS-GGGSSSHHHHHHHHHHHHHHHHHHHHHHHHHHHTT-SPP-GGGSS--HHHHHHHHHH-HHHHHHHHHHHHHHTIIIIISSTTTTSB-GGG-B-TTHHHHHHHHHHHHHHS--PPPPHHHHHHHHHHHHHHHHHHHHHHHHHHHHHHHHSS-TT-SS-----GGGGHHHHHHHHHTT--TTEEE-S-HHHHHHHHHHHHHHHHHHHHIIIIIHHHH-/-HHHHT--------HHHHHHHHHHHHHHHHHHHHHHHHHHHHTT-SS--EEE---EEEEEEEEETTEEEEEEEEEEEEEEEEEEEEEEEEEEE-SS-EEEEEEEEEE-TTS-EEEEEEEEEE-TT-SEEEEEEEEEEEEEEEEE-TT-EEEEEEEE-S----HHHHHHHHHHHHHHHHHHHTHHHHHH-HHHHHHHHHHHHHHHHHHHS-SS--STTHHHHHHHHHTTT--SEEEEEHHHHHHHHS---SSPPS--SHHHHHHHHHHHHHTSSSEEEEEEPPPP-GGGGGGHHHHHHHHHHHHHT--HHHHHHHHHHHHHHHHHHHHHHHHHH-SS-HHHHHHHHTSHHHHHHHTSS-THHHHHHHHHHHHHHHHHHHH-TTSPPPHHHHHHHHHHHHHHHSS-GGGGGGGGGGGGS-GGGSSSHHHHHHHHHHHHHHHHHHHHHHHHHHHTT-SPP-GGGSS--HHHHHHHHHH-HHHHHHHHHHHHHHTIIIIISSTTTTSB-GGG-B-TTHHHHHHHHHHHHHHS--PPPPHHHHHHHHHHHHHHHHHHHHHHHHHHHHHHHHTS-TT-SS-----GGGGHHHHHHHHHTT--TTEEE-S-HHHHHHHHHHHHHHHHHHHHIIIIIHHHH-

pLDDT: mean 90.98, std 11.16, range [31.69, 98.81]

Sequence (1268 aa):
MYQTMTERVRAKICWWKKLLIVLISAILAGFIVEGILQFCEAGKSHVSQVVSLQDIQVKNGDKMENLYVMKEHGEIKIDVSGMYINKFQYYYTAEKNFQAEIIVETPNLYGNWEKQKIQDPCRSNLNNSFVNIKNNVKSITIRLPEGVTVGDFTVNNAKDSNGYRILYICVFVGVFLSFLLFKKEIGKRVELGFLLFSMTIGMLFIALQPPQFTSWDEHIHFYHVFDFFEGKHVEWNQAEYYAYINPESKKKVAFTSKEEKALQIQYFNEHTQDSGYSYEKSSFTVSQLGYLHMAIVVAAGNLIGLPFYVVYLLGKAANLLLYCILMFFAIKSIPIAKHLLAALALMPAPMVLATAYSYDVVLIGFLTLGMALLVREFYYPDKKISRGMLVCIPFFFLYGSCPKAIYIPLVLSAVFLPQKKFKNKRQCWIWKSAIILTCILLMLTFLVPTAGNTMASDVRGGDTDVGRQIQVILGHPWAYIQILFENIKNTFNSYMMGIESISTMAYEGIFEFYMVVTALVLGVACTEPRKVMNGTTKRSMNIFKISILPLAAGVLVLIWTAMYLAFTEVGEVVIKGVQGRYYIPLLLPLLMVFYTDKIHTKWKEENYNLVMFMIVLLIWHLALYSRFLIPYCSMYQTMTERVRAKICWWKKLLIVLISAILAGFIVEGILQFCEAGKSHVSQVVSLQDIQVKNGDKMENLYVMKEHGEIKIDVSGMYINKFQYYYTAEKNFQAEIIVETPNLYGNWEKQKIQDPCRSNLNNSFVNIKNNVKSITIRLPEGVTVGDFTVNNAKDSNGYRILYICVFVGVFLSFLLFKKEIGKRVELGFLLFSMTIGMLFIALQPPQFTSWDEHIHFYHVFDFFEGKHVEWNQAEYYAYINPESKKKVAFTSKEEKALQIQYFNEHTQDSGYSYEKSSFTVSQLGYLHMAIVVAAGNLIGLPFYVVYLLGKAANLLLYCILMFFAIKSIPIAKHLLAALALMPAPMVLATAYSYDVVLIGFLTLGMALLVREFYYPDKKISRGMLVCIPFFFLYGSCPKAIYIPLVLSAVFLPQKKFKNKRQCWIWKSAIILTCILLMLTFLVPTAGNTMASDVRGGDTDVGRQIQVILGHPWAYIQILFENIKNTFNSYMMGIESISTMAYEGIFEFYMVVTALVLGVACTEPRKVMNGTTKRSMNIFKISILPLAAGVLVLIWTAMYLAFTEVGEVVIKGVQGRYYIPLLLPLLMVFYTDKIHTKWKEENYNLVMFMIVLLIWHLALYSRFLIPYCS

Solvent-accessible surface area (backbone atoms only — not comparable to full-atom values): 64560 Å² total; per-residue (Å²): 117,76,79,66,59,69,64,64,74,76,71,77,74,52,70,66,59,51,51,49,51,29,53,51,50,10,50,49,46,11,51,49,52,50,50,49,54,48,56,62,51,42,77,70,43,86,61,70,40,80,40,72,68,77,54,70,45,72,40,52,50,46,76,54,89,80,31,30,42,24,30,77,80,10,34,37,38,34,64,53,80,50,42,58,29,35,30,43,33,35,33,39,48,41,93,56,65,47,65,32,42,34,36,35,31,28,54,48,83,86,61,50,75,40,80,41,81,43,81,42,45,42,52,40,90,43,51,61,47,57,43,80,66,67,40,44,26,43,34,41,33,40,35,44,58,60,70,32,32,36,33,69,42,33,32,33,29,37,82,81,88,50,70,60,56,26,52,51,40,18,50,54,46,25,52,56,43,42,48,65,75,40,28,68,64,29,32,77,32,59,35,55,47,44,42,54,47,51,55,52,53,41,51,50,50,50,68,39,50,51,97,56,50,61,45,76,65,19,43,60,38,44,50,52,28,74,49,58,88,48,61,60,69,36,75,34,27,32,31,59,42,50,53,49,79,52,49,62,49,89,52,81,74,54,37,50,11,41,65,45,36,50,51,51,50,49,50,28,41,73,24,44,83,36,81,49,47,73,48,74,54,76,82,89,54,68,39,57,62,34,34,48,69,29,23,54,49,32,50,52,32,54,71,73,64,54,47,42,55,59,30,55,49,44,26,20,50,40,33,32,50,52,32,45,52,33,45,31,52,18,34,63,55,20,81,65,65,37,65,36,50,47,52,59,58,66,27,49,24,53,44,46,43,19,42,27,48,48,39,58,36,40,29,43,23,28,34,47,28,21,49,21,51,49,52,33,50,32,54,40,52,86,50,62,66,50,75,64,54,68,50,47,39,57,45,25,31,51,63,11,14,38,56,48,48,63,54,33,60,57,56,58,46,62,62,71,54,63,69,76,25,38,93,42,71,65,59,41,53,51,52,40,49,48,51,54,48,50,41,52,55,49,44,40,69,55,47,47,35,42,72,66,55,59,46,77,53,39,70,87,34,50,70,30,37,41,50,64,32,49,49,50,38,71,73,34,53,68,43,44,53,50,34,50,50,52,52,51,60,76,37,35,50,39,33,76,58,28,42,44,18,35,24,15,42,55,60,77,35,64,45,85,60,36,60,56,54,41,48,47,52,51,48,37,62,64,50,48,77,58,67,84,68,54,71,66,28,46,54,40,42,47,50,49,38,64,45,40,50,58,33,52,51,48,32,52,51,42,55,54,48,50,23,40,32,31,26,14,35,58,87,58,70,68,71,35,82,79,57,26,60,75,44,51,72,49,46,62,66,57,57,52,56,70,58,64,66,45,38,39,41,68,66,54,52,34,58,51,48,43,52,54,51,50,52,51,49,50,53,48,50,58,45,43,44,66,68,25,41,52,44,25,45,76,118,75,80,68,62,70,66,65,75,76,73,75,76,52,72,67,59,52,50,48,51,28,52,52,51,10,49,50,47,11,52,50,52,50,52,51,54,49,57,65,51,41,78,70,41,86,62,69,44,80,41,73,69,76,55,70,46,73,42,52,50,46,76,55,90,78,30,31,41,25,29,79,82,11,34,36,39,33,63,53,80,51,41,57,29,35,32,44,33,34,34,39,47,40,92,55,66,48,64,32,42,34,37,34,29,27,53,48,83,88,61,50,76,41,80,41,81,44,80,42,45,43,50,40,90,44,53,61,47,59,43,78,66,68,41,44,26,41,33,41,35,40,37,44,57,62,69,33,32,36,33,69,43,32,33,32,29,37,83,80,87,49,69,60,55,28,52,51,41,18,51,53,47,24,52,54,43,43,48,66,74,40,26,68,62,29,30,77,32,59,36,55,48,44,42,54,48,50,56,51,54,41,51,48,50,51,69,41,50,51,98,56,50,59,44,76,66,19,40,60,37,43,50,52,28,77,48,58,89,47,60,60,68,37,77,34,26,33,32,58,40,50,53,49,78,53,50,61,47,91,51,81,75,54,39,49,12,41,66,45,36,49,51,50,51,47,51,27,41,72,22,43,83,35,81,51,47,74,50,74,55,75,82,89,54,69,39,57,64,34,33,47,70,28,23,53,49,33,51,51,31,54,73,72,63,54,46,42,55,58,30,55,49,45,24,19,49,39,34,31,48,51,30,45,52,33,45,32,52,19,33,64,55,21,81,65,64,37,66,39,49,46,50,60,58,68,28,49,23,52,44,46,44,18,44,28,49,48,40,57,36,40,29,43,23,28,36,46,28,20,48,22,52,49,51,33,49,34,55,40,50,85,51,62,67,51,76,66,53,68,49,46,37,58,46,25,30,51,63,12,14,37,55,48,47,64,56,34,61,57,56,59,47,62,62,70,56,63,68,76,26,37,94,41,72,64,57,40,53,51,52,42,47,50,50,54,48,52,41,52,54,51,42,41,68,55,48,48,35,40,74,67,57,61,47,77,53,39,70,86,34,51,71,30,37,40,51,63,33,51,50,50,38,71,72,34,54,68,44,44,52,50,36,52,51,51,54,51,60,75,37,35,50,38,33,77,57,29,42,43,20,35,24,15,44,55,60,77,35,64,44,86,59,36,61,56,55,39,49,49,52,51,47,35,62,64,49,48,77,58,68,83,69,53,71,69,29,47,54,41,41,48,52,49,40,64,46,41,50,59,34,50,49,48,32,52,50,42,55,54,47,51,24,40,33,31,28,13,35,59,87,58,72,68,70,36,80,78,58,25,60,74,46,50,72,48,47,61,66,57,57,52,55,69,58,64,68,45,40,40,42,69,65,55,51,34,57,52,46,43,52,52,51,49,52,51,48,50,53,48,50,58,48,43,45,65,69,26,40,52,44,27,45,74

Foldseek 3Di:
DVVVPVVPCPPPPPPVVLLVVLQVVLLVQLVVVLVVVLVVLCVQPVDFDKDFFDAKDKDQWDDDPQKTAHAAFIKIKTFPQFHFFQKKKKFKADPAKDKKWKWWFFADPVGDTDIDIDIATDGNVDGMGIDGDRGTTGMMMITTHGGMMMGRIITTSHRDRFPLSSLVSSLLSSLLSCLVSCLVVCLVAVLVNLLSCLLRLLLNLLVLFAPAAQADPQLVLLVLLQCVPPDQKDWDWALNQVRNVDHDDLDDDNFQAQVSSVVNLVVQQVRQPHTHDMDGDDDDALLSLLNVQLSVQLVVCVVVPHGPVVSVQSSLSSLSVLLSVLLSLLLVQAPPCSLLSSLLCLFQRNSLCSRGSDSLSLQQRLLSSLVRNLNSCLLCLQAADDPVNLCSNLVSLLRNCSSPLLLLLLSLLSLLRDQNNYPDPVVSVVSNVVSVVSNVVSVCSVVVCLCVQNPDADPQQPAAGSNLQVVVCVVPVPLLVVLLVVQCVVCCCVAVQDQFARQANHSLGGQPPRVLSSCLSVVCLQAPADDDGDPSSVVSLQSSLVVSVVSLVSSSSVLQVVQCRRRHHRPDSHRDDRGRNSCSSVNVSNSSSPRDPPHHDDDSSSVVSSVSVVSSSVSSCSVCVPRRCNRNRD/DVVVPPPPCPPQPPPVNLLVVLQVVLLVQLVVVLVVVLVVLCVQPVDFDKDWFDAKDKDQWDDDPQKTAHAAFIKIKGFPQFHFFQKKKKFKADPAKDKKWKWWFFADPVGDTDIDIDIATDGNVDGMGIDGDRGTTGMMMITTHGGMMMGRIITTSHRDRFPLSSLVSSLLSSLLSCLVSCLVVCLVAVLVNLLSCLLRLLLNLLVLDAPAAQADPQLVLLVLLQCVPPDQKDWDWALNQVRNVDHDDLDDDNFQAQVSSVVNLVVQQVRQPHTHDMDGDDDDALLSLLNVQLSVQLVVCVVVPHGPVVSVQSSLSSLSVLLSVLLSLLLVQAPPCSLLSSLLCLFQRNSLCSRGSDSLSLQQRLLSSLVSNLNSCLLCLQAADDPVNLCSNLVSLLRNCSSPLLLLLLSLLSLLRDPNNYPHPVVSVVSNVVSVVSNVVSVCSPVVCLCVQNPDADPQQPAAGQNLQVVVCVVPVPLLVVLLVVQCVVCCCVAVQDQFARQANHSLGGQPPRVLSSCLSVVCLQAPADDDGDPSSVVSLQSSLVVSVVSLVSSSSVLQVVQCRRRHHRPDSHRDDRGRNSCSSVNVSNSSSPRDPPHHYDDSSSVVSSVSVVSSSVSSCSVCVVRRCNRNRD

Nearest PDB structures (foldseek):
  4zxe-assembly2_B  TM=5.813E-01  e=3.039E-02  Paenibacillus fukuinensis
  1xb9-assembly1_D  TM=4.086E-01  e=4.482E-02  Xenopus laevis
  6s0p-assembly1_A  TM=4.159E-01  e=7.856E-02  Arabidopsis thaliana
  1phs-assembly1_A  TM=2.728E-01  e=1.319E-01  Phaseolus vulgaris
  4w8j-assembly1_A-2  TM=4.295E-01  e=4.076E-02  Bacillus thuringiensis serovar kurstaki str. HD73